Protein 5EPM (pdb70)

Sequence (938 aa):
VQLQQQPGAELLRPGASSVKLSSCKASGYTFTNFWMNWVKQRPGQGLELIGMIDPSDSETHYNQMFKDKATLTVDKSSSTAYMQLSSLTSEDSAVYYCARRDYYGILFDYWGQGTTVTVSSSAKTTPPSVYPLAPGSAAQTNSMVTLGCCLVKGYFPEPVTVTWNSGSLSSGVHTFPAVLQSDLYTLSSSSVTVPSSTWPSETVTCCNVAHPASSTKVDKKIVPRDVLMTTQTPLLSLPVVSLGDQASSISSCRSSQSIVHNNGNTYIEWYLQKPGQSSPKLLIYKVSNNRFSSGVPDRFSGSGSGTDFTLKISSRVEAEDLGVYYCFQGSHVPFTFGSSGTKLEIKRADAAPTVSSIFPPSSSEQLTSGGASVVCCFLNNFYPKKDINVKWKIDGSSERQNGVLNSWTDQDSKDSTYSMSSSTLTLTKDEYERHNSYTCCEATHKTSTSPIVKSSFNRNEDCLGMFKSCDPENDKCCKRLVCSRSHRWCKWKLDCLGMFKSCDPENDKCCKRLVCSRSHRWCKWKLVQLQQPGAELLRPGASSVVKLSCKASGYTFTNFWMNWVKQRPGQGLELLIGMIDPSDSETHYNQMFKDKATLTVDKSSSTAYMMQLSSSLTSEDSAVYYCARRDYYGILFDYWGQGTTVTVSSSAKTTTPPSVYPLAPGSAAQTNSMVTLGCCLVKGYFPEPVTVTWNSGSSLSSGVHTFPAVLQSDLYTLSSSSVTVPSSSTWPSETVTCCNVAHPASSTKVDKKIVPRDVLMTQTTPLSLPVVSLGDQASSISSCRSSQSIVHNNGNTYIEWYLQKPGQSSPKLLIYKVSNRRFSGVPDRFSGSGSGTDFTLKISSRVEAEDLGVYYCFQGSHVPFTFGSSGTKLEIKRADAAPTVSIFPPSSEQLTSGGASVVCCFLNNFYPKDINVKWKIDGSERQNGVLNSWTDQDSSKDSTYSMSSSTLTLTKDEYERHNSYTCCEATHKKTSSTSPIVKSSFNRNE

Structure (mmCIF, N/CA/C/O backbone):
data_5EPM
#
_entry.id   5EPM
#
_cell.length_a   97.322
_cell.length_b   98.438
_cell.length_c   107.350
_cell.angle_alpha   90.000
_cell.angle_beta   90.000
_cell.angle_gamma   90.000
#
_symmetry.space_group_name_H-M   'P 21 21 21'
#
loop_
_entity.id
_entity.type
_entity.pdbx_description
1 polymer 'Antibody Fab fragment heavy chain'
2 polymer 'Antibody Fab fragment light chain'
3 polymer Beta-theraphotoxin-Cm1a
4 water water
#
loop_
_atom_site.group_PDB
_atom_site.id
_atom_site.type_symbol
_atom_site.label_atom_id
_atom_site.label_alt_id
_atom_site.label_comp_id
_atom_site.label_asym_id
_atom_site.label_entity_id
_atom_site.label_seq_id
_atom_site.pdbx_PDB_ins_code
_atom_site.Cartn_x
_atom_site.Cartn_y
_atom_site.Cartn_z
_atom_site.occupancy
_atom_site.B_iso_or_equiv
_atom_site.auth_seq_id
_atom_site.auth_comp_id
_atom_site.auth_asym_id
_atom_site.auth_atom_id
_atom_site.pdbx_PDB_model_num
ATOM 9 N N . VAL A 1 2 ? -67.532 1.922 -10.657 1.00 16.00 2 VAL A N 1
ATOM 10 C CA . VAL A 1 2 ? -66.923 0.969 -11.621 1.00 14.95 2 VAL A CA 1
ATOM 11 C C . VAL A 1 2 ? -65.963 0.054 -10.874 1.00 15.13 2 VAL A C 1
ATOM 12 O O . VAL A 1 2 ? -65.054 0.527 -10.192 1.00 14.99 2 VAL A O 1
ATOM 16 N N . GLN A 1 3 ? -66.180 -1.256 -10.987 1.00 15.10 3 GLN A N 1
ATOM 17 C CA . GLN A 1 3 ? -65.312 -2.231 -10.332 1.00 15.70 3 GLN A CA 1
ATOM 18 C C . GLN A 1 3 ? -65.051 -3.391 -11.268 1.00 14.97 3 GLN A C 1
ATOM 19 O O . GLN A 1 3 ? -65.941 -3.815 -12.008 1.00 14.36 3 GLN A O 1
ATOM 25 N N . LEU A 1 4 ? -63.814 -3.868 -11.230 1.00 14.51 4 LEU A N 1
ATOM 26 C CA . LEU A 1 4 ? -63.401 -5.051 -11.961 1.00 14.57 4 LEU A CA 1
ATOM 27 C C . LEU A 1 4 ? -62.881 -6.024 -10.918 1.00 14.86 4 LEU A C 1
ATOM 28 O O . LEU A 1 4 ? -61.909 -5.718 -10.211 1.00 14.77 4 LEU A O 1
ATOM 33 N N A GLN A 1 5 ? -63.526 -7.183 -10.827 0.50 15.35 5 GLN A N 1
ATOM 34 N N B GLN A 1 5 ? -63.540 -7.177 -10.805 0.50 15.07 5 GLN A N 1
ATOM 35 C CA A GLN A 1 5 ? -63.187 -8.176 -9.822 0.50 15.99 5 GLN A CA 1
ATOM 36 C CA B GLN A 1 5 ? -63.215 -8.175 -9.786 0.50 15.53 5 GLN A CA 1
ATOM 37 C C A GLN A 1 5 ? -62.419 -9.346 -10.382 0.50 15.45 5 GLN A C 1
ATOM 38 C C B GLN A 1 5 ? -62.431 -9.345 -10.359 0.50 15.16 5 GLN A C 1
ATOM 39 O O A GLN A 1 5 ? -62.924 -10.085 -11.229 0.50 15.46 5 GLN A O 1
ATOM 40 O O B GLN A 1 5 ? -62.944 -10.084 -11.202 0.50 15.20 5 GLN A O 1
ATOM 51 N N . GLN A 1 6 ? -61.194 -9.503 -9.892 1.00 15.05 6 GLN A N 1
ATOM 52 C CA . GLN A 1 6 ? -60.336 -10.635 -10.258 1.00 14.77 6 GLN A CA 1
ATOM 53 C C . GLN A 1 6 ? -59.996 -11.440 -9.011 1.00 15.42 6 GLN A C 1
ATOM 54 O O . GLN A 1 6 ? -59.811 -10.849 -7.947 1.00 15.62 6 GLN A O 1
ATOM 60 N N . PRO A 1 7 ? -59.894 -12.786 -9.135 1.00 15.78 7 PRO A N 1
ATOM 61 C CA . PRO A 1 7 ? -59.415 -13.596 -8.009 1.00 16.55 7 PRO A CA 1
ATOM 62 C C . PRO A 1 7 ? -57.990 -13.192 -7.664 1.00 16.29 7 PRO A C 1
ATOM 63 O O . PRO A 1 7 ? -57.231 -12.804 -8.554 1.00 15.87 7 PRO A O 1
ATOM 67 N N . GLY A 1 8 ? -57.634 -13.257 -6.383 1.00 16.91 8 GLY A N 1
ATOM 68 C CA . GLY A 1 8 ? -56.296 -12.848 -5.975 1.00 17.18 8 GLY A CA 1
ATOM 69 C C . GLY A 1 8 ? -55.160 -13.704 -6.524 1.00 16.62 8 GLY A C 1
ATOM 70 O O . GLY A 1 8 ? -54.144 -13.180 -6.985 1.00 16.30 8 GLY A O 1
ATOM 71 N N . ALA A 1 9 ? -55.319 -15.022 -6.471 1.00 17.26 9 ALA A N 1
ATOM 72 C CA . ALA A 1 9 ? -54.214 -15.910 -6.794 1.00 17.53 9 ALA A CA 1
ATOM 73 C C . ALA A 1 9 ? -54.687 -17.274 -7.232 1.00 18.33 9 ALA A C 1
ATOM 74 O O . ALA A 1 9 ? -55.703 -17.776 -6.742 1.00 19.33 9 ALA A O 1
ATOM 76 N N . GLU A 1 10 ? -53.926 -17.884 -8.139 1.00 18.19 10 GLU A N 1
ATOM 77 C CA . GLU A 1 10 ? -54.184 -19.244 -8.560 1.00 18.78 10 GLU A CA 1
ATOM 78 C C . GLU A 1 10 ? -52.878 -19.992 -8.746 1.00 18.28 10 GLU A C 1
ATOM 79 O O . GLU A 1 10 ? -51.906 -19.457 -9.297 1.00 17.63 10 GLU A O 1
ATOM 85 N N . LEU A 1 11 ? -52.871 -21.225 -8.262 1.00 18.22 11 LEU A N 1
ATOM 86 C CA . LEU A 1 11 ? -51.769 -22.157 -8.447 1.00 18.07 11 LEU A CA 1
ATOM 87 C C . LEU A 1 11 ? -52.134 -23.186 -9.526 1.00 18.43 11 LEU A C 1
ATOM 88 O O . LEU A 1 11 ? -53.113 -23.915 -9.398 1.00 18.52 11 LEU A O 1
ATOM 93 N N . LEU A 1 12 ? -51.336 -23.234 -10.588 1.00 18.65 12 LEU A N 1
ATOM 94 C CA . LEU A 1 12 ? -51.543 -24.183 -11.684 1.00 19.34 12 LEU A CA 1
ATOM 95 C C . LEU A 1 12 ? -50.312 -25.046 -11.925 1.00 19.70 12 LEU A C 1
ATOM 96 O O . LEU A 1 12 ? -49.186 -24.634 -11.646 1.00 19.08 12 LEU A O 1
ATOM 101 N N . ARG A 1 13 ? -50.531 -26.248 -12.451 1.00 20.50 13 ARG A N 1
ATOM 102 C CA . ARG A 1 13 ? -49.439 -27.163 -12.751 1.00 21.62 13 ARG A CA 1
ATOM 103 C C . ARG A 1 13 ? -48.829 -26.861 -14.126 1.00 21.36 13 ARG A C 1
ATOM 104 O O . ARG A 1 13 ? -49.542 -26.415 -15.027 1.00 21.31 13 ARG A O 1
ATOM 112 N N . PRO A 1 14 ? -47.509 -27.094 -14.296 1.00 21.65 14 PRO A N 1
ATOM 113 C CA . PRO A 1 14 ? -46.923 -26.918 -15.630 1.00 21.63 14 PRO A CA 1
ATOM 114 C C . PRO A 1 14 ? -47.664 -27.766 -16.654 1.00 21.92 14 PRO A C 1
ATOM 115 O O . PRO A 1 14 ? -48.002 -28.915 -16.377 1.00 22.30 14 PRO A O 1
ATOM 119 N N . GLY A 1 15 ? -47.936 -27.183 -17.815 1.00 21.76 15 GLY A N 1
ATOM 120 C CA . GLY A 1 15 ? -48.637 -27.902 -18.862 1.00 22.35 15 GLY A CA 1
ATOM 121 C C . GLY A 1 15 ? -50.149 -27.756 -18.811 1.00 21.86 15 GLY A C 1
ATOM 122 O O . GLY A 1 15 ? -50.835 -28.119 -19.772 1.00 22.38 15 GLY A O 1
ATOM 123 N N . ALA A 1 16 ? -50.688 -27.242 -17.709 1.00 20.98 16 ALA A N 1
ATOM 124 C CA . ALA A 1 16 ? -52.134 -27.016 -17.639 1.00 20.69 16 ALA A CA 1
ATOM 125 C C . ALA A 1 16 ? -52.542 -25.740 -18.385 1.00 20.23 16 ALA A C 1
ATOM 126 O O . ALA A 1 16 ? -51.687 -25.002 -18.884 1.00 20.02 16 ALA A O 1
ATOM 128 N N A SER A 1 17 ? -53.845 -25.497 -18.485 0.50 20.00 17 SER A N 1
ATOM 129 N N B SER A 1 17 ? -53.849 -25.502 -18.467 0.50 20.12 17 SER A N 1
ATOM 130 C CA A SER A 1 17 ? -54.343 -24.227 -18.997 0.50 19.45 17 SER A CA 1
ATOM 131 C CA B SER A 1 17 ? -54.392 -24.258 -18.999 0.50 19.67 17 SER A CA 1
ATOM 132 C C A SER A 1 17 ? -55.094 -23.509 -17.888 0.50 18.87 17 SER A C 1
ATOM 133 C C B SER A 1 17 ? -55.068 -23.505 -17.865 0.50 18.98 17 SER A C 1
ATOM 134 O O A SER A 1 17 ? -55.488 -24.125 -16.900 0.50 18.99 17 SER A O 1
ATOM 135 O O B SER A 1 17 ? -55.394 -24.094 -16.838 0.50 19.05 17 SER A O 1
ATOM 140 N N . VAL A 1 18 ? -55.276 -22.206 -18.054 1.00 18.31 18 VAL A N 1
ATOM 141 C CA . VAL A 1 18 ? -56.044 -21.407 -17.097 1.00 17.98 18 VAL A CA 1
ATOM 142 C C . VAL A 1 18 ? -56.915 -20.405 -17.840 1.00 17.97 18 VAL A C 1
ATOM 143 O O . VAL A 1 18 ? -56.512 -19.856 -18.867 1.00 18.21 18 VAL A O 1
ATOM 147 N N . LYS A 1 19 ? -58.116 -20.185 -17.313 1.00 18.06 19 LYS A N 1
ATOM 148 C CA . LYS A 1 19 ? -59.025 -19.205 -17.858 1.00 17.33 19 LYS A CA 1
ATOM 149 C C . LYS A 1 19 ? -59.261 -18.168 -16.772 1.00 16.71 19 LYS A C 1
ATOM 150 O O . LYS A 1 19 ? -60.036 -18.404 -15.851 1.00 16.77 19 LYS A O 1
ATOM 156 N N . LEU A 1 20 ? -58.565 -17.040 -16.862 1.00 15.51 20 LEU A N 1
ATOM 157 C CA . LEU A 1 20 ? -58.687 -15.993 -15.837 1.00 15.44 20 LEU A CA 1
ATOM 158 C C . LEU A 1 20 ? -59.954 -15.171 -16.022 1.00 15.28 20 LEU A C 1
ATOM 159 O O . LEU A 1 20 ? -60.325 -14.870 -17.152 1.00 15.56 20 LEU A O 1
ATOM 164 N N . SER A 1 21 ? -60.604 -14.818 -14.908 1.00 15.24 21 SER A N 1
ATOM 165 C CA A SER A 1 21 ? -61.867 -14.083 -14.962 0.50 15.23 21 SER A CA 1
ATOM 166 C CA B SER A 1 21 ? -61.883 -14.110 -14.916 0.50 15.60 21 SER A CA 1
ATOM 167 C C . SER A 1 21 ? -61.737 -12.657 -14.454 1.00 15.05 21 SER A C 1
ATOM 168 O O . SER A 1 21 ? -60.969 -12.366 -13.527 1.00 14.70 21 SER A O 1
ATOM 173 N N . CYS A 1 22 ? -62.495 -11.765 -15.080 1.00 14.85 22 CYS A N 1
ATOM 174 C CA . CYS A 1 22 ? -62.554 -10.366 -14.669 1.00 15.26 22 CYS A CA 1
ATOM 175 C C . CYS A 1 22 ? -64.020 -9.954 -14.724 1.00 15.85 22 CYS A C 1
ATOM 176 O O . CYS A 1 22 ? -64.563 -9.705 -15.807 1.00 16.19 22 CYS A O 1
ATOM 179 N N . LYS A 1 23 ? -64.649 -9.889 -13.550 1.00 16.21 23 LYS A N 1
ATOM 180 C CA . LYS A 1 23 ? -66.076 -9.646 -13.436 1.00 16.90 23 LYS A CA 1
ATOM 181 C C . LYS A 1 23 ? -66.329 -8.155 -13.261 1.00 16.08 23 LYS A C 1
ATOM 182 O O . LYS A 1 23 ? -65.921 -7.565 -12.263 1.00 15.79 23 LYS A O 1
ATOM 188 N N . ALA A 1 24 ? -66.997 -7.573 -14.256 1.00 15.11 24 ALA A N 1
ATOM 189 C CA . ALA A 1 24 ? -67.284 -6.142 -14.273 1.00 14.76 24 ALA A CA 1
ATOM 190 C C . ALA A 1 24 ? -68.607 -5.810 -13.595 1.00 15.33 24 ALA A C 1
ATOM 191 O O . ALA A 1 24 ? -69.610 -6.535 -13.739 1.00 16.01 24 ALA A O 1
ATOM 193 N N . SER A 1 25 ? -68.621 -4.701 -12.855 1.00 14.90 25 SER A N 1
ATOM 194 C CA . SER A 1 25 ? -69.864 -4.193 -12.273 1.00 15.69 25 SER A CA 1
ATOM 195 C C . SER A 1 25 ? -69.874 -2.664 -12.256 1.00 15.26 25 SER A C 1
ATOM 196 O O . SER A 1 25 ? -68.814 -2.022 -12.329 1.00 14.56 25 SER A O 1
ATOM 199 N N . GLY A 1 26 ? -71.073 -2.099 -12.168 1.00 15.93 26 GLY A N 1
ATOM 200 C CA . GLY A 1 26 ? -71.243 -0.661 -11.977 1.00 15.92 26 GLY A CA 1
ATOM 201 C C . GLY A 1 26 ? -71.132 0.176 -13.227 1.00 15.40 26 GLY A C 1
ATOM 202 O O . GLY A 1 26 ? -70.979 1.397 -13.143 1.00 15.22 26 GLY A O 1
ATOM 203 N N . TYR A 1 27 ? -71.216 -0.468 -14.391 1.00 15.08 27 TYR A N 1
ATOM 204 C CA . TYR A 1 27 ? -71.219 0.247 -15.668 1.00 14.98 27 TYR A CA 1
ATOM 205 C C . TYR A 1 27 ? -71.779 -0.631 -16.779 1.00 15.48 27 TYR A C 1
ATOM 206 O O . TYR A 1 27 ? -71.981 -1.845 -16.589 1.00 16.27 27 TYR A O 1
ATOM 215 N N . THR A 1 28 ? -71.991 -0.024 -17.940 1.00 15.87 28 THR A N 1
ATOM 216 C CA . THR A 1 28 ? -72.520 -0.751 -19.089 1.00 16.54 28 THR A CA 1
ATOM 217 C C . THR A 1 28 ? -71.380 -1.504 -19.774 1.00 16.11 28 THR A C 1
ATOM 218 O O . THR A 1 28 ? -70.618 -0.934 -20.558 1.00 15.53 28 THR A O 1
ATOM 222 N N . PHE A 1 29 ? -71.290 -2.790 -19.439 1.00 16.51 29 PHE A N 1
ATOM 223 C CA . PHE A 1 29 ? -70.177 -3.668 -19.793 1.00 15.91 29 PHE A CA 1
ATOM 224 C C . PHE A 1 29 ? -69.815 -3.623 -21.274 1.00 15.98 29 PHE A C 1
ATOM 225 O O . PHE A 1 29 ? -68.631 -3.576 -21.634 1.00 15.70 29 PHE A O 1
ATOM 233 N N . THR A 1 30 ? -70.824 -3.621 -22.135 1.00 16.89 30 THR A N 1
ATOM 234 C CA . THR A 1 30 ? -70.574 -3.722 -23.573 1.00 17.65 30 THR A CA 1
ATOM 235 C C . THR A 1 30 ? -70.120 -2.413 -24.222 1.00 17.20 30 THR A C 1
ATOM 236 O O . THR A 1 30 ? -69.812 -2.384 -25.419 1.00 17.81 30 THR A O 1
ATOM 240 N N . ASN A 1 31 ? -70.058 -1.329 -23.448 1.00 16.48 31 ASN A N 1
ATOM 241 C CA . ASN A 1 31 ? -69.739 -0.026 -24.030 1.00 16.19 31 ASN A CA 1
ATOM 242 C C . ASN A 1 31 ? -68.308 0.490 -23.792 1.00 14.99 31 ASN A C 1
ATOM 243 O O . ASN A 1 31 ? -67.998 1.623 -24.170 1.00 14.49 31 ASN A O 1
ATOM 248 N N . PHE A 1 32 ? -67.461 -0.331 -23.160 1.00 13.87 32 PHE A N 1
ATOM 249 C CA . PHE A 1 32 ? -66.063 0.037 -22.867 1.00 13.12 32 PHE A CA 1
ATOM 250 C C . PHE A 1 32 ? -65.111 -1.100 -23.234 1.00 13.13 32 PHE A C 1
ATOM 251 O O . PHE A 1 32 ? -65.396 -2.261 -22.958 1.00 13.34 32 PHE A O 1
ATOM 259 N N . TRP A 1 33 ? -63.977 -0.761 -23.838 1.00 13.04 33 TRP A N 1
ATOM 260 C CA . TRP A 1 33 ? -62.924 -1.746 -24.120 1.00 13.50 33 TRP A CA 1
ATOM 261 C C . TRP A 1 33 ? -62.300 -2.324 -22.881 1.00 13.40 33 TRP A C 1
ATOM 262 O O . TRP A 1 33 ? -62.043 -1.594 -21.915 1.00 13.31 33 TRP A O 1
ATOM 273 N N . MET A 1 34 ? -62.068 -3.638 -22.900 1.00 13.78 34 MET A N 1
ATOM 274 C CA . MET A 1 34 ? -61.394 -4.367 -21.803 1.00 14.49 34 MET A CA 1
ATOM 275 C C . MET A 1 34 ? -60.002 -4.774 -22.260 1.00 14.06 34 MET A C 1
ATOM 276 O O . MET A 1 34 ? -59.812 -5.151 -23.415 1.00 14.18 34 MET A O 1
ATOM 281 N N . ASN A 1 35 ? -59.034 -4.675 -21.351 1.00 13.06 35 ASN A N 1
ATOM 282 C CA . ASN A 1 35 ? -57.624 -4.873 -21.663 1.00 13.02 35 ASN A CA 1
ATOM 283 C C . ASN A 1 35 ? -57.046 -5.815 -20.642 1.00 12.94 35 ASN A C 1
ATOM 284 O O . ASN A 1 35 ? -57.457 -5.792 -19.482 1.00 12.84 35 ASN A O 1
ATOM 289 N N . TRP A 1 36 ? -56.097 -6.636 -21.072 1.00 13.21 36 TRP A N 1
ATOM 290 C CA . TRP A 1 36 ? -55.364 -7.519 -20.167 1.00 13.17 36 TRP A CA 1
ATOM 291 C C . TRP A 1 36 ? -53.903 -7.222 -20.234 1.00 13.43 36 TRP A C 1
ATOM 292 O O . TRP A 1 36 ? -53.350 -7.023 -21.331 1.00 13.62 36 TRP A O 1
ATOM 303 N N . VAL A 1 37 ? -53.262 -7.185 -19.060 1.00 13.39 37 VAL A N 1
ATOM 304 C CA . VAL A 1 37 ? -51.865 -6.775 -18.912 1.00 14.11 37 VAL A CA 1
ATOM 305 C C . VAL A 1 37 ? -51.122 -7.823 -18.072 1.00 14.49 37 VAL A C 1
ATOM 306 O O . VAL A 1 37 ? -51.637 -8.268 -17.051 1.00 14.51 37 VAL A O 1
ATOM 310 N N . LYS A 1 38 ? -49.940 -8.226 -18.525 1.00 15.16 38 LYS A N 1
ATOM 311 C CA . LYS A 1 38 ? -49.093 -9.167 -17.784 1.00 15.72 38 LYS A CA 1
ATOM 312 C C . LYS A 1 38 ? -47.929 -8.448 -17.139 1.00 16.63 38 LYS A C 1
ATOM 313 O O . LYS A 1 38 ? -47.330 -7.527 -17.719 1.00 16.62 38 LYS A O 1
ATOM 319 N N . GLN A 1 39 ? -47.578 -8.878 -15.932 1.00 17.42 39 GLN A N 1
ATOM 320 C CA . GLN A 1 39 ? -46.404 -8.323 -15.293 1.00 18.87 39 GLN A CA 1
ATOM 321 C C . GLN A 1 39 ? -45.663 -9.385 -14.507 1.00 19.79 39 GLN A C 1
ATOM 322 O O . GLN A 1 39 ? -46.159 -9.880 -13.499 1.00 18.60 39 GLN A O 1
ATOM 328 N N . ARG A 1 40 ? -44.477 -9.729 -15.001 1.00 22.45 40 ARG A N 1
ATOM 329 C CA . ARG A 1 40 ? -43.567 -10.654 -14.325 1.00 25.16 40 ARG A CA 1
ATOM 330 C C . ARG A 1 40 ? -42.907 -9.940 -13.152 1.00 27.54 40 ARG A C 1
ATOM 331 O O . ARG A 1 40 ? -42.764 -8.716 -13.185 1.00 28.07 40 ARG A O 1
ATOM 339 N N . PRO A 1 41 ? -42.468 -10.703 -12.121 1.00 29.41 41 PRO A N 1
ATOM 340 C CA . PRO A 1 41 ? -41.805 -10.117 -10.952 1.00 31.03 41 PRO A CA 1
ATOM 341 C C . PRO A 1 41 ? -40.672 -9.172 -11.325 1.00 33.40 41 PRO A C 1
ATOM 342 O O . PRO A 1 41 ? -39.757 -9.548 -12.065 1.00 35.19 41 PRO A O 1
ATOM 346 N N . GLY A 1 42 ? -40.754 -7.940 -10.830 1.00 34.31 42 GLY A N 1
ATOM 347 C CA . GLY A 1 42 ? -39.711 -6.942 -11.043 1.00 35.06 42 GLY A CA 1
ATOM 348 C C . GLY A 1 42 ? -39.511 -6.510 -12.483 1.00 34.84 42 GLY A C 1
ATOM 349 O O . GLY A 1 42 ? -38.524 -5.854 -12.800 1.00 36.31 42 GLY A O 1
ATOM 350 N N . GLN A 1 43 ? -40.454 -6.873 -13.352 1.00 33.46 43 GLN A N 1
ATOM 351 C CA . GLN A 1 43 ? -40.399 -6.517 -14.769 1.00 32.15 43 GLN A CA 1
ATOM 352 C C . GLN A 1 43 ? -41.544 -5.569 -15.119 1.00 29.32 43 GLN A C 1
ATOM 353 O O . GLN A 1 43 ? -42.402 -5.265 -14.275 1.00 28.36 43 GLN A O 1
ATOM 359 N N . GLY A 1 44 ? -41.557 -5.119 -16.370 1.00 27.27 44 GLY A N 1
ATOM 360 C CA . GLY A 1 44 ? -42.547 -4.143 -16.823 1.00 24.96 44 GLY A CA 1
ATOM 361 C C . GLY A 1 44 ? -43.943 -4.670 -17.116 1.00 22.67 44 GLY A C 1
ATOM 362 O O . GLY A 1 44 ? -44.216 -5.876 -17.060 1.00 22.70 44 GLY A O 1
ATOM 363 N N . LEU A 1 45 ? -44.841 -3.745 -17.414 1.00 20.33 45 LEU A N 1
ATOM 364 C CA . LEU A 1 45 ? -46.182 -4.084 -17.855 1.00 18.38 45 LEU A CA 1
ATOM 365 C C . LEU A 1 45 ? -46.142 -4.451 -19.333 1.00 18.51 45 LEU A C 1
ATOM 366 O O . LEU A 1 45 ? -45.496 -3.770 -20.127 1.00 19.09 45 LEU A O 1
ATOM 371 N N . GLU A 1 46 ? -46.837 -5.530 -19.691 1.00 17.92 46 GLU A N 1
ATOM 372 C CA . GLU A 1 46 ? -46.941 -5.947 -21.092 1.00 18.50 46 GLU A CA 1
ATOM 373 C C . GLU A 1 46 ? -48.409 -6.085 -21.439 1.00 16.88 46 GLU A C 1
ATOM 374 O O . GLU A 1 46 ? -49.124 -6.887 -20.828 1.00 15.91 46 GLU A O 1
ATOM 380 N N . LEU A 1 47 ? -48.876 -5.308 -22.412 1.00 16.12 47 LEU A N 1
ATOM 381 C CA . LEU A 1 47 ? -50.250 -5.444 -22.838 1.00 15.71 47 LEU A CA 1
ATOM 382 C C . LEU A 1 47 ? -50.380 -6.770 -23.572 1.00 15.55 47 LEU A C 1
ATOM 383 O O . LEU A 1 47 ? -49.564 -7.086 -24.436 1.00 16.61 47 LEU A O 1
ATOM 388 N N . ILE A 1 48 ? -51.385 -7.550 -23.200 1.00 14.63 48 ILE A N 1
ATOM 389 C CA . ILE A 1 48 ? -51.623 -8.845 -23.853 1.00 14.70 48 ILE A CA 1
ATOM 390 C C . ILE A 1 48 ? -52.543 -8.649 -25.043 1.00 14.59 48 ILE A C 1
ATOM 391 O O . ILE A 1 48 ? -52.266 -9.120 -26.155 1.00 15.29 48 ILE A O 1
ATOM 396 N N . GLY A 1 49 ? -53.641 -7.953 -24.787 1.00 14.29 49 GLY A N 1
ATOM 397 C CA . GLY A 1 49 ? -54.632 -7.688 -25.813 1.00 14.61 49 GLY A CA 1
ATOM 398 C C . GLY A 1 49 ? -55.803 -6.911 -25.271 1.00 14.15 49 GLY A C 1
ATOM 399 O O . GLY A 1 49 ? -55.888 -6.628 -24.069 1.00 13.56 49 GLY A O 1
ATOM 400 N N . MET A 1 50 ? -56.706 -6.546 -26.163 1.00 14.35 50 MET A N 1
ATOM 401 C CA . MET A 1 50 ? -57.928 -5.898 -25.746 1.00 14.44 50 MET A CA 1
ATOM 402 C C . MET A 1 50 ? -59.106 -6.455 -26.505 1.00 14.68 50 MET A C 1
ATOM 403 O O . MET A 1 50 ? -58.953 -6.990 -27.600 1.00 15.47 50 MET A O 1
ATOM 408 N N . ILE A 1 51 ? -60.278 -6.303 -25.912 1.00 14.13 51 ILE A N 1
ATOM 409 C CA . ILE A 1 51 ? -61.501 -6.861 -26.498 1.00 14.58 51 ILE A CA 1
ATOM 410 C C . ILE A 1 51 ? -62.659 -5.893 -26.291 1.00 14.40 51 ILE A C 1
ATOM 411 O O . ILE A 1 51 ? -62.779 -5.261 -25.242 1.00 13.60 51 ILE A O 1
ATOM 416 N N . ASP A 1 52 ? -63.485 -5.749 -27.319 1.00 15.12 52 ASP A N 1
ATOM 417 C CA . ASP A 1 52 ? -64.679 -4.928 -27.217 1.00 15.50 52 ASP A CA 1
ATOM 418 C C . ASP A 1 52 ? -65.811 -5.889 -26.880 1.00 15.68 52 ASP A C 1
ATOM 419 O O . ASP A 1 52 ? -66.163 -6.722 -27.710 1.00 16.19 52 ASP A O 1
ATOM 424 N N . PRO A 1 53 ? -66.377 -5.799 -25.659 1.00 15.06 53 PRO A N 1
ATOM 425 C CA . PRO A 1 53 ? -67.354 -6.822 -25.287 1.00 16.07 53 PRO A CA 1
ATOM 426 C C . PRO A 1 53 ? -68.638 -6.813 -26.112 1.00 17.35 53 PRO A C 1
ATOM 427 O O . PRO A 1 53 ? -69.347 -7.817 -26.128 1.00 18.46 53 PRO A O 1
ATOM 431 N N . SER A 1 54 ? -68.936 -5.701 -26.789 1.00 18.00 54 SER A N 1
ATOM 432 C CA . SER A 1 54 ? -70.150 -5.626 -27.613 1.00 19.52 54 SER A CA 1
ATOM 433 C C . SER A 1 54 ? -70.163 -6.650 -28.753 1.00 20.75 54 SER A C 1
ATOM 434 O O . SER A 1 54 ? -71.196 -7.257 -29.026 1.00 21.95 54 SER A O 1
ATOM 437 N N . ASP A 1 55 ? -69.024 -6.833 -29.415 1.00 20.70 55 ASP A N 1
ATOM 438 C CA . ASP A 1 55 ? -68.957 -7.742 -30.565 1.00 22.05 55 ASP A CA 1
ATOM 439 C C . ASP A 1 55 ? -67.716 -8.632 -30.576 1.00 21.79 55 ASP A C 1
ATOM 440 O O . ASP A 1 55 ? -67.438 -9.319 -31.560 1.00 22.37 55 ASP A O 1
ATOM 445 N N . SER A 1 56 ? -66.971 -8.609 -29.476 1.00 20.40 56 SER A N 1
ATOM 446 C CA . SER A 1 56 ? -65.739 -9.391 -29.331 1.00 20.37 56 SER A CA 1
ATOM 447 C C . SER A 1 56 ? -64.659 -9.094 -30.378 1.00 20.48 56 SER A C 1
ATOM 448 O O . SER A 1 56 ? -63.834 -9.964 -30.663 1.00 20.75 56 SER A O 1
ATOM 451 N N . GLU A 1 57 ? -64.657 -7.876 -30.934 1.00 20.50 57 GLU A N 1
ATOM 452 C CA . GLU A 1 57 ? -63.505 -7.399 -31.723 1.00 20.71 57 GLU A CA 1
ATOM 453 C C . GLU A 1 57 ? -62.286 -7.510 -30.804 1.00 19.38 57 GLU A C 1
ATOM 454 O O . GLU A 1 57 ? -62.327 -7.026 -29.675 1.00 18.66 57 GLU A O 1
ATOM 460 N N . THR A 1 58 ? -61.228 -8.166 -31.272 1.00 19.47 58 THR A N 1
ATOM 461 C CA . THR A 1 58 ? -60.011 -8.334 -30.454 1.00 18.35 58 THR A CA 1
ATOM 462 C C . THR A 1 58 ? -58.769 -7.844 -31.159 1.00 18.33 58 THR A C 1
ATOM 463 O O . THR A 1 58 ? -58.657 -7.925 -32.389 1.00 18.88 58 THR A O 1
ATOM 467 N N . HIS A 1 59 ? -57.813 -7.373 -30.367 1.00 17.23 59 HIS A N 1
ATOM 468 C CA . HIS A 1 59 ? -56.490 -7.050 -30.876 1.00 17.68 59 HIS A CA 1
ATOM 469 C C . HIS A 1 59 ? -55.454 -7.549 -29.921 1.00 17.05 59 HIS A C 1
ATOM 470 O O . HIS A 1 59 ? -55.490 -7.200 -28.741 1.00 16.61 59 HIS A O 1
ATOM 477 N N . TYR A 1 60 ? -54.533 -8.367 -30.428 1.00 17.67 60 TYR A N 1
ATOM 478 C CA . TYR A 1 60 ? -53.489 -8.990 -29.592 1.00 17.35 60 TYR A CA 1
ATOM 479 C C . TYR A 1 60 ? -52.125 -8.340 -29.814 1.00 17.82 60 TYR A C 1
ATOM 480 O O . TYR A 1 60 ? -51.760 -7.994 -30.946 1.00 18.39 60 TYR A O 1
ATOM 489 N N . ASN A 1 61 ? -51.369 -8.172 -28.734 1.00 17.44 61 ASN A N 1
ATOM 490 C CA . ASN A 1 61 ? -49.968 -7.804 -28.864 1.00 18.90 61 ASN A CA 1
ATOM 491 C C . ASN A 1 61 ? -49.187 -8.994 -29.417 1.00 20.38 61 ASN A C 1
ATOM 492 O O . ASN A 1 61 ? -49.554 -10.146 -29.175 1.00 19.93 61 ASN A O 1
ATOM 497 N N . GLN A 1 62 ? -48.138 -8.718 -30.188 1.00 22.71 62 GLN A N 1
ATOM 498 C CA . GLN A 1 62 ? -47.488 -9.761 -30.978 1.00 25.63 62 GLN A CA 1
ATOM 499 C C . GLN A 1 62 ? -47.006 -10.951 -30.150 1.00 26.39 62 GLN A C 1
ATOM 500 O O . GLN A 1 62 ? -47.080 -12.088 -30.604 1.00 26.79 62 GLN A O 1
ATOM 506 N N . MET A 1 63 ? -46.528 -10.685 -28.937 1.00 27.02 63 MET A N 1
ATOM 507 C CA . MET A 1 63 ? -45.995 -11.739 -28.072 1.00 28.32 63 MET A CA 1
ATOM 508 C C . MET A 1 63 ? -47.064 -12.734 -27.640 1.00 27.15 63 MET A C 1
ATOM 509 O O . MET A 1 63 ? -46.748 -13.858 -27.248 1.00 27.43 63 MET A O 1
ATOM 514 N N . PHE A 1 64 ? -48.324 -12.316 -27.691 1.00 25.55 64 PHE A N 1
ATOM 515 C CA . PHE A 1 64 ? -49.409 -13.121 -27.145 1.00 25.41 64 PHE A CA 1
ATOM 516 C C . PHE A 1 64 ? -50.410 -13.647 -28.174 1.00 27.30 64 PHE A C 1
ATOM 517 O O . PHE A 1 64 ? -51.363 -14.333 -27.802 1.00 26.90 64 PHE A O 1
ATOM 525 N N . LYS A 1 65 ? -50.179 -13.340 -29.451 1.00 30.15 65 LYS A N 1
ATOM 526 C CA . LYS A 1 65 ? -51.116 -13.687 -30.532 1.00 33.25 65 LYS A CA 1
ATOM 527 C C . LYS A 1 65 ? -51.493 -15.164 -30.567 1.00 35.54 65 LYS A C 1
ATOM 528 O O . LYS A 1 65 ? -52.659 -15.506 -30.736 1.00 37.07 65 LYS A O 1
ATOM 534 N N . ASP A 1 66 ? -50.518 -16.041 -30.398 1.00 37.76 66 ASP A N 1
ATOM 535 C CA . ASP A 1 66 ? -50.832 -17.463 -30.396 1.00 40.29 66 ASP A CA 1
ATOM 536 C C . ASP A 1 66 ? -51.117 -18.014 -29.008 1.00 38.52 66 ASP A C 1
ATOM 537 O O . ASP A 1 66 ? -51.712 -19.086 -28.882 1.00 40.11 66 ASP A O 1
ATOM 542 N N . LYS A 1 67 ? -50.728 -17.264 -27.978 1.00 34.85 67 LYS A N 1
ATOM 543 C CA . LYS A 1 67 ? -50.711 -17.768 -26.608 1.00 31.84 67 LYS A CA 1
ATOM 544 C C . LYS A 1 67 ? -51.979 -17.461 -25.800 1.00 28.83 67 LYS A C 1
ATOM 545 O O . LYS A 1 67 ? -52.401 -18.265 -24.963 1.00 29.58 67 LYS A O 1
ATOM 551 N N . ALA A 1 68 ? -52.557 -16.287 -26.020 1.00 25.02 68 ALA A N 1
ATOM 552 C CA . ALA A 1 68 ? -53.696 -15.848 -25.226 1.00 21.83 68 ALA A CA 1
ATOM 553 C C . ALA A 1 68 ? -54.961 -15.835 -26.062 1.00 20.88 68 ALA A C 1
ATOM 554 O O . ALA A 1 68 ? -54.915 -15.590 -27.273 1.00 21.59 68 ALA A O 1
ATOM 556 N N . THR A 1 69 ? -56.092 -16.080 -25.408 1.00 19.23 69 THR A N 1
ATOM 557 C CA . THR A 1 69 ? -57.395 -15.981 -26.061 1.00 18.95 69 THR A CA 1
ATOM 558 C C . THR A 1 69 ? -58.354 -15.181 -25.194 1.00 17.46 69 THR A C 1
ATOM 559 O O . THR A 1 69 ? -58.615 -15.549 -24.055 1.00 16.91 69 THR A O 1
ATOM 563 N N . LEU A 1 70 ? -58.875 -14.092 -25.749 1.00 16.88 70 LEU A N 1
ATOM 564 C CA . LEU A 1 70 ? -59.788 -13.205 -25.007 1.00 16.22 70 LEU A CA 1
ATOM 565 C C . LEU A 1 70 ? -61.230 -13.477 -25.421 1.00 16.34 70 LEU A C 1
ATOM 566 O O . LEU A 1 70 ? -61.538 -13.586 -26.617 1.00 17.04 70 LEU A O 1
ATOM 571 N N . THR A 1 71 ? -62.105 -13.622 -24.431 1.00 15.88 71 THR A N 1
ATOM 572 C CA . THR A 1 71 ? -63.539 -13.785 -24.675 1.00 16.72 71 THR A CA 1
ATOM 573 C C . THR A 1 71 ? -64.320 -12.985 -23.638 1.00 16.31 71 THR A C 1
ATOM 574 O O . THR A 1 71 ? -63.745 -12.503 -22.666 1.00 15.71 71 THR A O 1
ATOM 578 N N . VAL A 1 72 ? -65.627 -12.843 -23.866 1.00 17.10 72 VAL A N 1
ATOM 579 C CA . VAL A 1 72 ? -66.524 -12.252 -22.874 1.00 17.31 72 VAL A CA 1
ATOM 580 C C . VAL A 1 72 ? -67.782 -13.095 -22.737 1.00 18.61 72 VAL A C 1
ATOM 581 O O . VAL A 1 72 ? -68.179 -13.796 -23.678 1.00 19.54 72 VAL A O 1
ATOM 585 N N . ASP A 1 73 ? -68.380 -13.049 -21.549 1.00 19.08 73 ASP A N 1
ATOM 586 C CA . ASP A 1 73 ? -69.711 -13.567 -21.328 1.00 20.91 73 ASP A CA 1
ATOM 587 C C . ASP A 1 73 ? -70.588 -12.370 -20.971 1.00 21.06 73 ASP A C 1
ATOM 588 O O . ASP A 1 73 ? -70.485 -11.831 -19.868 1.00 20.27 73 ASP A O 1
ATOM 593 N N . LYS A 1 74 ? -71.430 -11.944 -21.916 1.00 21.74 74 LYS A N 1
ATOM 594 C CA . LYS A 1 74 ? -72.325 -10.797 -21.692 1.00 22.17 74 LYS A CA 1
ATOM 595 C C . LYS A 1 74 ? -73.335 -11.026 -20.573 1.00 22.97 74 LYS A C 1
ATOM 596 O O . LYS A 1 74 ? -73.631 -10.102 -19.813 1.00 23.32 74 LYS A O 1
ATOM 602 N N . SER A 1 75 ? -73.859 -12.248 -20.477 1.00 23.64 75 SER A N 1
ATOM 603 C CA . SER A 1 75 ? -74.873 -12.585 -19.472 1.00 24.80 75 SER A CA 1
ATOM 604 C C . SER A 1 75 ? -74.388 -12.452 -18.018 1.00 23.82 75 SER A C 1
ATOM 605 O O . SER A 1 75 ? -75.206 -12.311 -17.102 1.00 25.15 75 SER A O 1
ATOM 608 N N . SER A 1 76 ? -73.077 -12.507 -17.811 1.00 21.90 76 SER A N 1
ATOM 609 C CA . SER A 1 76 ? -72.516 -12.349 -16.470 1.00 20.98 76 SER A CA 1
ATOM 610 C C . SER A 1 76 ? -71.598 -11.133 -16.376 1.00 19.38 76 SER A C 1
ATOM 611 O O . SER A 1 76 ? -70.958 -10.923 -15.352 1.00 18.80 76 SER A O 1
ATOM 614 N N . SER A 1 77 ? -71.502 -10.362 -17.456 1.00 18.54 77 SER A N 1
ATOM 615 C CA . SER A 1 77 ? -70.588 -9.215 -17.536 1.00 17.25 77 SER A CA 1
ATOM 616 C C . SER A 1 77 ? -69.158 -9.571 -17.131 1.00 16.15 77 SER A C 1
ATOM 617 O O . 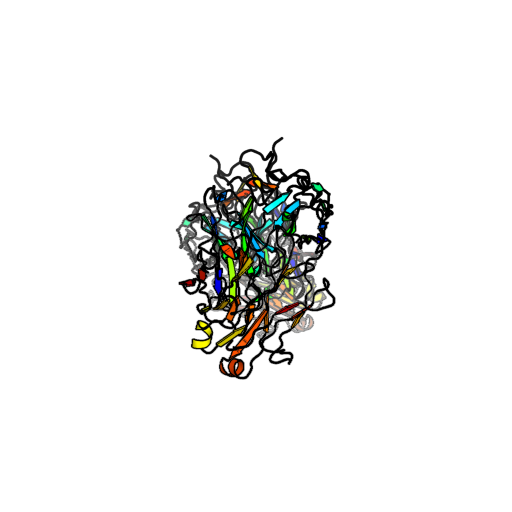SER A 1 77 ? -68.515 -8.848 -16.366 1.00 15.24 77 SER A O 1
ATOM 620 N N . THR A 1 78 ? -68.664 -10.694 -17.650 1.00 16.31 78 THR A N 1
ATOM 621 C CA . THR A 1 78 ? -67.348 -11.176 -17.293 1.00 15.77 78 THR A CA 1
ATOM 622 C C . THR A 1 78 ? -66.454 -11.263 -18.522 1.00 15.82 78 THR A C 1
ATOM 623 O O . THR A 1 78 ? -66.887 -11.728 -19.590 1.00 16.64 78 THR A O 1
ATOM 627 N N . ALA A 1 79 ? -65.218 -10.794 -18.360 1.00 15.01 79 ALA A N 1
ATOM 628 C CA . ALA A 1 79 ? -64.178 -10.934 -19.370 1.00 14.88 79 ALA A CA 1
ATOM 629 C C . ALA A 1 79 ? -63.235 -12.056 -18.965 1.00 15.15 79 ALA A C 1
ATOM 630 O O . ALA A 1 79 ? -62.910 -12.225 -17.777 1.00 14.84 79 ALA A O 1
ATOM 632 N N . TYR A 1 80 ? -62.794 -12.820 -19.957 1.00 15.58 80 TYR A N 1
ATOM 633 C CA . TYR A 1 80 ? -61.927 -13.960 -19.714 1.00 16.47 80 TYR A CA 1
ATOM 634 C C . TYR A 1 80 ? -60.655 -13.892 -20.538 1.00 16.69 80 TYR A C 1
ATOM 635 O O . TYR A 1 80 ? -60.630 -13.387 -21.666 1.00 16.43 80 TYR A O 1
ATOM 644 N N . MET A 1 81 ? -59.594 -14.430 -19.974 1.00 17.04 81 MET A N 1
ATOM 645 C CA . MET A 1 81 ? -58.362 -14.532 -20.703 1.00 18.21 81 MET A CA 1
ATOM 646 C C . MET A 1 81 ? -57.812 -15.924 -20.493 1.00 18.66 81 MET A C 1
ATOM 647 O O . MET A 1 81 ? -57.464 -16.283 -19.374 1.00 17.63 81 MET A O 1
ATOM 652 N N . GLN A 1 82 ? -57.736 -16.695 -21.573 1.00 19.39 82 GLN A N 1
ATOM 653 C CA . GLN A 1 82 ? -57.253 -18.071 -21.500 1.00 20.67 82 GLN A CA 1
ATOM 654 C C . GLN A 1 82 ? -55.801 -18.199 -21.946 1.00 20.72 82 GLN A C 1
ATOM 655 O O . GLN A 1 82 ? -55.416 -17.696 -23.008 1.00 20.40 82 GLN A O 1
ATOM 661 N N . LEU A 1 83 ? -55.004 -18.881 -21.126 1.00 21.39 83 LEU A N 1
ATOM 662 C CA . LEU A 1 83 ? -53.620 -19.217 -21.462 1.00 22.61 83 LEU A CA 1
ATOM 663 C C . LEU A 1 83 ? -53.473 -20.733 -21.458 1.00 23.21 83 LEU A C 1
ATOM 664 O O . LEU A 1 83 ? -54.067 -21.403 -20.624 1.00 22.68 83 LEU A O 1
ATOM 669 N N . SER A 1 84 ? -52.698 -21.290 -22.384 1.00 24.85 84 SER A N 1
ATOM 670 C CA . SER A 1 84 ? -52.533 -22.746 -22.422 1.00 25.82 84 SER A CA 1
ATOM 671 C C . SER A 1 84 ? -51.064 -23.157 -22.307 1.00 25.50 84 SER A C 1
ATOM 672 O O . SER A 1 84 ? -50.170 -22.305 -22.405 1.00 25.57 84 SER A O 1
ATOM 675 N N . SER A 1 85 ? -50.835 -24.451 -22.081 1.00 25.42 85 SER A N 1
ATOM 676 C CA . SER A 1 85 ? -49.487 -25.034 -21.988 1.00 25.51 85 SER A CA 1
ATOM 677 C C . SER A 1 85 ? -48.608 -24.212 -21.051 1.00 24.12 85 SER A C 1
ATOM 678 O O . SER A 1 85 ? -47.524 -23.770 -21.427 1.00 24.55 85 SER A O 1
ATOM 681 N N . LEU A 1 86 ? -49.089 -23.993 -19.830 1.00 22.40 86 LEU A N 1
ATOM 682 C CA . LEU A 1 86 ? -48.419 -23.073 -18.911 1.00 21.05 86 LEU A CA 1
ATOM 683 C C . LEU A 1 86 ? -47.012 -23.525 -18.522 1.00 21.46 86 LEU A C 1
ATOM 684 O O . LEU A 1 86 ? -46.762 -24.716 -18.304 1.00 21.48 86 LEU A O 1
ATOM 689 N N . THR A 1 87 ? -46.097 -22.564 -18.453 1.00 21.05 87 THR A N 1
ATOM 690 C CA . THR A 1 87 ? -44.736 -22.822 -17.968 1.00 22.14 87 THR A CA 1
ATOM 691 C C . THR A 1 87 ? -44.419 -21.798 -16.885 1.00 21.27 87 THR A C 1
ATOM 692 O O . THR A 1 87 ? -45.211 -20.894 -16.641 1.00 20.02 87 THR A O 1
ATOM 696 N N . SER A 1 88 ? -43.250 -21.920 -16.255 1.00 22.11 88 SER A N 1
ATOM 697 C CA . SER A 1 88 ? -42.859 -20.962 -15.222 1.00 22.12 88 SER A CA 1
ATOM 698 C C . SER A 1 88 ? -42.757 -19.530 -15.766 1.00 22.13 88 SER A C 1
ATOM 699 O O . SER A 1 88 ? -42.863 -18.570 -15.008 1.00 21.28 88 SER A O 1
ATOM 702 N N . GLU A 1 89 ? -42.554 -19.391 -17.077 1.00 23.24 89 GLU A N 1
ATOM 703 C CA . GLU A 1 89 ? -42.542 -18.063 -17.710 1.00 24.10 89 GLU A CA 1
ATOM 704 C C . GLU A 1 89 ? -43.904 -17.375 -17.657 1.00 22.24 89 GLU A C 1
ATOM 705 O O . GLU A 1 89 ? -44.008 -16.159 -17.837 1.00 21.82 89 GLU A O 1
ATOM 711 N N . ASP A 1 90 ? -44.947 -18.160 -17.406 1.00 20.88 90 ASP A N 1
ATOM 712 C CA . ASP A 1 90 ? -46.290 -17.622 -17.297 1.00 19.06 90 ASP A CA 1
ATOM 713 C C . ASP A 1 90 ? -46.646 -17.212 -15.873 1.00 17.74 90 ASP A C 1
ATOM 714 O O . ASP A 1 90 ? -47.690 -16.622 -15.669 1.00 16.93 90 ASP A O 1
ATOM 719 N N . SER A 1 91 ? -45.793 -17.524 -14.895 1.00 17.77 91 SER A N 1
ATOM 720 C CA . SER A 1 91 ? -46.015 -17.027 -13.542 1.00 17.23 91 SER A CA 1
ATOM 721 C C . SER A 1 91 ? -45.880 -15.506 -13.554 1.00 16.97 91 SER A C 1
ATOM 722 O O . SER A 1 91 ? -44.832 -14.973 -13.911 1.00 17.77 91 SER A O 1
ATOM 725 N N . ALA A 1 92 ? -46.950 -14.822 -13.174 1.00 15.84 92 ALA A N 1
ATOM 726 C CA . ALA A 1 92 ? -47.012 -13.359 -13.246 1.00 15.57 92 ALA A CA 1
ATOM 727 C C . ALA A 1 92 ? -48.288 -12.881 -12.600 1.00 15.01 92 ALA A C 1
ATOM 728 O O . ALA A 1 92 ? -49.165 -13.687 -12.275 1.00 14.88 92 ALA A O 1
ATOM 730 N N . VAL A 1 93 ? -48.402 -11.561 -12.445 1.00 14.86 93 VAL A N 1
ATOM 731 C CA . VAL A 1 93 ? -49.675 -10.926 -12.114 1.00 14.32 93 VAL A CA 1
ATOM 732 C C . VAL A 1 93 ? -50.367 -10.544 -13.418 1.00 13.94 93 VAL A C 1
ATOM 733 O O . VAL A 1 93 ? -49.740 -9.963 -14.307 1.00 14.41 93 VAL A O 1
ATOM 737 N N . TYR A 1 94 ? -51.647 -10.888 -13.539 1.00 13.28 94 TYR A N 1
ATOM 738 C CA . TYR A 1 94 ? -52.428 -10.551 -14.725 1.00 12.81 94 TYR A CA 1
ATOM 739 C C . TYR A 1 94 ? -53.541 -9.590 -14.349 1.00 12.63 94 TYR A C 1
ATOM 740 O O . TYR A 1 94 ? -54.393 -9.925 -13.523 1.00 13.03 94 TYR A O 1
ATOM 749 N N . TYR A 1 95 ? -53.507 -8.390 -14.927 1.00 12.51 95 TYR A N 1
ATOM 750 C CA . TYR A 1 95 ? -54.494 -7.351 -14.638 1.00 12.29 95 TYR A CA 1
ATOM 751 C C . TYR A 1 95 ? -55.501 -7.270 -15.753 1.00 12.06 95 TYR A C 1
ATOM 752 O O . TYR A 1 95 ? -55.144 -7.422 -16.923 1.00 11.88 95 TYR A O 1
ATOM 761 N N . CYS A 1 96 ? -56.752 -6.994 -15.399 1.00 12.22 96 CYS A N 1
ATOM 762 C CA . CYS A 1 96 ? -57.683 -6.461 -16.387 1.00 12.79 96 CYS A CA 1
ATOM 763 C C . CYS A 1 96 ? -57.867 -4.960 -16.140 1.00 12.64 96 CYS A C 1
ATOM 764 O O . CYS A 1 96 ? -57.723 -4.472 -15.004 1.00 13.12 96 CYS A O 1
ATOM 767 N N . ALA A 1 97 ? -58.118 -4.217 -17.215 1.00 12.11 97 ALA A N 1
ATOM 768 C CA . ALA A 1 97 ? -58.247 -2.751 -17.110 1.00 11.50 97 ALA A CA 1
ATOM 769 C C . ALA A 1 97 ? -59.277 -2.256 -18.087 1.00 11.17 97 ALA A C 1
ATOM 770 O O . ALA A 1 97 ? -59.334 -2.730 -19.226 1.00 11.18 97 ALA A O 1
ATOM 772 N N . ARG A 1 98 ? -60.072 -1.283 -17.656 1.00 10.73 98 ARG A N 1
ATOM 773 C CA . ARG A 1 98 ? -61.085 -0.688 -18.531 1.00 11.08 98 ARG A CA 1
ATOM 774 C C . ARG A 1 98 ? -60.534 0.555 -19.213 1.00 10.80 98 ARG A C 1
ATOM 775 O O . ARG A 1 98 ? -59.874 1.372 -18.582 1.00 11.32 98 ARG A O 1
ATOM 783 N N . ARG A 1 99 ? -60.801 0.684 -20.512 1.00 11.14 99 ARG A N 1
ATOM 784 C CA . ARG A 1 99 ? -60.547 1.929 -21.230 1.00 11.46 99 ARG A CA 1
ATOM 785 C C . ARG A 1 99 ? -61.732 2.835 -20.958 1.00 11.85 99 ARG A C 1
ATOM 786 O O . ARG A 1 99 ? -62.863 2.357 -20.876 1.00 12.11 99 ARG A O 1
ATOM 794 N N . ASP A 1 100 ? -61.484 4.133 -20.792 1.00 11.87 100 ASP A N 1
ATOM 795 C CA . ASP A 1 100 ? -62.581 5.097 -20.589 1.00 12.27 100 ASP A CA 1
ATOM 796 C C . ASP A 1 100 ? -63.487 5.162 -21.817 1.00 12.35 100 ASP A C 1
ATOM 797 O O . ASP A 1 100 ? -63.121 4.687 -22.896 1.00 12.18 100 ASP A O 1
ATOM 802 N N . TYR A 1 101 ? -64.640 5.818 -21.670 1.00 12.53 101 TYR A N 1
ATOM 803 C CA . TYR A 1 101 ? -65.645 5.841 -22.742 1.00 13.41 101 TYR A CA 1
ATOM 804 C C . TYR A 1 101 ? -65.127 6.363 -24.094 1.00 13.68 101 TYR A C 1
ATOM 805 O O . TYR A 1 101 ? -65.565 5.895 -25.156 1.00 13.67 101 TYR A O 1
ATOM 814 N N . TYR A 1 102 ? -64.190 7.307 -24.048 1.00 14.26 102 TYR A N 1
ATOM 815 C CA . TYR A 1 102 ? -63.694 7.964 -25.261 1.00 15.38 102 TYR A CA 1
ATOM 816 C C . TYR A 1 102 ? -62.415 7.342 -25.824 1.00 14.75 102 TYR A C 1
ATOM 817 O O . TYR A 1 102 ? -61.941 7.766 -26.878 1.00 15.25 102 TYR A O 1
ATOM 826 N N . GLY A 1 103 ? -61.877 6.336 -25.135 1.00 13.82 103 GLY A N 1
ATOM 827 C CA . GLY A 1 103 ? -60.690 5.620 -25.605 1.00 13.88 103 GLY A CA 1
ATOM 828 C C . GLY A 1 103 ? -59.374 6.366 -25.415 1.00 13.69 103 GLY A C 1
ATOM 829 O O . GLY A 1 103 ? -58.417 6.143 -26.149 1.00 14.52 103 GLY A O 1
ATOM 830 N N . ILE A 1 104 ? -59.314 7.236 -24.414 1.00 13.02 104 ILE A N 1
ATOM 831 C CA . ILE A 1 104 ? -58.140 8.103 -24.252 1.00 13.36 104 ILE A CA 1
ATOM 832 C C . ILE A 1 104 ? -57.276 7.771 -23.021 1.00 12.96 104 ILE A C 1
ATOM 833 O O . ILE A 1 104 ? -56.201 8.347 -22.843 1.00 13.73 104 ILE A O 1
ATOM 838 N N . LEU A 1 105 ? -57.752 6.853 -22.183 1.00 12.37 105 LEU A N 1
ATOM 839 C CA . LEU A 1 105 ? -57.031 6.465 -20.966 1.00 11.95 105 LEU A CA 1
ATOM 840 C C . LEU A 1 105 ? -57.613 5.196 -20.336 1.00 11.44 105 LEU A C 1
ATOM 841 O O . LEU A 1 105 ? -58.736 4.811 -20.648 1.00 11.17 105 LEU A O 1
ATOM 846 N N . PHE A 1 106 ? -56.844 4.538 -19.467 1.00 11.45 106 PHE A N 1
ATOM 847 C CA . PHE A 1 106 ? -57.385 3.433 -18.668 1.00 11.17 106 PHE A CA 1
ATOM 848 C C . PHE A 1 106 ? -57.875 4.061 -17.379 1.00 11.33 106 PHE A C 1
ATOM 849 O O . PHE A 1 106 ? -57.094 4.733 -16.684 1.00 12.21 106 PHE A O 1
ATOM 857 N N . ASP A 1 107 ? -59.149 3.864 -17.048 1.00 11.36 107 ASP A N 1
ATOM 858 C CA . ASP A 1 107 ? -59.704 4.526 -15.846 1.00 11.89 107 ASP A CA 1
ATOM 859 C C . ASP A 1 107 ? -59.887 3.656 -14.611 1.00 12.08 107 ASP A C 1
ATOM 860 O O . ASP A 1 107 ? -59.845 4.169 -13.479 1.00 12.80 107 ASP A O 1
ATOM 865 N N . TYR A 1 108 ? -60.073 2.348 -14.827 1.00 11.86 108 TYR A N 1
ATOM 866 C CA . TYR A 1 108 ? -60.303 1.405 -13.733 1.00 12.19 108 TYR A CA 1
ATOM 867 C C . TYR A 1 108 ? -59.560 0.086 -13.980 1.00 11.90 108 TYR A C 1
ATOM 868 O O . TYR A 1 108 ? -59.493 -0.385 -15.100 1.00 11.61 108 TYR A O 1
ATOM 877 N N . TRP A 1 109 ? -59.005 -0.478 -12.909 1.00 12.14 109 TRP A N 1
ATOM 878 C CA . TRP A 1 109 ? -58.211 -1.704 -12.974 1.00 11.98 109 TRP A CA 1
ATOM 879 C C . TRP A 1 109 ? -58.733 -2.737 -12.034 1.00 12.50 109 TRP A C 1
ATOM 880 O O . TRP A 1 109 ? -59.153 -2.414 -10.915 1.00 12.65 109 TRP A O 1
ATOM 891 N N . GLY A 1 110 ? -58.640 -4.005 -12.431 1.00 12.45 110 GLY A N 1
ATOM 892 C CA . GLY A 1 110 ? -58.753 -5.091 -11.473 1.00 13.09 110 GLY A CA 1
ATOM 893 C C . GLY A 1 110 ? -57.549 -5.115 -10.543 1.00 14.11 110 GLY A C 1
ATOM 894 O O . GLY A 1 110 ? -56.536 -4.449 -10.782 1.00 14.08 110 GLY A O 1
ATOM 895 N N . GLN A 1 111 ? -57.627 -5.898 -9.479 1.00 15.05 111 GLN A N 1
ATOM 896 C CA . GLN A 1 111 ? -56.516 -5.896 -8.556 1.00 16.65 111 GLN A CA 1
ATOM 897 C C . GLN A 1 111 ? -55.404 -6.873 -8.940 1.00 15.88 111 GLN A C 1
ATOM 898 O O . GLN A 1 111 ? -54.352 -6.920 -8.293 1.00 16.32 111 GLN A O 1
ATOM 904 N N . GLY A 1 112 ? -55.635 -7.623 -10.018 1.00 14.65 112 GLY A N 1
ATOM 905 C CA . GLY A 1 112 ? -54.641 -8.534 -10.568 1.00 14.24 112 GLY A CA 1
ATOM 906 C C . GLY A 1 112 ? -54.737 -9.926 -9.969 1.00 14.22 112 GLY A C 1
ATOM 907 O O . GLY A 1 112 ? -54.933 -10.078 -8.760 1.00 15.30 112 GLY A O 1
ATOM 908 N N . THR A 1 113 ? -54.604 -10.936 -10.820 1.00 13.48 113 THR A N 1
ATOM 909 C CA . THR A 1 113 ? -54.546 -12.323 -10.371 1.00 13.68 113 THR A CA 1
ATOM 910 C C . THR A 1 113 ? -53.107 -12.777 -10.480 1.00 13.61 113 THR A C 1
ATOM 911 O O . THR A 1 113 ? -52.540 -12.758 -11.566 1.00 13.45 113 THR A O 1
ATOM 915 N N . THR A 1 114 ? -52.523 -13.192 -9.360 1.00 14.26 114 THR A N 1
ATOM 916 C CA . THR A 1 114 ? -51.167 -13.720 -9.398 1.00 14.93 114 THR A CA 1
ATOM 917 C C . THR A 1 114 ? -51.240 -15.201 -9.714 1.00 15.14 114 THR A C 1
ATOM 918 O O . THR A 1 114 ? -51.809 -15.980 -8.936 1.00 15.64 114 THR A O 1
ATOM 922 N N . VAL A 1 115 ? -50.673 -15.584 -10.859 1.00 14.84 115 VAL A N 1
ATOM 923 C CA . VAL A 1 115 ? -50.630 -16.978 -11.273 1.00 14.91 115 VAL A CA 1
ATOM 924 C C . VAL A 1 115 ? -49.267 -1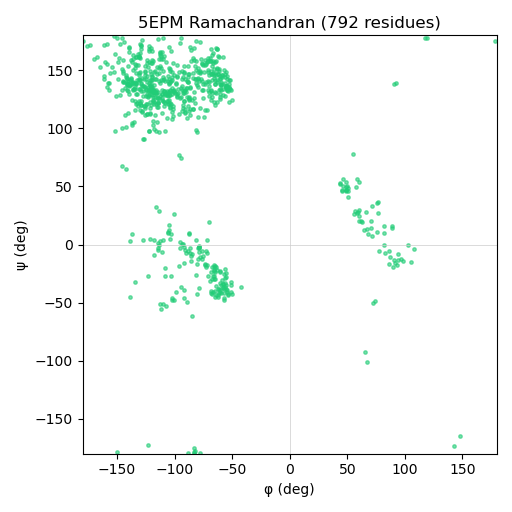7.540 -10.903 1.00 15.33 115 VAL A C 1
ATOM 925 O O . VAL A 1 115 ? -48.237 -16.925 -11.209 1.00 15.71 115 VAL A O 1
ATOM 929 N N . THR A 1 116 ? -49.262 -18.668 -10.190 1.00 15.33 116 THR A N 1
ATOM 930 C CA . THR A 1 116 ? -48.036 -19.415 -9.929 1.00 15.74 116 THR A CA 1
ATOM 931 C C . THR A 1 116 ? -48.104 -20.706 -10.715 1.00 15.91 116 THR A C 1
ATOM 932 O O . THR A 1 116 ? -49.060 -21.475 -10.558 1.00 15.77 116 THR A O 1
ATOM 936 N N . VAL A 1 117 ? -47.102 -20.942 -11.564 1.00 16.12 117 VAL A N 1
ATOM 937 C CA . VAL A 1 117 ? -47.007 -22.216 -12.288 1.00 16.70 117 VAL A CA 1
ATOM 938 C C . VAL A 1 117 ? -45.942 -23.075 -11.605 1.00 17.63 117 VAL A C 1
ATOM 939 O O . VAL A 1 117 ? -44.731 -22.785 -11.666 1.00 18.34 117 VAL A O 1
ATOM 943 N N . SER A 1 118 ? -46.391 -24.119 -10.917 1.00 17.99 118 SER A N 1
ATOM 944 C CA . SER A 1 118 ? -45.489 -24.927 -10.109 1.00 19.18 118 SER A CA 1
ATOM 945 C C . SER A 1 118 ? -46.065 -26.300 -9.813 1.00 19.77 118 SER A C 1
ATOM 946 O O . SER A 1 118 ? -47.273 -26.456 -9.716 1.00 19.52 118 SER A O 1
ATOM 949 N N A SER A 1 119 ? -45.189 -27.285 -9.656 0.50 20.91 119 SER A N 1
ATOM 950 N N B SER A 1 119 ? -45.183 -27.286 -9.658 0.50 20.86 119 SER A N 1
ATOM 951 C CA A SER A 1 119 ? -45.607 -28.624 -9.258 0.50 21.59 119 SER A CA 1
ATOM 952 C CA B SER A 1 119 ? -45.581 -28.637 -9.258 0.50 21.51 119 SER A CA 1
ATOM 953 C C A SER A 1 119 ? -45.685 -28.797 -7.737 0.50 22.00 119 SER A C 1
ATOM 954 C C B SER A 1 119 ? -45.531 -28.860 -7.741 0.50 21.99 119 SER A C 1
ATOM 955 O O A SER A 1 119 ? -46.229 -29.796 -7.258 0.50 22.27 119 SER A O 1
ATOM 956 O O B SER A 1 119 ? -45.819 -29.965 -7.269 0.50 22.37 119 SER A O 1
ATOM 961 N N . ALA A 1 120 ? -45.154 -27.823 -6.993 1.00 19.24 120 ALA A N 1
ATOM 962 C CA . ALA A 1 120 ? -45.058 -27.913 -5.515 1.00 18.80 120 ALA A CA 1
ATOM 963 C C . ALA A 1 120 ? -46.426 -28.029 -4.834 1.00 19.04 120 ALA A C 1
ATOM 964 O O . ALA A 1 120 ? -47.424 -27.534 -5.355 1.00 18.60 120 ALA A O 1
ATOM 966 N N . LYS A 1 121 ? -46.435 -28.663 -3.654 1.00 19.83 121 LYS A N 1
ATOM 967 C CA . LYS A 1 121 ? -47.656 -28.998 -2.916 1.00 20.71 121 LYS A CA 1
ATOM 968 C C . LYS A 1 121 ? -48.078 -27.864 -1.991 1.00 19.38 121 LYS A C 1
ATOM 969 O O . LYS A 1 121 ? -47.240 -27.238 -1.348 1.00 18.60 121 LYS A O 1
ATOM 975 N N . THR A 1 122 ? -49.379 -27.610 -1.915 1.00 19.24 122 THR A N 1
ATOM 976 C CA . THR A 1 122 ? -49.891 -26.621 -0.960 1.00 18.03 122 THR A CA 1
ATOM 977 C C . THR A 1 122 ? -49.625 -27.104 0.467 1.00 17.56 122 THR A C 1
ATOM 978 O O . THR A 1 122 ? -49.903 -28.268 0.803 1.00 18.59 122 THR A O 1
ATOM 982 N N . THR A 1 123 ? -49.071 -26.206 1.282 1.00 16.43 123 THR A N 1
ATOM 983 C CA . THR A 1 123 ? -48.622 -26.519 2.648 1.00 16.64 123 THR A CA 1
ATOM 984 C C . THR A 1 123 ? -48.963 -25.320 3.544 1.00 15.38 123 THR A C 1
ATOM 985 O O . THR A 1 123 ? -48.682 -24.183 3.169 1.00 14.60 123 THR A O 1
ATOM 989 N N . PRO A 1 124 ? -49.568 -25.564 4.732 1.00 15.54 124 PRO A N 1
ATOM 990 C CA . PRO A 1 124 ? -49.886 -24.454 5.634 1.00 14.99 124 PRO A CA 1
ATOM 991 C C . PRO A 1 124 ? -48.646 -23.890 6.324 1.00 14.35 124 PRO A C 1
ATOM 992 O O . PRO A 1 124 ? -47.631 -24.580 6.419 1.00 14.52 124 PRO A O 1
ATOM 996 N N . PRO A 1 125 ? -48.726 -22.636 6.808 1.00 13.92 125 PRO A N 1
ATOM 997 C CA . PRO A 1 125 ? -47.578 -22.079 7.507 1.00 13.49 125 PRO A CA 1
ATOM 998 C C . PRO A 1 125 ? -47.482 -22.500 8.965 1.00 13.88 125 PRO A C 1
ATOM 999 O O . PRO A 1 125 ? -48.493 -22.837 9.584 1.00 14.62 125 PRO A O 1
ATOM 1003 N N . SER A 1 126 ? -46.260 -22.509 9.494 1.00 13.73 126 SER A N 1
ATOM 1004 C CA . SER A 1 126 ? -46.045 -22.564 10.941 1.00 14.43 126 SER A CA 1
ATOM 1005 C C . SER A 1 126 ? -45.744 -21.130 11.356 1.00 13.55 126 SER A C 1
ATOM 1006 O O . SER A 1 126 ? -44.932 -20.460 10.718 1.00 13.72 126 SER A O 1
ATOM 1009 N N . VAL A 1 127 ? -46.399 -20.664 12.417 1.00 13.50 127 VAL A N 1
ATOM 1010 C CA . VAL A 1 127 ? -46.250 -19.272 12.835 1.00 12.63 127 VAL A CA 1
ATOM 1011 C C . VAL A 1 127 ? -45.568 -19.251 14.203 1.00 13.22 127 VAL A C 1
ATOM 1012 O O . VAL A 1 127 ? -46.057 -19.849 15.168 1.00 14.01 127 VAL A O 1
ATOM 1016 N N . TYR A 1 128 ? -44.437 -18.558 14.283 1.00 12.90 128 TYR A N 1
ATOM 1017 C CA . TYR A 1 128 ? -43.690 -18.487 15.540 1.00 13.83 128 TYR A CA 1
ATOM 1018 C C . TYR A 1 128 ? -43.585 -17.054 16.039 1.00 13.94 128 TYR A C 1
ATOM 1019 O O . TYR A 1 128 ? -43.080 -16.177 15.321 1.00 13.66 128 TYR A O 1
ATOM 1028 N N . PRO A 1 129 ? -44.046 -16.802 17.276 1.00 14.53 129 PRO A N 1
ATOM 1029 C CA . PRO A 1 129 ? -43.923 -15.466 17.858 1.00 14.68 129 PRO A CA 1
ATOM 1030 C C . PRO A 1 129 ? -42.467 -15.223 18.250 1.00 15.40 129 PRO A C 1
ATOM 1031 O O . PRO A 1 129 ? -41.802 -16.138 18.767 1.00 16.66 129 PRO A O 1
ATOM 1035 N N . LEU A 1 130 ? -41.962 -14.017 17.977 1.00 14.90 130 LEU A N 1
ATOM 1036 C CA . LEU A 1 130 ? -40.590 -13.656 18.335 1.00 15.63 130 LEU A CA 1
ATOM 1037 C C . LEU A 1 130 ? -40.571 -12.568 19.396 1.00 16.07 130 LEU A C 1
ATOM 1038 O O . LEU A 1 130 ? -40.706 -11.391 19.079 1.00 15.09 130 LEU A O 1
ATOM 1043 N N . ALA A 1 131 ? -40.419 -12.980 20.650 1.00 17.36 131 ALA A N 1
ATOM 1044 C CA . ALA A 1 131 ? -40.225 -12.029 21.745 1.00 18.42 131 ALA A CA 1
ATOM 1045 C C . ALA A 1 131 ? -38.739 -11.720 21.915 1.00 19.58 131 ALA A C 1
ATOM 1046 O O . ALA A 1 131 ? -37.894 -12.551 21.593 1.00 19.94 131 ALA A O 1
ATOM 1048 N N . PRO A 1 132 ? -38.410 -10.529 22.443 1.00 20.67 132 PRO A N 1
ATOM 1049 C CA . PRO A 1 132 ? -37.006 -10.137 22.597 1.00 22.60 132 PRO A CA 1
ATOM 1050 C C . PRO A 1 132 ? -36.245 -11.116 23.469 1.00 25.02 132 PRO A C 1
ATOM 1051 O O . PRO A 1 132 ? -36.803 -11.676 24.412 1.00 25.12 132 PRO A O 1
ATOM 1055 N N . GLY A 1 133 ? -34.972 -11.327 23.156 1.00 27.46 133 GLY A N 1
ATOM 1056 C CA . GLY A 1 133 ? -34.133 -12.151 23.997 1.00 30.96 133 GLY A CA 1
ATOM 1057 C C . GLY A 1 133 ? -34.084 -11.569 25.393 1.00 34.50 133 GLY A C 1
ATOM 1058 O O . GLY A 1 133 ? -34.116 -10.344 25.567 1.00 34.40 133 GLY A O 1
ATOM 1059 N N . SER A 1 134 ? -34.045 -12.448 26.390 1.00 37.96 134 SER A N 1
ATOM 1060 C CA . SER A 1 134 ? -33.868 -12.030 27.772 1.00 41.87 134 SER A CA 1
ATOM 1061 C C . SER A 1 134 ? -32.591 -11.184 27.857 1.00 44.26 134 SER A C 1
ATOM 1062 O O . SER A 1 134 ? -31.572 -11.531 27.253 1.00 46.17 134 SER A O 1
ATOM 1065 N N . ALA A 1 135 ? -32.665 -10.069 28.576 1.00 45.18 135 ALA A N 1
ATOM 1066 C CA . ALA A 1 135 ? -31.564 -9.097 28.647 1.00 47.12 135 ALA A CA 1
ATOM 1067 C C . ALA A 1 135 ? -31.169 -8.498 27.280 1.00 46.02 135 ALA A C 1
ATOM 1068 O O . ALA A 1 135 ? -30.006 -8.140 27.056 1.00 47.64 135 ALA A O 1
ATOM 1070 N N . ALA A 1 136 ? -32.140 -8.398 26.369 1.00 43.47 136 ALA A N 1
ATOM 1071 C CA . ALA A 1 136 ? -32.016 -7.508 25.211 1.00 41.89 136 ALA A CA 1
ATOM 1072 C C . ALA A 1 136 ? -31.978 -6.086 25.767 1.00 42.10 136 ALA A C 1
ATOM 1073 O O . ALA A 1 136 ? -32.595 -5.814 26.800 1.00 42.92 136 ALA A O 1
ATOM 1075 N N . GLN A 1 137 ? -31.252 -5.191 25.100 1.00 41.91 137 GLN A N 1
ATOM 1076 C CA . GLN A 1 137 ? -31.061 -3.822 25.600 1.00 42.63 137 GLN A CA 1
ATOM 1077 C C . GLN A 1 137 ? -32.376 -3.041 25.672 1.00 40.89 137 GLN A C 1
ATOM 1078 O O . GLN A 1 137 ? -33.133 -3.007 24.706 1.00 39.46 137 GLN A O 1
ATOM 1084 N N . THR A 1 138 ? -32.640 -2.420 26.822 1.00 41.75 138 THR A N 1
ATOM 1085 C CA . THR A 1 138 ? -33.847 -1.596 26.978 1.00 40.74 138 THR A CA 1
ATOM 1086 C C . THR A 1 138 ? -33.627 -0.198 26.405 1.00 39.90 138 THR A C 1
ATOM 1087 O O . THR A 1 138 ? -32.708 0.513 26.811 1.00 41.30 138 THR A O 1
ATOM 1091 N N . ASN A 1 139 ? -34.476 0.167 25.448 1.00 37.33 139 ASN A N 1
ATOM 1092 C CA . ASN A 1 139 ? -34.466 1.495 24.823 1.00 36.50 139 ASN A CA 1
ATOM 1093 C C . ASN A 1 139 ? -35.839 2.161 24.975 1.00 34.56 139 ASN A C 1
ATOM 1094 O O . ASN A 1 139 ? -36.710 1.629 25.661 1.00 33.50 139 ASN A O 1
ATOM 1099 N N . SER A 1 140 ? -36.047 3.309 24.340 1.00 33.71 140 SER A N 1
ATOM 1100 C CA . SER A 1 140 ? -37.386 3.899 24.326 1.00 32.91 140 SER A CA 1
ATOM 1101 C C . SER A 1 140 ? -38.375 3.023 23.541 1.00 30.31 140 SER A C 1
ATOM 1102 O O . SER A 1 140 ? -39.581 3.092 23.752 1.00 29.49 140 SER A O 1
ATOM 1105 N N . MET A 1 141 ? -37.849 2.196 22.644 1.00 28.75 141 MET A N 1
ATOM 1106 C CA . MET A 1 141 ? -38.680 1.350 21.796 1.00 26.40 141 MET A CA 1
ATOM 1107 C C . MET A 1 141 ? -38.286 -0.122 21.947 1.00 24.54 141 MET A C 1
ATOM 1108 O O . MET A 1 141 ? -37.178 -0.435 22.377 1.00 24.96 141 MET A O 1
ATOM 1113 N N . VAL A 1 142 ? -39.204 -1.015 21.595 1.00 22.18 142 VAL A N 1
ATOM 1114 C CA . VAL A 1 142 ? -38.927 -2.454 21.583 1.00 20.61 142 VAL A CA 1
ATOM 1115 C C . VAL A 1 142 ? -39.399 -3.027 20.250 1.00 18.89 142 VAL A C 1
ATOM 1116 O O . VAL A 1 142 ? -40.412 -2.601 19.711 1.00 18.22 142 VAL A O 1
ATOM 1120 N N . THR A 1 143 ? -38.647 -3.983 19.720 1.00 17.80 143 THR A N 1
ATOM 1121 C CA . THR A 1 143 ? -39.022 -4.643 18.483 1.00 16.67 143 THR A CA 1
ATOM 1122 C C . THR A 1 143 ? -39.456 -6.075 18.757 1.00 15.85 143 THR A C 1
ATOM 1123 O O . THR A 1 143 ? -38.787 -6.807 19.494 1.00 16.37 143 THR A O 1
ATOM 1127 N N . LEU A 1 144 ? -40.599 -6.437 18.181 1.00 14.85 144 LEU A N 1
ATOM 1128 C CA . LEU A 1 144 ? -41.159 -7.776 18.280 1.00 14.72 144 LEU A CA 1
ATOM 1129 C C . LEU A 1 144 ? -41.262 -8.340 16.873 1.00 13.97 144 LEU A C 1
ATOM 1130 O O . LEU A 1 144 ? -41.151 -7.602 15.902 1.00 13.71 144 LEU A O 1
ATOM 1135 N N . GLY A 1 145 ? -41.489 -9.641 16.757 1.00 13.96 145 GLY A N 1
ATOM 1136 C CA . GLY A 1 145 ? -41.524 -10.229 15.430 1.00 13.70 145 GLY A CA 1
ATOM 1137 C C . GLY A 1 145 ? -42.379 -11.458 15.316 1.00 13.54 145 GLY A C 1
ATOM 1138 O O . GLY A 1 145 ? -42.834 -12.015 16.309 1.00 13.20 145 GLY A O 1
ATOM 1139 N N A CYS A 1 146 ? -42.549 -11.883 14.072 0.50 13.10 146 CYS A N 1
ATOM 1140 N N B CYS A 1 146 ? -42.655 -11.869 14.082 0.50 13.33 146 CYS A N 1
ATOM 1141 C CA A CYS A 1 146 ? -43.358 -13.020 13.737 0.50 13.18 146 CYS A CA 1
ATOM 1142 C CA B CYS A 1 146 ? -43.370 -13.118 13.841 0.50 13.59 146 CYS A CA 1
ATOM 1143 C C A CYS A 1 146 ? -42.601 -13.712 12.619 0.50 12.78 146 CYS A C 1
ATOM 1144 C C B CYS A 1 146 ? -42.802 -13.766 12.597 0.50 13.01 146 CYS A C 1
ATOM 1145 O O A CYS A 1 146 ? -42.153 -13.051 11.671 0.50 12.31 146 CYS A O 1
ATOM 1146 O O B CYS A 1 146 ? -42.700 -13.133 11.545 0.50 12.65 146 CYS A O 1
ATOM 1151 N N . LEU A 1 147 ? -42.401 -15.022 12.757 1.00 13.04 147 LEU A N 1
ATOM 1152 C CA . LEU A 1 147 ? -41.745 -15.803 11.712 1.00 12.71 147 LEU A CA 1
ATOM 1153 C C . LEU A 1 147 ? -42.788 -16.746 11.133 1.00 12.74 147 LEU A C 1
ATOM 1154 O O . LEU A 1 147 ? -43.432 -17.496 11.864 1.00 12.46 147 LEU A O 1
ATOM 1159 N N . VAL A 1 148 ? -42.966 -16.684 9.812 1.00 12.10 148 VAL A N 1
ATOM 1160 C CA . VAL A 1 148 ? -43.982 -17.490 9.148 1.00 12.73 148 VAL A CA 1
ATOM 1161 C C . VAL A 1 148 ? -43.274 -18.436 8.195 1.00 13.10 148 VAL A C 1
ATOM 1162 O O . VAL A 1 148 ? -42.680 -18.014 7.198 1.00 13.85 148 VAL A O 1
ATOM 1166 N N . LYS A 1 149 ? -43.311 -19.719 8.505 1.00 13.48 149 LYS A N 1
ATOM 1167 C CA . LYS A 1 149 ? -42.378 -20.642 7.891 1.00 14.27 149 LYS A CA 1
ATOM 1168 C C . LYS A 1 149 ? -43.014 -21.853 7.227 1.00 14.16 149 LYS A C 1
ATOM 1169 O O . LYS A 1 149 ? -43.975 -22.417 7.733 1.00 14.02 149 LYS A O 1
ATOM 1175 N N . GLY A 1 150 ? -42.452 -22.267 6.087 1.00 14.23 150 GLY A N 1
ATOM 1176 C CA . GLY A 1 150 ? -42.783 -23.566 5.521 1.00 14.85 150 GLY A CA 1
ATOM 1177 C C . GLY A 1 150 ? -44.125 -23.673 4.829 1.00 14.14 150 GLY A C 1
ATOM 1178 O O . GLY A 1 150 ? -44.751 -24.729 4.863 1.00 15.07 150 GLY A O 1
ATOM 1179 N N . TYR A 1 151 ? -44.543 -22.606 4.163 1.00 13.36 151 TYR A N 1
ATOM 1180 C CA . TYR A 1 151 ? -45.827 -22.626 3.469 1.00 12.84 151 TYR A CA 1
ATOM 1181 C C . TYR A 1 151 ? -45.689 -22.587 1.942 1.00 12.69 151 TYR A C 1
ATOM 1182 O O . TYR A 1 151 ? -44.649 -22.195 1.409 1.00 12.81 151 TYR A O 1
ATOM 1191 N N . PHE A 1 152 ? -46.759 -22.973 1.254 1.00 12.17 152 PHE A N 1
ATOM 1192 C CA . PHE A 1 152 ? -46.824 -22.850 -0.213 1.00 12.30 152 PHE A CA 1
ATOM 1193 C C . PHE A 1 152 ? -48.288 -22.918 -0.621 1.00 12.62 152 PHE A C 1
ATOM 1194 O O . PHE A 1 152 ? -49.069 -23.591 0.047 1.00 12.96 152 PHE A O 1
ATOM 1202 N N . PRO A 1 153 ? -48.693 -22.172 -1.668 1.00 12.77 153 PRO A N 1
ATOM 1203 C CA . PRO A 1 153 ? -48.000 -21.120 -2.416 1.00 12.81 153 PRO A CA 1
ATOM 1204 C C . PRO A 1 153 ? -48.147 -19.788 -1.676 1.00 12.75 153 PRO A C 1
ATOM 1205 O O . PRO A 1 153 ? -48.709 -19.751 -0.579 1.00 12.13 153 PRO A O 1
ATOM 1209 N N . GLU A 1 154 ? -47.651 -18.718 -2.281 1.00 13.63 154 GLU A N 1
ATOM 1210 C CA . GLU A 1 154 ? -47.950 -17.351 -1.826 1.00 14.31 154 GLU A CA 1
ATOM 1211 C C . GLU A 1 154 ? -49.411 -17.059 -2.172 1.00 15.23 154 GLU A C 1
ATOM 1212 O O . GLU A 1 154 ? -49.963 -17.703 -3.069 1.00 16.68 154 GLU A O 1
ATOM 1218 N N . PRO A 1 155 ? -50.051 -16.095 -1.483 1.00 15.23 155 PRO A N 1
ATOM 1219 C CA . PRO A 1 155 ? -49.510 -15.240 -0.446 1.00 14.99 155 PRO A CA 1
ATOM 1220 C C . PRO A 1 155 ? -49.917 -15.646 0.964 1.00 14.81 155 PRO A C 1
ATOM 1221 O O . PRO A 1 155 ? -50.824 -16.449 1.150 1.00 14.01 155 PRO A O 1
ATOM 1225 N N . VAL A 1 156 ? -49.220 -15.069 1.935 1.00 15.54 156 VAL A N 1
ATOM 1226 C CA . VAL A 1 156 ? -49.737 -14.947 3.289 1.00 16.53 156 VAL A CA 1
ATOM 1227 C C . VAL A 1 156 ? -49.945 -13.461 3.524 1.00 17.73 156 VAL A C 1
ATOM 1228 O O . VAL A 1 156 ? -49.276 -12.620 2.910 1.00 20.17 156 VAL A O 1
ATOM 1232 N N . THR A 1 157 ? -50.892 -13.138 4.379 1.00 18.16 157 THR A N 1
ATOM 1233 C CA . THR A 1 157 ? -51.065 -11.765 4.808 1.00 19.10 157 THR A CA 1
ATOM 1234 C C . THR A 1 157 ? -50.709 -11.758 6.278 1.00 18.07 157 THR A C 1
ATOM 1235 O O . THR A 1 157 ? -51.025 -12.717 6.991 1.00 18.56 157 THR A O 1
ATOM 1239 N N . VAL A 1 158 ? -50.026 -10.712 6.725 1.00 16.57 158 VAL A N 1
ATOM 1240 C CA . VAL A 1 158 ? -49.692 -10.565 8.138 1.00 15.50 158 VAL A CA 1
ATOM 1241 C C . VAL A 1 158 ? -50.229 -9.217 8.582 1.00 15.44 158 VAL A C 1
ATOM 1242 O O . VAL A 1 158 ? -50.069 -8.217 7.874 1.00 15.70 158 VAL A O 1
ATOM 1246 N N . THR A 1 159 ? -50.907 -9.195 9.724 1.00 15.21 159 THR A N 1
ATOM 1247 C CA . THR A 1 159 ? -51.286 -7.936 10.358 1.00 15.46 159 THR A CA 1
ATOM 1248 C C . THR A 1 159 ? -50.869 -8.001 11.806 1.00 15.11 159 THR A C 1
ATOM 1249 O O . THR A 1 159 ? -50.577 -9.083 12.311 1.00 14.20 159 THR A O 1
ATOM 1253 N N . TRP A 1 160 ? -50.848 -6.844 12.464 1.00 15.29 160 TRP A N 1
ATOM 1254 C CA . TRP A 1 160 ? -50.589 -6.778 13.892 1.00 15.38 160 TRP A CA 1
ATOM 1255 C C . TRP A 1 160 ? -51.747 -6.130 14.587 1.00 16.60 160 TRP A C 1
ATOM 1256 O O . TRP A 1 160 ? -52.239 -5.088 14.149 1.00 17.11 160 TRP A O 1
ATOM 1267 N N . ASN A 1 161 ? -52.199 -6.747 15.679 1.00 17.02 161 ASN A N 1
ATOM 1268 C CA . ASN A 1 161 ? -53.389 -6.281 16.409 1.00 18.63 161 ASN A CA 1
ATOM 1269 C C . ASN A 1 161 ? -54.569 -6.022 15.471 1.00 19.86 161 ASN A C 1
ATOM 1270 O O . ASN A 1 161 ? -55.231 -4.975 15.544 1.00 20.78 161 ASN A O 1
ATOM 1275 N N . SER A 1 162 ? -54.797 -6.990 14.586 1.00 20.07 162 SER A N 1
ATOM 1276 C CA . SER A 1 162 ? -55.889 -6.974 13.611 1.00 21.70 162 SER A CA 1
ATOM 1277 C C . SER A 1 162 ? -55.896 -5.738 12.703 1.00 22.63 162 SER A C 1
ATOM 1278 O O . SER A 1 162 ? -56.949 -5.331 12.211 1.00 24.09 162 SER A O 1
ATOM 1281 N N . GLY A 1 163 ? -54.721 -5.141 12.497 1.00 21.81 163 GLY A N 1
ATOM 1282 C CA . GLY A 1 163 ? -54.588 -3.962 11.642 1.00 22.83 163 GLY A CA 1
ATOM 1283 C C . GLY A 1 163 ? -54.379 -2.667 12.392 1.00 23.94 163 GLY A C 1
ATOM 1284 O O . GLY A 1 163 ? -53.980 -1.663 11.801 1.00 25.04 163 GLY A O 1
ATOM 1285 N N . SER A 1 164 ? -54.640 -2.682 13.701 1.00 23.90 164 SER A N 1
ATOM 1286 C CA . SER A 1 164 ? -54.520 -1.485 14.525 1.00 25.17 164 SER A CA 1
ATOM 1287 C C . SER A 1 164 ? -53.091 -0.974 14.655 1.00 24.54 164 SER A C 1
ATOM 1288 O O . SER A 1 164 ? -52.885 0.226 14.836 1.00 25.34 164 SER A O 1
ATOM 1291 N N . LEU A 1 165 ? -52.121 -1.888 14.588 1.00 22.92 165 LEU A N 1
ATOM 1292 C CA . LEU A 1 165 ? -50.701 -1.528 14.536 1.00 23.25 165 LEU A CA 1
ATOM 1293 C C . LEU A 1 165 ? -50.202 -1.643 13.110 1.00 22.85 165 LEU A C 1
ATOM 1294 O O . LEU A 1 165 ? -50.096 -2.748 12.582 1.00 22.11 165 LEU A O 1
ATOM 1299 N N . SER A 1 166 ? -49.894 -0.516 12.478 1.00 24.23 166 SER A N 1
ATOM 1300 C CA . SER A 1 166 ? -49.417 -0.566 11.092 1.00 24.50 166 SER A CA 1
ATOM 1301 C C . SER A 1 166 ? -48.194 0.301 10.792 1.00 24.70 166 SER A C 1
ATOM 1302 O O . SER A 1 166 ? -47.378 -0.055 9.946 1.00 24.58 166 SER A O 1
ATOM 1305 N N . SER A 1 167 ? -48.056 1.430 11.476 1.00 25.89 167 SER A N 1
ATOM 1306 C CA . SER A 1 167 ? -46.984 2.372 11.129 1.00 26.27 167 SER A CA 1
ATOM 1307 C C . SER A 1 167 ? -45.560 1.877 11.451 1.00 25.13 167 SER A C 1
ATOM 1308 O O . SER A 1 167 ? -44.610 2.246 10.752 1.00 26.43 167 SER A O 1
ATOM 1311 N N . GLY A 1 168 ? -45.399 1.073 12.497 1.00 23.03 168 GLY A N 1
ATOM 1312 C CA . GLY A 1 168 ? -44.053 0.603 12.865 1.00 21.29 168 GLY A CA 1
ATOM 1313 C C . GLY A 1 168 ? -43.745 -0.816 12.404 1.00 19.09 168 GLY A C 1
ATOM 1314 O O . GLY A 1 168 ? -42.896 -1.499 12.994 1.00 18.23 168 GLY A O 1
ATOM 1315 N N . VAL A 1 169 ? -44.405 -1.243 11.330 1.00 17.79 169 VAL A N 1
ATOM 1316 C CA . VAL A 1 169 ? -44.334 -2.636 10.857 1.00 15.99 169 VAL A CA 1
ATOM 1317 C C . VAL A 1 169 ? -43.460 -2.763 9.605 1.00 16.01 169 VAL A C 1
ATOM 1318 O O . VAL A 1 169 ? -43.506 -1.895 8.731 1.00 16.82 169 VAL A O 1
ATOM 1322 N N . HIS A 1 170 ? -42.641 -3.818 9.551 1.00 15.07 170 HIS A N 1
ATOM 1323 C CA . HIS A 1 170 ? -41.961 -4.235 8.331 1.00 15.26 170 HIS A CA 1
ATOM 1324 C C . HIS A 1 170 ? -42.257 -5.676 8.069 1.00 14.44 170 HIS A C 1
ATOM 1325 O O . HIS A 1 170 ? -41.813 -6.551 8.818 1.00 14.39 170 HIS A O 1
ATOM 1332 N N . THR A 1 171 ? -43.024 -5.950 7.018 1.00 14.41 171 THR A N 1
ATOM 1333 C CA . THR A 1 171 ? -43.294 -7.326 6.639 1.00 13.74 171 THR A CA 1
ATOM 1334 C C . THR A 1 171 ? -42.466 -7.594 5.401 1.00 13.81 171 THR A C 1
ATOM 1335 O O . THR A 1 171 ? -42.569 -6.878 4.393 1.00 14.77 171 THR A O 1
ATOM 1339 N N . PHE A 1 172 ? -41.593 -8.583 5.511 1.00 12.77 172 PHE A N 1
ATOM 1340 C CA . PHE A 1 172 ? -40.560 -8.806 4.508 1.00 13.01 172 PHE A CA 1
ATOM 1341 C C . PHE A 1 172 ? -41.079 -9.707 3.391 1.00 12.72 172 PHE A C 1
ATOM 1342 O O . PHE A 1 172 ? -41.921 -10.576 3.647 1.00 12.31 172 PHE A O 1
ATOM 1350 N N . PRO A 1 173 ? -40.607 -9.491 2.150 1.00 13.39 173 PRO A N 1
ATOM 1351 C CA . PRO A 1 173 ? -41.044 -10.378 1.066 1.00 13.68 173 PRO A CA 1
ATOM 1352 C C . PRO A 1 173 ? -40.651 -11.809 1.358 1.00 13.40 173 PRO A C 1
ATOM 1353 O O . PRO A 1 173 ? -39.563 -12.057 1.898 1.00 13.74 173 PRO A O 1
ATOM 1357 N N . ALA A 1 174 ? -41.523 -12.740 0.981 1.00 13.03 174 ALA A N 1
ATOM 1358 C CA . ALA A 1 174 ? -41.257 -14.162 1.180 1.00 12.82 174 ALA A CA 1
ATOM 1359 C C . ALA A 1 174 ? -40.108 -14.637 0.299 1.00 13.60 174 ALA A C 1
ATOM 1360 O O . ALA A 1 174 ? -39.902 -14.120 -0.810 1.00 14.38 174 ALA A O 1
ATOM 1362 N N . VAL A 1 175 ? -39.343 -15.587 0.817 1.00 13.75 175 VAL A N 1
ATOM 1363 C CA . VAL A 1 175 ? -38.245 -16.209 0.067 1.00 14.70 175 VAL A CA 1
ATOM 1364 C C . VAL A 1 175 ? -38.518 -17.701 -0.074 1.00 14.65 175 VAL A C 1
ATOM 1365 O O . VAL A 1 175 ? -38.853 -18.370 0.911 1.00 13.84 175 VAL A O 1
ATOM 1369 N N . LEU A 1 176 ? -38.381 -18.213 -1.304 1.00 15.64 176 LEU A N 1
ATOM 1370 C CA . LEU A 1 176 ? -38.629 -19.622 -1.604 1.00 16.14 176 LEU A CA 1
ATOM 1371 C C . LEU A 1 176 ? -37.363 -20.461 -1.461 1.00 17.37 176 LEU A C 1
ATOM 1372 O O . LEU A 1 176 ? -36.296 -20.077 -1.957 1.00 18.25 176 LEU A O 1
ATOM 1377 N N . GLN A 1 177 ? -37.491 -21.599 -0.776 1.00 17.68 177 GLN A N 1
ATOM 1378 C CA . GLN A 1 177 ? -36.395 -22.552 -0.599 1.00 20.01 177 GLN A CA 1
ATOM 1379 C C . GLN A 1 177 ? -36.948 -23.967 -0.456 1.00 20.38 177 GLN A C 1
ATOM 1380 O O . GLN A 1 177 ? -37.825 -24.210 0.369 1.00 19.53 177 GLN A O 1
ATOM 1386 N N . SER A 1 178 ? -36.429 -24.894 -1.263 1.00 22.19 178 SER A N 1
ATOM 1387 C CA . SER A 1 178 ? -36.925 -26.291 -1.294 1.00 23.37 178 SER A CA 1
ATOM 1388 C C . SER A 1 178 ? -38.455 -26.327 -1.321 1.00 22.40 178 SER A C 1
ATOM 1389 O O . SER A 1 178 ? -39.093 -27.058 -0.541 1.00 22.41 178 SER A O 1
ATOM 1392 N N . ASP A 1 179 ? -39.013 -25.502 -2.206 1.00 21.69 179 ASP A N 1
ATOM 1393 C CA . ASP A 1 179 ? -40.458 -25.391 -2.469 1.00 21.38 179 ASP A CA 1
ATOM 1394 C C . ASP A 1 179 ? -41.337 -24.988 -1.287 1.00 19.38 179 ASP A C 1
ATOM 1395 O O . ASP A 1 179 ? -42.544 -25.255 -1.261 1.00 18.51 179 ASP A O 1
ATOM 1400 N N . LEU A 1 180 ? -40.720 -24.305 -0.327 1.00 17.43 180 LEU A N 1
ATOM 1401 C CA . LEU A 1 180 ? -41.463 -23.700 0.768 1.00 16.24 180 LEU A CA 1
ATOM 1402 C C . LEU A 1 180 ? -41.032 -22.257 0.953 1.00 15.28 180 LEU A C 1
ATOM 1403 O O . LEU A 1 180 ? -39.842 -21.926 0.831 1.00 15.41 180 LEU A O 1
ATOM 1408 N N . TYR A 1 181 ? -42.011 -21.415 1.254 1.00 14.38 181 TYR A N 1
ATOM 1409 C CA . TYR A 1 181 ? -41.763 -20.006 1.505 1.00 14.06 181 TYR A CA 1
ATOM 1410 C C . TYR A 1 181 ? -41.572 -19.742 2.987 1.00 13.69 181 TYR A C 1
ATOM 1411 O O . TYR A 1 181 ? -42.174 -20.404 3.836 1.00 13.78 181 TYR A O 1
ATOM 1420 N N . THR A 1 182 ? -40.755 -18.739 3.288 1.00 13.78 182 THR A N 1
ATOM 1421 C CA . THR A 1 182 ? -40.658 -18.220 4.642 1.00 13.87 182 THR A CA 1
ATOM 1422 C C . THR A 1 182 ? -40.633 -16.712 4.574 1.00 13.12 182 THR A C 1
ATOM 1423 O O . THR A 1 182 ? -39.997 -16.130 3.689 1.00 12.91 182 THR A O 1
ATOM 1427 N N . LEU A 1 183 ? -41.339 -16.091 5.509 1.00 12.41 183 LEU A N 1
ATOM 1428 C CA . LEU A 1 183 ? -41.230 -14.669 5.688 1.00 12.86 183 LEU A CA 1
ATOM 1429 C C . LEU A 1 183 ? -41.264 -14.331 7.162 1.00 12.58 183 LEU A C 1
ATOM 1430 O O . LEU A 1 183 ? -41.660 -15.159 7.995 1.00 11.81 183 LEU A O 1
ATOM 1435 N N A SER A 1 184 ? -40.870 -13.100 7.461 0.50 12.49 184 SER A N 1
ATOM 1436 N N B SER A 1 184 ? -40.805 -13.125 7.488 0.50 12.62 184 SER A N 1
ATOM 1437 C CA A SER A 1 184 ? -40.893 -12.593 8.814 0.50 12.19 184 SER A CA 1
ATOM 1438 C CA B SER A 1 184 ? -40.886 -12.611 8.851 0.50 12.34 184 SER A CA 1
ATOM 1439 C C A SER A 1 184 ? -41.542 -11.228 8.778 0.50 11.98 184 SER A C 1
ATOM 1440 C C B SER A 1 184 ? -41.472 -11.217 8.802 0.50 12.08 184 SER A C 1
ATOM 1441 O O A SER A 1 184 ? -41.629 -10.601 7.716 0.50 12.06 184 SER A O 1
ATOM 1442 O O B SER A 1 184 ? -41.446 -10.562 7.754 0.50 12.16 184 SER A O 1
ATOM 1447 N N . SER A 1 185 ? -41.998 -10.768 9.936 1.00 11.86 185 SER A N 1
ATOM 1448 C CA . SER A 1 185 ? -42.538 -9.422 10.072 1.00 11.65 185 SER A CA 1
ATOM 1449 C C . SER A 1 185 ? -42.054 -8.893 11.412 1.00 11.86 185 SER A C 1
ATOM 1450 O O . SER A 1 185 ? -42.071 -9.620 12.405 1.00 11.53 185 SER A O 1
ATOM 1453 N N . SER A 1 186 ? -41.599 -7.647 11.419 1.00 12.13 186 SER A N 1
ATOM 1454 C CA . SER A 1 186 ? -41.233 -6.973 12.657 1.00 12.71 186 SER A CA 1
ATOM 1455 C C . SER A 1 186 ? -42.216 -5.831 12.959 1.00 13.24 186 SER A C 1
ATOM 1456 O O . SER A 1 186 ? -42.797 -5.209 12.049 1.00 13.19 186 SER A O 1
ATOM 1459 N N . VAL A 1 187 ? -42.381 -5.537 14.245 1.00 13.49 187 VAL A N 1
ATOM 1460 C CA . VAL A 1 187 ? -43.176 -4.384 14.665 1.00 14.25 187 VAL A CA 1
ATOM 1461 C C . VAL A 1 187 ? -42.420 -3.734 15.817 1.00 15.22 187 VAL A C 1
ATOM 1462 O O . VAL A 1 187 ? -41.879 -4.433 16.678 1.00 14.78 187 VAL A O 1
ATOM 1466 N N . THR A 1 188 ? -42.360 -2.406 15.798 1.00 16.16 188 THR A N 1
ATOM 1467 C CA . THR A 1 188 ? -41.658 -1.660 16.828 1.00 17.56 188 THR A CA 1
ATOM 1468 C C . THR A 1 188 ? -42.643 -0.748 17.547 1.00 18.46 188 THR A C 1
ATOM 1469 O O . THR A 1 188 ? -43.323 0.057 16.911 1.00 18.99 188 THR A O 1
ATOM 1473 N N . VAL A 1 189 ? -42.713 -0.892 18.873 1.00 18.92 189 VAL A N 1
ATOM 1474 C CA . VAL A 1 189 ? -43.650 -0.131 19.711 1.00 20.00 189 VAL A CA 1
ATOM 1475 C C . VAL A 1 189 ? -42.888 0.481 20.886 1.00 21.60 189 VAL A C 1
ATOM 1476 O O . VAL A 1 189 ? -41.767 0.066 21.174 1.00 21.46 189 VAL A O 1
ATOM 1480 N N . PRO A 1 190 ? -43.473 1.493 21.548 1.00 23.37 190 PRO A N 1
ATOM 1481 C CA . PRO A 1 190 ? -42.823 2.026 22.741 1.00 25.07 190 PRO A CA 1
ATOM 1482 C C . PRO A 1 190 ? -42.667 0.955 23.823 1.00 25.44 190 PRO A C 1
ATOM 1483 O O . PRO A 1 190 ? -43.576 0.153 24.038 1.00 24.82 190 PRO A O 1
ATOM 1487 N N . SER A 1 191 ? -41.505 0.937 24.472 1.00 27.09 191 SER A N 1
ATOM 1488 C CA . SER A 1 191 ? -41.196 -0.029 25.531 1.00 28.05 191 SER A CA 1
ATOM 1489 C C . SER A 1 191 ? -42.170 0.049 26.700 1.00 29.44 191 SER A C 1
ATOM 1490 O O . SER A 1 191 ? -42.488 -0.968 27.311 1.00 29.19 191 SER A O 1
ATOM 1493 N N . SER A 1 192 ? -42.641 1.258 27.001 1.00 31.12 192 SER A N 1
ATOM 1494 C CA . SER A 1 192 ? -43.642 1.459 28.051 1.00 33.23 192 SER A CA 1
ATOM 1495 C C . SER A 1 192 ? -44.987 0.797 27.707 1.00 32.71 192 SER A C 1
ATOM 1496 O O . SER A 1 192 ? -45.761 0.470 28.600 1.00 35.22 192 SER A O 1
ATOM 1499 N N . THR A 1 193 ? -45.260 0.582 26.422 1.00 31.89 193 THR A N 1
ATOM 1500 C CA . THR A 1 193 ? -46.519 -0.061 26.011 1.00 30.91 193 THR A CA 1
ATOM 1501 C C . THR A 1 193 ? -46.476 -1.599 25.998 1.00 29.99 193 THR A C 1
ATOM 1502 O O . THR A 1 193 ? -47.505 -2.236 25.787 1.00 30.15 193 THR A O 1
ATOM 1506 N N . TRP A 1 194 ? -45.298 -2.193 26.199 1.00 29.06 194 TRP A N 1
ATOM 1507 C CA . TRP A 1 194 ? -45.152 -3.656 26.087 1.00 27.12 194 TRP A CA 1
ATOM 1508 C C . TRP A 1 194 ? -44.315 -4.232 27.212 1.00 27.97 194 TRP A C 1
ATOM 1509 O O . TRP A 1 194 ? -43.249 -3.696 27.528 1.00 29.25 194 TRP A O 1
ATOM 1520 N N . PRO A 1 195 ? -44.780 -5.329 27.850 1.00 27.71 195 PRO A N 1
ATOM 1521 C CA . PRO A 1 195 ? -45.951 -6.155 27.539 1.00 27.05 195 PRO A CA 1
ATOM 1522 C C . PRO A 1 195 ? -47.289 -5.714 28.144 1.00 28.22 195 PRO A C 1
ATOM 1523 O O . PRO A 1 195 ? -48.249 -6.466 28.055 1.00 28.19 195 PRO A O 1
ATOM 1527 N N . SER A 1 196 ? -47.367 -4.525 28.743 1.00 29.60 196 SER A N 1
ATOM 1528 C CA . SER A 1 196 ? -48.612 -4.083 29.397 1.00 31.36 196 SER A CA 1
ATOM 1529 C C . SER A 1 196 ? -49.812 -4.051 28.447 1.00 30.95 196 SER A C 1
ATOM 1530 O O . SER A 1 196 ? -50.935 -4.342 28.849 1.00 32.09 196 SER A O 1
ATOM 1533 N N . GLU A 1 197 ? -49.570 -3.660 27.201 1.00 29.68 197 GLU A N 1
ATOM 1534 C CA . GLU A 1 197 ? -50.587 -3.713 26.156 1.00 29.23 197 GLU A CA 1
ATOM 1535 C C . GLU A 1 197 ? -50.162 -4.835 25.220 1.00 26.88 197 GLU A C 1
ATOM 1536 O O . GLU A 1 197 ? -48.985 -4.913 24.845 1.00 25.99 197 GLU A O 1
ATOM 1542 N N . THR A 1 198 ? -51.104 -5.713 24.879 1.00 25.47 198 THR A N 1
ATOM 1543 C CA . THR A 1 198 ? -50.785 -6.919 24.121 1.00 23.76 198 THR A CA 1
ATOM 1544 C C . THR A 1 198 ? -50.509 -6.597 22.671 1.00 21.60 198 THR A C 1
ATOM 1545 O O . THR A 1 198 ? -51.089 -5.670 22.102 1.00 21.26 198 THR A O 1
ATOM 1549 N N . VAL A 1 199 ? -49.622 -7.394 22.089 1.00 19.44 199 VAL A N 1
ATOM 1550 C CA . VAL A 1 199 ? -49.319 -7.341 20.668 1.00 17.85 199 VAL A CA 1
ATOM 1551 C C . VAL A 1 199 ? -49.456 -8.752 20.109 1.00 17.18 199 VAL A C 1
ATOM 1552 O O . VAL A 1 199 ? -48.885 -9.709 20.646 1.00 17.07 199 VAL A O 1
ATOM 1556 N N . THR A 1 200 ? -50.237 -8.864 19.039 1.00 16.74 200 THR A N 1
ATOM 1557 C CA . THR A 1 200 ? -50.568 -10.153 18.440 1.00 16.49 200 THR A CA 1
ATOM 1558 C C . THR A 1 200 ? -50.308 -10.104 16.943 1.00 15.79 200 THR A C 1
ATOM 1559 O O . THR A 1 200 ? -50.746 -9.180 16.272 1.00 15.61 200 THR A O 1
ATOM 1563 N N A CYS A 1 201 ? -49.647 -11.142 16.440 0.50 15.21 201 CYS A N 1
ATOM 1564 N N B CYS A 1 201 ? -49.571 -11.068 16.402 0.50 15.36 201 CYS A N 1
ATOM 1565 C CA A CYS A 1 201 ? -49.420 -11.337 15.017 0.50 14.73 201 CYS A CA 1
ATOM 1566 C CA B CYS A 1 201 ? -49.536 -11.141 14.951 0.50 15.06 201 CYS A CA 1
ATOM 1567 C C A CYS A 1 201 ? -50.589 -12.140 14.414 0.50 14.66 201 CYS A C 1
ATOM 1568 C C B CYS A 1 201 ? -50.664 -12.024 14.472 0.50 14.88 201 CYS A C 1
ATOM 1569 O O A CYS A 1 201 ? -50.938 -13.188 14.955 0.50 14.81 201 CYS A O 1
ATOM 1570 O O B CYS A 1 201 ? -51.047 -12.994 15.129 0.50 15.03 201 CYS A O 1
ATOM 1575 N N . ASN A 1 202 ? -51.203 -11.643 13.325 1.00 14.54 202 ASN A N 1
ATOM 1576 C CA . ASN A 1 202 ? -52.325 -12.340 12.694 1.00 14.81 202 ASN A CA 1
ATOM 1577 C C . ASN A 1 202 ? -51.876 -12.743 11.314 1.00 14.14 202 ASN A C 1
ATOM 1578 O O . ASN A 1 202 ? -51.494 -11.890 10.527 1.00 14.17 202 ASN A O 1
ATOM 1583 N N . VAL A 1 203 ? -51.924 -14.038 11.029 1.00 13.60 203 VAL A N 1
ATOM 1584 C CA . VAL A 1 203 ? -51.402 -14.575 9.772 1.00 12.94 203 VAL A CA 1
ATOM 1585 C C . VAL A 1 203 ? -52.537 -15.298 9.067 1.00 13.20 203 VAL A C 1
ATOM 1586 O O . VAL A 1 203 ? -53.267 -16.074 9.691 1.00 13.50 203 VAL A O 1
ATOM 1590 N N . ALA A 1 204 ? -52.704 -15.027 7.775 1.00 13.09 204 ALA A N 1
ATOM 1591 C CA . ALA A 1 204 ? -53.709 -15.724 6.987 1.00 13.79 204 ALA A CA 1
ATOM 1592 C C . ALA A 1 204 ? -53.023 -16.330 5.777 1.00 13.36 204 ALA A C 1
ATOM 1593 O O . ALA A 1 204 ? -52.188 -15.680 5.145 1.00 13.03 204 ALA A O 1
ATOM 1595 N N . HIS A 1 205 ? -53.354 -17.585 5.487 1.00 13.06 205 HIS A N 1
ATOM 1596 C CA . HIS A 1 205 ? -52.844 -18.258 4.295 1.00 13.16 205 HIS A CA 1
ATOM 1597 C C . HIS A 1 205 ? -54.021 -18.824 3.543 1.00 14.28 205 HIS A C 1
ATOM 1598 O O . HIS A 1 205 ? -54.439 -19.964 3.787 1.00 14.49 205 HIS A O 1
ATOM 1605 N N . PRO A 1 206 ? -54.589 -18.031 2.610 1.00 15.48 206 PRO A N 1
ATOM 1606 C CA . PRO A 1 206 ? -55.838 -18.461 1.959 1.00 16.66 206 PRO A CA 1
ATOM 1607 C C . PRO A 1 206 ? -55.761 -19.824 1.235 1.00 16.72 206 PRO A C 1
ATOM 1608 O O . PRO A 1 206 ? -56.740 -20.574 1.230 1.00 17.81 206 PRO A O 1
ATOM 1612 N N . ALA A 1 207 ? -54.616 -20.153 0.647 1.00 16.04 207 ALA A N 1
ATOM 1613 C CA . ALA A 1 207 ? -54.519 -21.380 -0.156 1.00 16.40 207 ALA A CA 1
ATOM 1614 C C . ALA A 1 207 ? -54.708 -22.648 0.685 1.00 16.69 207 ALA A C 1
ATOM 1615 O O . ALA A 1 207 ? -55.204 -23.667 0.192 1.00 17.64 207 ALA A O 1
ATOM 1617 N N . SER A 1 208 ? -54.329 -22.577 1.959 1.00 15.94 208 SER A N 1
ATOM 1618 C CA . SER A 1 208 ? -54.565 -23.684 2.876 1.00 16.69 208 SER A CA 1
ATOM 1619 C C . SER A 1 208 ? -55.754 -23.418 3.820 1.00 17.79 208 SER A C 1
ATOM 1620 O O . SER A 1 208 ? -55.990 -24.184 4.756 1.00 18.45 208 SER A O 1
ATOM 1623 N N . SER A 1 209 ? -56.497 -22.341 3.567 1.00 18.48 209 SER A N 1
ATOM 1624 C CA . SER A 1 209 ? -57.664 -21.977 4.386 1.00 19.72 209 SER A CA 1
ATOM 1625 C C . SER A 1 209 ? -57.306 -21.961 5.885 1.00 19.29 209 SER A C 1
ATOM 1626 O O . SER A 1 209 ? -58.010 -22.541 6.738 1.00 20.42 209 SER A O 1
ATOM 1629 N N . THR A 1 210 ? -56.199 -21.279 6.176 1.00 17.76 210 THR A N 1
ATOM 1630 C CA . THR A 1 210 ? -55.626 -21.212 7.523 1.00 17.14 210 THR A CA 1
ATOM 1631 C C . THR A 1 210 ? -55.533 -19.769 8.009 1.00 16.68 210 THR A C 1
ATOM 1632 O O . THR A 1 210 ? -55.112 -18.881 7.265 1.00 16.00 210 THR A O 1
ATOM 1636 N N . LYS A 1 211 ? -55.941 -19.548 9.257 1.00 16.99 211 LYS A N 1
ATOM 1637 C CA . LYS A 1 211 ? -55.626 -18.315 9.987 1.00 16.78 211 LYS A CA 1
ATOM 1638 C C . LYS A 1 211 ? -55.049 -18.676 11.347 1.00 16.37 211 LYS A C 1
ATOM 1639 O O . LYS A 1 211 ? -55.538 -19.592 12.012 1.00 16.76 211 LYS A O 1
ATOM 1645 N N . VAL A 1 212 ? -54.009 -17.948 11.751 1.00 15.64 212 VAL A N 1
ATOM 1646 C CA . VAL A 1 212 ? -53.365 -18.162 13.044 1.00 15.70 212 VAL A CA 1
ATOM 1647 C C . VAL A 1 212 ? -53.130 -16.804 13.713 1.00 15.65 212 VAL A C 1
ATOM 1648 O O . VAL A 1 212 ? -52.657 -15.870 13.072 1.00 15.23 212 VAL A O 1
ATOM 1652 N N . ASP A 1 213 ? -53.460 -16.708 14.996 1.00 16.81 213 ASP A N 1
ATOM 1653 C CA . ASP A 1 213 ? -53.109 -15.532 15.786 1.00 17.32 213 ASP A CA 1
ATOM 1654 C C . ASP A 1 213 ? -52.159 -15.987 16.880 1.00 16.96 213 ASP A C 1
ATOM 1655 O O . ASP A 1 213 ? -52.422 -16.975 17.561 1.00 17.52 213 ASP A O 1
ATOM 1660 N N . LYS A 1 214 ? -51.066 -15.250 17.053 1.00 15.97 214 LYS A N 1
ATOM 1661 C CA . LYS A 1 214 ? -50.102 -15.552 18.094 1.00 16.35 214 LYS A CA 1
ATOM 1662 C C . LYS A 1 214 ? -49.822 -14.268 18.855 1.00 16.12 214 LYS A C 1
ATOM 1663 O O . LYS A 1 214 ? -49.312 -13.318 18.272 1.00 15.51 214 LYS A O 1
ATOM 1669 N N . LYS A 1 215 ? -50.176 -14.236 20.136 1.00 17.23 215 LYS A N 1
ATOM 1670 C CA . LYS A 1 215 ? -49.772 -13.114 20.997 1.00 17.47 215 LYS A CA 1
ATOM 1671 C C . LYS A 1 215 ? -48.269 -13.218 21.256 1.00 17.15 215 LYS A C 1
ATOM 1672 O O . LYS A 1 215 ? -47.750 -14.313 21.438 1.00 17.23 215 LYS A O 1
ATOM 1678 N N . ILE A 1 216 ? -47.563 -12.088 21.264 1.00 16.67 216 ILE A N 1
ATOM 1679 C CA . ILE A 1 216 ? -46.136 -12.128 21.572 1.00 16.73 216 ILE A CA 1
ATOM 1680 C C . ILE A 1 216 ? -46.029 -12.120 23.098 1.00 18.25 216 ILE A C 1
ATOM 1681 O O . ILE A 1 216 ? -46.457 -11.172 23.739 1.00 18.75 216 ILE A O 1
ATOM 1686 N N . VAL A 1 217 ? -45.491 -13.205 23.653 1.00 19.02 217 VAL A N 1
ATOM 1687 C CA . VAL A 1 217 ? -45.399 -13.434 25.100 1.00 21.56 217 VAL A CA 1
ATOM 1688 C C . VAL A 1 217 ? -43.935 -13.248 25.537 1.00 22.19 217 VAL A C 1
ATOM 1689 O O . VAL A 1 217 ? -43.042 -13.853 24.946 1.00 22.07 217 VAL A O 1
ATOM 1693 N N . PRO A 1 218 ? -43.675 -12.427 26.577 1.00 23.40 218 PRO A N 1
ATOM 1694 C CA . PRO A 1 218 ? -42.288 -12.282 27.026 1.00 24.42 218 PRO A CA 1
ATOM 1695 C C . PRO A 1 218 ? -41.630 -13.626 27.344 1.00 25.68 218 PRO A C 1
ATOM 1696 O O . PRO A 1 218 ? -42.306 -14.554 27.823 1.00 26.11 218 PRO A O 1
ATOM 1700 N N . ARG A 1 219 ? -40.332 -13.729 27.060 1.00 26.24 219 ARG A N 1
ATOM 1701 C CA . ARG A 1 219 ? -39.547 -14.899 27.438 1.00 28.08 219 ARG A CA 1
ATOM 1702 C C . ARG A 1 219 ? -39.273 -14.824 28.930 1.00 30.90 219 ARG A C 1
ATOM 1703 O O . ARG A 1 219 ? -39.473 -15.797 29.632 1.00 34.21 219 ARG A O 1
ATOM 1711 N N . ASP B 2 1 ? -45.191 -4.311 -33.738 1.00 23.33 1 ASP B N 1
ATOM 1712 C CA . ASP B 2 1 ? -45.880 -3.358 -32.824 1.00 21.49 1 ASP B CA 1
ATOM 1713 C C . ASP B 2 1 ? -44.947 -2.199 -32.496 1.00 20.86 1 ASP B C 1
ATOM 1714 O O . ASP B 2 1 ? -43.728 -2.304 -32.695 1.00 21.88 1 ASP B O 1
ATOM 1719 N N . VAL B 2 2 ? -45.515 -1.100 -32.001 1.00 19.09 2 VAL B N 1
ATOM 1720 C CA . VAL B 2 2 ? -44.727 0.086 -31.702 1.00 18.62 2 VAL B CA 1
ATOM 1721 C C . VAL B 2 2 ? -43.919 -0.107 -30.421 1.00 18.42 2 VAL B C 1
ATOM 1722 O O . VAL B 2 2 ? -44.473 -0.424 -29.372 1.00 17.99 2 VAL B O 1
ATOM 1726 N N . LEU B 2 3 ? -42.613 0.113 -30.509 1.00 18.86 3 LEU B N 1
ATOM 1727 C CA . LEU B 2 3 ? -41.746 -0.012 -29.348 1.00 18.83 3 LEU B CA 1
ATOM 1728 C C . LEU B 2 3 ? -41.703 1.285 -28.570 1.00 17.86 3 LEU B C 1
ATOM 1729 O O . LEU B 2 3 ? -41.559 2.357 -29.156 1.00 17.79 3 LEU B O 1
ATOM 1734 N N . MET B 2 4 ? -41.805 1.178 -27.247 1.00 16.77 4 MET B N 1
ATOM 1735 C CA . MET B 2 4 ? -41.713 2.339 -26.372 1.00 15.67 4 MET B CA 1
ATOM 1736 C C . MET B 2 4 ? -40.557 2.137 -25.402 1.00 15.82 4 MET B C 1
ATOM 1737 O O . MET B 2 4 ? -40.604 1.253 -24.531 1.00 16.01 4 MET B O 1
ATOM 1742 N N A THR B 2 5 ? -39.526 2.950 -25.566 0.50 15.80 5 THR B N 1
ATOM 1743 N N B THR B 2 5 ? -39.532 2.973 -25.535 0.50 16.14 5 THR B N 1
ATOM 1744 C CA A THR B 2 5 ? -38.323 2.845 -24.758 0.50 15.91 5 THR B CA 1
ATOM 1745 C CA B THR B 2 5 ? -38.283 2.825 -24.777 0.50 16.55 5 THR B CA 1
ATOM 1746 C C A THR B 2 5 ? -38.292 3.999 -23.767 0.50 15.13 5 THR B C 1
ATOM 1747 C C B THR B 2 5 ? -38.051 3.988 -23.813 0.50 15.62 5 THR B C 1
ATOM 1748 O O A THR B 2 5 ? -38.578 5.138 -24.124 0.50 15.07 5 THR B O 1
ATOM 1749 O O B THR B 2 5 ? -37.911 5.130 -24.245 0.50 15.67 5 THR B O 1
ATOM 1756 N N . GLN B 2 6 ? -37.976 3.695 -22.514 1.00 14.84 6 GLN B N 1
ATOM 1757 C CA . GLN B 2 6 ? -37.771 4.741 -21.506 1.00 14.38 6 GLN B CA 1
ATOM 1758 C C . GLN B 2 6 ? -36.317 4.875 -21.068 1.00 15.19 6 GLN B C 1
ATOM 1759 O O . GLN B 2 6 ? -35.587 3.881 -21.006 1.00 16.19 6 GLN B O 1
ATOM 1765 N N . THR B 2 7 ? -35.904 6.108 -20.766 1.00 14.95 7 THR B N 1
ATOM 1766 C CA . THR B 2 7 ? -34.548 6.405 -20.285 1.00 16.11 7 THR B CA 1
ATOM 1767 C C . THR B 2 7 ? -34.679 7.469 -19.188 1.00 15.39 7 THR B C 1
ATOM 1768 O O . THR B 2 7 ? -35.412 8.438 -19.381 1.00 15.76 7 THR B O 1
ATOM 1772 N N . PRO B 2 8 ? -34.022 7.285 -18.020 1.00 15.42 8 PRO B N 1
ATOM 1773 C CA . PRO B 2 8 ? -33.244 6.114 -17.605 1.00 15.73 8 PRO B CA 1
ATOM 1774 C C . PRO B 2 8 ? -34.178 4.979 -17.162 1.00 15.28 8 PRO B C 1
ATOM 1775 O O . PRO B 2 8 ? -35.388 5.151 -17.157 1.00 14.47 8 PRO B O 1
ATOM 1779 N N A LEU B 2 9 ? -33.603 3.829 -16.812 0.50 15.89 9 LEU B N 1
ATOM 1780 N N B LEU B 2 9 ? -33.597 3.836 -16.807 0.50 16.17 9 LEU B N 1
ATOM 1781 C CA A LEU B 2 9 ? -34.361 2.691 -16.299 0.50 15.76 9 LEU B CA 1
ATOM 1782 C CA B LEU B 2 9 ? -34.355 2.699 -16.310 0.50 16.25 9 LEU B CA 1
ATOM 1783 C C A LEU B 2 9 ? -34.628 2.864 -14.806 0.50 15.55 9 LEU B C 1
ATOM 1784 C C B LEU B 2 9 ? -34.650 2.905 -14.825 0.50 15.82 9 LEU B C 1
ATOM 1785 O O A LEU B 2 9 ? -35.613 2.344 -14.268 0.50 15.34 9 LEU B O 1
ATOM 1786 O O B LEU B 2 9 ? -35.683 2.457 -14.313 0.50 15.55 9 LEU B O 1
ATOM 1795 N N . SER B 2 10 ? -33.735 3.585 -14.137 1.00 15.82 10 SER B N 1
ATOM 1796 C CA . SER B 2 10 ? -33.946 3.971 -12.745 1.00 15.71 10 SER B CA 1
ATOM 1797 C C . SER B 2 10 ? -33.357 5.357 -12.498 1.00 15.77 10 SER B C 1
ATOM 1798 O O . SER B 2 10 ? -32.390 5.761 -13.149 1.00 15.83 10 SER B O 1
ATOM 1801 N N . LEU B 2 11 ? -33.955 6.060 -11.543 1.00 15.48 11 LEU B N 1
ATOM 1802 C CA . LEU B 2 11 ? -33.732 7.488 -11.368 1.00 16.11 11 LEU B CA 1
ATOM 1803 C C . LEU B 2 11 ? -33.714 7.814 -9.856 1.00 16.33 11 LEU B C 1
ATOM 1804 O O . LEU B 2 11 ? -34.774 7.915 -9.261 1.00 16.45 11 LEU B O 1
ATOM 1809 N N . PRO B 2 12 ? -32.523 7.983 -9.238 1.00 17.16 12 PRO B N 1
ATOM 1810 C CA . PRO B 2 12 ? -32.509 8.462 -7.843 1.00 17.18 12 PRO B CA 1
ATOM 1811 C C . PRO B 2 12 ? -32.637 9.997 -7.805 1.00 16.97 12 PRO B C 1
ATOM 1812 O O . PRO B 2 12 ? -31.944 10.693 -8.557 1.00 17.30 12 PRO B O 1
ATOM 1816 N N A VAL B 2 13 ? -33.509 10.508 -6.939 0.50 16.64 13 VAL B N 1
ATOM 1817 N N B VAL B 2 13 ? -33.517 10.510 -6.941 0.50 16.45 13 VAL B N 1
ATOM 1818 C CA A VAL B 2 13 ? -33.723 11.953 -6.835 0.50 16.75 13 VAL B CA 1
ATOM 1819 C CA B VAL B 2 13 ? -33.765 11.955 -6.834 0.50 16.40 13 VAL B CA 1
ATOM 1820 C C A VAL B 2 13 ? -33.905 12.384 -5.399 0.50 17.21 13 VAL B C 1
ATOM 1821 C C B VAL B 2 13 ? -33.866 12.361 -5.382 0.50 17.06 13 VAL B C 1
ATOM 1822 O O A VAL B 2 13 ? -34.574 11.702 -4.627 0.50 16.87 13 VAL B O 1
ATOM 1823 O O B VAL B 2 13 ? -34.461 11.645 -4.582 0.50 16.82 13 VAL B O 1
ATOM 1830 N N . SER B 2 14 ? -33.306 13.526 -5.062 1.00 17.81 14 SER B N 1
ATOM 1831 C CA . SER B 2 14 ? -33.433 14.116 -3.733 1.00 18.80 14 SER B CA 1
ATOM 1832 C C . SER B 2 14 ? -34.797 14.794 -3.625 1.00 18.57 14 SER B C 1
ATOM 1833 O O . SER B 2 14 ? -35.363 15.229 -4.630 1.00 17.72 14 SER B O 1
ATOM 1836 N N . LEU B 2 15 ? -35.311 14.897 -2.402 1.00 19.14 15 LEU B N 1
ATOM 1837 C CA . LEU B 2 15 ? -36.590 15.565 -2.166 1.00 19.38 15 LEU B CA 1
ATOM 1838 C C . LEU B 2 15 ? -36.520 17.034 -2.580 1.00 19.93 15 LEU B C 1
ATOM 1839 O O . LEU B 2 15 ? -35.565 17.741 -2.240 1.00 20.85 15 LEU B O 1
ATOM 1844 N N . GLY B 2 16 ? -37.529 17.484 -3.312 1.00 19.36 16 GLY B N 1
ATOM 1845 C CA . GLY B 2 16 ? -37.618 18.878 -3.741 1.00 20.38 16 GLY B CA 1
ATOM 1846 C C . GLY B 2 16 ? -37.008 19.103 -5.112 1.00 19.94 16 GLY B C 1
ATOM 1847 O O . GLY B 2 16 ? -37.285 20.124 -5.761 1.00 19.93 16 GLY B O 1
ATOM 1848 N N . ASP B 2 17 ? -36.186 18.152 -5.555 1.00 19.39 17 ASP B N 1
ATOM 1849 C CA . ASP B 2 17 ? -35.536 18.255 -6.864 1.00 19.85 17 ASP B CA 1
ATOM 1850 C C . ASP B 2 17 ? -36.511 17.802 -7.957 1.00 18.85 17 ASP B C 1
ATOM 1851 O O . ASP B 2 17 ? -37.630 17.368 -7.667 1.00 18.15 17 ASP B O 1
ATOM 1856 N N . GLN B 2 18 ? -36.088 17.943 -9.211 1.00 19.22 18 GLN B N 1
ATOM 1857 C CA . GLN B 2 18 ? -36.889 17.560 -10.354 1.00 19.03 18 GLN B CA 1
ATOM 1858 C C . GLN B 2 18 ? -36.401 16.246 -10.937 1.00 18.24 18 GLN B C 1
ATOM 1859 O O . GLN B 2 18 ? -35.199 16.006 -10.999 1.00 18.47 18 GLN B O 1
ATOM 1865 N N . ALA B 2 19 ? -37.347 15.406 -11.344 1.00 16.90 19 ALA B N 1
ATOM 1866 C CA . ALA B 2 19 ? -37.054 14.149 -12.020 1.00 16.37 19 ALA B CA 1
ATOM 1867 C C . ALA B 2 19 ? -37.570 14.300 -13.442 1.00 16.04 19 ALA B C 1
ATOM 1868 O O . ALA B 2 19 ? -38.674 14.808 -13.644 1.00 16.31 19 ALA B O 1
ATOM 1870 N N A SER B 2 20 ? -36.773 13.862 -14.415 0.50 16.21 20 SER B N 1
ATOM 1871 N N B SER B 2 20 ? -36.766 13.878 -14.419 0.50 16.25 20 SER B N 1
ATOM 1872 C CA A SER B 2 20 ? -37.168 13.902 -15.820 0.50 15.96 20 SER B CA 1
ATOM 1873 C CA B SER B 2 20 ? -37.165 13.903 -15.828 0.50 16.03 20 SER B CA 1
ATOM 1874 C C A SER B 2 20 ? -37.027 12.518 -16.451 0.50 15.55 20 SER B C 1
ATOM 1875 C C B SER B 2 20 ? -37.030 12.514 -16.444 0.50 15.57 20 SER B C 1
ATOM 1876 O O A SER B 2 20 ? -35.967 11.900 -16.376 0.50 15.97 20 SER B O 1
ATOM 1877 O O B SER B 2 20 ? -35.976 11.887 -16.353 0.50 15.99 20 SER B O 1
ATOM 1882 N N . ILE B 2 21 ? -38.100 12.042 -17.074 1.00 14.98 21 ILE B N 1
ATOM 1883 C CA . ILE B 2 21 ? -38.135 10.694 -17.643 1.00 14.73 21 ILE B CA 1
ATOM 1884 C C . ILE B 2 21 ? -38.456 10.816 -19.128 1.00 15.01 21 ILE B C 1
ATOM 1885 O O . ILE B 2 21 ? -39.419 11.480 -19.500 1.00 14.64 21 ILE B O 1
ATOM 1890 N N A SER B 2 22 ? -37.641 10.178 -19.967 0.50 15.38 22 SER B N 1
ATOM 1891 N N B SER B 2 22 ? -37.640 10.183 -19.967 0.50 15.48 22 SER B N 1
ATOM 1892 C CA A SER B 2 22 ? -37.801 10.244 -21.422 0.50 15.84 22 SER B CA 1
ATOM 1893 C CA B SER B 2 22 ? -37.839 10.242 -21.411 0.50 15.96 22 SER B CA 1
ATOM 1894 C C A SER B 2 22 ? -38.463 8.986 -21.961 0.50 15.71 22 SER B C 1
ATOM 1895 C C B SER B 2 22 ? -38.528 8.989 -21.909 0.50 15.73 22 SER B C 1
ATOM 1896 O O A SER B 2 22 ? -38.163 7.879 -21.506 0.50 14.93 22 SER B O 1
ATOM 1897 O O B SER B 2 22 ? -38.312 7.895 -21.382 0.50 14.88 22 SER B O 1
ATOM 1902 N N . CYS B 2 23 ? -39.361 9.171 -22.930 1.00 15.74 23 CYS B N 1
ATOM 1903 C CA . CYS B 2 23 ? -40.061 8.070 -23.582 1.00 16.67 23 CYS B CA 1
ATOM 1904 C C . CYS B 2 23 ? -39.914 8.256 -25.091 1.00 18.10 23 CYS B C 1
ATOM 1905 O O . CYS B 2 23 ? -40.315 9.292 -25.631 1.00 19.08 23 CYS B O 1
ATOM 1908 N N . ARG B 2 24 ? -39.299 7.283 -25.766 1.00 18.02 24 ARG B N 1
ATOM 1909 C CA . ARG B 2 24 ? -39.102 7.358 -27.226 1.00 19.36 24 ARG B CA 1
ATOM 1910 C C . ARG B 2 24 ? -39.834 6.220 -27.928 1.00 18.79 24 ARG B C 1
ATOM 1911 O O . ARG B 2 24 ? -39.701 5.054 -27.542 1.00 18.54 24 ARG B O 1
ATOM 1919 N N . SER B 2 25 ? -40.590 6.562 -28.970 1.00 17.96 25 SER B N 1
ATOM 1920 C CA . SER B 2 25 ? -41.312 5.551 -29.746 1.00 17.55 25 SER B CA 1
ATOM 1921 C C . SER B 2 25 ? -40.604 5.214 -31.045 1.00 18.93 25 SER B C 1
ATOM 1922 O O . SER B 2 25 ? -39.843 6.030 -31.581 1.00 19.01 25 SER B O 1
ATOM 1925 N N . SER B 2 26 ? -40.876 4.013 -31.556 1.00 19.39 26 SER B N 1
ATOM 1926 C CA . SER B 2 26 ? -40.254 3.539 -32.796 1.00 21.42 26 SER B CA 1
ATOM 1927 C C . SER B 2 26 ? -40.902 4.141 -34.050 1.00 22.50 26 SER B C 1
ATOM 1928 O O . SER B 2 26 ? -40.373 4.018 -35.154 1.00 24.26 26 SER B O 1
ATOM 1931 N N . GLN B 2 27 ? -42.035 4.808 -33.851 1.00 22.19 27 GLN B N 1
ATOM 1932 C CA . GLN B 2 27 ? -42.866 5.346 -34.920 1.00 23.15 27 GLN B CA 1
ATOM 1933 C C . GLN B 2 27 ? -43.591 6.542 -34.303 1.00 21.13 27 GLN B C 1
ATOM 1934 O O . GLN B 2 27 ? -43.875 6.527 -33.109 1.00 19.34 27 GLN B O 1
ATOM 1940 N N . SER B 2 28 ? -43.889 7.572 -35.093 1.00 21.26 28 SER B N 1
ATOM 1941 C CA . SER B 2 28 ? -44.653 8.712 -34.557 1.00 19.90 28 SER B CA 1
ATOM 1942 C C . SER B 2 28 ? -45.943 8.264 -33.879 1.00 18.27 28 SER B C 1
ATOM 1943 O O . SER B 2 28 ? -46.652 7.384 -34.385 1.00 18.16 28 SER B O 1
ATOM 1946 N N . ILE B 2 29 ? -46.247 8.881 -32.738 1.00 16.60 29 ILE B N 1
ATOM 1947 C CA . ILE B 2 29 ? -47.470 8.570 -32.002 1.00 15.43 29 ILE B CA 1
ATOM 1948 C C . ILE B 2 29 ? -48.628 9.493 -32.426 1.00 15.66 29 ILE B C 1
ATOM 1949 O O . ILE B 2 29 ? -49.755 9.350 -31.947 1.00 15.23 29 ILE B O 1
ATOM 1954 N N . VAL B 2 30 ? -48.357 10.428 -33.336 1.00 16.70 30 VAL B N 1
ATOM 1955 C CA . VAL B 2 30 ? -49.436 11.199 -33.966 1.00 17.30 30 VAL B CA 1
ATOM 1956 C C . VAL B 2 30 ? -50.363 10.238 -34.710 1.00 17.70 30 VAL B C 1
ATOM 1957 O O . VAL B 2 30 ? -49.914 9.455 -35.561 1.00 18.34 30 VAL B O 1
ATOM 1961 N N . HIS B 2 31 ? -51.650 10.309 -34.385 1.00 17.27 31 HIS B N 1
ATOM 1962 C CA . HIS B 2 31 ? -52.683 9.496 -35.038 1.00 18.19 31 HIS B CA 1
ATOM 1963 C C . HIS B 2 31 ? -53.118 10.157 -36.329 1.00 20.20 31 HIS B C 1
ATOM 1964 O O . HIS B 2 31 ? -52.916 11.361 -36.525 1.00 20.90 31 HIS B O 1
ATOM 1971 N N . ASN B 2 32 ? -53.696 9.366 -37.235 1.00 21.31 32 ASN B N 1
ATOM 1972 C CA . ASN B 2 32 ? -54.332 9.895 -38.449 1.00 23.35 32 ASN B CA 1
ATOM 1973 C C . ASN B 2 32 ? -55.341 11.023 -38.178 1.00 23.18 32 ASN B C 1
ATOM 1974 O O . ASN B 2 32 ? -55.495 11.926 -38.996 1.00 24.47 32 ASN B O 1
ATOM 1979 N N . ASN B 2 33 ? -56.014 10.972 -37.024 1.00 21.59 33 ASN B N 1
ATOM 1980 C CA . ASN B 2 33 ? -56.963 12.008 -36.627 1.00 21.35 33 ASN B CA 1
ATOM 1981 C C . ASN B 2 33 ? -56.318 13.272 -36.057 1.00 21.60 33 ASN B C 1
ATOM 1982 O O . ASN B 2 33 ? -57.009 14.240 -35.735 1.00 22.66 33 ASN B O 1
ATOM 1987 N N . GLY B 2 34 ? -54.990 13.258 -35.944 1.00 21.10 34 GLY B N 1
ATOM 1988 C CA . GLY B 2 34 ? -54.223 14.441 -35.576 1.00 21.11 34 GLY B CA 1
ATOM 1989 C C . GLY B 2 34 ? -53.876 14.546 -34.103 1.00 19.77 34 GLY B C 1
ATOM 1990 O O . GLY B 2 34 ? -53.058 15.379 -33.720 1.00 19.96 34 GLY B O 1
ATOM 1991 N N . ASN B 2 35 ? -54.508 13.709 -33.285 1.00 18.66 35 ASN B N 1
ATOM 1992 C CA . ASN B 2 35 ? -54.230 13.653 -31.849 1.00 17.70 35 ASN B CA 1
ATOM 1993 C C . ASN B 2 35 ? -53.055 12.734 -31.535 1.00 16.23 35 ASN B C 1
ATOM 1994 O O . ASN B 2 35 ? -52.718 11.863 -32.332 1.00 16.12 35 ASN B O 1
ATOM 1999 N N . THR B 2 36 ? -52.432 12.934 -30.374 1.00 15.04 36 THR B N 1
ATOM 2000 C CA . THR B 2 36 ? -51.323 12.087 -29.952 1.00 13.97 36 THR B CA 1
ATOM 2001 C C . THR B 2 36 ? -51.674 11.436 -28.628 1.00 13.05 36 THR B C 1
ATOM 2002 O O . THR B 2 36 ? -51.767 12.118 -27.607 1.00 12.62 36 THR B O 1
ATOM 2006 N N . TYR B 2 37 ? -51.859 10.120 -28.657 1.00 12.23 37 TYR B N 1
ATOM 2007 C CA . TYR B 2 37 ? -52.330 9.396 -27.487 1.00 11.83 37 TYR B CA 1
ATOM 2008 C C . TYR B 2 37 ? -51.181 8.819 -26.661 1.00 11.49 37 TYR B C 1
ATOM 2009 O O . TYR B 2 37 ? -50.942 7.609 -26.672 1.00 12.43 37 TYR B O 1
ATOM 2018 N N . ILE B 2 38 ? -50.493 9.694 -25.932 1.00 11.53 38 ILE B N 1
ATOM 2019 C CA . ILE B 2 38 ? -49.451 9.285 -24.970 1.00 10.64 38 ILE B CA 1
ATOM 2020 C C . ILE B 2 38 ? -50.006 9.399 -23.556 1.00 10.30 38 ILE B C 1
ATOM 2021 O O . ILE B 2 38 ? -50.550 10.441 -23.187 1.00 9.92 38 ILE B O 1
ATOM 2026 N N . GLU B 2 39 ? -49.813 8.353 -22.765 1.00 9.84 39 GLU B N 1
ATOM 2027 C CA . GLU B 2 39 ? -50.246 8.375 -21.360 1.00 9.63 39 GLU B CA 1
ATOM 2028 C C . GLU B 2 39 ? -49.077 8.035 -20.454 1.00 9.42 39 GLU B C 1
ATOM 2029 O O . GLU B 2 39 ? -48.136 7.358 -20.882 1.00 9.32 39 GLU B O 1
ATOM 2035 N N . TRP B 2 40 ? -49.137 8.516 -19.211 1.00 9.67 40 TRP B N 1
ATOM 2036 C CA . TRP B 2 40 ? -48.139 8.152 -18.197 1.00 9.88 40 TRP B CA 1
ATOM 2037 C C . TRP B 2 40 ? -48.862 7.562 -17.031 1.00 10.03 40 TRP B C 1
ATOM 2038 O O . TRP B 2 40 ? -49.855 8.149 -16.573 1.00 10.59 40 TRP B O 1
ATOM 2049 N N . TYR B 2 41 ? -48.380 6.409 -16.557 1.00 9.89 41 TYR B N 1
ATOM 2050 C CA . TYR B 2 41 ? -48.962 5.671 -15.421 1.00 10.49 41 TYR B CA 1
ATOM 2051 C C . TYR B 2 41 ? -47.904 5.524 -14.341 1.00 10.70 41 TYR B C 1
ATOM 2052 O O . TYR B 2 41 ? -46.699 5.457 -14.651 1.00 10.70 41 TYR B O 1
ATOM 2061 N N . LEU B 2 42 ? -48.348 5.488 -13.086 1.00 11.12 42 LEU B N 1
ATOM 2062 C CA . LEU B 2 42 ? -47.456 5.251 -11.951 1.00 11.69 42 LEU B CA 1
ATOM 2063 C C . LEU B 2 42 ? -47.927 3.991 -11.252 1.00 12.38 42 LEU B C 1
ATOM 2064 O O . LEU B 2 42 ? -49.101 3.867 -10.919 1.00 12.50 42 LEU B O 1
ATOM 2069 N N . GLN B 2 43 ? -47.003 3.067 -11.030 1.00 12.88 43 GLN B N 1
ATOM 2070 C CA . GLN B 2 43 ? -47.309 1.879 -10.255 1.00 14.11 43 GLN B CA 1
ATOM 2071 C C . GLN B 2 43 ? -46.470 1.746 -8.986 1.00 15.15 43 GLN B C 1
ATOM 2072 O O . GLN B 2 43 ? -45.241 1.807 -9.017 1.00 14.60 43 GLN B O 1
ATOM 2078 N N . LYS B 2 44 ? -47.154 1.562 -7.868 1.00 16.82 44 LYS B N 1
ATOM 2079 C CA . LYS B 2 44 ? -46.490 1.300 -6.589 1.00 19.34 44 LYS B CA 1
ATOM 2080 C C . LYS B 2 44 ? -46.499 -0.206 -6.318 1.00 20.47 44 LYS B C 1
ATOM 2081 O O . LYS B 2 44 ? -47.355 -0.918 -6.841 1.00 20.55 44 LYS B O 1
ATOM 2087 N N . PRO B 2 45 ? -45.538 -0.709 -5.518 1.00 21.73 45 PRO B N 1
ATOM 2088 C CA . PRO B 2 45 ? -45.456 -2.161 -5.295 1.00 23.14 45 PRO B CA 1
ATOM 2089 C C . PRO B 2 45 ? -46.747 -2.777 -4.770 1.00 24.57 45 PRO B C 1
ATOM 2090 O O . PRO B 2 45 ? -47.380 -2.230 -3.867 1.00 25.75 45 PRO B O 1
ATOM 2094 N N . GLY B 2 46 ? -47.140 -3.910 -5.346 1.00 25.09 46 GLY B N 1
ATOM 2095 C CA . GLY B 2 46 ? -48.351 -4.613 -4.931 1.00 26.50 46 GLY B CA 1
ATOM 2096 C C . GLY B 2 46 ? -49.674 -3.958 -5.306 1.00 26.07 46 GLY B C 1
ATOM 2097 O O . GLY B 2 46 ? -50.733 -4.423 -4.871 1.00 28.00 46 GLY B O 1
ATOM 2098 N N . GLN B 2 47 ? -49.619 -2.886 -6.098 1.00 23.98 47 GLN B N 1
ATOM 2099 C CA . GLN B 2 47 ? -50.822 -2.165 -6.533 1.00 23.41 47 GLN B CA 1
ATOM 2100 C C . GLN B 2 47 ? -50.940 -2.100 -8.048 1.00 20.92 47 GLN B C 1
ATOM 2101 O O . GLN B 2 47 ? -49.937 -2.192 -8.762 1.00 19.60 47 GLN B O 1
ATOM 2107 N N . SER B 2 48 ? -52.165 -1.906 -8.532 1.00 20.17 48 SER B N 1
ATOM 2108 C CA A SER B 2 48 ? -52.395 -1.684 -9.951 0.50 18.85 48 SER B CA 1
ATOM 2109 C CA B SER B 2 48 ? -52.398 -1.679 -9.954 0.50 18.88 48 SER B CA 1
ATOM 2110 C C . SER B 2 48 ? -51.889 -0.292 -10.339 1.00 17.33 48 SER B C 1
ATOM 2111 O O . SER B 2 48 ? -51.790 0.592 -9.479 1.00 17.62 48 SER B O 1
ATOM 2116 N N . PRO B 2 49 ? -51.539 -0.095 -11.624 1.00 16.17 49 PRO B N 1
ATOM 2117 C CA . PRO B 2 49 ? -51.101 1.235 -12.072 1.00 15.13 49 PRO B CA 1
ATOM 2118 C C . PRO B 2 49 ? -52.210 2.276 -11.938 1.00 15.33 49 PRO B C 1
ATOM 2119 O O . PRO B 2 49 ? -53.389 1.918 -11.953 1.00 15.97 49 PRO B O 1
ATOM 2123 N N . LYS B 2 50 ? -51.820 3.539 -11.754 1.00 14.92 50 LYS B N 1
ATOM 2124 C CA . LYS B 2 50 ? -52.762 4.669 -11.708 1.00 14.92 50 LYS B CA 1
ATOM 2125 C C . LYS B 2 50 ? -52.334 5.707 -12.737 1.00 13.37 50 LYS B C 1
ATOM 2126 O O . LYS B 2 50 ? -51.141 5.970 -12.911 1.00 12.64 50 LYS B O 1
ATOM 2132 N N . LEU B 2 51 ? -53.315 6.323 -13.382 1.00 12.67 51 LEU B N 1
ATOM 2133 C CA . LEU B 2 51 ? -53.066 7.293 -14.443 1.00 11.82 51 LEU B CA 1
ATOM 2134 C C . LEU B 2 51 ? -52.599 8.627 -13.879 1.00 11.95 51 LEU B C 1
ATOM 2135 O O . LEU B 2 51 ? -53.143 9.114 -12.882 1.00 12.63 51 LEU B O 1
ATOM 2140 N N . LEU B 2 52 ? -51.602 9.207 -14.538 1.00 11.70 52 LEU B N 1
ATOM 2141 C CA . LEU B 2 52 ? -51.126 10.558 -14.219 1.00 12.11 52 LEU B CA 1
ATOM 2142 C C . LEU B 2 52 ? -51.488 11.532 -15.336 1.00 11.95 52 LEU B C 1
ATOM 2143 O O . LEU B 2 52 ? -52.072 12.595 -15.087 1.00 12.38 52 LEU B O 1
ATOM 2148 N N . ILE B 2 53 ? -51.137 11.157 -16.561 1.00 11.19 53 ILE B N 1
ATOM 2149 C CA . ILE B 2 53 ? -51.194 12.076 -17.712 1.00 11.46 53 ILE B CA 1
ATOM 2150 C C . ILE B 2 53 ? -51.793 11.331 -18.907 1.00 10.77 53 ILE B C 1
ATOM 2151 O O . ILE B 2 53 ? -51.455 10.180 -19.136 1.00 10.36 53 ILE B O 1
ATOM 2156 N N . TYR B 2 54 ? -52.658 11.990 -19.672 1.00 11.04 54 TYR B N 1
ATOM 2157 C CA . TYR B 2 54 ? -53.141 11.409 -20.942 1.00 10.78 54 TYR B CA 1
ATOM 2158 C C . TYR B 2 54 ? -53.048 12.428 -22.091 1.00 11.22 54 TYR B C 1
ATOM 2159 O O . TYR B 2 54 ? -52.883 13.608 -21.852 1.00 11.51 54 TYR B O 1
ATOM 2168 N N . LYS B 2 55 ? -53.137 11.956 -23.334 1.00 11.02 55 LYS B N 1
ATOM 2169 C CA . LYS B 2 55 ? -52.968 12.832 -24.502 1.00 11.90 55 LYS B CA 1
ATOM 2170 C C . LYS B 2 55 ? -51.777 13.798 -24.330 1.00 11.96 55 LYS B C 1
ATOM 2171 O O . LYS B 2 55 ? -51.891 15.002 -24.526 1.00 13.37 55 LYS B O 1
ATOM 2177 N N . VAL B 2 56 ? -50.625 13.203 -24.004 1.00 11.31 56 VAL B N 1
ATOM 2178 C CA . VAL B 2 56 ? -49.314 13.867 -23.871 1.00 11.53 56 VAL B CA 1
ATOM 2179 C C . VAL B 2 56 ? -49.177 14.739 -22.636 1.00 11.77 56 VAL B C 1
ATOM 2180 O O . VAL B 2 56 ? -48.209 14.586 -21.891 1.00 11.78 56 VAL B O 1
ATOM 2184 N N . SER B 2 57 ? -50.140 15.628 -22.407 1.00 12.49 57 SER B N 1
ATOM 2185 C CA . SER B 2 57 ? -49.950 16.688 -21.418 1.00 13.31 57 SER B CA 1
ATOM 2186 C C . SER B 2 57 ? -51.152 16.977 -20.507 1.00 13.98 57 SER B C 1
ATOM 2187 O O . SER B 2 57 ? -51.086 17.878 -19.663 1.00 15.06 57 SER B O 1
ATOM 2190 N N A ASN B 2 58 ? -52.247 16.247 -20.703 0.50 13.88 58 ASN B N 1
ATOM 2191 N N B ASN B 2 58 ? -52.241 16.237 -20.674 0.50 13.76 58 ASN B N 1
ATOM 2192 C CA A ASN B 2 58 ? -53.443 16.431 -19.881 0.50 14.79 58 ASN B CA 1
ATOM 2193 C CA B ASN B 2 58 ? -53.428 16.488 -19.858 0.50 14.65 58 ASN B CA 1
ATOM 2194 C C A ASN B 2 58 ? -53.252 15.734 -18.542 0.50 14.39 58 ASN B C 1
ATOM 2195 C C B ASN B 2 58 ? -53.366 15.733 -18.546 0.50 14.35 58 ASN B C 1
ATOM 2196 O O A ASN B 2 58 ? -52.993 14.535 -18.508 0.50 13.35 58 ASN B O 1
ATOM 2197 O O B ASN B 2 58 ? -53.314 14.504 -18.533 0.50 13.40 58 ASN B O 1
ATOM 2206 N N . ARG B 2 59 ? -53.371 16.478 -17.442 1.00 15.30 59 ARG B N 1
ATOM 2207 C CA . ARG B 2 59 ? -53.303 15.866 -16.108 1.00 15.64 59 ARG B CA 1
ATOM 2208 C C . ARG B 2 59 ? -54.656 15.272 -15.735 1.00 15.91 59 ARG B C 1
ATOM 2209 O O . ARG B 2 59 ? -55.691 15.902 -15.938 1.00 16.70 59 ARG B O 1
ATOM 2217 N N . PHE B 2 60 ? -54.655 14.054 -15.204 1.00 15.46 60 PHE B N 1
ATOM 2218 C CA . PHE B 2 60 ? -55.891 13.450 -14.709 1.00 16.71 60 PHE B CA 1
ATOM 2219 C C . PHE B 2 60 ? -56.356 14.152 -13.428 1.00 18.45 60 PHE B C 1
ATOM 2220 O O . PHE B 2 60 ? -55.561 14.843 -12.780 1.00 18.28 60 PHE B O 1
ATOM 2228 N N . SER B 2 61 ? -57.639 13.994 -13.087 1.00 19.79 61 SER B N 1
ATOM 2229 C CA A SER B 2 61 ? -58.218 14.653 -11.918 0.50 21.90 61 SER B CA 1
ATOM 2230 C CA B SER B 2 61 ? -58.222 14.645 -11.914 0.50 21.87 61 SER B CA 1
ATOM 2231 C C . SER B 2 61 ? -57.333 14.483 -10.698 1.00 22.50 61 SER B C 1
ATOM 2232 O O . SER B 2 61 ? -56.965 13.368 -10.354 1.00 21.97 61 SER B O 1
ATOM 2237 N N . GLY B 2 62 ? -57.000 15.608 -10.079 1.00 24.11 62 GLY B N 1
ATOM 2238 C CA . GLY B 2 62 ? -56.273 15.653 -8.820 1.00 25.78 62 GLY B CA 1
ATOM 2239 C C . GLY B 2 62 ? -54.769 15.613 -8.957 1.00 24.78 62 GLY B C 1
ATOM 2240 O O . GLY B 2 62 ? -54.057 15.743 -7.959 1.00 25.98 62 GLY B O 1
ATOM 2241 N N . VAL B 2 63 ? -54.276 15.433 -10.177 1.00 23.90 63 VAL B N 1
ATOM 2242 C CA . VAL B 2 63 ? -52.823 15.331 -10.388 1.00 23.03 63 VAL B CA 1
ATOM 2243 C C . VAL B 2 63 ? -52.226 16.741 -10.499 1.00 23.68 63 VAL B C 1
ATOM 2244 O O . VAL B 2 63 ? -52.569 17.483 -11.435 1.00 24.67 63 VAL B O 1
ATOM 2248 N N . PRO B 2 64 ? -51.333 17.124 -9.554 1.00 24.74 64 PRO B N 1
ATOM 2249 C CA . PRO B 2 64 ? -50.913 18.536 -9.436 1.00 26.08 64 PRO B CA 1
ATOM 2250 C C . PRO B 2 64 ? -50.046 19.070 -10.584 1.00 25.78 64 PRO B C 1
ATOM 2251 O O . PRO B 2 64 ? -49.450 18.276 -11.332 1.00 25.44 64 PRO B O 1
ATOM 2255 N N . ASP B 2 65 ? -50.000 20.401 -10.711 1.00 27.65 65 ASP B N 1
ATOM 2256 C CA . ASP B 2 65 ? -49.186 21.091 -11.720 1.00 27.52 65 ASP B CA 1
ATOM 2257 C C . ASP B 2 65 ? -47.792 20.464 -11.847 1.00 25.55 65 ASP B C 1
ATOM 2258 O O . ASP B 2 65 ? -47.242 20.389 -12.947 1.00 25.01 65 ASP B O 1
ATOM 2263 N N . ARG B 2 66 ? -47.231 20.024 -10.722 1.00 25.17 66 ARG B N 1
ATOM 2264 C CA . ARG B 2 66 ? -45.831 19.528 -10.682 1.00 23.81 66 ARG B CA 1
ATOM 2265 C C . ARG B 2 66 ? -45.537 18.256 -11.487 1.00 22.29 66 ARG B C 1
ATOM 2266 O O . ARG B 2 66 ? -44.367 17.974 -11.777 1.00 20.93 66 ARG B O 1
ATOM 2274 N N . PHE B 2 67 ? -46.578 17.490 -11.839 1.00 21.17 67 PHE B N 1
ATOM 2275 C CA . PHE B 2 67 ? -46.432 16.422 -12.822 1.00 19.75 67 PHE B CA 1
ATOM 2276 C C . PHE B 2 67 ? -46.745 17.032 -14.184 1.00 19.58 67 PHE B C 1
ATOM 2277 O O . PHE B 2 67 ? -47.875 17.457 -14.426 1.00 20.32 67 PHE B O 1
ATOM 2285 N N . SER B 2 68 ? -45.743 17.113 -15.057 1.00 18.80 68 SER B N 1
ATOM 2286 C CA . SER B 2 68 ? -45.894 17.768 -16.364 1.00 18.73 68 SER B CA 1
ATOM 2287 C C . SER B 2 68 ? -45.497 16.813 -17.484 1.00 17.05 68 SER B C 1
ATOM 2288 O O . SER B 2 68 ? -44.394 16.248 -17.446 1.00 16.86 68 SER B O 1
ATOM 2291 N N . GLY B 2 69 ? -46.374 16.637 -18.473 1.00 15.54 69 GLY B N 1
ATOM 2292 C CA . GLY B 2 69 ? -46.042 15.793 -19.618 1.00 13.84 69 GLY B CA 1
ATOM 2293 C C . GLY B 2 69 ? -45.851 16.662 -20.838 1.00 14.15 69 GLY B C 1
ATOM 2294 O O . GLY B 2 69 ? -46.557 17.660 -21.023 1.00 14.28 69 GLY B O 1
ATOM 2295 N N . SER B 2 70 ? -44.886 16.311 -21.672 1.00 13.76 70 SER B N 1
ATOM 2296 C CA . SER B 2 70 ? -44.654 17.111 -22.872 1.00 14.90 70 SER B CA 1
ATOM 2297 C C . SER B 2 70 ? -44.119 16.243 -23.984 1.00 14.62 70 SER B C 1
ATOM 2298 O O . SER B 2 70 ? -43.917 15.051 -23.796 1.00 13.49 70 SER B O 1
ATOM 2301 N N . GLY B 2 71 ? -43.912 16.863 -25.146 1.00 15.75 71 GLY B N 1
ATOM 2302 C CA . GLY B 2 71 ? -43.263 16.187 -26.267 1.00 16.01 71 GLY B CA 1
ATOM 2303 C C . GLY B 2 71 ? -44.178 16.073 -27.468 1.00 16.20 71 GLY B C 1
ATOM 2304 O O . GLY B 2 71 ? -45.333 16.482 -27.426 1.00 15.88 71 GLY B O 1
ATOM 2305 N N . SER B 2 72 ? -43.646 15.512 -28.544 1.00 16.75 72 SER B N 1
ATOM 2306 C CA . SER B 2 72 ? -44.402 15.366 -29.776 1.00 17.26 72 SER B CA 1
ATOM 2307 C C . SER B 2 72 ? -43.746 14.309 -30.635 1.00 17.54 72 SER B C 1
ATOM 2308 O O . SER B 2 72 ? -42.544 14.045 -30.484 1.00 17.67 72 SER B O 1
ATOM 2311 N N . GLY B 2 73 ? -44.533 13.725 -31.541 1.00 17.21 73 GLY B N 1
ATOM 2312 C CA . GLY B 2 73 ? -44.011 12.790 -32.537 1.00 18.04 73 GLY B CA 1
ATOM 2313 C C . GLY B 2 73 ? -43.505 11.495 -31.932 1.00 17.07 73 GLY B C 1
ATOM 2314 O O . GLY B 2 73 ? -44.301 10.636 -31.588 1.00 16.08 73 GLY B O 1
ATOM 2315 N N . THR B 2 74 ? -42.185 11.379 -31.786 1.00 17.99 74 THR B N 1
ATOM 2316 C CA . THR B 2 74 ? -41.558 10.164 -31.254 1.00 17.76 74 THR B CA 1
ATOM 2317 C C . THR B 2 74 ? -40.888 10.367 -29.899 1.00 17.44 74 THR B C 1
ATOM 2318 O O . THR B 2 74 ? -40.321 9.425 -29.335 1.00 17.09 74 THR B O 1
ATOM 2322 N N . ASP B 2 75 ? -40.935 11.587 -29.372 1.00 17.54 75 ASP B N 1
ATOM 2323 C CA . ASP B 2 75 ? -40.179 11.872 -28.153 1.00 17.92 75 ASP B CA 1
ATOM 2324 C C . ASP B 2 75 ? -40.996 12.608 -27.126 1.00 16.57 75 ASP B C 1
ATOM 2325 O O . ASP B 2 75 ? -41.512 13.684 -27.397 1.00 16.62 75 ASP B O 1
ATOM 2330 N N . PHE B 2 76 ? -41.132 11.986 -25.958 1.00 15.25 76 PHE B N 1
ATOM 2331 C CA . PHE B 2 76 ? -42.000 12.500 -24.899 1.00 14.39 76 PHE B CA 1
ATOM 2332 C C . PHE B 2 76 ? -41.265 12.511 -23.570 1.00 14.18 76 PHE B C 1
ATOM 2333 O O . PHE B 2 76 ? -40.309 11.765 -23.382 1.00 14.78 76 PHE B O 1
ATOM 2341 N N . THR B 2 77 ? -41.692 13.388 -22.668 1.00 14.01 77 THR B N 1
ATOM 2342 C CA . THR B 2 77 ? -40.996 13.579 -21.396 1.00 14.07 77 THR B CA 1
ATOM 2343 C C . THR B 2 77 ? -42.034 13.754 -20.313 1.00 13.73 77 THR B C 1
ATOM 2344 O O . THR B 2 77 ? -43.040 14.430 -20.518 1.00 14.13 77 THR B O 1
ATOM 2348 N N . LEU B 2 78 ? -41.794 13.116 -19.172 1.00 13.38 78 LEU B N 1
ATOM 2349 C CA . LEU B 2 78 ? -42.545 13.401 -17.967 1.00 13.48 78 LEU B CA 1
ATOM 2350 C C . LEU B 2 78 ? -41.573 14.077 -17.015 1.00 14.47 78 LEU B C 1
ATOM 2351 O O . LEU B 2 78 ? -40.485 13.560 -16.748 1.00 14.05 78 LEU B O 1
ATOM 2356 N N . LYS B 2 79 ? -41.950 15.263 -16.554 1.00 15.54 79 LYS B N 1
ATOM 2357 C CA . LYS B 2 79 ? -41.169 15.950 -15.533 1.00 17.11 79 LYS B CA 1
ATOM 2358 C C . LYS B 2 79 ? -41.959 15.982 -14.241 1.00 17.30 79 LYS B C 1
ATOM 2359 O O . LYS B 2 79 ? -43.134 16.362 -14.227 1.00 17.67 79 LYS B O 1
ATOM 2365 N N . ILE B 2 80 ? -41.316 15.560 -13.159 1.00 16.53 80 ILE B N 1
ATOM 2366 C CA . ILE B 2 80 ? -41.904 15.650 -11.830 1.00 17.04 80 ILE B CA 1
ATOM 2367 C C . ILE B 2 80 ? -41.075 16.655 -11.049 1.00 17.72 80 ILE B C 1
ATOM 2368 O O . ILE B 2 80 ? -39.946 16.358 -10.649 1.00 17.99 80 ILE B O 1
ATOM 2373 N N A SER B 2 81 ? -41.621 17.850 -10.844 0.50 18.43 81 SER B N 1
ATOM 2374 N N B SER B 2 81 ? -41.636 17.838 -10.830 0.50 18.29 81 SER B N 1
ATOM 2375 C CA A SER B 2 81 ? -40.900 18.870 -10.095 0.50 19.45 81 SER B CA 1
ATOM 2376 C CA B SER B 2 81 ? -40.934 18.875 -10.090 0.50 19.24 81 SER B CA 1
ATOM 2377 C C A SER B 2 81 ? -41.201 18.703 -8.613 0.50 19.78 81 SER B C 1
ATOM 2378 C C B SER B 2 81 ? -41.218 18.716 -8.605 0.50 19.67 81 SER B C 1
ATOM 2379 O O A SER B 2 81 ? -42.183 18.055 -8.244 0.50 19.37 81 SER B O 1
ATOM 2380 O O B SER B 2 81 ? -42.205 18.083 -8.223 0.50 19.32 81 SER B O 1
ATOM 2385 N N . ARG B 2 82 ? -40.327 19.255 -7.780 1.00 20.60 82 ARG B N 1
ATOM 2386 C CA . ARG B 2 82 ? -40.482 19.238 -6.317 1.00 21.35 82 ARG B CA 1
ATOM 2387 C C . ARG B 2 82 ? -40.872 17.850 -5.785 1.00 19.99 82 ARG B C 1
ATOM 2388 O O . ARG B 2 82 ? -41.920 17.668 -5.158 1.00 20.09 82 ARG B O 1
ATOM 2396 N N . VAL B 2 83 ? -40.009 16.878 -6.059 1.00 18.36 83 VAL B N 1
ATOM 2397 C CA . VAL B 2 83 ? -40.260 15.481 -5.714 1.00 17.42 83 VAL B CA 1
ATOM 2398 C C . VAL B 2 83 ? -40.566 15.293 -4.228 1.00 18.46 83 VAL B C 1
ATOM 2399 O O . VAL B 2 83 ? -39.909 15.879 -3.370 1.00 19.41 83 VAL B O 1
ATOM 2403 N N . GLU B 2 84 ? -41.580 14.479 -3.946 1.00 18.54 84 GLU B N 1
ATOM 2404 C CA . GLU B 2 84 ? -41.949 14.154 -2.570 1.00 20.14 84 GLU B CA 1
ATOM 2405 C C . GLU B 2 84 ? -41.672 12.679 -2.308 1.00 19.27 84 GLU B C 1
ATOM 2406 O O . GLU B 2 84 ? -41.608 11.896 -3.245 1.00 18.01 84 GLU B O 1
ATOM 2412 N N . ALA B 2 85 ? -41.541 12.310 -1.034 1.00 20.52 85 ALA B N 1
ATOM 2413 C CA . ALA B 2 85 ? -41.182 10.938 -0.653 1.00 20.57 85 ALA B CA 1
ATOM 2414 C C . ALA B 2 85 ? -42.122 9.918 -1.263 1.00 20.19 85 ALA B C 1
ATOM 2415 O O . ALA B 2 85 ? -41.690 8.852 -1.710 1.00 19.90 85 ALA B O 1
ATOM 2417 N N . GLU B 2 86 ? -43.405 10.269 -1.302 1.00 20.73 86 GLU B N 1
ATOM 2418 C CA . GLU B 2 86 ? -44.457 9.390 -1.792 1.00 20.92 86 GLU B CA 1
ATOM 2419 C C . GLU B 2 86 ? -44.472 9.191 -3.316 1.00 19.07 86 GLU B C 1
ATOM 2420 O O . GLU B 2 86 ? -45.249 8.375 -3.812 1.00 18.75 86 GLU B O 1
ATOM 2426 N N . ASP B 2 87 ? -43.613 9.912 -4.052 1.00 18.08 87 ASP B N 1
ATOM 2427 C CA . ASP B 2 87 ? -43.552 9.811 -5.523 1.00 16.83 87 ASP B CA 1
ATOM 2428 C C . ASP B 2 87 ? -42.797 8.573 -6.020 1.00 15.75 87 ASP B C 1
ATOM 2429 O O . ASP B 2 87 ? -42.745 8.324 -7.220 1.00 14.86 87 ASP B O 1
ATOM 2434 N N . LEU B 2 88 ? -42.191 7.822 -5.106 1.00 15.97 88 LEU B N 1
ATOM 2435 C CA . LEU B 2 88 ? -41.435 6.634 -5.510 1.00 15.50 88 LEU B CA 1
ATOM 2436 C C . LEU B 2 88 ? -42.346 5.590 -6.161 1.00 14.84 88 LEU B C 1
ATOM 2437 O O . LEU B 2 88 ? -43.548 5.512 -5.864 1.00 14.92 88 LEU B O 1
ATOM 2442 N N . GLY B 2 89 ? -41.770 4.805 -7.063 1.00 14.22 89 GLY B N 1
ATOM 2443 C CA . GLY B 2 89 ? -42.542 3.811 -7.809 1.00 13.93 89 GLY B CA 1
ATOM 2444 C C . GLY B 2 89 ? -42.036 3.740 -9.233 1.00 13.37 89 GLY B C 1
ATOM 2445 O O . GLY B 2 89 ? -41.017 4.360 -9.581 1.00 13.48 89 GLY B O 1
ATOM 2446 N N . VAL B 2 90 ? -42.736 2.975 -10.057 1.00 12.89 90 VAL B N 1
ATOM 2447 C CA . VAL B 2 90 ? -42.330 2.795 -11.437 1.00 12.37 90 VAL B CA 1
ATOM 2448 C C . VAL B 2 90 ? -43.267 3.570 -12.353 1.00 11.51 90 VAL B C 1
ATOM 2449 O O . VAL B 2 90 ? -44.484 3.367 -12.328 1.00 11.46 90 VAL B O 1
ATOM 2453 N N . TYR B 2 91 ? -42.684 4.465 -13.153 1.00 11.19 91 TYR B N 1
ATOM 2454 C CA . TYR B 2 91 ? -43.438 5.286 -14.097 1.00 11.02 91 TYR B CA 1
ATOM 2455 C C . TYR B 2 91 ? -43.373 4.669 -15.487 1.00 10.91 91 TYR B C 1
ATOM 2456 O O . TYR B 2 91 ? -42.284 4.347 -15.963 1.00 11.21 91 TYR B O 1
ATOM 2465 N N . TYR B 2 92 ? -44.536 4.507 -16.123 1.00 10.86 92 TYR B N 1
ATOM 2466 C CA . TYR B 2 92 ? -44.637 3.909 -17.448 1.00 11.27 92 TYR B CA 1
ATOM 2467 C C . TYR B 2 92 ? -45.259 4.880 -18.418 1.00 11.27 92 TYR B C 1
ATOM 2468 O O . TYR B 2 92 ? -46.327 5.437 -18.148 1.00 11.74 92 TYR B O 1
ATOM 2477 N N . CYS B 2 93 ? -44.620 5.069 -19.561 1.00 12.01 93 CYS B N 1
ATOM 2478 C CA . CYS B 2 93 ? -45.333 5.704 -20.666 1.00 12.23 93 CYS B CA 1
ATOM 2479 C C . CYS B 2 93 ? -46.103 4.649 -21.431 1.00 11.56 93 CYS B C 1
ATOM 2480 O O . CYS B 2 93 ? -45.894 3.445 -21.228 1.00 11.69 93 CYS B O 1
ATOM 2483 N N . PHE B 2 94 ? -46.999 5.099 -22.302 1.00 10.71 94 PHE B N 1
ATOM 2484 C CA . PHE B 2 94 ? -47.923 4.202 -22.995 1.00 10.81 94 PHE B CA 1
ATOM 2485 C C . PHE B 2 94 ? -48.390 4.908 -24.252 1.00 10.55 94 PHE B C 1
ATOM 2486 O O . PHE B 2 94 ? -48.685 6.105 -24.224 1.00 11.10 94 PHE B O 1
ATOM 2494 N N . GLN B 2 95 ? -48.483 4.178 -25.360 1.00 10.67 95 GLN B N 1
ATOM 2495 C CA . GLN B 2 95 ? -49.075 4.775 -26.565 1.00 10.68 95 GLN B CA 1
ATOM 2496 C C . GLN B 2 95 ? -50.365 4.053 -26.884 1.00 10.83 95 GLN B C 1
ATOM 2497 O O . GLN B 2 95 ? -50.388 2.814 -26.959 1.00 10.96 95 GLN B O 1
ATOM 2503 N N . GLY B 2 96 ? -51.432 4.845 -27.012 1.00 10.71 96 GLY B N 1
ATOM 2504 C CA . GLY B 2 96 ? -52.750 4.366 -27.377 1.00 11.36 96 GLY B CA 1
ATOM 2505 C C . GLY B 2 96 ? -53.200 4.873 -28.737 1.00 12.13 96 GLY B C 1
ATOM 2506 O O . GLY B 2 96 ? -54.401 5.014 -28.987 1.00 12.64 96 GLY B O 1
ATOM 2507 N N . SER B 2 97 ? -52.243 5.137 -29.622 1.00 12.41 97 SER B N 1
ATOM 2508 C CA . SER B 2 97 ? -52.558 5.577 -30.989 1.00 13.28 97 SER B CA 1
ATOM 2509 C C . SER B 2 97 ? -52.673 4.423 -31.981 1.00 14.42 97 SER B C 1
ATOM 2510 O O . SER B 2 97 ? -53.598 4.387 -32.816 1.00 14.80 97 SER B O 1
ATOM 2513 N N . HIS B 2 98 ? -51.706 3.510 -31.921 1.00 14.76 98 HIS B N 1
ATOM 2514 C CA . HIS B 2 98 ? -51.575 2.470 -32.932 1.00 15.81 98 HIS B CA 1
ATOM 2515 C C . HIS B 2 98 ? -51.813 1.109 -32.354 1.00 15.40 98 HIS B C 1
ATOM 2516 O O . HIS B 2 98 ? -51.100 0.667 -31.461 1.00 14.97 98 HIS B O 1
ATOM 2523 N N . VAL B 2 99 ? -52.837 0.438 -32.866 1.00 15.87 99 VAL B N 1
ATOM 2524 C CA . VAL B 2 99 ? -53.166 -0.921 -32.452 1.00 16.13 99 VAL B CA 1
ATOM 2525 C C . VAL B 2 99 ? -52.072 -1.880 -32.941 1.00 16.86 99 VAL B C 1
ATOM 2526 O O . VAL B 2 99 ? -51.656 -1.800 -34.108 1.00 17.59 99 VAL B O 1
ATOM 2530 N N . PRO B 2 100 ? -51.581 -2.767 -32.055 1.00 16.70 100 PRO B N 1
ATOM 2531 C CA . PRO B 2 100 ? -51.943 -2.893 -30.631 1.00 15.82 100 PRO B CA 1
ATOM 2532 C C . PRO B 2 100 ? -51.207 -1.896 -29.732 1.00 14.85 100 PRO B C 1
ATOM 2533 O O . PRO B 2 100 ? -50.015 -1.643 -29.921 1.00 15.00 100 PRO B O 1
ATOM 2537 N N . PHE B 2 101 ? -51.927 -1.334 -28.764 1.00 13.83 101 PHE B N 1
ATOM 2538 C CA . PHE B 2 101 ? -51.355 -0.336 -27.849 1.00 13.06 101 PHE B CA 1
ATOM 2539 C C . PHE B 2 101 ? -50.221 -0.948 -27.055 1.00 13.06 101 PHE B C 1
ATOM 2540 O O . PHE B 2 101 ? -50.230 -2.144 -26.798 1.00 13.48 101 PHE B O 1
ATOM 2548 N N . THR B 2 102 ? -49.248 -0.133 -26.651 1.00 12.74 102 THR B N 1
ATOM 2549 C CA . THR B 2 102 ? -48.055 -0.671 -25.982 1.00 12.98 102 THR B CA 1
ATOM 2550 C C . THR B 2 102 ? -47.555 0.204 -24.837 1.00 12.39 102 THR B C 1
ATOM 2551 O O . THR B 2 102 ? -47.619 1.440 -24.903 1.00 12.04 102 THR B O 1
ATOM 2555 N N . PHE B 2 103 ? -47.070 -0.458 -23.784 1.00 12.92 103 PHE B N 1
ATOM 2556 C CA . PHE B 2 103 ? -46.419 0.219 -22.665 1.00 13.13 103 PHE B CA 1
ATOM 2557 C C . PHE B 2 103 ? -44.933 0.383 -22.899 1.00 13.60 103 PHE B C 1
ATOM 2558 O O . PHE B 2 103 ? -44.287 -0.490 -23.487 1.00 15.08 103 PHE B O 1
ATOM 2566 N N . GLY B 2 104 ? -44.404 1.487 -22.373 1.00 13.53 104 GLY B N 1
ATOM 2567 C CA . GLY B 2 104 ? -42.973 1.703 -22.201 1.00 14.39 104 GLY B CA 1
ATOM 2568 C C . GLY B 2 104 ? -42.363 0.729 -21.212 1.00 15.50 104 GLY B C 1
ATOM 2569 O O . GLY B 2 104 ? -43.079 0.004 -20.519 1.00 15.46 104 GLY B O 1
ATOM 2570 N N A SER B 2 105 ? -41.036 0.687 -21.145 0.50 16.15 105 SER B N 1
ATOM 2571 N N B SER B 2 105 ? -41.036 0.772 -21.125 0.50 16.17 105 SER B N 1
ATOM 2572 C CA A SER B 2 105 ? -40.367 -0.336 -20.346 0.50 16.81 105 SER B CA 1
ATOM 2573 C CA B SER B 2 105 ? -40.251 -0.217 -20.405 0.50 16.98 105 SER B CA 1
ATOM 2574 C C A SER B 2 105 ? -40.444 -0.058 -18.835 0.50 16.26 105 SER B C 1
ATOM 2575 C C B SER B 2 105 ? -40.175 0.050 -18.903 0.50 16.44 105 SER B C 1
ATOM 2576 O O A SER B 2 105 ? -40.307 -0.967 -18.017 0.50 16.84 105 SER B O 1
ATOM 2577 O O B SER B 2 105 ? -39.630 -0.763 -18.161 0.50 17.22 105 SER B O 1
ATOM 2582 N N . GLY B 2 106 ? -40.716 1.194 -18.475 1.00 15.18 106 GLY B N 1
ATOM 2583 C CA . GLY B 2 106 ? -40.762 1.597 -17.062 1.00 14.49 106 GLY B CA 1
ATOM 2584 C C . GLY B 2 106 ? -39.495 2.263 -16.565 1.00 14.20 106 GLY B C 1
ATOM 2585 O O . GLY B 2 106 ? -38.383 1.895 -16.969 1.00 15.35 106 GLY B O 1
ATOM 2586 N N . THR B 2 107 ? -39.669 3.244 -15.681 1.00 13.23 107 THR B N 1
ATOM 2587 C CA . THR B 2 107 ? -38.566 3.918 -15.004 1.00 13.53 107 THR B CA 1
ATOM 2588 C C . THR B 2 107 ? -38.862 3.937 -13.514 1.00 13.51 107 THR B C 1
ATOM 2589 O O . THR B 2 107 ? -39.890 4.466 -13.101 1.00 13.31 107 THR B O 1
ATOM 2593 N N . LYS B 2 108 ? -37.961 3.360 -12.723 1.00 14.25 108 LYS B N 1
ATOM 2594 C CA . LYS B 2 108 ? -38.132 3.298 -11.274 1.00 14.65 108 LYS B CA 1
ATOM 2595 C C . LYS B 2 108 ? -37.560 4.552 -10.641 1.00 14.38 108 LYS B C 1
ATOM 2596 O O . LYS B 2 108 ? -36.346 4.790 -10.701 1.00 14.67 108 LYS B O 1
ATOM 2602 N N . LEU B 2 109 ? -38.428 5.360 -10.039 1.00 13.64 109 LEU B N 1
ATOM 2603 C CA . LEU B 2 109 ? -37.973 6.553 -9.327 1.00 14.05 109 LEU B CA 1
ATOM 2604 C C . LEU B 2 109 ? -37.644 6.129 -7.895 1.00 14.72 109 LEU B C 1
ATOM 2605 O O . LEU B 2 109 ? -38.493 5.530 -7.212 1.00 14.59 109 LEU B O 1
ATOM 2610 N N . GLU B 2 110 ? -36.418 6.422 -7.466 1.00 15.26 110 GLU B N 1
ATOM 2611 C CA . GLU B 2 110 ? -35.961 6.103 -6.116 1.00 16.70 110 GLU B CA 1
ATOM 2612 C C . GLU B 2 110 ? -35.624 7.402 -5.395 1.00 16.60 110 GLU B C 1
ATOM 2613 O O . GLU B 2 110 ? -35.202 8.365 -6.027 1.00 15.73 110 GLU B O 1
ATOM 2619 N N . ILE B 2 111 ? -35.811 7.431 -4.077 1.00 16.85 111 ILE B N 1
ATOM 2620 C CA . ILE B 2 111 ? -35.564 8.651 -3.321 1.00 17.63 111 ILE B CA 1
ATOM 2621 C C . ILE B 2 111 ? -34.175 8.637 -2.687 1.00 18.71 111 ILE B C 1
ATOM 2622 O O . ILE B 2 111 ? -33.770 7.661 -2.047 1.00 19.04 111 ILE B O 1
ATOM 2627 N N . LYS B 2 112 ? -33.440 9.730 -2.885 1.00 19.35 112 LYS B N 1
ATOM 2628 C CA . LYS B 2 112 ? -32.190 9.943 -2.171 1.00 21.10 112 LYS B CA 1
ATOM 2629 C C . LYS B 2 112 ? -32.482 10.659 -0.857 1.00 22.12 112 LYS B C 1
ATOM 2630 O O . LYS B 2 112 ? -33.339 11.527 -0.800 1.00 22.01 112 LYS B O 1
ATOM 2636 N N . ARG B 2 113 ? -31.794 10.264 0.206 1.00 16.57 113 ARG B N 1
ATOM 2637 C CA . ARG B 2 113 ? -31.971 10.895 1.518 1.00 16.86 113 ARG B CA 1
ATOM 2638 C C . ARG B 2 113 ? -30.686 10.764 2.314 1.00 17.27 113 ARG B C 1
ATOM 2639 O O . ARG B 2 113 ? -29.717 10.173 1.836 1.00 17.72 113 ARG B O 1
ATOM 2647 N N . ALA B 2 114 ? -30.702 11.313 3.528 1.00 17.91 114 ALA B N 1
ATOM 2648 C CA . ALA B 2 114 ? -29.539 11.312 4.426 1.00 18.35 114 ALA B CA 1
ATOM 2649 C C . ALA B 2 114 ? -29.210 9.873 4.846 1.00 17.50 114 ALA B C 1
ATOM 2650 O O . ALA B 2 114 ? -30.111 9.063 5.046 1.00 17.05 114 ALA B O 1
ATOM 2652 N N . ASP B 2 115 ? -27.925 9.548 4.981 1.00 17.65 115 ASP B N 1
ATOM 2653 C CA . ASP B 2 115 ? -27.565 8.202 5.444 1.00 17.17 115 ASP B CA 1
ATOM 2654 C C . ASP B 2 115 ? -28.140 7.945 6.844 1.00 16.41 115 ASP B C 1
ATOM 2655 O O . ASP B 2 115 ? -28.241 8.865 7.657 1.00 16.77 115 ASP B O 1
ATOM 2660 N N . ALA B 2 116 ? -28.539 6.698 7.100 1.00 15.10 116 ALA B N 1
ATOM 2661 C CA . ALA B 2 116 ? -29.065 6.276 8.405 1.00 14.65 116 ALA B CA 1
ATOM 2662 C C . ALA B 2 116 ? -28.548 4.881 8.718 1.00 14.27 116 ALA B C 1
ATOM 2663 O O . ALA B 2 116 ? -28.509 4.021 7.837 1.00 13.62 116 ALA B O 1
ATOM 2665 N N . ALA B 2 117 ? -28.152 4.658 9.971 1.00 14.52 117 ALA B N 1
ATOM 2666 C CA . ALA B 2 117 ? -27.660 3.349 10.394 1.00 14.66 117 ALA B CA 1
ATOM 2667 C C . ALA B 2 117 ? -28.835 2.417 10.705 1.00 14.15 117 ALA B C 1
ATOM 2668 O O . ALA B 2 117 ? -29.882 2.875 11.132 1.00 14.35 117 ALA B O 1
ATOM 2670 N N . PRO B 2 118 ? -28.654 1.098 10.511 1.00 14.06 118 PRO B N 1
ATOM 2671 C CA . PRO B 2 118 ? -29.747 0.177 10.831 1.00 13.64 118 PRO B CA 1
ATOM 2672 C C . PRO B 2 118 ? -29.996 0.065 12.335 1.00 14.19 118 PRO B C 1
ATOM 2673 O O . PRO B 2 118 ? -29.054 0.177 13.129 1.00 15.15 118 PRO B O 1
ATOM 2677 N N . THR B 2 119 ? -31.262 -0.113 12.699 1.00 13.89 119 THR B N 1
ATOM 2678 C CA . THR B 2 119 ? -31.656 -0.525 14.047 1.00 14.76 119 THR B CA 1
ATOM 2679 C C . THR B 2 119 ? -31.702 -2.056 14.004 1.00 14.04 119 THR B C 1
ATOM 2680 O O . THR B 2 119 ? -32.482 -2.633 13.258 1.00 13.80 119 THR B O 1
ATOM 2684 N N . VAL B 2 120 ? -30.844 -2.699 14.790 1.00 14.14 120 VAL B N 1
ATOM 2685 C CA . VAL B 2 120 ? -30.627 -4.134 14.673 1.00 13.65 120 VAL B CA 1
ATOM 2686 C C . VAL B 2 120 ? -31.196 -4.840 15.897 1.00 13.99 120 VAL B C 1
ATOM 2687 O O . VAL B 2 120 ? -30.927 -4.435 17.018 1.00 14.79 120 VAL B O 1
ATOM 2691 N N A SER B 2 121 ? -31.973 -5.904 15.662 0.50 13.39 121 SER B N 1
ATOM 2692 N N B SER B 2 121 ? -31.993 -5.878 15.666 0.50 13.61 121 SER B N 1
ATOM 2693 C CA A SER B 2 121 ? -32.589 -6.705 16.732 0.50 13.57 121 SER B CA 1
ATOM 2694 C CA B SER B 2 121 ? -32.488 -6.707 16.755 0.50 13.95 121 SER B CA 1
ATOM 2695 C C A SER B 2 121 ? -32.451 -8.199 16.445 0.50 13.33 121 SER B C 1
ATOM 2696 C C B SER B 2 121 ? -32.266 -8.166 16.409 0.50 13.52 121 SER B C 1
ATOM 2697 O O A SER B 2 121 ? -32.809 -8.654 15.357 0.50 12.85 121 SER B O 1
ATOM 2698 O O B SER B 2 121 ? -32.335 -8.555 15.245 0.50 13.03 121 SER B O 1
ATOM 2703 N N . ILE B 2 122 ? -31.969 -8.958 17.432 1.00 13.77 122 ILE B N 1
ATOM 2704 C CA . ILE B 2 122 ? -31.768 -10.396 17.276 1.00 13.47 122 ILE B CA 1
ATOM 2705 C C . ILE B 2 122 ? -32.755 -11.168 18.152 1.00 13.63 122 ILE B C 1
ATOM 2706 O O . ILE B 2 122 ? -33.050 -10.753 19.287 1.00 14.24 122 ILE B O 1
ATOM 2711 N N . PHE B 2 123 ? -33.260 -12.271 17.606 1.00 13.10 123 PHE B N 1
ATOM 2712 C CA . PHE B 2 123 ? -34.259 -13.100 18.270 1.00 13.54 123 PHE B CA 1
ATOM 2713 C C . PHE B 2 123 ? -33.842 -14.555 18.275 1.00 13.87 123 PHE B C 1
ATOM 2714 O O . PHE B 2 123 ? -33.672 -15.150 17.214 1.00 13.41 123 PHE B O 1
ATOM 2722 N N . PRO B 2 124 ? -33.692 -15.139 19.471 1.00 14.75 124 PRO B N 1
ATOM 2723 C CA . PRO B 2 124 ? -33.486 -16.578 19.588 1.00 15.22 124 PRO B CA 1
ATOM 2724 C C . PRO B 2 124 ? -34.694 -17.357 19.054 1.00 15.34 124 PRO B C 1
ATOM 2725 O O . PRO B 2 124 ? -35.792 -16.789 18.937 1.00 15.22 124 PRO B O 1
ATOM 2729 N N . PRO B 2 125 ? -34.511 -18.659 18.756 1.00 15.91 125 PRO B N 1
ATOM 2730 C CA . PRO B 2 125 ? -35.645 -19.452 18.301 1.00 16.28 125 PRO B CA 1
ATOM 2731 C C . PRO B 2 125 ? -36.780 -19.407 19.304 1.00 17.18 125 PRO B C 1
ATOM 2732 O O . PRO B 2 125 ? -36.542 -19.389 20.521 1.00 17.85 125 PRO B O 1
ATOM 2736 N N A SER B 2 126 ? -38.011 -19.386 18.807 0.50 17.35 126 SER B N 1
ATOM 2737 N N B SER B 2 126 ? -38.006 -19.400 18.787 0.50 17.46 126 SER B N 1
ATOM 2738 C CA A SER B 2 126 ? -39.175 -19.522 19.673 0.50 18.34 126 SER B CA 1
ATOM 2739 C CA B SER B 2 126 ? -39.212 -19.585 19.590 0.50 18.53 126 SER B CA 1
ATOM 2740 C C A SER B 2 126 ? -39.207 -20.920 20.286 0.50 19.32 126 SER B C 1
ATOM 2741 C C B SER B 2 126 ? -39.214 -20.953 20.276 0.50 19.42 126 SER B C 1
ATOM 2742 O O A SER B 2 126 ? -38.806 -21.902 19.652 0.50 19.17 126 SER B O 1
ATOM 2743 O O B SER B 2 126 ? -38.793 -21.952 19.683 0.50 19.26 126 SER B O 1
ATOM 2748 N N . SER B 2 127 ? -39.693 -21.005 21.521 1.00 20.51 127 SER B N 1
ATOM 2749 C CA . SER B 2 127 ? -39.821 -22.280 22.224 1.00 21.42 127 SER B CA 1
ATOM 2750 C C . SER B 2 127 ? -40.718 -23.212 21.415 1.00 21.62 127 SER B C 1
ATOM 2751 O O . SER B 2 127 ? -40.493 -24.412 21.357 1.00 21.94 127 SER B O 1
ATOM 2754 N N . GLU B 2 128 ? -41.703 -22.624 20.745 1.00 21.56 128 GLU B N 1
ATOM 2755 C CA . GLU B 2 128 ? -42.608 -23.380 19.894 1.00 22.25 128 GLU B CA 1
ATOM 2756 C C . GLU B 2 128 ? -41.917 -24.007 18.688 1.00 21.10 128 GLU B C 1
ATOM 2757 O O . GLU B 2 128 ? -42.202 -25.140 18.339 1.00 21.99 128 GLU B O 1
ATOM 2763 N N . GLN B 2 129 ? -40.989 -23.286 18.072 1.00 19.84 129 GLN B N 1
ATOM 2764 C CA . GLN B 2 129 ? -40.246 -23.882 16.965 1.00 19.37 129 GLN B CA 1
ATOM 2765 C C . GLN B 2 129 ? -39.334 -25.025 17.442 1.00 20.10 129 GLN B C 1
ATOM 2766 O O . GLN B 2 129 ? -39.249 -26.069 16.798 1.00 20.34 129 GLN B O 1
ATOM 2772 N N . LEU B 2 130 ? -38.660 -24.811 18.567 1.00 20.57 130 LEU B N 1
ATOM 2773 C CA . LEU B 2 130 ? -37.759 -25.808 19.142 1.00 21.89 130 LEU B CA 1
ATOM 2774 C C . LEU B 2 130 ? -38.494 -27.104 19.497 1.00 23.57 130 LEU B C 1
ATOM 2775 O O . LEU B 2 130 ? -37.970 -28.196 19.290 1.00 23.91 130 LEU B O 1
ATOM 2780 N N . THR B 2 131 ? -39.710 -26.977 20.019 1.00 24.92 131 THR B N 1
ATOM 2781 C CA . THR B 2 131 ? -40.543 -28.146 20.275 1.00 27.36 131 THR B CA 1
ATOM 2782 C C . THR B 2 131 ? -40.711 -28.987 19.007 1.00 28.16 131 THR B C 1
ATOM 2783 O O . THR B 2 131 ? -40.651 -30.212 19.062 1.00 29.73 131 THR B O 1
ATOM 2787 N N . SER B 2 132 ? -40.899 -28.330 17.864 1.00 28.68 132 SER B N 1
ATOM 2788 C CA . SER B 2 132 ? -41.061 -29.055 16.603 1.00 29.58 132 SER B CA 1
ATOM 2789 C C . SER B 2 132 ? -39.741 -29.537 15.970 1.00 29.41 132 SER B C 1
ATOM 2790 O O . SER B 2 132 ? -39.758 -30.205 14.935 1.00 30.67 132 SER B O 1
ATOM 2793 N N . GLY B 2 133 ? -38.606 -29.196 16.582 1.00 28.20 133 GLY B N 1
ATOM 2794 C CA . GLY B 2 133 ? -37.309 -29.719 16.143 1.00 27.57 133 GLY B CA 1
ATOM 2795 C C . GLY B 2 133 ? -36.444 -28.772 15.326 1.00 26.28 133 GLY B C 1
ATOM 2796 O O . GLY B 2 133 ? -35.323 -29.125 14.930 1.00 26.57 133 GLY B O 1
ATOM 2797 N N . GLY B 2 134 ? -36.958 -27.571 15.082 1.00 24.43 134 GLY B N 1
ATOM 2798 C CA . GLY B 2 134 ? -36.251 -26.581 14.266 1.00 22.69 134 GLY B CA 1
ATOM 2799 C C . GLY B 2 134 ? -35.760 -25.422 15.097 1.00 21.02 134 GLY B C 1
ATOM 2800 O O . GLY B 2 134 ? -36.267 -25.175 16.197 1.00 21.28 134 GLY B O 1
ATOM 2801 N N . ALA B 2 135 ? -34.773 -24.694 14.575 1.00 19.50 135 ALA B N 1
ATOM 2802 C CA . ALA B 2 135 ? -34.223 -23.552 15.292 1.00 18.12 135 ALA B CA 1
ATOM 2803 C C . ALA B 2 135 ? -33.802 -22.440 14.338 1.00 17.09 135 ALA B C 1
ATOM 2804 O O . ALA B 2 135 ? -32.739 -22.504 13.716 1.00 17.02 135 ALA B O 1
ATOM 2806 N N . SER B 2 136 ? -34.649 -21.424 14.211 1.00 16.11 136 SER B N 1
ATOM 2807 C CA . SER B 2 136 ? -34.317 -20.259 13.403 1.00 15.32 136 SER B CA 1
ATOM 2808 C C . SER B 2 136 ? -33.968 -19.098 14.303 1.00 15.04 136 SER B C 1
ATOM 2809 O O . SER B 2 136 ? -34.705 -18.798 15.255 1.00 15.49 136 SER B O 1
ATOM 2812 N N . VAL B 2 137 ? -32.841 -18.460 14.005 1.00 14.49 137 VAL B N 1
ATOM 2813 C CA . VAL B 2 137 ? -32.430 -17.236 14.665 1.00 14.16 137 VAL B CA 1
ATOM 2814 C C . VAL B 2 137 ? -32.683 -16.096 13.671 1.00 13.63 137 VAL B C 1
ATOM 2815 O O . VAL B 2 137 ? -32.283 -16.182 12.505 1.00 13.70 137 VAL B O 1
ATOM 2819 N N . VAL B 2 138 ? -33.383 -15.065 14.128 1.00 13.00 138 VAL B N 1
ATOM 2820 C CA . VAL B 2 138 ? -33.829 -13.981 13.257 1.00 12.93 138 VAL B CA 1
ATOM 2821 C C . VAL B 2 138 ? -33.165 -12.679 13.641 1.00 13.24 138 VAL B C 1
ATOM 2822 O O . VAL B 2 138 ? -33.108 -12.320 14.817 1.00 13.26 138 VAL B O 1
ATOM 2826 N N A CYS B 2 139 ? -32.671 -11.977 12.628 0.50 13.05 139 CYS B N 1
ATOM 2827 N N B CYS B 2 139 ? -32.654 -11.956 12.646 0.50 13.27 139 CYS B N 1
ATOM 2828 C CA A CYS B 2 139 ? -32.091 -10.674 12.807 0.50 13.39 139 CYS B CA 1
ATOM 2829 C CA B CYS B 2 139 ? -32.041 -10.656 12.878 0.50 13.76 139 CYS B CA 1
ATOM 2830 C C A CYS B 2 139 ? -32.843 -9.702 11.917 0.50 12.83 139 CYS B C 1
ATOM 2831 C C B CYS B 2 139 ? -32.680 -9.635 11.934 0.50 13.08 139 CYS B C 1
ATOM 2832 O O A CYS B 2 139 ? -33.010 -9.958 10.721 0.50 12.45 139 CYS B O 1
ATOM 2833 O O B CYS B 2 139 ? -32.628 -9.807 10.714 0.50 12.70 139 CYS B O 1
ATOM 2838 N N . PHE B 2 140 ? -33.310 -8.606 12.501 1.00 12.69 140 PHE B N 1
ATOM 2839 C CA . PHE B 2 140 ? -33.915 -7.519 11.718 1.00 12.65 140 PHE B CA 1
ATOM 2840 C C . PHE B 2 140 ? -32.938 -6.358 11.673 1.00 12.94 140 PHE B C 1
ATOM 2841 O O . PHE B 2 140 ? -32.356 -6.004 12.687 1.00 12.85 140 PHE B O 1
ATOM 2849 N N . LEU B 2 141 ? -32.749 -5.792 10.483 1.00 13.00 141 LEU B N 1
ATOM 2850 C CA . LEU B 2 141 ? -31.870 -4.634 10.302 1.00 13.72 141 LEU B CA 1
ATOM 2851 C C . LEU B 2 141 ? -32.770 -3.563 9.700 1.00 13.62 141 LEU B C 1
ATOM 2852 O O . LEU B 2 141 ? -33.027 -3.571 8.501 1.00 13.96 141 LEU B O 1
ATOM 2857 N N . ASN B 2 142 ? -33.277 -2.667 10.537 1.00 13.91 142 ASN B N 1
ATOM 2858 C CA . ASN B 2 142 ? -34.387 -1.811 10.107 1.00 13.73 142 ASN B CA 1
ATOM 2859 C C . ASN B 2 142 ? -34.036 -0.344 9.911 1.00 13.81 142 ASN B C 1
ATOM 2860 O O . ASN B 2 142 ? -33.199 0.221 10.630 1.00 13.89 142 ASN B O 1
ATOM 2865 N N . ASN B 2 143 ? -34.676 0.234 8.898 1.00 13.71 143 ASN B N 1
ATOM 2866 C CA . ASN B 2 143 ? -34.695 1.677 8.616 1.00 14.23 143 ASN B CA 1
ATOM 2867 C C . ASN B 2 143 ? -33.335 2.302 8.399 1.00 13.68 143 ASN B C 1
ATOM 2868 O O . ASN B 2 143 ? -32.966 3.271 9.089 1.00 14.10 143 ASN B O 1
ATOM 2873 N N . PHE B 2 144 ? -32.604 1.741 7.436 1.00 12.90 144 PHE B N 1
ATOM 2874 C CA . PHE B 2 144 ? -31.279 2.248 7.080 1.00 13.18 144 PHE B CA 1
ATOM 2875 C C . PHE B 2 144 ? -31.237 2.856 5.680 1.00 13.14 144 PHE B C 1
ATOM 2876 O O . PHE B 2 144 ? -32.158 2.673 4.882 1.00 12.96 144 PHE B O 1
ATOM 2884 N N . TYR B 2 145 ? -30.172 3.598 5.406 1.00 13.29 145 TYR B N 1
ATOM 2885 C CA . TYR B 2 145 ? -29.929 4.196 4.092 1.00 13.94 145 TYR B CA 1
ATOM 2886 C C . TYR B 2 145 ? -28.421 4.474 3.960 1.00 14.79 145 TYR B C 1
ATOM 2887 O O . TYR B 2 145 ? -27.819 5.043 4.887 1.00 15.00 145 TYR B O 1
ATOM 2896 N N . PRO B 2 146 ? -27.800 4.102 2.814 1.00 15.41 146 PRO B N 1
ATOM 2897 C CA . PRO B 2 146 ? -28.363 3.525 1.581 1.00 15.81 146 PRO B CA 1
ATOM 2898 C C . PRO B 2 146 ? -28.683 2.032 1.679 1.00 16.18 146 PRO B C 1
ATOM 2899 O O . PRO B 2 146 ? -28.463 1.407 2.723 1.00 15.35 146 PRO B O 1
ATOM 2903 N N A LYS B 2 147 ? -29.194 1.477 0.582 0.50 16.86 147 LYS B N 1
ATOM 2904 N N B LYS B 2 147 ? -29.195 1.470 0.587 0.50 16.69 147 LYS B N 1
ATOM 2905 C CA A LYS B 2 147 ? -29.701 0.105 0.548 0.50 17.38 147 LYS B CA 1
ATOM 2906 C CA B LYS B 2 147 ? -29.704 0.100 0.585 0.50 17.09 147 LYS B CA 1
ATOM 2907 C C A LYS B 2 147 ? -28.634 -0.975 0.752 0.50 17.94 147 LYS B C 1
ATOM 2908 C C B LYS B 2 147 ? -28.627 -0.973 0.781 0.50 17.75 147 LYS B C 1
ATOM 2909 O O A LYS B 2 147 ? -28.943 -2.056 1.256 0.50 17.63 147 LYS B O 1
ATOM 2910 O O B LYS B 2 147 ? -28.921 -2.047 1.306 0.50 17.41 147 LYS B O 1
ATOM 2921 N N . ASP B 2 148 ? -27.395 -0.678 0.361 1.00 18.72 148 ASP B N 1
ATOM 2922 C CA . ASP B 2 148 ? -26.279 -1.632 0.418 1.00 20.22 148 ASP B CA 1
ATOM 2923 C C . ASP B 2 148 ? -25.869 -1.953 1.840 1.00 19.36 148 ASP B C 1
ATOM 2924 O O . ASP B 2 148 ? -25.667 -1.051 2.642 1.00 18.78 148 ASP B O 1
ATOM 2929 N N . ILE B 2 149 ? -25.742 -3.239 2.148 1.00 18.89 149 ILE B N 1
ATOM 2930 C CA . ILE B 2 149 ? -25.414 -3.654 3.512 1.00 18.58 149 ILE B CA 1
ATOM 2931 C C . ILE B 2 149 ? -24.830 -5.064 3.471 1.00 19.41 149 ILE B C 1
ATOM 2932 O O . ILE B 2 149 ? -25.075 -5.815 2.520 1.00 19.69 149 ILE B O 1
ATOM 2937 N N . ASN B 2 150 ? -24.033 -5.392 4.484 1.00 19.52 150 ASN B N 1
ATOM 2938 C CA . ASN B 2 150 ? -23.504 -6.740 4.684 1.00 20.36 150 ASN B CA 1
ATOM 2939 C C . ASN B 2 150 ? -24.022 -7.254 6.033 1.00 19.84 150 ASN B C 1
ATOM 2940 O O . ASN B 2 150 ? -23.980 -6.538 7.033 1.00 19.31 150 ASN B O 1
ATOM 2945 N N . VAL B 2 151 ? -24.540 -8.478 6.049 1.00 19.02 151 VAL B N 1
ATOM 2946 C CA . VAL B 2 151 ? -24.907 -9.142 7.301 1.00 18.53 151 VAL B CA 1
ATOM 2947 C C . VAL B 2 151 ? -24.053 -10.393 7.419 1.00 18.76 151 VAL B C 1
ATOM 2948 O O . VAL B 2 151 ? -23.844 -11.086 6.432 1.00 18.75 151 VAL B O 1
ATOM 2952 N N . LYS B 2 152 ? -23.544 -10.650 8.618 1.00 18.54 152 LYS B N 1
ATOM 2953 C CA . LYS B 2 152 ? -22.702 -11.807 8.879 1.00 19.41 152 LYS B CA 1
ATOM 2954 C C . LYS B 2 152 ? -23.165 -12.457 10.173 1.00 18.51 152 LYS B C 1
ATOM 2955 O O . LYS B 2 152 ? -23.419 -11.766 11.163 1.00 17.75 152 LYS B O 1
ATOM 2961 N N . TRP B 2 153 ? -23.290 -13.785 10.142 1.00 17.98 153 TRP B N 1
ATOM 2962 C CA . TRP B 2 153 ? -23.592 -14.568 11.327 1.00 17.77 153 TRP B CA 1
ATOM 2963 C C . TRP B 2 153 ? -22.363 -15.177 11.908 1.00 18.63 153 TRP B C 1
ATOM 2964 O O . TRP B 2 153 ? -21.491 -15.664 11.185 1.00 19.55 153 TRP B O 1
ATOM 2975 N N . LYS B 2 154 ? -22.285 -15.154 13.233 1.00 18.91 154 LYS B N 1
ATOM 2976 C CA . LYS B 2 154 ? -21.204 -15.814 13.955 1.00 20.57 154 LYS B CA 1
ATOM 2977 C C . LYS B 2 154 ? -21.775 -16.708 15.045 1.00 20.50 154 LYS B C 1
ATOM 2978 O O . LYS B 2 154 ? -22.750 -16.356 15.713 1.00 19.55 154 LYS B O 1
ATOM 2984 N N . ILE B 2 155 ? -21.179 -17.883 15.184 1.00 21.50 155 ILE B N 1
ATOM 2985 C CA . ILE B 2 155 ? -21.582 -18.844 16.207 1.00 21.99 155 ILE B CA 1
ATOM 2986 C C . ILE B 2 155 ? -20.348 -19.199 17.012 1.00 23.80 155 ILE B C 1
ATOM 2987 O O . ILE B 2 155 ? -19.388 -19.747 16.473 1.00 24.37 155 ILE B O 1
ATOM 2992 N N . ASP B 2 156 ? -20.379 -18.875 18.302 1.00 24.73 156 ASP B N 1
ATOM 2993 C CA . ASP B 2 156 ? -19.207 -19.006 19.163 1.00 27.17 156 ASP B CA 1
ATOM 2994 C C . ASP B 2 156 ? -17.955 -18.448 18.487 1.00 28.40 156 ASP B C 1
ATOM 2995 O O . ASP B 2 156 ? -16.909 -19.095 18.466 1.00 30.27 156 ASP B O 1
ATOM 3000 N N . GLY B 2 157 ? -18.094 -17.257 17.905 1.00 28.44 157 GLY B N 1
ATOM 3001 C CA . GLY B 2 157 ? -16.973 -16.535 17.306 1.00 30.14 157 GLY B CA 1
ATOM 3002 C C . GLY B 2 157 ? -16.592 -16.935 15.890 1.00 30.62 157 GLY B C 1
ATOM 3003 O O . GLY B 2 157 ? -15.752 -16.278 15.274 1.00 32.40 157 GLY B O 1
ATOM 3004 N N . SER B 2 158 ? -17.202 -18.004 15.377 1.00 29.53 158 SER B N 1
ATOM 3005 C CA A SER B 2 158 ? -16.905 -18.502 14.036 0.50 29.61 158 SER B CA 1
ATOM 3006 C CA B SER B 2 158 ? -16.901 -18.497 14.036 0.50 29.52 158 SER B CA 1
ATOM 3007 C C . SER B 2 158 ? -17.978 -18.093 13.030 1.00 27.89 158 SER B C 1
ATOM 3008 O O . SER B 2 158 ? -19.173 -18.261 13.281 1.00 26.00 158 SER B O 1
ATOM 3013 N N . GLU B 2 159 ? -17.545 -17.566 11.886 1.00 28.20 159 GLU B N 1
ATOM 3014 C CA . GLU B 2 159 ? -18.476 -17.163 10.830 1.00 27.18 159 GLU B CA 1
ATOM 3015 C C . GLU B 2 159 ? -19.300 -18.356 10.341 1.00 26.48 159 GLU B C 1
ATOM 3016 O O . GLU B 2 159 ? -18.758 -19.439 10.090 1.00 26.96 159 GLU B O 1
ATOM 3022 N N . ARG B 2 160 ? -20.605 -18.144 10.215 1.00 24.84 160 ARG B N 1
ATOM 3023 C CA . ARG B 2 160 ? -21.529 -19.172 9.754 1.00 25.48 160 ARG B CA 1
ATOM 3024 C C . ARG B 2 160 ? -22.061 -18.794 8.377 1.00 25.66 160 ARG B C 1
ATOM 3025 O O . ARG B 2 160 ? -22.799 -17.820 8.230 1.00 24.70 160 ARG B O 1
ATOM 3033 N N . GLN B 2 161 ? -21.692 -19.583 7.377 1.00 28.30 161 GLN B N 1
ATOM 3034 C CA . GLN B 2 161 ? -22.031 -19.265 5.996 1.00 29.27 161 GLN B CA 1
ATOM 3035 C C . GLN B 2 161 ? -23.351 -19.908 5.549 1.00 28.28 161 GLN B C 1
ATOM 3036 O O . GLN B 2 161 ? -24.144 -19.276 4.853 1.00 28.97 161 GLN B O 1
ATOM 3042 N N . ASN B 2 162 ? -23.597 -21.142 5.982 1.00 26.80 162 ASN B N 1
ATOM 3043 C CA . ASN B 2 162 ? -24.730 -21.926 5.481 1.00 25.54 162 ASN B CA 1
ATOM 3044 C C . ASN B 2 162 ? -26.016 -21.783 6.289 1.00 23.09 162 ASN B C 1
ATOM 3045 O O . ASN B 2 162 ? -25.973 -21.605 7.510 1.00 22.54 162 ASN B O 1
ATOM 3050 N N . GLY B 2 163 ? -27.153 -21.886 5.603 1.00 21.68 163 GLY B N 1
ATOM 3051 C CA . GLY B 2 163 ? -28.466 -21.916 6.274 1.00 19.96 163 GLY B CA 1
ATOM 3052 C C . GLY B 2 163 ? -29.091 -20.552 6.495 1.00 18.06 163 GLY B C 1
ATOM 3053 O O . GLY B 2 163 ? -30.040 -20.409 7.279 1.00 16.69 163 GLY B O 1
ATOM 3054 N N . VAL B 2 164 ? -28.567 -19.545 5.794 1.00 17.80 164 VAL B N 1
ATOM 3055 C CA . VAL B 2 164 ? -29.038 -18.170 5.944 1.00 17.18 164 VAL B CA 1
ATOM 3056 C C . VAL B 2 164 ? -29.953 -17.789 4.780 1.00 17.40 164 VAL B C 1
ATOM 3057 O O . VAL B 2 164 ? -29.650 -18.104 3.625 1.00 18.17 164 VAL B O 1
ATOM 3061 N N . LEU B 2 165 ? -31.084 -17.158 5.103 1.00 16.99 165 LEU B N 1
ATOM 3062 C CA . LEU B 2 165 ? -31.963 -16.556 4.097 1.00 17.35 165 LEU B CA 1
ATOM 3063 C C . LEU B 2 165 ? -32.187 -15.081 4.392 1.00 16.13 165 LEU B C 1
ATOM 3064 O O . LEU B 2 165 ? -32.528 -14.682 5.525 1.00 15.73 165 LEU B O 1
ATOM 3069 N N . ASN B 2 166 ? -31.980 -14.257 3.368 1.00 15.51 166 ASN B N 1
ATOM 3070 C CA . ASN B 2 166 ? -32.130 -12.819 3.528 1.00 14.79 166 ASN B CA 1
ATOM 3071 C C . ASN B 2 166 ? -33.270 -12.274 2.693 1.00 14.48 166 ASN B C 1
ATOM 3072 O O . ASN B 2 166 ? -33.541 -12.775 1.585 1.00 15.33 166 ASN B O 1
ATOM 3077 N N . SER B 2 167 ? -33.932 -11.246 3.215 1.00 13.63 167 SER B N 1
ATOM 3078 C CA . SER B 2 167 ? -34.996 -10.584 2.473 1.00 13.49 167 SER B CA 1
ATOM 3079 C C . SER B 2 167 ? -34.960 -9.085 2.682 1.00 13.10 167 SER B C 1
ATOM 3080 O O . SER B 2 167 ? -34.697 -8.619 3.792 1.00 12.53 167 SER B O 1
ATOM 3083 N N . TRP B 2 168 ? -35.261 -8.342 1.613 1.00 13.74 168 TRP B N 1
ATOM 3084 C CA . TRP B 2 168 ? -35.191 -6.876 1.616 1.00 13.82 168 TRP B CA 1
ATOM 3085 C C . TRP B 2 168 ? -36.523 -6.248 1.310 1.00 13.69 168 TRP B C 1
ATOM 3086 O O . TRP B 2 168 ? -37.182 -6.642 0.360 1.00 13.94 168 TRP B O 1
ATOM 3097 N N . THR B 2 169 ? -36.918 -5.243 2.083 1.00 13.29 169 THR B N 1
ATOM 3098 C CA . THR B 2 169 ? -38.132 -4.482 1.782 1.00 13.79 169 THR B CA 1
ATOM 3099 C C . THR B 2 169 ? -37.894 -3.505 0.639 1.00 14.37 169 THR B C 1
ATOM 3100 O O . THR B 2 169 ? -36.760 -3.093 0.387 1.00 14.68 169 THR B O 1
ATOM 3104 N N . ASP B 2 170 ? -38.974 -3.130 -0.040 1.00 15.16 170 ASP B N 1
ATOM 3105 C CA . ASP B 2 170 ? -38.956 -1.973 -0.951 1.00 16.22 170 ASP B CA 1
ATOM 3106 C C . ASP B 2 170 ? -38.704 -0.707 -0.152 1.00 15.52 170 ASP B C 1
ATOM 3107 O O . ASP B 2 170 ? -38.988 -0.663 1.045 1.00 15.37 170 ASP B O 1
ATOM 3112 N N . GLN B 2 171 ? -38.189 0.332 -0.810 1.00 14.84 171 GLN B N 1
ATOM 3113 C CA . GLN B 2 171 ? -37.955 1.613 -0.121 1.00 14.63 171 GLN B CA 1
ATOM 3114 C C . GLN B 2 171 ? -39.235 2.141 0.540 1.00 14.89 171 GLN B C 1
ATOM 3115 O O . GLN B 2 171 ? -40.310 2.085 -0.052 1.00 15.28 171 GLN B O 1
ATOM 3121 N N . ASP B 2 172 ? -39.119 2.635 1.771 1.00 14.85 172 ASP B N 1
ATOM 3122 C CA . ASP B 2 172 ? -40.276 3.141 2.517 1.00 15.92 172 ASP B CA 1
ATOM 3123 C C . ASP B 2 172 ? -40.851 4.420 1.909 1.00 16.69 172 ASP B C 1
ATOM 3124 O O . ASP B 2 172 ? -40.114 5.348 1.591 1.00 15.94 172 ASP B O 1
ATOM 3129 N N . SER B 2 173 ? -42.175 4.462 1.747 1.00 17.69 173 SER B N 1
ATOM 3130 C CA . SER B 2 173 ? -42.809 5.588 1.065 1.00 19.08 173 SER B CA 1
ATOM 3131 C C . SER B 2 173 ? -42.831 6.857 1.913 1.00 19.65 173 SER B C 1
ATOM 3132 O O . SER B 2 173 ? -43.038 7.945 1.386 1.00 20.07 173 SER B O 1
ATOM 3135 N N . LYS B 2 174 ? -42.611 6.711 3.219 1.00 19.87 174 LYS B N 1
ATOM 3136 C CA . LYS B 2 174 ? -42.671 7.855 4.135 1.00 21.12 174 LYS B CA 1
ATOM 3137 C C . LYS B 2 174 ? -41.296 8.373 4.546 1.00 19.86 174 LYS B C 1
ATOM 3138 O O . LYS B 2 174 ? -41.052 9.580 4.491 1.00 20.79 174 LYS B O 1
ATOM 3144 N N . ASP B 2 175 ? -40.399 7.473 4.953 1.00 18.37 175 ASP B N 1
ATOM 3145 C CA . ASP B 2 175 ? -39.072 7.910 5.402 1.00 17.12 175 ASP B CA 1
ATOM 3146 C C . ASP B 2 175 ? -37.922 7.523 4.448 1.00 15.78 175 ASP B C 1
ATOM 3147 O O . ASP B 2 175 ? -36.758 7.779 4.740 1.00 14.84 175 ASP B O 1
ATOM 3152 N N . SER B 2 176 ? -38.270 6.914 3.312 1.00 14.82 176 SER B N 1
ATOM 3153 C CA . SER B 2 176 ? -37.313 6.624 2.235 1.00 14.09 176 SER B CA 1
ATOM 3154 C C . SER B 2 176 ? -36.146 5.702 2.653 1.00 13.44 176 SER B C 1
ATOM 3155 O O . SER B 2 176 ? -35.104 5.668 1.978 1.00 12.90 176 SER B O 1
ATOM 3158 N N . THR B 2 177 ? -36.337 4.950 3.744 1.00 13.20 177 THR B N 1
ATOM 3159 C CA . THR B 2 177 ? -35.313 4.000 4.202 1.00 12.89 177 THR B CA 1
ATOM 3160 C C . THR B 2 177 ? -35.572 2.588 3.681 1.00 12.64 177 THR B C 1
ATOM 3161 O O . THR B 2 177 ? -36.627 2.296 3.098 1.00 12.50 177 THR B O 1
ATOM 3165 N N . TYR B 2 178 ? -34.608 1.713 3.955 1.00 12.14 178 TYR B N 1
ATOM 3166 C CA . TYR B 2 178 ? -34.677 0.300 3.598 1.00 12.44 178 TYR B CA 1
ATOM 3167 C C . TYR B 2 178 ? -34.583 -0.531 4.863 1.00 12.11 178 TYR B C 1
ATOM 3168 O O . TYR B 2 178 ? -34.043 -0.065 5.876 1.00 12.31 178 TYR B O 1
ATOM 3177 N N . SER B 2 179 ? -35.111 -1.752 4.805 1.00 12.53 179 SER B N 1
ATOM 3178 C CA . SER B 2 179 ? -34.956 -2.725 5.890 1.00 12.51 179 SER B CA 1
ATOM 3179 C C . SER B 2 179 ? -34.613 -4.103 5.331 1.00 12.76 179 SER B C 1
ATOM 3180 O O . SER B 2 179 ? -34.852 -4.403 4.155 1.00 12.78 179 SER B O 1
ATOM 3183 N N . MET B 2 180 ? -34.041 -4.940 6.184 1.00 13.03 180 MET B N 1
ATOM 3184 C CA . MET B 2 180 ? -33.615 -6.264 5.775 1.00 13.58 180 MET B CA 1
ATOM 3185 C C . MET B 2 180 ? -33.823 -7.227 6.922 1.00 12.91 180 MET B C 1
ATOM 3186 O O . MET B 2 180 ? -33.642 -6.856 8.097 1.00 12.78 180 MET B O 1
ATOM 3191 N N A SER B 2 181 ? -34.199 -8.462 6.598 0.50 12.68 181 SER B N 1
ATOM 3192 N N B SER B 2 181 ? -34.224 -8.449 6.587 0.50 12.68 181 SER B N 1
ATOM 3193 C CA A SER B 2 181 ? -34.337 -9.519 7.601 0.50 12.57 181 SER B CA 1
ATOM 3194 C CA B SER B 2 181 ? -34.295 -9.523 7.562 0.50 12.59 181 SER B CA 1
ATOM 3195 C C A SER B 2 181 ? -33.429 -10.686 7.234 0.50 12.76 181 SER B C 1
ATOM 3196 C C B SER B 2 181 ? -33.244 -10.552 7.191 0.50 12.71 181 SER B C 1
ATOM 3197 O O A SER B 2 181 ? -33.424 -11.131 6.086 0.50 12.97 181 SER B O 1
ATOM 3198 O O B SER B 2 181 ? -32.962 -10.773 6.014 0.50 12.72 181 SER B O 1
ATOM 3203 N N . SER B 2 182 ? -32.646 -11.164 8.203 1.00 12.68 182 SER B N 1
ATOM 3204 C CA . SER B 2 182 ? -31.738 -12.276 7.970 1.00 12.88 182 SER B CA 1
ATOM 3205 C C . SER B 2 182 ? -32.115 -13.401 8.917 1.00 12.92 182 SER B C 1
ATOM 3206 O O . SER B 2 182 ? -32.205 -13.179 10.112 1.00 12.71 182 SER B O 1
ATOM 3209 N N . THR B 2 183 ? -32.320 -14.600 8.377 1.00 13.09 183 THR B N 1
ATOM 3210 C CA . THR B 2 183 ? -32.784 -15.745 9.179 1.00 13.44 183 THR B CA 1
ATOM 3211 C C . THR B 2 183 ? -31.819 -16.917 9.026 1.00 13.87 183 THR B C 1
ATOM 3212 O O . THR B 2 183 ? -31.586 -17.394 7.924 1.00 14.19 183 THR B O 1
ATOM 3216 N N . LEU B 2 184 ? -31.249 -17.359 10.143 1.00 13.97 184 LEU B N 1
ATOM 3217 C CA . LEU B 2 184 ? -30.332 -18.494 10.128 1.00 14.77 184 LEU B CA 1
ATOM 3218 C C . LEU B 2 184 ? -31.093 -19.674 10.675 1.00 15.31 184 LEU B C 1
ATOM 3219 O O . LEU B 2 184 ? -31.529 -19.632 11.820 1.00 15.16 184 LEU B O 1
ATOM 3224 N N . THR B 2 185 ? -31.260 -20.720 9.872 1.00 15.76 185 THR B N 1
ATOM 3225 C CA . THR B 2 185 ? -32.009 -21.893 10.328 1.00 16.69 185 THR B CA 1
ATOM 3226 C C . THR B 2 185 ? -31.077 -23.078 10.516 1.00 17.45 185 THR B C 1
ATOM 3227 O O . THR B 2 185 ? -30.331 -23.459 9.602 1.00 18.35 185 THR B O 1
ATOM 3231 N N . LEU B 2 186 ? -31.134 -23.640 11.719 1.00 17.80 186 LEU B N 1
ATOM 3232 C CA . LEU B 2 186 ? -30.399 -24.844 12.101 1.00 18.80 186 LEU B CA 1
ATOM 3233 C C . LEU B 2 186 ? -31.388 -25.903 12.574 1.00 19.06 186 LEU B C 1
ATOM 3234 O O . LEU B 2 186 ? -32.556 -25.596 12.828 1.00 18.67 186 LEU B O 1
ATOM 3239 N N . THR B 2 187 ? -30.918 -27.143 12.701 1.00 19.97 187 THR B N 1
ATOM 3240 C CA . THR B 2 187 ? -31.660 -28.171 13.428 1.00 20.52 187 THR B CA 1
ATOM 3241 C C . THR B 2 187 ? -31.550 -27.824 14.909 1.00 20.19 187 THR B C 1
ATOM 3242 O O . THR B 2 187 ? -30.610 -27.141 15.319 1.00 19.73 187 THR B O 1
ATOM 3246 N N . LYS B 2 188 ? -32.506 -28.273 15.714 1.00 20.58 188 LYS B N 1
ATOM 3247 C CA . LYS B 2 188 ? -32.385 -28.067 17.153 1.00 20.96 188 LYS B CA 1
ATOM 3248 C C . LYS B 2 188 ? -31.082 -28.687 17.671 1.00 21.58 188 LYS B C 1
ATOM 3249 O O . LYS B 2 188 ? -30.405 -28.073 18.489 1.00 21.67 188 LYS B O 1
ATOM 3255 N N . ASP B 2 189 ? -30.731 -29.883 17.186 1.00 22.67 189 ASP B N 1
ATOM 3256 C CA . ASP B 2 189 ? -29.501 -30.568 17.626 1.00 23.91 189 ASP B CA 1
ATOM 3257 C C . ASP B 2 189 ? -28.258 -29.707 17.397 1.00 23.55 189 ASP B C 1
ATOM 3258 O O . ASP B 2 189 ? -27.424 -29.571 18.291 1.00 24.00 189 ASP B O 1
ATOM 3263 N N . GLU B 2 190 ? -28.148 -29.114 16.209 1.00 23.00 190 GLU B N 1
ATOM 3264 C CA . GLU B 2 190 ? -27.021 -28.234 15.892 1.00 23.00 190 GLU B CA 1
ATOM 3265 C C . GLU B 2 190 ? -27.058 -26.973 16.745 1.00 21.79 190 GLU B C 1
ATOM 3266 O O . GLU B 2 190 ? -26.022 -26.530 17.243 1.00 21.84 190 GLU B O 1
ATOM 3272 N N . TYR B 2 191 ? -28.251 -26.413 16.932 1.00 20.61 191 TYR B N 1
ATOM 3273 C CA . TYR B 2 191 ? -28.412 -25.219 17.764 1.00 20.09 191 TYR B CA 1
ATOM 3274 C C . TYR B 2 191 ? -27.888 -25.454 19.187 1.00 20.91 191 TYR B C 1
ATOM 3275 O O . TYR B 2 191 ? -27.273 -24.570 19.792 1.00 20.73 191 TYR B O 1
ATOM 3284 N N . GLU B 2 192 ? -28.127 -26.651 19.709 1.00 21.81 192 GLU B N 1
ATOM 3285 C CA . GLU B 2 192 ? -27.724 -26.982 21.079 1.00 23.34 192 GLU B CA 1
ATOM 3286 C C . GLU B 2 192 ? -26.234 -27.312 21.242 1.00 24.25 192 GLU B C 1
ATOM 3287 O O . GLU B 2 192 ? -25.777 -27.559 22.365 1.00 25.46 192 GLU B O 1
ATOM 3293 N N . ARG B 2 193 ? -25.477 -27.305 20.146 1.00 24.13 193 ARG B N 1
ATOM 3294 C CA . ARG B 2 193 ? -24.032 -27.591 20.202 1.00 25.59 193 ARG B CA 1
ATOM 3295 C C . ARG B 2 193 ? -23.202 -26.332 20.449 1.00 26.08 193 ARG B C 1
ATOM 3296 O O . ARG B 2 193 ? -21.986 -26.406 20.632 1.00 27.03 193 ARG B O 1
ATOM 3304 N N . HIS B 2 194 ? -23.867 -25.179 20.455 1.00 25.19 194 HIS B N 1
ATOM 3305 C CA . HIS B 2 194 ? -23.185 -23.900 20.563 1.00 26.02 194 HIS B CA 1
ATOM 3306 C C . HIS B 2 194 ? -23.874 -22.978 21.520 1.00 25.68 194 HIS B C 1
ATOM 3307 O O . HIS B 2 194 ? -25.036 -23.174 21.856 1.00 25.12 194 HIS B O 1
ATOM 3314 N N . ASN B 2 195 ? -23.163 -21.944 21.950 1.00 26.34 195 ASN B N 1
ATOM 3315 C CA . ASN B 2 195 ? -23.683 -21.049 22.965 1.00 26.47 195 ASN B CA 1
ATOM 3316 C C . ASN B 2 195 ? -23.987 -19.643 22.458 1.00 25.01 195 ASN B C 1
ATOM 3317 O O . ASN B 2 195 ? -25.115 -19.158 22.591 1.00 23.87 195 ASN B O 1
ATOM 3322 N N . SER B 2 196 ? -22.986 -19.004 21.866 1.00 24.47 196 SER B N 1
ATOM 3323 C CA . SER B 2 196 ? -23.100 -17.615 21.458 1.00 23.58 196 SER B CA 1
ATOM 3324 C C . SER B 2 196 ? -23.528 -17.479 20.003 1.00 21.78 196 SER B C 1
ATOM 3325 O O . SER B 2 196 ? -22.904 -18.069 19.119 1.00 21.59 196 SER B O 1
ATOM 3328 N N . TYR B 2 197 ? -24.589 -16.697 19.779 1.00 19.99 197 TYR B N 1
ATOM 3329 C CA . TYR B 2 197 ? -25.120 -16.396 18.443 1.00 18.67 197 TYR B CA 1
ATOM 3330 C C . TYR B 2 197 ? -25.117 -14.898 18.209 1.00 18.50 197 TYR B C 1
ATOM 3331 O O . TYR B 2 197 ? -25.639 -14.146 19.027 1.00 18.43 197 TYR B O 1
ATOM 3340 N N . THR B 2 198 ? -24.543 -14.484 17.079 1.00 18.57 198 THR B N 1
ATOM 3341 C CA . THR B 2 198 ? -24.308 -13.074 16.769 1.00 18.70 198 THR B CA 1
ATOM 3342 C C . THR B 2 198 ? -24.692 -12.737 15.339 1.00 18.08 198 THR B C 1
ATOM 3343 O O . THR B 2 198 ? -24.351 -13.473 14.412 1.00 18.06 198 THR B O 1
ATOM 3347 N N A CYS B 2 199 ? -25.386 -11.608 15.206 0.50 17.50 199 CYS B N 1
ATOM 3348 N N B CYS B 2 199 ? -25.437 -11.652 15.142 0.50 17.80 199 CYS B N 1
ATOM 3349 C CA A CYS B 2 199 ? -25.698 -10.972 13.939 0.50 17.09 199 CYS B CA 1
ATOM 3350 C CA B CYS B 2 199 ? -25.570 -11.097 13.795 0.50 17.65 199 CYS B CA 1
ATOM 3351 C C A CYS B 2 199 ? -24.812 -9.712 13.845 0.50 17.56 199 CYS B C 1
ATOM 3352 C C B CYS B 2 199 ? -24.890 -9.735 13.766 0.50 17.85 199 CYS B C 1
ATOM 3353 O O A CYS B 2 199 ? -24.790 -8.914 14.781 0.50 17.72 199 CYS B O 1
ATOM 3354 O O B CYS B 2 199 ? -25.095 -8.899 14.645 0.50 17.86 199 CYS B O 1
ATOM 3359 N N . GLU B 2 200 ? -24.059 -9.548 12.752 1.00 17.94 200 GLU B N 1
ATOM 3360 C CA . GLU B 2 200 ? -23.204 -8.366 12.605 1.00 18.85 200 GLU B CA 1
ATOM 3361 C C . GLU B 2 200 ? -23.591 -7.625 11.354 1.00 17.98 200 GLU B C 1
ATOM 3362 O O . GLU B 2 200 ? -23.609 -8.212 10.277 1.00 17.76 200 GLU B O 1
ATOM 3368 N N . ALA B 2 201 ? -23.895 -6.338 11.495 1.00 17.28 201 ALA B N 1
ATOM 3369 C CA . ALA B 2 201 ? -24.320 -5.527 10.352 1.00 16.85 201 ALA B CA 1
ATOM 3370 C C . ALA B 2 201 ? -23.224 -4.531 9.997 1.00 17.71 201 ALA B C 1
ATOM 3371 O O . ALA B 2 201 ? -22.813 -3.738 10.837 1.00 18.03 201 ALA B O 1
ATOM 3373 N N . THR B 2 202 ? -22.750 -4.584 8.756 1.00 17.62 202 THR B N 1
ATOM 3374 C CA . THR B 2 202 ? -21.701 -3.677 8.309 1.00 18.88 202 THR B CA 1
ATOM 3375 C C . THR B 2 202 ? -22.292 -2.779 7.236 1.00 18.13 202 THR B C 1
ATOM 3376 O O . THR B 2 202 ? -22.800 -3.259 6.222 1.00 18.08 202 THR B O 1
ATOM 3380 N N . HIS B 2 203 ? -22.232 -1.471 7.478 1.00 17.97 203 HIS B N 1
ATOM 3381 C CA . HIS B 2 203 ? -22.950 -0.480 6.667 1.00 17.19 203 HIS B CA 1
ATOM 3382 C C . HIS B 2 203 ? -22.102 0.759 6.580 1.00 18.53 203 HIS B C 1
ATOM 3383 O O . HIS B 2 203 ? -21.356 1.053 7.520 1.00 19.37 203 HIS B O 1
ATOM 3390 N N . LYS B 2 204 ? -22.177 1.489 5.464 1.00 18.80 204 LYS B N 1
ATOM 3391 C CA . LYS B 2 204 ? -21.265 2.630 5.251 1.00 20.33 204 LYS B CA 1
ATOM 3392 C C . LYS B 2 204 ? -21.305 3.690 6.358 1.00 20.23 204 LYS B C 1
ATOM 3393 O O . LYS B 2 204 ? -20.347 4.460 6.525 1.00 21.50 204 LYS B O 1
ATOM 3399 N N . THR B 2 205 ? -22.396 3.723 7.114 1.00 18.75 205 THR B N 1
ATOM 3400 C CA . THR B 2 205 ? -22.576 4.719 8.188 1.00 18.96 205 THR B CA 1
ATOM 3401 C C . THR B 2 205 ? -21.537 4.670 9.304 1.00 20.35 205 THR B C 1
ATOM 3402 O O . THR B 2 205 ? -21.318 5.664 9.999 1.00 20.98 205 THR B O 1
ATOM 3406 N N . SER B 2 206 ? -20.904 3.513 9.478 1.00 20.74 206 SER B N 1
ATOM 3407 C CA . SER B 2 206 ? -19.850 3.383 10.471 1.00 22.98 206 SER B CA 1
ATOM 3408 C C . SER B 2 206 ? -18.812 2.365 10.034 1.00 23.85 206 SER B C 1
ATOM 3409 O O . SER B 2 206 ? -19.147 1.336 9.451 1.00 23.16 206 SER B O 1
ATOM 3412 N N . THR B 2 207 ? -17.553 2.651 10.338 1.00 26.04 207 THR B N 1
ATOM 3413 C CA . THR B 2 207 ? -16.474 1.713 10.048 1.00 27.83 207 THR B CA 1
ATOM 3414 C C . THR B 2 207 ? -16.572 0.460 10.928 1.00 28.04 207 THR B C 1
ATOM 3415 O O . THR B 2 207 ? -16.049 -0.593 10.569 1.00 29.70 207 THR B O 1
ATOM 3419 N N . SER B 2 208 ? -17.227 0.572 12.077 1.00 27.49 208 SER B N 1
ATOM 3420 C CA . SER B 2 208 ? -17.393 -0.584 12.959 1.00 27.79 208 SER B CA 1
ATOM 3421 C C . SER B 2 208 ? -18.761 -1.205 12.755 1.00 25.28 208 SER B C 1
ATOM 3422 O O . SER B 2 208 ? -19.758 -0.484 12.621 1.00 24.05 208 SER B O 1
ATOM 3425 N N . PRO B 2 209 ? -18.829 -2.547 12.729 1.00 24.40 209 PRO B N 1
ATOM 3426 C CA . PRO B 2 209 ? -20.153 -3.136 12.563 1.00 22.44 209 PRO B CA 1
ATOM 3427 C C . PRO B 2 209 ? -21.026 -2.996 13.812 1.00 21.65 209 PRO B C 1
ATOM 3428 O O . PRO B 2 209 ? -20.507 -2.820 14.918 1.00 22.35 209 PRO B O 1
ATOM 3432 N N . ILE B 2 210 ? -22.338 -3.055 13.611 1.00 19.92 210 ILE B N 1
ATOM 3433 C CA . ILE B 2 210 ? -23.307 -3.118 14.694 1.00 19.57 210 ILE B CA 1
ATOM 3434 C C . ILE B 2 210 ? -23.478 -4.600 15.019 1.00 19.43 210 ILE B C 1
ATOM 3435 O O . ILE B 2 210 ? -23.766 -5.401 14.130 1.00 18.68 210 ILE B O 1
ATOM 3440 N N . VAL B 2 211 ? -23.260 -4.950 16.287 1.00 19.94 211 VAL B N 1
ATOM 3441 C CA . VAL B 2 211 ? -23.192 -6.338 16.712 1.00 20.36 211 VAL B CA 1
ATOM 3442 C C . VAL B 2 211 ? -24.259 -6.616 17.769 1.00 20.46 211 VAL B C 1
ATOM 3443 O O . VAL B 2 211 ? -24.260 -5.994 18.835 1.00 21.41 211 VAL B O 1
ATOM 3447 N N . LYS B 2 212 ? -25.160 -7.551 17.469 1.00 19.69 212 LYS B N 1
ATOM 3448 C CA . LYS B 2 212 ? -26.174 -8.007 18.426 1.00 19.89 212 LYS B CA 1
ATOM 3449 C C . LYS B 2 212 ? -25.988 -9.495 18.662 1.00 20.09 212 LYS B C 1
ATOM 3450 O O . LYS B 2 212 ? -25.840 -10.266 17.709 1.00 19.67 212 LYS B O 1
ATOM 3456 N N A SER B 2 213 ? -26.011 -9.899 19.929 0.50 20.85 213 SER B N 1
ATOM 3457 N N B SER B 2 213 ? -25.994 -9.883 19.933 0.50 20.89 213 SER B N 1
ATOM 3458 C CA A SER B 2 213 ? -25.657 -11.268 20.300 0.50 21.27 213 SER B CA 1
ATOM 3459 C CA B SER B 2 213 ? -25.700 -11.253 20.322 0.50 21.31 213 SER B CA 1
ATOM 3460 C C A SER B 2 213 ? -26.402 -11.750 21.537 0.50 21.87 213 SER B C 1
ATOM 3461 C C B SER B 2 213 ? -26.644 -11.736 21.412 0.50 21.67 213 SER B C 1
ATOM 3462 O O A SER B 2 213 ? -26.708 -10.956 22.432 0.50 22.48 213 SER B O 1
ATOM 3463 O O B SER B 2 213 ? -27.323 -10.941 22.066 0.50 21.88 213 SER B O 1
ATOM 3468 N N . PHE B 2 214 ? -26.686 -13.053 21.581 1.00 21.89 214 PHE B N 1
ATOM 3469 C CA . PHE B 2 214 ? -27.241 -13.677 22.775 1.00 22.84 214 PHE B CA 1
ATOM 3470 C C . PHE B 2 214 ? -26.522 -14.992 23.031 1.00 24.26 214 PHE B C 1
ATOM 3471 O O . PHE B 2 214 ? -25.901 -15.564 22.128 1.00 23.37 214 PHE B O 1
ATOM 3479 N N . ASN B 2 215 ? -26.614 -15.458 24.271 1.00 26.55 215 ASN B N 1
ATOM 3480 C CA . ASN B 2 215 ? -26.120 -16.776 24.640 1.00 28.90 215 ASN B CA 1
ATOM 3481 C C . ASN B 2 215 ? -27.304 -17.688 24.899 1.00 29.87 215 ASN B C 1
ATOM 3482 O O . ASN B 2 215 ? -28.223 -17.328 25.641 1.00 30.42 215 ASN B O 1
ATOM 3487 N N . ARG B 2 216 ? -27.286 -18.852 24.256 1.00 30.55 216 ARG B N 1
ATOM 3488 C CA . ARG B 2 216 ? -28.330 -19.857 24.405 1.00 32.81 216 ARG B CA 1
ATOM 3489 C C . ARG B 2 216 ? -28.389 -20.253 25.875 1.00 36.14 216 ARG B C 1
ATOM 3490 O O . ARG B 2 216 ? -27.347 -20.415 26.523 1.00 37.88 216 ARG B O 1
ATOM 3498 N N . ASN B 2 217 ? -29.608 -20.381 26.395 1.00 39.46 217 ASN B N 1
ATOM 3499 C CA . ASN B 2 217 ? -29.848 -20.609 27.827 1.00 44.83 217 ASN B CA 1
ATOM 3500 C C . ASN B 2 217 ? -29.192 -19.541 28.717 1.00 47.63 217 ASN B C 1
ATOM 3501 O O . ASN B 2 217 ? -28.128 -19.765 29.317 1.00 49.87 217 ASN B O 1
ATOM 3506 N N . GLU B 2 218 ? -29.843 -18.380 28.782 1.00 49.14 218 GLU B N 1
ATOM 3507 C CA . GLU B 2 218 ? -29.376 -17.247 29.575 1.00 51.09 218 GLU B CA 1
ATOM 3508 C C . GLU B 2 218 ? -30.182 -17.110 30.862 1.00 52.74 218 GLU B C 1
ATOM 3509 O O . GLU B 2 218 ? -29.656 -17.303 31.959 1.00 56.09 218 GLU B O 1
ATOM 3515 N N . ASP C 3 1 ? -69.644 19.319 -42.971 1.00 44.76 1 ASP C N 1
ATOM 3516 C CA . ASP C 3 1 ? -70.246 18.065 -43.500 1.00 42.97 1 ASP C CA 1
ATOM 3517 C C . ASP C 3 1 ? -69.838 16.872 -42.634 1.00 38.93 1 ASP C C 1
ATOM 3518 O O . ASP C 3 1 ? -68.658 16.719 -42.310 1.00 37.26 1 ASP C O 1
ATOM 3523 N N . CYS C 3 2 ? -70.808 16.027 -42.273 1.00 37.10 2 CYS C N 1
ATOM 3524 C CA . CYS C 3 2 ? -70.545 14.870 -41.401 1.00 33.84 2 CYS C CA 1
ATOM 3525 C C . CYS C 3 2 ? -69.602 13.856 -42.057 1.00 32.43 2 CYS C C 1
ATOM 3526 O O . CYS C 3 2 ? -69.476 13.809 -43.282 1.00 33.51 2 CYS C O 1
ATOM 3529 N N . LEU C 3 3 ? -68.953 13.040 -41.228 1.00 29.58 3 LEU C N 1
ATOM 3530 C CA . LEU C 3 3 ? -67.938 12.104 -41.704 1.00 28.61 3 LEU C CA 1
ATOM 3531 C C . LEU C 3 3 ? -68.513 10.728 -42.032 1.00 28.09 3 LEU C C 1
ATOM 3532 O O . LEU C 3 3 ? -69.240 10.140 -41.230 1.00 26.96 3 LEU C O 1
ATOM 3537 N N . GLY C 3 4 ? -68.185 10.228 -43.221 1.00 28.70 4 GLY C N 1
ATOM 3538 C CA . GLY C 3 4 ? -68.659 8.920 -43.670 1.00 29.16 4 GLY C CA 1
ATOM 3539 C C . GLY C 3 4 ? -67.837 7.745 -43.159 1.00 27.47 4 GLY C C 1
ATOM 3540 O O . GLY C 3 4 ? -66.871 7.927 -42.410 1.00 25.57 4 GLY C O 1
ATOM 3541 N N . MET C 3 5 ? -68.219 6.538 -43.580 1.00 28.46 5 MET C N 1
ATOM 3542 C CA . MET C 3 5 ? -67.572 5.299 -43.140 1.00 27.92 5 MET C CA 1
ATOM 3543 C C . MET C 3 5 ? -66.061 5.300 -43.368 1.00 27.17 5 MET C C 1
ATOM 3544 O O . MET C 3 5 ? -65.582 5.674 -44.442 1.00 28.04 5 MET C O 1
ATOM 3549 N N . PHE C 3 6 ? -65.328 4.893 -42.334 1.00 25.28 6 PHE C N 1
ATOM 3550 C CA . PHE C 3 6 ? -63.867 4.723 -42.379 1.00 24.96 6 PHE C CA 1
ATOM 3551 C C . PHE C 3 6 ? -63.068 6.022 -42.549 1.00 24.80 6 PHE C C 1
ATOM 3552 O O . PHE C 3 6 ? -61.871 5.979 -42.816 1.00 25.15 6 PHE C O 1
ATOM 3560 N N . LYS C 3 7 ? -63.718 7.173 -42.368 1.00 24.45 7 LYS C N 1
ATOM 3561 C CA . LYS C 3 7 ? -62.996 8.443 -42.315 1.00 24.46 7 LYS C CA 1
ATOM 3562 C C . LYS C 3 7 ? -62.472 8.661 -40.893 1.00 22.73 7 LYS C C 1
ATOM 3563 O O . LYS C 3 7 ? -63.137 8.282 -39.926 1.00 21.01 7 LYS C O 1
ATOM 3569 N N . SER C 3 8 ? -61.280 9.248 -40.766 1.00 23.20 8 SER C N 1
ATOM 3570 C CA . SER C 3 8 ? -60.704 9.530 -39.441 1.00 22.23 8 SER C CA 1
ATOM 3571 C C . SER C 3 8 ? -61.617 10.439 -38.644 1.00 21.76 8 SER C C 1
ATOM 3572 O O . SER C 3 8 ? -62.209 11.358 -39.192 1.00 22.75 8 SER C O 1
ATOM 3575 N N . CYS C 3 9 ? -61.739 10.160 -37.347 1.00 20.23 9 CYS C N 1
ATOM 3576 C CA . CYS C 3 9 ? -62.650 10.900 -36.485 1.00 20.05 9 CYS C CA 1
ATOM 3577 C C . CYS C 3 9 ? -62.055 10.974 -35.094 1.00 18.80 9 CYS C C 1
ATOM 3578 O O . CYS C 3 9 ? -61.039 10.331 -34.807 1.00 18.12 9 CYS C O 1
ATOM 3581 N N . ASP C 3 10 ? -62.708 11.754 -34.241 1.00 18.46 10 ASP C N 1
ATOM 3582 C CA . ASP C 3 10 ? -62.298 11.924 -32.859 1.00 17.90 10 ASP C CA 1
ATOM 3583 C C . ASP C 3 10 ? -63.461 11.491 -31.959 1.00 17.32 10 ASP C C 1
ATOM 3584 O O . ASP C 3 10 ? -64.512 12.127 -31.974 1.00 17.87 10 ASP C O 1
ATOM 3589 N N . PRO C 3 11 ? -63.292 10.390 -31.195 1.00 16.73 11 PRO C N 1
ATOM 3590 C CA . PRO C 3 11 ? -64.382 9.938 -30.330 1.00 16.78 11 PRO C CA 1
ATOM 3591 C C . PRO C 3 11 ? -64.878 10.990 -29.322 1.00 17.73 11 PRO C C 1
ATOM 3592 O O . PRO C 3 11 ? -66.040 10.920 -28.884 1.00 18.16 11 PRO C O 1
ATOM 3596 N N . GLU C 3 12 ? -64.019 11.943 -28.950 1.00 17.81 12 GLU C N 1
ATOM 3597 C CA . GLU C 3 12 ? -64.395 12.965 -27.958 1.00 19.13 12 GLU C CA 1
ATOM 3598 C C . GLU C 3 12 ? -65.218 14.090 -28.567 1.00 20.72 12 GLU C C 1
ATOM 3599 O O . GLU C 3 12 ? -65.839 14.870 -27.840 1.00 21.91 12 GLU C O 1
ATOM 3605 N N . ASN C 3 13 ? -65.175 14.186 -29.897 1.00 20.97 13 ASN C N 1
ATOM 3606 C CA . ASN C 3 13 ? -65.866 15.227 -30.663 1.00 23.29 13 ASN C CA 1
ATOM 3607 C C . ASN C 3 13 ? -66.306 14.607 -31.978 1.00 22.75 13 ASN C C 1
ATOM 3608 O O . ASN C 3 13 ? -65.802 14.941 -33.044 1.00 23.08 13 ASN C O 1
ATOM 3613 N N . ASP C 3 14 ? -67.245 13.676 -31.856 1.00 21.96 14 ASP C N 1
ATOM 3614 C CA . ASP C 3 14 ? -67.562 12.697 -32.883 1.00 21.23 14 ASP C CA 1
ATOM 3615 C C . ASP C 3 14 ? -68.453 13.305 -33.962 1.00 22.55 14 ASP C C 1
ATOM 3616 O O . ASP C 3 14 ? -69.632 13.605 -33.727 1.00 23.11 14 ASP C O 1
ATOM 3621 N N . LYS C 3 15 ? -67.875 13.495 -35.142 1.00 22.66 15 LYS C N 1
ATOM 3622 C CA . LYS C 3 15 ? -68.601 14.114 -36.256 1.00 24.81 15 LYS C CA 1
ATOM 3623 C C . LYS C 3 15 ? -69.031 13.102 -37.323 1.00 24.49 15 LYS C C 1
ATOM 3624 O O . LYS C 3 15 ? -69.381 13.486 -38.445 1.00 25.84 15 LYS C O 1
ATOM 3630 N N . CYS C 3 16 ? -69.020 11.816 -36.970 1.00 23.05 16 CYS C N 1
ATOM 3631 C CA . CYS C 3 16 ? -69.488 10.768 -37.889 1.00 23.30 16 CYS C CA 1
ATOM 3632 C C . CYS C 3 16 ? -70.956 10.974 -38.198 1.00 24.94 16 CYS C C 1
ATOM 3633 O O . CYS C 3 16 ? -71.717 11.436 -37.350 1.00 24.96 16 CYS C O 1
ATOM 3636 N N . CYS C 3 17 ? -71.349 10.616 -39.415 1.00 26.30 17 CYS C N 1
ATOM 3637 C CA . CYS C 3 17 ? -72.723 10.807 -39.859 1.00 28.65 17 CYS C CA 1
ATOM 3638 C C . CYS C 3 17 ? -73.691 9.981 -39.026 1.00 28.44 17 CYS C C 1
ATOM 3639 O O . CYS C 3 17 ? -73.280 9.110 -38.265 1.00 26.67 17 CYS C O 1
ATOM 3642 N N . LYS C 3 18 ? -74.980 10.269 -39.186 1.00 30.23 18 LYS C N 1
ATOM 3643 C CA . LYS C 3 18 ? -76.035 9.543 -38.486 1.00 31.04 18 LYS C CA 1
ATOM 3644 C C . LYS C 3 18 ? -75.864 8.040 -38.717 1.00 29.94 18 LYS C C 1
ATOM 3645 O O . LYS C 3 18 ? -75.495 7.620 -39.817 1.00 30.37 18 LYS C O 1
ATOM 3651 N N . ARG C 3 19 ? -76.122 7.253 -37.671 1.00 29.05 19 ARG C N 1
ATOM 3652 C CA . ARG C 3 19 ? -76.018 5.781 -37.699 1.00 28.72 19 ARG C CA 1
ATOM 3653 C C . ARG C 3 19 ? -74.575 5.270 -37.610 1.00 26.15 19 ARG C C 1
ATOM 3654 O O . ARG C 3 19 ? -74.348 4.062 -37.526 1.00 26.14 19 ARG C O 1
ATOM 3662 N N . LEU C 3 20 ? -73.607 6.185 -37.630 1.00 24.22 20 LEU C N 1
ATOM 3663 C CA . LEU C 3 20 ? -72.202 5.815 -37.471 1.00 22.15 20 LEU C CA 1
ATOM 3664 C C . LEU C 3 20 ? -71.672 6.287 -36.120 1.00 20.94 20 LEU C C 1
ATOM 3665 O O . LEU C 3 20 ? -72.272 7.151 -35.464 1.00 20.90 20 LEU C O 1
ATOM 3670 N N . VAL C 3 21 ? -70.549 5.712 -35.711 1.00 19.96 21 VAL C N 1
ATOM 3671 C CA . VAL C 3 21 ? -69.909 6.095 -34.451 1.00 19.07 21 VAL C CA 1
ATOM 3672 C C . VAL C 3 21 ? -68.392 6.016 -34.604 1.00 18.14 21 VAL C C 1
ATOM 3673 O O . VAL C 3 21 ? -67.880 5.217 -35.388 1.00 18.11 21 VAL C O 1
ATOM 3677 N N . CYS C 3 22 ? -67.670 6.866 -33.884 1.00 17.85 22 CYS C N 1
ATOM 3678 C CA . CYS C 3 22 ? -66.223 6.861 -34.005 1.00 17.82 22 CYS C CA 1
ATOM 3679 C C . CYS C 3 22 ? -65.641 5.687 -33.215 1.00 17.25 22 CYS C C 1
ATOM 3680 O O . CYS C 3 22 ? -65.801 5.618 -31.989 1.00 17.54 22 CYS C O 1
ATOM 3683 N N . SER C 3 23 ? -64.973 4.769 -33.915 1.00 17.28 23 SER C N 1
ATOM 3684 C CA . SER C 3 23 ? -64.318 3.617 -33.271 1.00 16.85 23 SER C CA 1
ATOM 3685 C C . SER C 3 23 ? -63.275 4.076 -32.263 1.00 15.90 23 SER C C 1
ATOM 3686 O O . SER C 3 23 ? -62.511 4.998 -32.533 1.00 15.20 23 SER C O 1
ATOM 3689 N N . ARG C 3 24 ? -63.245 3.433 -31.102 1.00 15.79 24 ARG C N 1
ATOM 3690 C CA . ARG C 3 24 ? -62.243 3.767 -30.084 1.00 15.72 24 ARG C CA 1
ATOM 3691 C C . ARG C 3 24 ? -60.901 3.106 -30.361 1.00 16.23 24 ARG C C 1
ATOM 3692 O O . ARG C 3 24 ? -59.847 3.621 -29.962 1.00 16.85 24 ARG C O 1
ATOM 3700 N N . SER C 3 25 ? -60.928 1.981 -31.065 1.00 16.64 25 SER C N 1
ATOM 3701 C CA . SER C 3 25 ? -59.700 1.261 -31.373 1.00 17.24 25 SER C CA 1
ATOM 3702 C C . SER C 3 25 ? -58.988 1.900 -32.561 1.00 17.36 25 SER C C 1
ATOM 3703 O O . SER C 3 25 ? -57.783 2.069 -32.537 1.00 17.94 25 SER C O 1
ATOM 3706 N N . HIS C 3 26 ? -59.750 2.269 -33.590 1.00 17.27 26 HIS C N 1
ATOM 3707 C CA . HIS C 3 26 ? -59.176 2.731 -34.859 1.00 17.65 26 HIS C CA 1
ATOM 3708 C C . HIS C 3 26 ? -59.335 4.204 -35.092 1.00 16.72 26 HIS C C 1
ATOM 3709 O O . HIS C 3 26 ? -58.627 4.794 -35.921 1.00 16.98 26 HIS C O 1
ATOM 3716 N N . ARG C 3 27 ? -60.287 4.799 -34.382 1.00 15.86 27 ARG C N 1
ATOM 3717 C CA . ARG C 3 27 ? -60.704 6.192 -34.580 1.00 15.98 27 ARG C CA 1
ATOM 3718 C C . ARG C 3 27 ? -60.982 6.513 -36.043 1.00 16.77 27 ARG C C 1
ATOM 3719 O O . ARG C 3 27 ? -60.469 7.479 -36.621 1.00 17.39 27 ARG C O 1
ATOM 3727 N N . TRP C 3 28 ? -61.797 5.646 -36.630 1.00 17.24 28 TRP C N 1
ATOM 3728 C CA . TRP C 3 28 ? -62.490 5.968 -37.878 1.00 18.27 28 TRP C CA 1
ATOM 3729 C C . TRP C 3 28 ? -63.950 5.653 -37.700 1.00 18.32 28 TRP C C 1
ATOM 3730 O O . TRP C 3 28 ? -64.313 4.895 -36.797 1.00 17.60 28 TRP C O 1
ATOM 3741 N N . CYS C 3 29 ? -64.805 6.237 -38.540 1.00 19.22 29 CYS C N 1
ATOM 3742 C CA . CYS C 3 29 ? -66.249 6.046 -38.409 1.00 20.04 29 CYS C CA 1
ATOM 3743 C C . CYS C 3 29 ? -66.645 4.622 -38.794 1.00 20.76 29 CYS C C 1
ATOM 3744 O O . CYS C 3 29 ? -66.270 4.127 -39.860 1.00 21.39 29 CYS C O 1
ATOM 3747 N N . LYS C 3 30 ? -67.381 3.966 -37.905 1.00 20.88 30 LYS C N 1
ATOM 3748 C CA . LYS C 3 30 ? -67.891 2.624 -38.165 1.00 22.68 30 LYS C CA 1
ATOM 3749 C C . LYS C 3 30 ? -69.391 2.592 -37.888 1.00 23.26 30 LYS C C 1
ATOM 3750 O O . LYS C 3 30 ? -69.956 3.559 -37.365 1.00 22.37 30 LYS C O 1
ATOM 3756 N N . TRP C 3 31 ? -70.036 1.490 -38.253 1.00 24.84 31 TRP C N 1
ATOM 3757 C CA . TRP C 3 31 ? -71.460 1.333 -38.001 1.00 26.57 31 TRP C CA 1
ATOM 3758 C C . TRP C 3 31 ? -71.738 1.218 -36.529 1.00 26.83 31 TRP C C 1
ATOM 3759 O O . TRP C 3 31 ? -71.088 0.442 -35.827 1.00 26.08 31 TRP C O 1
ATOM 3770 N N . LYS C 3 32 ? -72.692 2.018 -36.051 1.00 28.27 32 LYS C N 1
ATOM 3771 C CA . LYS C 3 32 ? -73.126 1.974 -34.654 1.00 30.40 32 LYS C CA 1
ATOM 3772 C C . LYS C 3 32 ? -73.968 0.718 -34.398 1.00 33.11 32 LYS C C 1
ATOM 3773 O O . LYS C 3 32 ? -75.047 0.548 -34.972 1.00 34.65 32 LYS C O 1
ATOM 3779 N N . LEU C 3 33 ? -73.438 -0.160 -33.547 1.00 34.60 33 LEU C N 1
ATOM 3780 C CA . LEU C 3 33 ? -74.113 -1.393 -33.137 1.00 38.54 33 LEU C CA 1
ATOM 3781 C C . LEU C 3 33 ? -75.315 -1.071 -32.248 1.00 40.79 33 LEU C C 1
ATOM 3782 O O . LEU C 3 33 ? -75.364 -0.024 -31.596 1.00 40.72 33 LEU C O 1
ATOM 3788 N N . ASP D 3 1 ? -87.654 0.751 -39.948 1.00 49.02 1 ASP D N 1
ATOM 3789 C CA . ASP D 3 1 ? -86.223 1.154 -39.852 1.00 46.45 1 ASP D CA 1
ATOM 3790 C C . ASP D 3 1 ? -85.345 0.254 -40.716 1.00 42.22 1 ASP D C 1
ATOM 3791 O O . ASP D 3 1 ? -85.466 -0.978 -40.665 1.00 40.97 1 ASP D O 1
ATOM 3796 N N . CYS D 3 2 ? -84.457 0.870 -41.497 1.00 39.94 2 CYS D N 1
ATOM 3797 C CA . CYS D 3 2 ? -83.558 0.127 -42.389 1.00 36.16 2 CYS D CA 1
ATOM 3798 C C . CYS D 3 2 ? -82.639 -0.807 -41.602 1.00 34.15 2 CYS D C 1
ATOM 3799 O O . CYS D 3 2 ? -82.460 -0.640 -40.389 1.00 35.00 2 CYS D O 1
ATOM 3802 N N . LEU D 3 3 ? -82.067 -1.791 -42.294 1.00 30.97 3 LEU D N 1
ATOM 3803 C CA . LEU D 3 3 ? -81.234 -2.807 -41.650 1.00 29.59 3 LEU D CA 1
ATOM 3804 C C . LEU D 3 3 ? -79.774 -2.389 -41.521 1.00 28.84 3 LEU D C 1
ATOM 3805 O O . LEU D 3 3 ? -79.173 -1.875 -42.467 1.00 27.84 3 LEU D O 1
ATOM 3810 N N . GLY D 3 4 ? -79.212 -2.623 -40.338 1.00 29.33 4 GLY D N 1
ATOM 3811 C CA . GLY D 3 4 ? -77.838 -2.243 -40.051 1.00 29.34 4 GLY D CA 1
ATOM 3812 C C . GLY D 3 4 ? -76.816 -3.304 -40.409 1.00 27.79 4 GLY D C 1
ATOM 3813 O O . GLY D 3 4 ? -77.159 -4.387 -40.888 1.00 26.70 4 GLY D O 1
ATOM 3814 N N . MET D 3 5 ? -75.552 -2.990 -40.140 1.00 28.51 5 MET D N 1
ATOM 3815 C CA . MET D 3 5 ? -74.434 -3.860 -40.476 1.00 28.10 5 MET D CA 1
ATOM 3816 C C . MET D 3 5 ? -74.647 -5.276 -39.943 1.00 27.86 5 MET D C 1
ATOM 3817 O O . MET D 3 5 ? -75.041 -5.457 -38.796 1.00 28.86 5 MET D O 1
ATOM 3822 N N . PHE D 3 6 ? -74.390 -6.263 -40.802 1.00 26.45 6 PHE D N 1
ATOM 3823 C CA . PHE D 3 6 ? -74.474 -7.699 -40.473 1.00 26.89 6 PHE D CA 1
ATOM 3824 C C . PHE D 3 6 ? -75.875 -8.266 -40.181 1.00 27.11 6 PHE D C 1
ATOM 3825 O O . PHE D 3 6 ? -76.009 -9.417 -39.753 1.00 27.91 6 PHE D O 1
ATOM 3833 N N . LYS D 3 7 ? -76.915 -7.475 -40.429 1.00 26.93 7 LYS D N 1
ATOM 3834 C CA . LYS D 3 7 ? -78.285 -7.962 -40.297 1.00 27.70 7 LYS D CA 1
ATOM 3835 C C . LYS D 3 7 ? -78.687 -8.763 -41.536 1.00 26.11 7 LYS D C 1
ATOM 3836 O O . LYS D 3 7 ? -78.391 -8.362 -42.660 1.00 24.55 7 LYS D O 1
ATOM 3842 N N . SER D 3 8 ? -79.353 -9.892 -41.310 1.00 26.72 8 SER D N 1
ATOM 3843 C CA . SER D 3 8 ? -79.815 -10.767 -42.383 1.00 25.69 8 SER D CA 1
ATOM 3844 C C . SER D 3 8 ? -80.735 -10.003 -43.331 1.00 24.51 8 SER D C 1
ATOM 3845 O O . SER D 3 8 ? -81.624 -9.282 -42.885 1.00 25.65 8 SER D O 1
ATOM 3848 N N . CYS D 3 9 ? -80.513 -10.154 -44.637 1.00 22.73 9 CYS D N 1
ATOM 3849 C CA . CYS D 3 9 ? -81.248 -9.367 -45.628 1.00 22.23 9 CYS D CA 1
ATOM 3850 C C . CYS D 3 9 ? -81.550 -10.180 -46.887 1.00 21.03 9 CYS D C 1
ATOM 3851 O O . CYS D 3 9 ? -81.097 -11.314 -47.032 1.00 20.30 9 CYS D O 1
ATOM 3854 N N . ASP D 3 10 ? -82.323 -9.591 -47.794 1.00 20.81 10 ASP D N 1
ATOM 3855 C CA . ASP D 3 10 ? -82.635 -10.238 -49.062 1.00 20.26 10 ASP D CA 1
ATOM 3856 C C . ASP D 3 10 ? -82.201 -9.293 -50.181 1.00 19.46 10 ASP D C 1
ATOM 3857 O O . ASP D 3 10 ? -82.785 -8.231 -50.347 1.00 19.92 10 ASP D O 1
ATOM 3862 N N . PRO D 3 11 ? -81.163 -9.670 -50.949 1.00 18.36 11 PRO D N 1
ATOM 3863 C CA . PRO D 3 11 ? -80.702 -8.763 -52.007 1.00 18.57 11 PRO D CA 1
ATOM 3864 C C . PRO D 3 11 ? -81.799 -8.342 -53.006 1.00 19.51 11 PRO D C 1
ATOM 3865 O O . PRO D 3 11 ? -81.736 -7.243 -53.577 1.00 20.46 11 PRO D O 1
ATOM 3869 N N . GLU D 3 12 ? -82.800 -9.197 -53.200 1.00 19.84 12 GLU D N 1
ATOM 3870 C CA . GLU D 3 12 ? -83.885 -8.907 -54.150 1.00 21.36 12 GLU D CA 1
ATOM 3871 C C . GLU D 3 12 ? -84.847 -7.846 -53.635 1.00 23.43 12 GLU D C 1
ATOM 3872 O O . GLU D 3 12 ? -85.610 -7.249 -54.405 1.00 25.01 12 GLU D O 1
ATOM 3878 N N . ASN D 3 13 ? -84.801 -7.621 -52.324 1.00 23.41 13 ASN D N 1
ATOM 3879 C CA . ASN D 3 13 ? -85.651 -6.649 -51.656 1.00 25.72 13 ASN D CA 1
ATOM 3880 C C . ASN D 3 13 ? -84.786 -6.010 -50.573 1.00 24.92 13 ASN D C 1
ATOM 3881 O O . ASN D 3 13 ? -85.037 -6.182 -49.388 1.00 25.17 13 ASN D O 1
ATOM 3886 N N . ASP D 3 14 ? -83.748 -5.304 -51.018 1.00 24.51 14 ASP D N 1
ATOM 3887 C CA . ASP D 3 14 ? -82.630 -4.873 -50.163 1.00 23.97 14 ASP D CA 1
ATOM 3888 C C . ASP D 3 14 ? -83.045 -3.718 -49.252 1.00 25.50 14 ASP D C 1
ATOM 3889 O O . ASP D 3 14 ? -83.284 -2.593 -49.717 1.00 26.97 14 ASP D O 1
ATOM 3894 N N . LYS D 3 15 ? -83.139 -4.020 -47.957 1.00 25.23 15 LYS D N 1
ATOM 3895 C CA . LYS D 3 15 ? -83.591 -3.058 -46.950 1.00 27.17 15 LYS D CA 1
ATOM 3896 C C . LYS D 3 15 ? -82.439 -2.529 -46.095 1.00 26.73 15 LYS D C 1
ATOM 3897 O O . LYS D 3 15 ? -82.666 -1.850 -45.093 1.00 28.28 15 LYS D O 1
ATOM 3903 N N . CYS D 3 16 ? -81.209 -2.844 -46.495 1.00 25.00 16 CYS D N 1
ATOM 3904 C CA . CYS D 3 16 ? -80.026 -2.315 -45.805 1.00 25.26 16 CYS D CA 1
ATOM 3905 C C . CYS D 3 16 ? -80.010 -0.793 -45.884 1.00 27.07 16 CYS D C 1
ATOM 3906 O O . CYS D 3 16 ? -80.384 -0.208 -46.905 1.00 27.58 16 CYS D O 1
ATOM 3909 N N . CYS D 3 17 ? -79.578 -0.156 -44.800 1.00 28.22 17 CYS D N 1
ATOM 3910 C CA . CYS D 3 17 ? -79.500 1.303 -44.732 1.00 30.69 17 CYS D CA 1
ATOM 3911 C C . CYS D 3 17 ? -78.605 1.870 -45.823 1.00 30.69 17 CYS D C 1
ATOM 3912 O O . CYS D 3 17 ? -77.785 1.149 -46.397 1.00 29.17 17 CYS D O 1
ATOM 3915 N N . LYS D 3 18 ? -78.763 3.165 -46.097 1.00 33.13 18 LYS D N 1
ATOM 3916 C CA . LYS D 3 18 ? -77.834 3.895 -46.958 1.00 33.97 18 LYS D CA 1
ATOM 3917 C C . LYS D 3 18 ? -76.410 3.729 -46.435 1.00 32.99 18 LYS D C 1
ATOM 3918 O O . LYS D 3 18 ? -76.195 3.700 -45.221 1.00 33.36 18 LYS D O 1
ATOM 3924 N N . ARG D 3 19 ? -75.456 3.604 -47.361 1.00 32.27 19 ARG D N 1
ATOM 3925 C CA . ARG D 3 19 ? -74.038 3.293 -47.070 1.00 31.56 19 ARG D CA 1
ATOM 3926 C C . ARG D 3 19 ? -73.756 1.789 -47.057 1.00 28.91 19 ARG D C 1
ATOM 3927 O O . ARG D 3 19 ? -72.595 1.369 -47.158 1.00 28.80 19 ARG D O 1
ATOM 3935 N N . LEU D 3 20 ? -74.813 0.992 -46.909 1.00 26.99 20 LEU D N 1
ATOM 3936 C CA . LEU D 3 20 ? -74.696 -0.458 -46.816 1.00 25.00 20 LEU D CA 1
ATOM 3937 C C . LEU D 3 20 ? -75.315 -1.111 -48.039 1.00 23.89 20 LEU D C 1
ATOM 3938 O O . LEU D 3 20 ? -76.047 -0.470 -48.790 1.00 24.66 20 LEU D O 1
ATOM 3943 N N . VAL D 3 21 ? -74.999 -2.385 -48.238 1.00 22.68 21 VAL D N 1
ATOM 3944 C CA . VAL D 3 21 ? -75.584 -3.176 -49.324 1.00 21.84 21 VAL D CA 1
ATOM 3945 C C . VAL D 3 21 ? -75.806 -4.586 -48.785 1.00 20.70 21 VAL D C 1
ATOM 3946 O O . VAL D 3 21 ? -75.036 -5.053 -47.946 1.00 20.12 21 VAL D O 1
ATOM 3950 N N . CYS D 3 22 ? -76.863 -5.261 -49.235 1.00 20.10 22 CYS D N 1
ATOM 3951 C CA . CYS D 3 22 ? -77.055 -6.651 -48.854 1.00 19.62 22 CYS D CA 1
ATOM 3952 C C . CYS D 3 22 ? -76.022 -7.512 -49.573 1.00 19.01 22 CYS D C 1
ATOM 3953 O O . CYS D 3 22 ? -76.020 -7.588 -50.805 1.00 19.13 22 CYS D O 1
ATOM 3956 N N . SER D 3 23 ? -75.139 -8.144 -48.805 1.00 18.48 23 SER D N 1
ATOM 3957 C CA . SER D 3 23 ? -74.052 -8.920 -49.383 1.00 18.70 23 SER D CA 1
ATOM 3958 C C . SER D 3 23 ? -74.605 -10.053 -50.247 1.00 17.72 23 SER D C 1
ATOM 3959 O O . SER D 3 23 ? -75.413 -10.831 -49.785 1.00 17.50 23 SER D O 1
ATOM 3962 N N . ARG D 3 24 ? -74.155 -10.151 -51.490 1.00 17.51 24 ARG D N 1
ATOM 3963 C CA . ARG D 3 24 ? -74.571 -11.271 -52.339 1.00 17.42 24 ARG D CA 1
ATOM 3964 C C . ARG D 3 24 ? -73.871 -12.598 -51.975 1.00 18.23 24 ARG D C 1
ATOM 3965 O O . ARG D 3 24 ? -74.255 -13.674 -52.459 1.00 19.11 24 ARG D O 1
ATOM 3973 N N . SER D 3 25 ? -72.856 -12.535 -51.116 1.00 18.64 25 SER D N 1
ATOM 3974 C CA . SER D 3 25 ? -72.243 -13.749 -50.603 1.00 19.64 25 SER D CA 1
ATOM 3975 C C . SER D 3 25 ? -73.000 -14.290 -49.395 1.00 19.57 25 SER D C 1
ATOM 3976 O O . SER D 3 25 ? -73.527 -15.403 -49.447 1.00 20.30 25 SER D O 1
ATOM 3979 N N . HIS D 3 26 ? -73.057 -13.503 -48.323 1.00 19.28 26 HIS D N 1
ATOM 3980 C CA . HIS D 3 26 ? -73.602 -13.970 -47.047 1.00 19.82 26 HIS D CA 1
ATOM 3981 C C . HIS D 3 26 ? -75.038 -13.604 -46.827 1.00 19.14 26 HIS D C 1
ATOM 3982 O O . HIS D 3 26 ? -75.710 -14.192 -45.958 1.00 20.11 26 HIS D O 1
ATOM 3989 N N . ARG D 3 27 ? -75.500 -12.616 -47.583 1.00 18.19 27 ARG D N 1
ATOM 3990 C CA . ARG D 3 27 ? -76.834 -12.024 -47.444 1.00 17.95 27 ARG D CA 1
ATOM 3991 C C . ARG D 3 27 ? -77.073 -11.479 -46.039 1.00 18.95 27 ARG D C 1
ATOM 3992 O O . ARG D 3 27 ? -78.067 -11.772 -45.378 1.00 19.85 27 ARG D O 1
ATOM 4000 N N . TRP D 3 28 ? -76.098 -10.701 -45.595 1.00 19.12 28 TRP D N 1
ATOM 4001 C CA . TRP D 3 28 ? -76.292 -9.770 -44.495 1.00 19.86 28 TRP D CA 1
ATOM 4002 C C . TRP D 3 28 ? -75.744 -8.448 -44.960 1.00 19.69 28 TRP D C 1
ATOM 4003 O O . TRP D 3 28 ? -74.991 -8.407 -45.942 1.00 19.20 28 TRP D O 1
ATOM 4014 N N . CYS D 3 29 ? -76.126 -7.350 -44.313 1.00 20.43 29 CYS D N 1
ATOM 4015 C CA . CYS D 3 29 ? -75.696 -6.030 -44.780 1.00 21.04 29 CYS D CA 1
ATOM 4016 C C . CYS D 3 29 ? -74.207 -5.817 -44.531 1.00 21.67 29 CYS D C 1
ATOM 4017 O O . CYS D 3 29 ? -73.712 -6.086 -43.437 1.00 22.47 29 CYS D O 1
ATOM 4020 N N . LYS D 3 30 ? -73.507 -5.330 -45.553 1.00 21.75 30 LYS D N 1
ATOM 4021 C CA . LYS D 3 30 ? -72.103 -4.935 -45.419 1.00 23.00 30 LYS D CA 1
ATOM 4022 C C . LYS D 3 30 ? -71.881 -3.532 -45.993 1.00 24.05 30 LYS D C 1
ATOM 4023 O O . LYS D 3 30 ? -72.791 -2.953 -46.583 1.00 23.62 30 LYS D O 1
ATOM 4029 N N . TRP D 3 31 ? -70.684 -2.975 -45.808 1.00 25.79 31 TRP D N 1
ATOM 4030 C CA . TRP D 3 31 ? -70.382 -1.650 -46.351 1.00 27.89 31 TRP D CA 1
ATOM 4031 C C . TRP D 3 31 ? -70.272 -1.709 -47.850 1.00 28.55 31 TRP D C 1
ATOM 4032 O O . TRP D 3 31 ? -69.736 -2.673 -48.401 1.00 28.10 31 TRP D O 1
ATOM 4043 N N . LYS D 3 32 ? -70.808 -0.698 -48.527 1.00 29.99 32 LYS D N 1
ATOM 4044 C CA . LYS D 3 32 ? -70.654 -0.609 -49.975 1.00 31.78 32 LYS D CA 1
ATOM 4045 C C . LYS D 3 32 ? -69.588 0.425 -50.289 1.00 35.15 32 LYS D C 1
ATOM 4046 O O . LYS D 3 32 ? -69.774 1.613 -50.022 1.00 36.57 32 LYS D O 1
ATOM 4052 N N . LEU D 3 33 ? -68.469 -0.039 -50.846 1.00 37.45 33 LEU D N 1
ATOM 4053 C CA . LEU D 3 33 ? -67.352 0.841 -51.197 1.00 41.24 33 LEU D CA 1
ATOM 4054 C C . LEU D 3 33 ? -67.756 1.876 -52.240 1.00 43.76 33 LEU D C 1
ATOM 4055 O O . LEU D 3 33 ? -68.535 1.585 -53.152 1.00 43.26 33 LEU D O 1
ATOM 4069 N N . VAL E 1 2 ? -73.653 -7.333 -71.965 1.00 17.34 2 VAL E N 1
ATOM 4070 C CA . VAL E 1 2 ? -72.639 -7.851 -71.000 1.00 16.69 2 VAL E CA 1
ATOM 4071 C C . VAL E 1 2 ? -71.734 -8.858 -71.703 1.00 17.21 2 VAL E C 1
ATOM 4072 O O . VAL E 1 2 ? -72.205 -9.800 -72.344 1.00 17.76 2 VAL E O 1
ATOM 4076 N N . GLN E 1 3 ? -70.429 -8.626 -71.619 1.00 17.53 3 GLN E N 1
ATOM 4077 C CA . GLN E 1 3 ? -69.460 -9.540 -72.202 1.00 17.84 3 GLN E CA 1
ATOM 4078 C C . GLN E 1 3 ? -68.293 -9.790 -71.263 1.00 17.05 3 GLN E C 1
ATOM 4079 O O . GLN E 1 3 ? -67.815 -8.875 -70.582 1.00 16.64 3 GLN E O 1
ATOM 4085 N N . LEU E 1 4 ? -67.855 -11.044 -71.232 1.00 16.18 4 LEU E N 1
ATOM 4086 C CA . LEU E 1 4 ? -66.670 -11.439 -70.490 1.00 16.22 4 LEU E CA 1
ATOM 4087 C C . LEU E 1 4 ? -65.683 -12.053 -71.472 1.00 16.67 4 LEU E C 1
ATOM 4088 O O . LEU E 1 4 ? -65.974 -13.076 -72.093 1.00 16.34 4 LEU E O 1
ATOM 4093 N N . GLN E 1 5 ? -64.523 -11.420 -71.615 1.00 17.19 5 GLN E N 1
ATOM 4094 C CA . GLN E 1 5 ? -63.546 -11.834 -72.611 1.00 18.25 5 GLN E CA 1
ATOM 4095 C C . GLN E 1 5 ? -62.368 -12.589 -72.006 1.00 17.52 5 GLN E C 1
ATOM 4096 O O . GLN E 1 5 ? -61.615 -12.037 -71.195 1.00 18.12 5 GLN E O 1
ATOM 4102 N N . GLN E 1 6 ? -62.222 -13.853 -72.402 1.00 16.66 6 GLN E N 1
ATOM 4103 C CA . GLN E 1 6 ? -61.089 -14.698 -71.967 1.00 16.09 6 GLN E CA 1
ATOM 4104 C C . GLN E 1 6 ? -60.281 -15.158 -73.173 1.00 16.59 6 GLN E C 1
ATOM 4105 O O . GLN E 1 6 ? -60.849 -15.426 -74.241 1.00 16.56 6 GLN E O 1
ATOM 4111 N N . PRO E 1 7 ? -58.949 -15.273 -73.014 1.00 17.04 7 PRO E N 1
ATOM 4112 C CA . PRO E 1 7 ? -58.134 -15.839 -74.093 1.00 17.72 7 PRO E CA 1
ATOM 4113 C C . PRO E 1 7 ? -58.538 -17.280 -74.408 1.00 17.48 7 PRO E C 1
ATOM 4114 O O . PRO E 1 7 ? -58.983 -18.015 -73.516 1.00 16.52 7 PRO E O 1
ATOM 4118 N N . GLY E 1 8 ? -58.376 -17.679 -75.666 1.00 17.99 8 GLY E N 1
ATOM 4119 C CA . GLY E 1 8 ? -58.745 -19.040 -76.088 1.00 18.81 8 GLY E CA 1
ATOM 4120 C C . GLY E 1 8 ? -57.924 -20.141 -75.436 1.00 18.48 8 GLY E C 1
ATOM 4121 O O . GLY E 1 8 ? -58.466 -21.152 -74.993 1.00 19.26 8 GLY E O 1
ATOM 4122 N N . ALA E 1 9 ? -56.617 -19.945 -75.351 1.00 18.52 9 ALA E N 1
ATOM 4123 C CA . ALA E 1 9 ? -55.732 -21.011 -74.898 1.00 18.64 9 ALA E CA 1
ATOM 4124 C C . ALA E 1 9 ? -54.451 -20.479 -74.288 1.00 19.00 9 ALA E C 1
ATOM 4125 O O . ALA E 1 9 ? -53.981 -19.398 -74.642 1.00 19.66 9 ALA E O 1
ATOM 4127 N N . GLU E 1 10 ? -53.877 -21.257 -73.379 1.00 18.98 10 GLU E N 1
ATOM 4128 C CA . GLU E 1 10 ? -52.517 -21.009 -72.949 1.00 19.40 10 GLU E CA 1
ATOM 4129 C C . GLU E 1 10 ? -51.798 -22.317 -72.698 1.00 18.89 10 GLU E C 1
ATOM 4130 O O . GLU E 1 10 ? -52.347 -23.233 -72.085 1.00 17.92 10 GLU E O 1
ATOM 4136 N N . LEU E 1 11 ? -50.570 -22.392 -73.199 1.00 19.03 11 LEU E N 1
ATOM 4137 C CA . LEU E 1 11 ? -49.711 -23.528 -72.946 1.00 18.88 11 LEU E CA 1
ATOM 4138 C C . LEU E 1 11 ? -48.633 -23.152 -71.957 1.00 19.46 11 LEU E C 1
ATOM 4139 O O . LEU E 1 11 ? -47.903 -22.173 -72.160 1.00 19.35 11 LEU E O 1
ATOM 4144 N N . LEU E 1 12 ? -48.509 -23.959 -70.906 1.00 19.70 12 LEU E N 1
ATOM 4145 C CA . LEU E 1 12 ? -47.550 -23.702 -69.837 1.00 20.92 12 LEU E CA 1
ATOM 4146 C C . LEU E 1 12 ? -46.779 -24.969 -69.495 1.00 21.69 12 LEU E C 1
ATOM 4147 O O . LEU E 1 12 ? -47.311 -26.073 -69.588 1.00 20.80 12 LEU E O 1
ATOM 4152 N N . ARG E 1 13 ? -45.520 -24.798 -69.102 1.00 23.42 13 ARG E N 1
ATOM 4153 C CA . ARG E 1 13 ? -44.677 -25.909 -68.677 1.00 24.85 13 ARG E CA 1
ATOM 4154 C C . ARG E 1 13 ? -45.009 -26.343 -67.248 1.00 24.61 13 ARG E C 1
ATOM 4155 O O . ARG E 1 13 ? -45.393 -25.505 -66.423 1.00 23.70 13 ARG E O 1
ATOM 4163 N N . PRO E 1 14 ? -44.835 -27.646 -66.942 1.00 24.94 14 PRO E N 1
ATOM 4164 C CA . PRO E 1 14 ? -45.024 -28.107 -65.561 1.00 25.17 14 PRO E CA 1
ATOM 4165 C C . PRO E 1 14 ? -44.156 -27.285 -64.611 1.00 25.65 14 PRO E C 1
ATOM 4166 O O . PRO E 1 14 ? -42.989 -27.031 -64.911 1.00 26.51 14 PRO E O 1
ATOM 4170 N N . GLY E 1 15 ? -44.725 -26.862 -63.488 1.00 25.32 15 GLY E N 1
ATOM 4171 C CA . GLY E 1 15 ? -43.965 -26.117 -62.488 1.00 26.08 15 GLY E CA 1
ATOM 4172 C C . GLY E 1 15 ? -44.086 -24.613 -62.641 1.00 25.56 15 GLY E C 1
ATOM 4173 O O . GLY E 1 15 ? -43.715 -23.874 -61.738 1.00 26.08 15 GLY E O 1
ATOM 4174 N N . ALA E 1 16 ? -44.613 -24.158 -63.781 1.00 24.55 16 ALA E N 1
ATOM 4175 C CA . ALA E 1 16 ? -44.797 -22.728 -64.032 1.00 24.07 16 ALA E CA 1
ATOM 4176 C C . ALA E 1 16 ? -46.064 -22.238 -63.333 1.00 23.37 16 ALA E C 1
ATOM 4177 O O . ALA E 1 16 ? -46.783 -23.037 -62.730 1.00 22.72 16 ALA E O 1
ATOM 4179 N N A SER E 1 17 ? -46.355 -20.943 -63.445 0.50 23.23 17 SER E N 1
ATOM 4180 N N B SER E 1 17 ? -46.291 -20.925 -63.372 0.50 22.99 17 SER E N 1
ATOM 4181 C CA A SER E 1 17 ? -47.609 -20.380 -62.936 0.50 22.68 17 SER E CA 1
ATOM 4182 C CA B SER E 1 17 ? -47.521 -20.324 -62.857 0.50 22.25 17 SER E CA 1
ATOM 4183 C C A SER E 1 17 ? -48.362 -19.656 -64.042 0.50 22.00 17 SER E C 1
ATOM 4184 C C B SER E 1 17 ? -48.256 -19.660 -64.003 0.50 21.59 17 SER E C 1
ATOM 4185 O O A SER E 1 17 ? -47.746 -19.163 -64.985 0.50 22.00 17 SER E O 1
ATOM 4186 O O B SER E 1 17 ? -47.715 -19.537 -65.100 0.50 21.50 17 SER E O 1
ATOM 4191 N N A VAL E 1 18 ? -49.688 -19.593 -63.929 0.50 21.25 18 VAL E N 1
ATOM 4192 N N B VAL E 1 18 ? -49.481 -19.218 -63.738 0.50 20.96 18 VAL E N 1
ATOM 4193 C CA A VAL E 1 18 ? -50.484 -18.767 -64.842 0.50 20.70 18 VAL E CA 1
ATOM 4194 C CA B VAL E 1 18 ? -50.337 -18.690 -64.792 0.50 20.50 18 VAL E CA 1
ATOM 4195 C C A VAL E 1 18 ? -51.241 -17.701 -64.074 0.50 20.46 18 VAL E C 1
ATOM 4196 C C B VAL E 1 18 ? -51.404 -17.801 -64.195 0.50 20.09 18 VAL E C 1
ATOM 4197 O O A VAL E 1 18 ? -51.542 -17.868 -62.891 0.50 20.34 18 VAL E O 1
ATOM 4198 O O B VAL E 1 18 ? -52.070 -18.187 -63.234 0.50 19.70 18 VAL E O 1
ATOM 4205 N N . LYS E 1 19 ? -51.553 -16.611 -64.765 1.00 20.25 19 LYS E N 1
ATOM 4206 C CA . LYS E 1 19 ? -52.513 -15.641 -64.271 1.00 19.74 19 LYS E CA 1
ATOM 4207 C C . LYS E 1 19 ? -53.516 -15.484 -65.390 1.00 18.60 19 LYS E C 1
ATOM 4208 O O . LYS E 1 19 ? -53.241 -14.829 -66.388 1.00 18.43 19 LYS E O 1
ATOM 4214 N N . LEU E 1 20 ? -54.654 -16.151 -65.247 1.00 17.42 20 LEU E N 1
ATOM 4215 C CA . LEU E 1 20 ? -55.695 -16.103 -66.261 1.00 16.94 20 LEU E CA 1
ATOM 4216 C C . LEU E 1 20 ? -56.496 -14.816 -66.129 1.00 16.81 20 LEU E C 1
ATOM 4217 O O . LEU E 1 20 ? -56.753 -14.362 -65.013 1.00 16.74 20 LEU E O 1
ATOM 4222 N N . SER E 1 21 ? -56.882 -14.239 -67.265 1.00 16.86 21 SER E N 1
ATOM 4223 C CA . SER E 1 21 ? -57.639 -12.979 -67.283 1.00 16.86 21 SER E CA 1
ATOM 4224 C C . SER E 1 21 ? -59.055 -13.131 -67.815 1.00 16.35 21 SER E C 1
ATOM 4225 O O . SER E 1 21 ? -59.335 -13.941 -68.710 1.00 15.93 21 SER E O 1
ATOM 4228 N N . CYS E 1 22 ? -59.934 -12.306 -67.265 1.00 16.16 22 CYS E N 1
ATOM 4229 C CA . CYS E 1 22 ? -61.314 -12.242 -67.685 1.00 16.37 22 CYS E CA 1
ATOM 4230 C C . CYS E 1 22 ? -61.657 -10.760 -67.738 1.00 16.60 22 CYS E C 1
ATOM 4231 O O . CYS E 1 22 ? -61.833 -10.111 -66.704 1.00 16.06 22 CYS E O 1
ATOM 4234 N N . LYS E 1 23 ? -61.717 -10.241 -68.959 1.00 17.01 23 LYS E N 1
ATOM 4235 C CA . LYS E 1 23 ? -61.942 -8.828 -69.215 1.00 18.25 23 LYS E CA 1
ATOM 4236 C C . LYS E 1 23 ? -63.432 -8.515 -69.360 1.00 17.41 23 LYS E C 1
ATOM 4237 O O . LYS E 1 23 ? -64.061 -8.974 -70.319 1.00 17.72 23 LYS E O 1
ATOM 4243 N N . ALA E 1 24 ? -63.984 -7.736 -68.427 1.00 16.63 24 ALA E N 1
ATOM 4244 C CA . ALA E 1 24 ? -65.433 -7.416 -68.416 1.00 15.98 24 ALA E CA 1
ATOM 4245 C C . ALA E 1 24 ? -65.756 -6.145 -69.201 1.00 16.61 24 ALA E C 1
ATOM 4246 O O . ALA E 1 24 ? -64.991 -5.183 -69.178 1.00 17.56 24 ALA E O 1
ATOM 4248 N N . SER E 1 25 ? -66.892 -6.140 -69.906 1.00 16.09 25 SER E N 1
ATOM 4249 C CA . SER E 1 25 ? -67.377 -4.927 -70.556 1.00 16.60 25 SER E CA 1
ATOM 4250 C C . SER E 1 25 ? -68.898 -4.925 -70.593 1.00 16.18 25 SER E C 1
ATOM 4251 O O . SER E 1 25 ? -69.529 -5.984 -70.446 1.00 15.39 25 SER E O 1
ATOM 4254 N N . GLY E 1 26 ? -69.465 -3.733 -70.787 1.00 16.82 26 GLY E N 1
ATOM 4255 C CA . GLY E 1 26 ? -70.919 -3.554 -70.921 1.00 16.79 26 GLY E CA 1
ATOM 4256 C C . GLY E 1 26 ? -71.693 -3.489 -69.619 1.00 16.39 26 GLY E C 1
ATOM 4257 O O . GLY E 1 26 ? -72.926 -3.519 -69.636 1.00 16.61 26 GLY E O 1
ATOM 4258 N N . TYR E 1 27 ? -70.993 -3.395 -68.489 1.00 15.82 27 TYR E N 1
ATOM 4259 C CA . TYR E 1 27 ? -71.668 -3.262 -67.191 1.00 15.46 27 TYR E CA 1
ATOM 4260 C C . TYR E 1 27 ? -70.756 -2.660 -66.143 1.00 15.82 27 TYR E C 1
ATOM 4261 O O . TYR E 1 27 ? -69.567 -2.470 -66.400 1.00 16.26 27 TYR E O 1
ATOM 4270 N N . THR E 1 28 ? -71.330 -2.367 -64.975 1.00 15.81 28 THR E N 1
ATOM 4271 C CA . THR E 1 28 ? -70.589 -1.801 -63.849 1.00 16.33 28 THR E CA 1
ATOM 4272 C C . THR E 1 28 ? -69.849 -2.926 -63.140 1.00 15.77 28 THR E C 1
ATOM 4273 O O . THR E 1 28 ? -70.414 -3.648 -62.315 1.00 14.87 28 THR E O 1
ATOM 4277 N N . PHE E 1 29 ? -68.576 -3.072 -63.502 1.00 16.12 29 PHE E N 1
ATOM 4278 C CA . PHE E 1 29 ? -67.727 -4.179 -63.049 1.00 15.98 29 PHE E CA 1
ATOM 4279 C C . PHE E 1 29 ? -67.724 -4.397 -61.526 1.00 16.00 29 PHE E C 1
ATOM 4280 O O . PHE E 1 29 ? -67.776 -5.533 -61.059 1.00 15.40 29 PHE E O 1
ATOM 4288 N N . THR E 1 30 ? -67.688 -3.316 -60.757 1.00 17.10 30 THR E N 1
ATOM 4289 C CA . THR E 1 30 ? -67.576 -3.451 -59.304 1.00 17.52 30 THR E CA 1
ATOM 4290 C C . THR E 1 30 ? -68.863 -3.867 -58.609 1.00 17.38 30 THR E C 1
ATOM 4291 O O . THR E 1 30 ? -68.859 -4.100 -57.404 1.00 18.08 30 THR E O 1
ATOM 4295 N N . ASN E 1 31 ? -69.967 -3.956 -59.348 1.00 16.92 31 ASN E N 1
ATOM 4296 C CA . ASN E 1 31 ? -71.243 -4.259 -58.701 1.00 16.91 31 ASN E CA 1
ATOM 4297 C C . ASN E 1 31 ? -71.796 -5.678 -58.881 1.00 15.83 31 ASN E C 1
ATOM 4298 O O . ASN E 1 31 ? -72.962 -5.944 -58.537 1.00 15.68 31 ASN E O 1
ATOM 4303 N N . PHE E 1 32 ? -70.956 -6.588 -59.388 1.00 14.69 32 PHE E N 1
ATOM 4304 C CA . PHE E 1 32 ? -71.351 -7.975 -59.624 1.00 14.13 32 PHE E CA 1
ATOM 4305 C C . PHE E 1 32 ? -70.234 -8.912 -59.227 1.00 13.94 32 PHE E C 1
ATOM 4306 O O . PHE E 1 32 ? -69.077 -8.652 -59.553 1.00 14.21 32 PHE E O 1
ATOM 4314 N N . TRP E 1 33 ? -70.578 -10.005 -58.541 1.00 13.88 33 TRP E N 1
ATOM 4315 C CA . TRP E 1 33 ? -69.578 -11.016 -58.192 1.00 14.14 33 TRP E CA 1
ATOM 4316 C C . TRP E 1 33 ? -69.054 -11.738 -59.396 1.00 14.14 33 TRP E C 1
ATOM 4317 O O . TRP E 1 33 ? -69.811 -12.009 -60.339 1.00 14.11 33 TRP E O 1
ATOM 4328 N N . MET E 1 34 ? -67.750 -12.025 -59.392 1.00 14.74 34 MET E N 1
ATOM 4329 C CA . MET E 1 34 ? -67.106 -12.806 -60.454 1.00 15.11 34 MET E CA 1
ATOM 4330 C C . MET E 1 34 ? -66.707 -14.179 -59.908 1.00 14.81 34 MET E C 1
ATOM 4331 O O . MET E 1 34 ? -66.267 -14.305 -58.765 1.00 15.02 34 MET E O 1
ATOM 4336 N N . ASN E 1 35 ? -66.873 -15.198 -60.743 1.00 14.11 35 ASN E N 1
ATOM 4337 C CA . ASN E 1 35 ? -66.699 -16.580 -60.336 1.00 13.76 35 ASN E CA 1
ATOM 4338 C C . ASN E 1 35 ? -65.805 -17.270 -61.331 1.00 13.52 35 ASN E C 1
ATOM 4339 O O . ASN E 1 35 ? -65.828 -16.943 -62.520 1.00 13.41 35 ASN E O 1
ATOM 4344 N N . TRP E 1 36 ? -65.024 -18.228 -60.843 1.00 13.18 36 TRP E N 1
ATOM 4345 C CA . TRP E 1 36 ? -64.159 -19.031 -61.706 1.00 13.29 36 TRP E CA 1
ATOM 4346 C C . TRP E 1 36 ? -64.459 -20.482 -61.553 1.00 13.30 36 TRP E C 1
ATOM 4347 O O . TRP E 1 36 ? -64.623 -20.964 -60.437 1.00 13.10 36 TRP E O 1
ATOM 4358 N N . VAL E 1 37 ? -64.535 -21.187 -62.686 1.00 13.25 37 VAL E N 1
ATOM 4359 C CA . VAL E 1 37 ? -64.973 -22.579 -62.730 1.00 13.75 37 VAL E CA 1
ATOM 4360 C C . VAL E 1 37 ? -63.962 -23.389 -63.533 1.00 14.22 37 VAL E C 1
ATOM 4361 O O . VAL E 1 37 ? -63.542 -22.953 -64.609 1.00 14.75 37 VAL E O 1
ATOM 4365 N N . LYS E 1 38 ? -63.562 -24.549 -63.011 1.00 14.82 38 LYS E N 1
ATOM 4366 C CA . LYS E 1 38 ? -62.628 -25.434 -63.702 1.00 15.18 38 LYS E CA 1
ATOM 4367 C C . LYS E 1 38 ? -63.398 -26.612 -64.284 1.00 16.12 38 LYS E C 1
ATOM 4368 O O . LYS E 1 38 ? -64.306 -27.155 -63.652 1.00 16.69 38 LYS E O 1
ATOM 4374 N N . GLN E 1 39 ? -63.040 -27.023 -65.489 1.00 16.79 39 GLN E N 1
ATOM 4375 C CA . GLN E 1 39 ? -63.588 -28.262 -66.012 1.00 18.46 39 GLN E CA 1
ATOM 4376 C C . GLN E 1 39 ? -62.554 -29.070 -66.774 1.00 19.57 39 GLN E C 1
ATOM 4377 O O . GLN E 1 39 ? -62.096 -28.648 -67.826 1.00 18.63 39 GLN E O 1
ATOM 4383 N N . ARG E 1 40 ? -62.205 -30.232 -66.226 1.00 22.27 40 ARG E N 1
ATOM 4384 C CA . ARG E 1 40 ? -61.298 -31.163 -66.891 1.00 24.65 40 ARG E CA 1
ATOM 4385 C C . ARG E 1 40 ? -62.072 -31.940 -67.953 1.00 26.10 40 ARG E C 1
ATOM 4386 O O . ARG E 1 40 ? -63.274 -32.157 -67.798 1.00 26.64 40 ARG E O 1
ATOM 4394 N N . PRO E 1 41 ? -61.395 -32.333 -69.056 1.00 28.07 41 PRO E N 1
ATOM 4395 C CA . PRO E 1 41 ? -62.077 -33.022 -70.158 1.00 29.41 41 PRO E CA 1
ATOM 4396 C C . PRO E 1 41 ? -62.879 -34.233 -69.694 1.00 30.91 41 PRO E C 1
ATOM 4397 O O . PRO E 1 41 ? -62.331 -35.136 -69.057 1.00 32.50 41 PRO E O 1
ATOM 4401 N N . GLY E 1 42 ? -64.178 -34.223 -69.988 1.00 30.61 42 GLY E N 1
ATOM 4402 C CA . GLY E 1 42 ? -65.069 -35.325 -69.645 1.00 31.30 42 GLY E CA 1
ATOM 4403 C C . GLY E 1 42 ? -65.572 -35.314 -68.214 1.00 30.76 42 GLY E C 1
ATOM 4404 O O . GLY E 1 42 ? -66.351 -36.183 -67.820 1.00 32.05 42 GLY E O 1
ATOM 4405 N N . GLN E 1 43 ? -65.136 -34.322 -67.440 1.00 29.29 43 GLN E N 1
ATOM 4406 C CA . GLN E 1 43 ? -65.494 -34.227 -66.028 1.00 28.15 43 GLN E CA 1
ATOM 4407 C C . GLN E 1 43 ? -66.439 -33.056 -65.762 1.00 25.95 43 GLN E C 1
ATOM 4408 O O . GLN E 1 43 ? -66.786 -32.286 -66.671 1.00 24.82 43 GLN E O 1
ATOM 4414 N N . GLY E 1 44 ? -66.855 -32.935 -64.508 1.00 24.60 44 GLY E N 1
ATOM 4415 C CA . GLY E 1 44 ? -67.876 -31.965 -64.131 1.00 22.91 44 GLY E CA 1
ATOM 4416 C C . GLY E 1 44 ? -67.331 -30.573 -63.895 1.00 20.79 44 GLY E C 1
ATOM 4417 O O . GLY E 1 44 ? -66.135 -30.315 -64.030 1.00 21.31 44 GLY E O 1
ATOM 4418 N N . LEU E 1 45 ? -68.228 -29.664 -63.545 1.00 19.33 45 LEU E N 1
ATOM 4419 C CA . LEU E 1 45 ? -67.865 -28.302 -63.240 1.00 17.86 45 LEU E CA 1
ATOM 4420 C C . LEU E 1 45 ? -67.391 -28.220 -61.800 1.00 18.38 45 LEU E C 1
ATOM 4421 O O . LEU E 1 45 ? -68.065 -28.710 -60.893 1.00 18.91 45 LEU E O 1
ATOM 4426 N N . GLU E 1 46 ? -66.245 -27.584 -61.593 1.00 18.05 46 GLU E N 1
ATOM 4427 C CA . GLU E 1 46 ? -65.764 -27.335 -60.235 1.00 18.37 46 GLU E CA 1
ATOM 4428 C C . GLU E 1 46 ? -65.589 -25.849 -59.996 1.00 17.11 46 GLU E C 1
ATOM 4429 O O . GLU E 1 46 ? -64.763 -25.196 -60.637 1.00 16.71 46 GLU E O 1
ATOM 4435 N N A LEU E 1 47 ? -66.375 -25.303 -59.076 0.50 16.49 47 LEU E N 1
ATOM 4436 N N B LEU E 1 47 ? -66.370 -25.299 -59.071 0.50 16.75 47 LEU E N 1
ATOM 4437 C CA A LEU E 1 47 ? -66.175 -23.929 -58.670 0.50 15.68 47 LEU E CA 1
ATOM 4438 C CA B LEU E 1 47 ? -66.207 -23.905 -58.690 0.50 16.06 47 LEU E CA 1
ATOM 4439 C C A LEU E 1 47 ? -64.822 -23.803 -57.981 0.50 15.89 47 LEU E C 1
ATOM 4440 C C B LEU E 1 47 ? -64.872 -23.753 -57.951 0.50 16.12 47 LEU E C 1
ATOM 4441 O O A LEU E 1 47 ? -64.466 -24.636 -57.148 0.50 16.66 47 LEU E O 1
ATOM 4442 O O B LEU E 1 47 ? -64.577 -24.526 -57.046 0.50 16.90 47 LEU E O 1
ATOM 4451 N N . ILE E 1 48 ? -64.052 -22.799 -58.388 1.00 15.23 48 ILE E N 1
ATOM 4452 C CA . ILE E 1 48 ? -62.757 -22.530 -57.768 1.00 15.39 48 ILE E CA 1
ATOM 4453 C C . ILE E 1 48 ? -62.934 -21.511 -56.651 1.00 15.49 48 ILE E C 1
ATOM 4454 O O . ILE E 1 48 ? -62.457 -21.698 -55.529 1.00 16.19 48 ILE E O 1
ATOM 4459 N N . GLY E 1 49 ? -63.625 -20.426 -56.967 1.00 14.96 49 GLY E N 1
ATOM 4460 C CA . GLY E 1 49 ? -63.813 -19.358 -56.007 1.00 15.38 49 GLY E CA 1
ATOM 4461 C C . GLY E 1 49 ? -64.635 -18.239 -56.599 1.00 14.94 49 GLY E C 1
ATOM 4462 O O . GLY E 1 49 ? -64.983 -18.262 -57.782 1.00 14.31 49 GLY E O 1
ATOM 4463 N N . MET E 1 50 ? -64.945 -17.256 -55.769 1.00 15.10 50 MET E N 1
ATOM 4464 C CA . MET E 1 50 ? -65.624 -16.057 -56.238 1.00 15.31 50 MET E CA 1
ATOM 4465 C C . MET E 1 50 ? -65.060 -14.833 -55.547 1.00 15.31 50 MET E C 1
ATOM 4466 O O . MET E 1 50 ? -64.536 -14.920 -54.432 1.00 15.66 50 MET E O 1
ATOM 4471 N N . ILE E 1 51 ? -65.173 -13.697 -56.221 1.00 14.77 51 ILE E N 1
ATOM 4472 C CA . ILE E 1 51 ? -64.644 -12.437 -55.703 1.00 15.07 51 ILE E CA 1
ATOM 4473 C C . ILE E 1 51 ? -65.641 -11.294 -55.917 1.00 14.85 51 ILE E C 1
ATOM 4474 O O . ILE E 1 51 ? -66.298 -11.209 -56.963 1.00 13.92 51 ILE E O 1
ATOM 4479 N N . ASP E 1 52 ? -65.778 -10.443 -54.903 1.00 15.36 52 ASP E N 1
ATOM 4480 C CA . ASP E 1 52 ? -66.520 -9.193 -55.043 1.00 15.72 52 ASP E CA 1
ATOM 4481 C C . ASP E 1 52 ? -65.528 -8.122 -55.513 1.00 15.95 52 ASP E C 1
ATOM 4482 O O . ASP E 1 52 ? -64.663 -7.718 -54.748 1.00 16.63 52 ASP E O 1
ATOM 4487 N N . PRO E 1 53 ? -65.626 -7.675 -56.783 1.00 15.57 53 PRO E N 1
ATOM 4488 C CA . PRO E 1 53 ? -64.609 -6.737 -57.263 1.00 16.24 53 PRO E CA 1
ATOM 4489 C C . PRO E 1 53 ? -64.594 -5.392 -56.537 1.00 17.59 53 PRO E C 1
ATOM 4490 O O . PRO E 1 53 ? -63.591 -4.689 -56.576 1.00 18.73 53 PRO E O 1
ATOM 4494 N N . SER E 1 54 ? -65.684 -5.041 -55.866 1.00 18.07 54 SER E N 1
ATOM 4495 C CA . SER E 1 54 ? -65.734 -3.738 -55.177 1.00 19.45 54 SER E CA 1
ATOM 4496 C C . SER E 1 54 ? -64.785 -3.664 -53.982 1.00 20.27 54 SER E C 1
ATOM 4497 O O . SER E 1 54 ? -64.128 -2.640 -53.777 1.00 21.10 54 SER E O 1
ATOM 4500 N N . ASP E 1 55 ? -64.727 -4.741 -53.193 1.00 20.08 55 ASP E N 1
ATOM 4501 C CA . ASP E 1 55 ? -63.881 -4.760 -51.987 1.00 20.88 55 ASP E CA 1
ATOM 4502 C C . ASP E 1 55 ? -62.926 -5.947 -51.885 1.00 20.69 55 ASP E C 1
ATOM 4503 O O . ASP E 1 55 ? -62.231 -6.102 -50.869 1.00 21.10 55 ASP E O 1
ATOM 4508 N N . SER E 1 56 ? -62.910 -6.773 -52.935 1.00 19.56 56 SER E N 1
ATOM 4509 C CA . SER E 1 56 ? -62.103 -7.997 -53.016 1.00 19.33 56 SER E CA 1
ATOM 4510 C C . SER E 1 56 ? -62.399 -9.029 -51.926 1.00 19.32 56 SER E C 1
ATOM 4511 O O . SER E 1 56 ? -61.526 -9.829 -51.563 1.00 19.81 56 SER E O 1
ATOM 4514 N N . GLU E 1 57 ? -63.628 -9.027 -51.416 1.00 18.63 57 GLU E N 1
ATOM 4515 C CA . GLU E 1 57 ? -64.064 -10.138 -50.581 1.00 18.78 57 GLU E CA 1
ATOM 4516 C C . GLU E 1 57 ? -63.925 -11.398 -51.433 1.00 17.86 57 GLU E C 1
ATOM 4517 O O . GLU E 1 57 ? -64.387 -11.416 -52.568 1.00 17.07 57 GLU E O 1
ATOM 4523 N N . THR E 1 58 ? -63.258 -12.425 -50.908 1.00 18.12 58 THR E N 1
ATOM 4524 C CA . THR E 1 58 ? -63.029 -13.646 -51.686 1.00 17.79 58 THR E CA 1
ATOM 4525 C C . THR E 1 58 ? -63.420 -14.897 -50.929 1.00 17.82 58 THR E C 1
ATOM 4526 O O . THR E 1 58 ? -63.297 -14.965 -49.699 1.00 18.94 58 THR E O 1
ATOM 4530 N N . HIS E 1 59 ? -63.864 -15.896 -51.681 1.00 16.89 59 HIS E N 1
ATOM 4531 C CA . HIS E 1 59 ? -64.213 -17.189 -51.114 1.00 17.32 59 HIS E CA 1
ATOM 4532 C C . HIS E 1 59 ? -63.744 -18.278 -52.021 1.00 16.98 59 HIS E C 1
ATOM 4533 O O . HIS E 1 59 ? -64.012 -18.239 -53.219 1.00 16.24 59 HIS E O 1
ATOM 4540 N N . TYR E 1 60 ? -63.032 -19.250 -51.451 1.00 17.51 60 TYR E N 1
ATOM 4541 C CA . TYR E 1 60 ? -62.481 -20.363 -52.231 1.00 17.36 60 TYR E CA 1
ATOM 4542 C C . TYR E 1 60 ? -63.125 -21.693 -51.894 1.00 17.58 60 TYR E C 1
ATOM 4543 O O . TYR E 1 60 ? -63.381 -22.000 -50.724 1.00 18.35 60 TYR E O 1
ATOM 4552 N N . ASN E 1 61 ? -63.384 -22.494 -52.921 1.00 17.07 61 ASN E N 1
ATOM 4553 C CA . ASN E 1 61 ? -63.793 -23.864 -52.691 1.00 17.97 61 ASN E CA 1
ATOM 4554 C C . ASN E 1 61 ? -62.627 -24.641 -52.108 1.00 19.05 61 ASN E C 1
ATOM 4555 O O . ASN E 1 61 ? -61.472 -24.311 -52.373 1.00 18.71 61 ASN E O 1
ATOM 4560 N N . GLN E 1 62 ? -62.943 -25.637 -51.292 1.00 20.19 62 GLN E N 1
ATOM 4561 C CA . GLN E 1 62 ? -61.938 -26.304 -50.446 1.00 21.95 62 GLN E CA 1
ATOM 4562 C C . GLN E 1 62 ? -60.775 -26.908 -51.242 1.00 22.87 62 GLN E C 1
ATOM 4563 O O . GLN E 1 62 ? -59.638 -26.936 -50.767 1.00 23.60 62 GLN E O 1
ATOM 4569 N N . MET E 1 63 ? -61.061 -27.397 -52.443 1.00 23.21 63 MET E N 1
ATOM 4570 C CA . MET E 1 63 ? -60.027 -28.043 -53.240 1.00 25.32 63 MET E CA 1
ATOM 4571 C C . MET E 1 63 ? -59.020 -27.034 -53.790 1.00 24.45 63 MET E C 1
ATOM 4572 O O . MET E 1 63 ? -57.912 -27.413 -54.178 1.00 25.47 63 MET E O 1
ATOM 4577 N N . PHE E 1 64 ? -59.399 -25.755 -53.797 1.00 23.63 64 PHE E N 1
ATOM 4578 C CA . PHE E 1 64 ? -58.567 -24.701 -54.390 1.00 23.56 64 PHE E CA 1
ATOM 4579 C C . PHE E 1 64 ? -58.019 -23.679 -53.394 1.00 25.77 64 PHE E C 1
ATOM 4580 O O . PHE E 1 64 ? -57.255 -22.788 -53.779 1.00 25.48 64 PHE E O 1
ATOM 4588 N N . LYS E 1 65 ? -58.406 -23.819 -52.123 1.00 28.49 65 LYS E N 1
ATOM 4589 C CA . LYS E 1 65 ? -57.881 -22.982 -51.044 1.00 31.65 65 LYS E CA 1
ATOM 4590 C C . LYS E 1 65 ? -56.382 -23.159 -50.949 1.00 33.77 65 LYS E C 1
ATOM 4591 O O . LYS E 1 65 ? -55.897 -24.291 -50.894 1.00 35.27 65 LYS E O 1
ATOM 4597 N N . ASP E 1 66 ? -55.656 -22.041 -50.928 1.00 35.40 66 ASP E N 1
ATOM 4598 C CA . ASP E 1 66 ? -54.184 -22.045 -50.853 1.00 37.20 66 ASP E CA 1
ATOM 4599 C C . ASP E 1 66 ? -53.562 -22.647 -52.123 1.00 36.45 66 ASP E C 1
ATOM 4600 O O . ASP E 1 66 ? -52.461 -23.192 -52.095 1.00 37.85 66 ASP E O 1
ATOM 4605 N N . LYS E 1 67 ? -54.279 -22.523 -53.236 1.00 34.45 67 LYS E N 1
ATOM 4606 C CA . LYS E 1 67 ? -53.848 -23.055 -54.531 1.00 32.43 67 LYS E CA 1
ATOM 4607 C C . LYS E 1 67 ? -54.160 -22.065 -55.670 1.00 30.32 67 LYS E C 1
ATOM 4608 O O . LYS E 1 67 ? -53.342 -21.829 -56.566 1.00 30.68 67 LYS E O 1
ATOM 4614 N N . ALA E 1 68 ? -55.366 -21.512 -55.642 1.00 26.82 68 ALA E N 1
ATOM 4615 C CA . ALA E 1 68 ? -55.753 -20.450 -56.559 1.00 23.60 68 ALA E CA 1
ATOM 4616 C C . ALA E 1 68 ? -55.767 -19.121 -55.806 1.00 22.60 68 ALA E C 1
ATOM 4617 O O . ALA E 1 68 ? -55.976 -19.091 -54.593 1.00 22.81 68 ALA E O 1
ATOM 4619 N N . THR E 1 69 ? -55.531 -18.032 -56.526 1.00 20.73 69 THR E N 1
ATOM 4620 C CA . THR E 1 69 ? -55.628 -16.688 -55.952 1.00 20.61 69 THR E CA 1
ATOM 4621 C C . THR E 1 69 ? -56.458 -15.817 -56.888 1.00 19.21 69 THR E C 1
ATOM 4622 O O . THR E 1 69 ? -56.076 -15.620 -58.046 1.00 19.13 69 THR E O 1
ATOM 4626 N N . LEU E 1 70 ? -57.586 -15.301 -56.395 1.00 18.42 70 LEU E N 1
ATOM 4627 C CA . LEU E 1 70 ? -58.409 -14.389 -57.187 1.00 17.70 70 LEU E CA 1
ATOM 4628 C C . LEU E 1 70 ? -58.118 -12.926 -56.857 1.00 17.83 70 LEU E C 1
ATOM 4629 O O . LEU E 1 70 ? -58.021 -12.545 -55.688 1.00 18.36 70 LEU E O 1
ATOM 4634 N N . THR E 1 71 ? -57.968 -12.118 -57.902 1.00 17.33 71 THR E N 1
ATOM 4635 C CA . THR E 1 71 ? -57.810 -10.673 -57.758 1.00 18.01 71 THR E CA 1
ATOM 4636 C C . THR E 1 71 ? -58.602 -9.980 -58.854 1.00 17.65 71 THR E C 1
ATOM 4637 O O . THR E 1 71 ? -59.092 -10.640 -59.770 1.00 17.10 71 THR E O 1
ATOM 4641 N N . VAL E 1 72 ? -58.735 -8.658 -58.733 1.00 18.55 72 VAL E N 1
ATOM 4642 C CA . VAL E 1 72 ? -59.318 -7.817 -59.779 1.00 18.93 72 VAL E CA 1
ATOM 4643 C C . VAL E 1 72 ? -58.460 -6.566 -59.985 1.00 20.09 72 VAL E C 1
ATOM 4644 O O . VAL E 1 72 ? -57.731 -6.140 -59.082 1.00 20.80 72 VAL E O 1
ATOM 4648 N N . ASP E 1 73 ? -58.553 -5.988 -61.175 1.00 20.50 73 ASP E N 1
ATOM 4649 C CA . ASP E 1 73 ? -58.015 -4.654 -61.448 1.00 22.75 73 ASP E CA 1
ATOM 4650 C C . ASP E 1 73 ? -59.201 -3.784 -61.862 1.00 22.91 73 ASP E C 1
ATOM 4651 O O . ASP E 1 73 ? -59.739 -3.948 -62.963 1.00 22.41 73 ASP E O 1
ATOM 4656 N N . LYS E 1 74 ? -59.621 -2.888 -60.964 1.00 23.42 74 LYS E N 1
ATOM 4657 C CA . LYS E 1 74 ? -60.812 -2.057 -61.180 1.00 23.72 74 LYS E CA 1
ATOM 4658 C C . LYS E 1 74 ? -60.623 -1.125 -62.363 1.00 24.47 74 LYS E C 1
ATOM 4659 O O . LYS E 1 74 ? -61.568 -0.857 -63.104 1.00 24.42 74 LYS E O 1
ATOM 4665 N N . SER E 1 75 ? -59.393 -0.648 -62.532 1.00 25.22 75 SER E N 1
ATOM 4666 C CA . SER E 1 75 ? -59.056 0.322 -63.569 1.00 26.45 75 SER E CA 1
ATOM 4667 C C . SER E 1 75 ? -59.209 -0.244 -64.979 1.00 25.75 75 SER E C 1
ATOM 4668 O O . SER E 1 75 ? -59.472 0.509 -65.918 1.00 27.17 75 SER E O 1
ATOM 4671 N N . SER E 1 76 ? -59.058 -1.560 -65.118 1.00 23.97 76 SER E N 1
ATOM 4672 C CA . SER E 1 76 ? -59.182 -2.223 -66.420 1.00 22.96 76 SER E CA 1
ATOM 4673 C C . SER E 1 76 ? -60.405 -3.128 -66.502 1.00 21.16 76 SER E C 1
ATOM 4674 O O . SER E 1 76 ? -60.595 -3.804 -67.509 1.00 20.83 76 SER E O 1
ATOM 4677 N N . SER E 1 77 ? -61.218 -3.147 -65.447 1.00 20.10 77 SER E N 1
ATOM 4678 C CA . SER E 1 77 ? -62.375 -4.049 -65.350 1.00 18.83 77 SER E CA 1
ATOM 4679 C C . SER E 1 77 ? -62.008 -5.499 -65.682 1.00 18.04 77 SER E C 1
ATOM 4680 O O . SER E 1 77 ? -62.711 -6.175 -66.445 1.00 17.32 77 SER E O 1
ATOM 4683 N N . THR E 1 78 ? -60.905 -5.968 -65.106 1.00 18.18 78 THR E N 1
ATOM 4684 C CA . THR E 1 78 ? -60.425 -7.323 -65.357 1.00 17.83 78 THR E CA 1
ATOM 4685 C C . THR E 1 78 ? -60.371 -8.135 -64.075 1.00 17.26 78 THR E C 1
ATOM 4686 O O . THR E 1 78 ? -59.893 -7.652 -63.043 1.00 17.55 78 THR E O 1
ATOM 4690 N N . ALA E 1 79 ? -60.879 -9.363 -64.150 1.00 16.36 79 ALA E N 1
ATOM 4691 C CA . ALA E 1 79 ? -60.721 -10.343 -63.089 1.00 16.30 79 ALA E CA 1
ATOM 4692 C C . ALA E 1 79 ? -59.572 -11.294 -63.424 1.00 16.57 79 ALA E C 1
ATOM 4693 O O . ALA E 1 79 ? -59.360 -11.633 -64.595 1.00 16.22 79 ALA E O 1
ATOM 4695 N N . TYR E 1 80 ? -58.833 -11.719 -62.397 1.00 16.90 80 TYR E N 1
ATOM 4696 C CA . TYR E 1 80 ? -57.695 -12.622 -62.595 1.00 17.41 80 TYR E CA 1
ATOM 4697 C C . TYR E 1 80 ? -57.743 -13.822 -61.677 1.00 17.36 80 TYR E C 1
ATOM 4698 O O . TYR E 1 80 ? -58.194 -13.724 -60.528 1.00 17.21 80 TYR E O 1
ATOM 4707 N N A MET E 1 81 ? -57.237 -14.953 -62.170 0.50 17.13 81 MET E N 1
ATOM 4708 N N B MET E 1 81 ? -57.281 -14.952 -62.185 0.50 17.33 81 MET E N 1
ATOM 4709 C CA A MET E 1 81 ? -57.150 -16.200 -61.401 0.50 17.24 81 MET E CA 1
ATOM 4710 C CA B MET E 1 81 ? -57.083 -16.097 -61.336 0.50 17.64 81 MET E CA 1
ATOM 4711 C C A MET E 1 81 ? -55.742 -16.759 -61.564 0.50 18.20 81 MET E C 1
ATOM 4712 C C B MET E 1 81 ? -55.704 -16.651 -61.573 0.50 18.46 81 MET E C 1
ATOM 4713 O O A MET E 1 81 ? -55.373 -17.174 -62.665 0.50 17.91 81 MET E O 1
ATOM 4714 O O B MET E 1 81 ? -55.330 -16.967 -62.705 0.50 18.13 81 MET E O 1
ATOM 4723 N N . GLN E 1 82 ? -54.955 -16.748 -60.486 1.00 19.38 82 GLN E N 1
ATOM 4724 C CA . GLN E 1 82 ? -53.573 -17.232 -60.538 1.00 21.31 82 GLN E CA 1
ATOM 4725 C C . GLN E 1 82 ? -53.484 -18.629 -59.960 1.00 21.76 82 GLN E C 1
ATOM 4726 O O . GLN E 1 82 ? -54.014 -18.895 -58.879 1.00 21.39 82 GLN E O 1
ATOM 4732 N N . LEU E 1 83 ? -52.817 -19.516 -60.701 1.00 22.47 83 LEU E N 1
ATOM 4733 C CA . LEU E 1 83 ? -52.462 -20.849 -60.225 1.00 23.62 83 LEU E CA 1
ATOM 4734 C C . LEU E 1 83 ? -50.950 -20.991 -60.291 1.00 24.60 83 LEU E C 1
ATOM 4735 O O . LEU E 1 83 ? -50.326 -20.505 -61.231 1.00 23.93 83 LEU E O 1
ATOM 4740 N N . SER E 1 84 ? -50.369 -21.647 -59.293 1.00 25.57 84 SER E N 1
ATOM 4741 C CA A SER E 1 84 ? -48.924 -21.845 -59.273 0.50 26.59 84 SER E CA 1
ATOM 4742 C CA B SER E 1 84 ? -48.925 -21.841 -59.206 0.50 26.62 84 SER E CA 1
ATOM 4743 C C . SER E 1 84 ? -48.569 -23.329 -59.253 1.00 26.80 84 SER E C 1
ATOM 4744 O O . SER E 1 84 ? -49.447 -24.178 -59.084 1.00 26.75 84 SER E O 1
ATOM 4749 N N . SER E 1 85 ? -47.287 -23.628 -59.477 1.00 27.41 85 SER E N 1
ATOM 4750 C CA . SER E 1 85 ? -46.758 -24.996 -59.483 1.00 27.81 85 SER E CA 1
ATOM 4751 C C . SER E 1 85 ? -47.630 -25.945 -60.292 1.00 26.42 85 SER E C 1
ATOM 4752 O O . SER E 1 85 ? -48.106 -26.961 -59.789 1.00 26.64 85 SER E O 1
ATOM 4755 N N . LEU E 1 86 ? -47.841 -25.592 -61.556 1.00 24.88 86 LEU E N 1
ATOM 4756 C CA . LEU E 1 86 ? -48.729 -26.348 -62.434 1.00 23.68 86 LEU E CA 1
ATOM 4757 C C . LEU E 1 86 ? -48.287 -27.784 -62.719 1.00 24.19 86 LEU E C 1
ATOM 4758 O O . LEU E 1 86 ? -47.101 -28.062 -62.882 1.00 25.19 86 LEU E O 1
ATOM 4763 N N . THR E 1 87 ? -49.268 -28.683 -62.771 1.00 23.94 87 THR E N 1
ATOM 4764 C CA . THR E 1 87 ? -49.071 -30.070 -63.189 1.00 24.55 87 THR E CA 1
ATOM 4765 C C . THR E 1 87 ? -50.115 -30.384 -64.254 1.00 23.78 87 THR E C 1
ATOM 4766 O O . THR E 1 87 ? -51.035 -29.592 -64.480 1.00 22.07 87 THR E O 1
ATOM 4770 N N . SER E 1 88 ? -49.991 -31.547 -64.892 1.00 24.42 88 SER E N 1
ATOM 4771 C CA . SER E 1 88 ? -50.992 -31.994 -65.869 1.00 24.22 88 SER E CA 1
ATOM 4772 C C . SER E 1 88 ? -52.423 -32.028 -65.306 1.00 23.85 88 SER E C 1
ATOM 4773 O O . SER E 1 88 ? -53.389 -31.949 -66.061 1.00 22.90 88 SER E O 1
ATOM 4776 N N . GLU E 1 89 ? -52.556 -32.156 -63.987 1.00 24.41 89 GLU E N 1
ATOM 4777 C CA . GLU E 1 89 ? -53.875 -32.159 -63.353 1.00 24.71 89 GLU E CA 1
ATOM 4778 C C . GLU E 1 89 ? -54.564 -30.799 -63.465 1.00 22.74 89 GLU E C 1
ATOM 4779 O O . GLU E 1 89 ? -55.783 -30.693 -63.348 1.00 22.33 89 GLU E O 1
ATOM 4785 N N . ASP E 1 90 ? -53.774 -29.765 -63.729 1.00 21.30 90 ASP E N 1
ATOM 4786 C CA . ASP E 1 90 ? -54.306 -28.422 -63.908 1.00 19.77 90 ASP E CA 1
ATOM 4787 C C . ASP E 1 90 ? -54.760 -28.135 -65.343 1.00 18.38 90 ASP E C 1
ATOM 4788 O O . ASP E 1 90 ? -55.382 -27.102 -65.585 1.00 17.57 90 ASP E O 1
ATOM 4793 N N . SER E 1 91 ? -54.451 -29.032 -66.283 1.00 18.14 91 SER E N 1
ATOM 4794 C CA . SER E 1 91 ? -54.935 -28.883 -67.661 1.00 17.49 91 SER E CA 1
ATOM 4795 C C . SER E 1 91 ? -56.440 -29.019 -67.658 1.00 17.10 91 SER E C 1
ATOM 4796 O O . SER E 1 91 ? -56.969 -30.049 -67.244 1.00 17.62 91 SER E O 1
ATOM 4799 N N . ALA E 1 92 ? -57.123 -27.996 -68.163 1.00 16.04 92 ALA E N 1
ATOM 4800 C CA . ALA E 1 92 ? -58.578 -27.918 -68.086 1.00 15.66 92 ALA E CA 1
ATOM 4801 C C . ALA E 1 92 ? -59.070 -26.695 -68.825 1.00 14.93 92 ALA E C 1
ATOM 4802 O O . ALA E 1 92 ? -58.283 -25.840 -69.216 1.00 14.77 92 ALA E O 1
ATOM 4804 N N . VAL E 1 93 ? -60.387 -26.602 -69.001 1.00 14.96 93 VAL E N 1
ATOM 4805 C CA . VAL E 1 93 ? -60.989 -25.338 -69.424 1.00 14.36 93 VAL E CA 1
ATOM 4806 C C . VAL E 1 93 ? -61.375 -24.556 -68.167 1.00 14.15 93 VAL E C 1
ATOM 4807 O O . VAL E 1 93 ? -61.974 -25.107 -67.238 1.00 14.40 93 VAL E O 1
ATOM 4811 N N . TYR E 1 94 ? -61.004 -23.283 -68.135 1.00 13.60 94 TYR E N 1
ATOM 4812 C CA . TYR E 1 94 ? -61.328 -22.410 -67.007 1.00 13.63 94 TYR E CA 1
ATOM 4813 C C . TYR E 1 94 ? -62.246 -21.303 -67.471 1.00 13.37 94 TYR E C 1
ATOM 4814 O O . TYR E 1 94 ? -61.896 -20.548 -68.370 1.00 13.57 94 TYR E O 1
ATOM 4823 N N . TYR E 1 95 ? -63.421 -21.226 -66.861 1.00 13.56 95 TYR E N 1
ATOM 4824 C CA . TYR E 1 95 ? -64.413 -20.200 -67.191 1.00 13.45 95 TYR E CA 1
ATOM 4825 C C . TYR E 1 95 ? -64.473 -19.146 -66.118 1.00 13.29 95 TYR E C 1
ATOM 4826 O O . TYR E 1 95 ? -64.347 -19.459 -64.927 1.00 13.36 95 TYR E O 1
ATOM 4835 N N . CYS E 1 96 ? -64.712 -17.901 -66.530 1.00 13.25 96 CYS E N 1
ATOM 4836 C CA . CYS E 1 96 ? -65.206 -16.907 -65.581 1.00 13.74 96 CYS E CA 1
ATOM 4837 C C . CYS E 1 96 ? -66.705 -16.732 -65.823 1.00 13.35 96 CYS E C 1
ATOM 4838 O O . CYS E 1 96 ? -67.199 -16.902 -66.945 1.00 13.32 96 CYS E O 1
ATOM 4841 N N . ALA E 1 97 ? -67.435 -16.423 -64.760 1.00 12.97 97 ALA E N 1
ATOM 4842 C CA . ALA E 1 97 ? -68.873 -16.257 -64.882 1.00 12.50 97 ALA E CA 1
ATOM 4843 C C . ALA E 1 97 ? -69.314 -15.155 -63.949 1.00 12.52 97 ALA E C 1
ATOM 4844 O O . ALA E 1 97 ? -68.833 -15.051 -62.802 1.00 12.56 97 ALA E O 1
ATOM 4846 N N . ARG E 1 98 ? -70.236 -14.336 -64.435 1.00 12.34 98 ARG E N 1
ATOM 4847 C CA . ARG E 1 98 ? -70.817 -13.262 -63.626 1.00 12.53 98 ARG E CA 1
ATOM 4848 C C . ARG E 1 98 ? -72.061 -13.727 -62.875 1.00 12.79 98 ARG E C 1
ATOM 4849 O O . ARG E 1 98 ? -72.924 -14.392 -63.439 1.00 13.34 98 ARG E O 1
ATOM 4857 N N . ARG E 1 99 ? -72.141 -13.372 -61.597 1.00 13.15 99 ARG E N 1
ATOM 4858 C CA . ARG E 1 99 ? -73.366 -13.555 -60.830 1.00 13.31 99 ARG E CA 1
ATOM 4859 C C . ARG E 1 99 ? -74.285 -12.384 -61.161 1.00 13.43 99 ARG E C 1
ATOM 4860 O O . ARG E 1 99 ? -73.818 -11.257 -61.315 1.00 14.06 99 ARG E O 1
ATOM 4868 N N . ASP E 1 100 ? -75.587 -12.622 -61.269 1.00 13.45 100 ASP E N 1
ATOM 4869 C CA . ASP E 1 100 ? -76.504 -11.514 -61.545 1.00 13.31 100 ASP E CA 1
ATOM 4870 C C . ASP E 1 100 ? -76.499 -10.488 -60.390 1.00 13.47 100 ASP E C 1
ATOM 4871 O O . ASP E 1 100 ? -75.976 -10.736 -59.297 1.00 13.21 100 ASP E O 1
ATOM 4876 N N . TYR E 1 101 ? -77.098 -9.335 -60.634 1.00 13.43 101 TYR E N 1
ATOM 4877 C CA . TYR E 1 101 ? -77.105 -8.271 -59.633 1.00 13.90 101 TYR E CA 1
ATOM 4878 C C . TYR E 1 101 ? -77.665 -8.656 -58.261 1.00 14.13 101 TYR E C 1
ATOM 4879 O O . TYR E 1 101 ? -77.200 -8.154 -57.228 1.00 14.09 101 TYR E O 1
ATOM 4888 N N . TYR E 1 102 ? -78.671 -9.528 -58.246 1.00 14.36 102 TYR E N 1
ATOM 4889 C CA . TYR E 1 102 ? -79.315 -9.931 -56.987 1.00 15.36 102 TYR E CA 1
ATOM 4890 C C . TYR E 1 102 ? -78.735 -11.204 -56.366 1.00 15.27 102 TYR E C 1
ATOM 4891 O O . TYR E 1 102 ? -79.180 -11.627 -55.299 1.00 15.67 102 TYR E O 1
ATOM 4900 N N . GLY E 1 103 ? -77.728 -11.795 -57.013 1.00 14.63 103 GLY E N 1
ATOM 4901 C CA . GLY E 1 103 ? -77.040 -12.963 -56.443 1.00 14.91 103 GLY E CA 1
ATOM 4902 C C . GLY E 1 103 ? -77.865 -14.238 -56.457 1.00 15.06 103 GLY E C 1
ATOM 4903 O O . GLY E 1 103 ? -77.726 -15.085 -55.562 1.00 16.50 103 GLY E O 1
ATOM 4904 N N . ILE E 1 104 ? -78.711 -14.397 -57.468 1.00 14.61 104 ILE E N 1
ATOM 4905 C CA . ILE E 1 104 ? -79.630 -15.546 -57.527 1.00 14.60 104 ILE E CA 1
ATOM 4906 C C . ILE E 1 104 ? -79.352 -16.519 -58.687 1.00 14.27 104 ILE E C 1
ATOM 4907 O O . ILE E 1 104 ? -80.005 -17.557 -58.803 1.00 14.18 104 ILE E O 1
ATOM 4912 N N . LEU E 1 105 ? -78.398 -16.163 -59.541 1.00 13.62 105 LEU E N 1
ATOM 4913 C CA . LEU E 1 105 ? -78.074 -16.971 -60.723 1.00 13.65 105 LEU E CA 1
ATOM 4914 C C . LEU E 1 105 ? -76.788 -16.475 -61.378 1.00 13.31 105 LEU E C 1
ATOM 4915 O O . LEU E 1 105 ? -76.370 -15.332 -61.152 1.00 13.12 105 LEU E O 1
ATOM 4920 N N . PHE E 1 106 ? -76.154 -17.326 -62.184 1.00 13.54 106 PHE E N 1
ATOM 4921 C CA . PHE E 1 106 ? -75.094 -16.859 -63.093 1.00 13.37 106 PHE E CA 1
ATOM 4922 C C . PHE E 1 106 ? -75.745 -16.454 -64.396 1.00 13.59 106 PHE E C 1
ATOM 4923 O O . PHE E 1 106 ? -76.504 -17.247 -64.976 1.00 14.31 106 PHE E O 1
ATOM 4931 N N . ASP E 1 107 ? -75.474 -15.229 -64.864 1.00 13.49 107 ASP E N 1
ATOM 4932 C CA . ASP E 1 107 ? -76.152 -14.758 -66.087 1.00 13.76 107 ASP E CA 1
ATOM 4933 C C . ASP E 1 107 ? -75.287 -14.653 -67.338 1.00 14.18 107 ASP E C 1
ATOM 4934 O O . ASP E 1 107 ? -75.817 -14.731 -68.457 1.00 15.16 107 ASP E O 1
ATOM 4939 N N . TYR E 1 108 ? -73.982 -14.448 -67.160 1.00 13.62 108 TYR E N 1
ATOM 4940 C CA . TYR E 1 108 ? -73.066 -14.329 -68.299 1.00 13.71 108 TYR E CA 1
ATOM 4941 C C . TYR E 1 108 ? -71.773 -15.084 -68.039 1.00 13.35 108 TYR E C 1
ATOM 4942 O O . TYR E 1 108 ? -71.268 -15.081 -66.919 1.00 13.49 108 TYR E O 1
ATOM 4951 N N . TRP E 1 109 ? -71.239 -15.704 -69.093 1.00 13.51 109 TRP E N 1
ATOM 4952 C CA . TRP E 1 109 ? -70.045 -16.544 -69.004 1.00 13.23 109 TRP E CA 1
ATOM 4953 C C . TRP E 1 109 ? -69.016 -16.140 -70.005 1.00 13.50 109 TRP E C 1
ATOM 4954 O O . TRP E 1 109 ? -69.354 -15.804 -71.149 1.00 13.60 109 TRP E O 1
ATOM 4965 N N . GLY E 1 110 ? -67.747 -16.226 -69.613 1.00 13.46 110 GLY E N 1
ATOM 4966 C CA . GLY E 1 110 ? -66.653 -16.189 -70.581 1.00 14.23 110 GLY E CA 1
ATOM 4967 C C . GLY E 1 110 ? -66.687 -17.444 -71.459 1.00 15.49 110 GLY E C 1
ATOM 4968 O O . GLY E 1 110 ? -67.362 -18.425 -71.133 1.00 15.19 110 GLY E O 1
ATOM 4969 N N . GLN E 1 111 ? -65.964 -17.420 -72.571 1.00 16.62 111 GLN E N 1
ATOM 4970 C CA . GLN E 1 111 ? -65.907 -18.576 -73.466 1.00 17.98 111 GLN E CA 1
ATOM 4971 C C . GLN E 1 111 ? -65.012 -19.691 -72.939 1.00 17.14 111 GLN E C 1
ATOM 4972 O O . GLN E 1 111 ? -65.024 -20.797 -73.473 1.00 17.29 111 GLN E O 1
ATOM 4978 N N . GLY E 1 112 ? -64.217 -19.386 -71.918 1.00 16.08 112 GLY E N 1
ATOM 4979 C CA . GLY E 1 112 ? -63.312 -20.366 -71.339 1.00 15.74 112 GLY E CA 1
ATOM 4980 C C . GLY E 1 112 ? -61.930 -20.343 -71.955 1.00 16.00 112 GLY E C 1
ATOM 4981 O O . GLY E 1 112 ? -61.770 -20.192 -73.181 1.00 16.67 112 GLY E O 1
ATOM 4982 N N . THR E 1 113 ? -60.921 -20.476 -71.102 1.00 15.40 113 THR E N 1
ATOM 4983 C CA . THR E 1 113 ? -59.539 -20.615 -71.568 1.00 15.65 113 THR E CA 1
ATOM 4984 C C . THR E 1 113 ? -59.107 -22.060 -71.428 1.00 15.66 113 THR E C 1
ATOM 4985 O O . THR E 1 113 ? -59.146 -22.613 -70.329 1.00 15.47 113 THR E O 1
ATOM 4989 N N . THR E 1 114 ? -58.704 -22.690 -72.530 1.00 15.75 114 THR E N 1
ATOM 4990 C CA . THR E 1 114 ? -58.170 -24.035 -72.383 1.00 16.04 114 THR E CA 1
ATOM 4991 C C . THR E 1 114 ? -56.687 -23.969 -72.073 1.00 15.66 114 THR E C 1
ATOM 4992 O O . THR E 1 114 ? -55.871 -23.488 -72.865 1.00 15.54 114 THR E O 1
ATOM 4996 N N . VAL E 1 115 ? -56.388 -24.368 -70.841 1.00 15.18 115 VAL E N 1
ATOM 4997 C CA . VAL E 1 115 ? -55.035 -24.385 -70.318 1.00 15.12 115 VAL E CA 1
ATOM 4998 C C . VAL E 1 115 ? -54.459 -25.783 -70.506 1.00 15.52 115 VAL E C 1
ATOM 4999 O O . VAL E 1 115 ? -55.067 -26.786 -70.100 1.00 15.58 115 VAL E O 1
ATOM 5003 N N . THR E 1 116 ? -53.299 -25.848 -71.152 1.00 15.55 116 THR E N 1
ATOM 5004 C CA . THR E 1 116 ? -52.568 -27.097 -71.296 1.00 16.17 116 THR E CA 1
ATOM 5005 C C . THR E 1 116 ? -51.238 -26.986 -70.556 1.00 16.70 116 THR E C 1
ATOM 5006 O O . THR E 1 116 ? -50.481 -26.043 -70.776 1.00 16.80 116 THR E O 1
ATOM 5010 N N . VAL E 1 117 ? -50.979 -27.941 -69.655 1.00 17.04 117 VAL E N 1
ATOM 5011 C CA . VAL E 1 117 ? -49.723 -27.991 -68.917 1.00 17.90 117 VAL E CA 1
ATOM 5012 C C . VAL E 1 117 ? -48.929 -29.149 -69.507 1.00 18.78 117 VAL E C 1
ATOM 5013 O O . VAL E 1 117 ? -49.278 -30.322 -69.320 1.00 19.19 117 VAL E O 1
ATOM 5017 N N . SER E 1 118 ? -47.865 -28.812 -70.229 1.00 19.24 118 SER E N 1
ATOM 5018 C CA . SER E 1 118 ? -47.104 -29.794 -70.992 1.00 20.38 118 SER E CA 1
ATOM 5019 C C . SER E 1 118 ? -45.758 -29.226 -71.380 1.00 21.09 118 SER E C 1
ATOM 5020 O O . SER E 1 118 ? -45.602 -28.006 -71.477 1.00 20.81 118 SER E O 1
ATOM 5023 N N A SER E 1 119 ? -44.796 -30.118 -71.601 0.50 22.08 119 SER E N 1
ATOM 5024 N N B SER E 1 119 ? -44.794 -30.115 -71.610 0.50 22.14 119 SER E N 1
ATOM 5025 C CA A SER E 1 119 ? -43.473 -29.751 -72.094 0.50 23.01 119 SER E CA 1
ATOM 5026 C CA B SER E 1 119 ? -43.472 -29.734 -72.103 0.50 23.11 119 SER E CA 1
ATOM 5027 C C A SER E 1 119 ? -43.424 -29.718 -73.624 0.50 23.34 119 SER E C 1
ATOM 5028 C C B SER E 1 119 ? -43.356 -29.882 -73.623 0.50 23.50 119 SER E C 1
ATOM 5029 O O A SER E 1 119 ? -42.465 -29.199 -74.205 0.50 23.81 119 SER E O 1
ATOM 5030 O O B SER E 1 119 ? -42.286 -29.655 -74.198 0.50 24.05 119 SER E O 1
ATOM 5035 N N . ALA E 1 120 ? -44.455 -30.270 -74.264 1.00 20.06 120 ALA E N 1
ATOM 5036 C CA . ALA E 1 120 ? -44.511 -30.367 -75.727 1.00 20.12 120 ALA E CA 1
ATOM 5037 C C . ALA E 1 120 ? -44.620 -28.966 -76.339 1.00 19.97 120 ALA E C 1
ATOM 5038 O O . ALA E 1 120 ? -45.098 -28.024 -75.674 1.00 19.83 120 ALA E O 1
ATOM 5040 N N . LYS E 1 121 ? -44.170 -28.838 -77.587 1.00 20.14 121 LYS E N 1
ATOM 5041 C CA . LYS E 1 121 ? -44.041 -27.538 -78.255 1.00 20.02 121 LYS E CA 1
ATOM 5042 C C . LYS E 1 121 ? -45.266 -27.152 -79.082 1.00 18.45 121 LYS E C 1
ATOM 5043 O O . LYS E 1 121 ? -45.871 -27.989 -79.752 1.00 18.28 121 LYS E O 1
ATOM 5049 N N . THR E 1 122 ? -45.589 -25.862 -79.060 1.00 17.53 122 THR E N 1
ATOM 5050 C CA . THR E 1 122 ? -46.612 -25.305 -79.939 1.00 16.45 122 THR E CA 1
ATOM 5051 C C . THR E 1 122 ? -46.274 -25.612 -81.401 1.00 16.37 122 THR E C 1
ATOM 5052 O O . THR E 1 122 ? -45.145 -25.389 -81.850 1.00 16.93 122 THR E O 1
ATOM 5056 N N A THR E 1 123 ? -47.273 -26.122 -82.121 0.50 15.56 123 THR E N 1
ATOM 5057 N N B THR E 1 123 ? -47.245 -26.175 -82.117 0.50 15.83 123 THR E N 1
ATOM 5058 C CA A THR E 1 123 ? -47.146 -26.481 -83.535 0.50 15.58 123 THR E CA 1
ATOM 5059 C CA B THR E 1 123 ? -47.114 -26.421 -83.555 0.50 16.02 123 THR E CA 1
ATOM 5060 C C A THR E 1 123 ? -48.437 -26.117 -84.276 0.50 14.86 123 THR E C 1
ATOM 5061 C C B THR E 1 123 ? -48.419 -26.087 -84.265 0.50 15.09 123 THR E C 1
ATOM 5062 O O A THR E 1 123 ? -49.527 -26.456 -83.810 0.50 14.26 123 THR E O 1
ATOM 5063 O O B THR E 1 123 ? -49.499 -26.429 -83.774 0.50 14.47 123 THR E O 1
ATOM 5070 N N . PRO E 1 124 ? -48.327 -25.411 -85.422 1.00 15.22 124 PRO E N 1
ATOM 5071 C CA . PRO E 1 124 ? -49.526 -25.015 -86.142 1.00 14.67 124 PRO E CA 1
ATOM 5072 C C . PRO E 1 124 ? -50.117 -26.188 -86.911 1.00 14.50 124 PRO E C 1
ATOM 5073 O O . PRO E 1 124 ? -49.403 -27.139 -87.199 1.00 14.98 124 PRO E O 1
ATOM 5077 N N . PRO E 1 125 ? -51.412 -26.111 -87.258 1.00 14.06 125 PRO E N 1
ATOM 5078 C CA . PRO E 1 125 ? -52.032 -27.185 -88.023 1.00 13.92 125 PRO E CA 1
ATOM 5079 C C . PRO E 1 125 ? -51.685 -27.129 -89.509 1.00 14.29 125 PRO E C 1
ATOM 5080 O O . PRO E 1 125 ? -51.459 -26.048 -90.061 1.00 14.66 125 PRO E O 1
ATOM 5084 N N . SER E 1 126 ? -51.623 -28.296 -90.128 1.00 14.78 126 SER E N 1
ATOM 5085 C CA . SER E 1 126 ? -51.697 -28.407 -91.578 1.00 15.74 126 SER E CA 1
ATOM 5086 C C . SER E 1 126 ? -53.169 -28.666 -91.896 1.00 15.21 126 SER E C 1
ATOM 5087 O O . SER E 1 126 ? -53.805 -29.454 -91.216 1.00 16.06 126 SER E O 1
ATOM 5090 N N . VAL E 1 127 ? -53.722 -27.978 -92.893 1.00 15.00 127 VAL E N 1
ATOM 5091 C CA . VAL E 1 127 ? -55.157 -28.107 -93.211 1.00 14.12 127 VAL E CA 1
ATOM 5092 C C . VAL E 1 127 ? -55.305 -28.666 -94.621 1.00 14.69 127 VAL E C 1
ATOM 5093 O O . VAL E 1 127 ? -54.832 -28.049 -95.573 1.00 15.76 127 VAL E O 1
ATOM 5097 N N . TYR E 1 128 ? -55.963 -29.818 -94.750 1.00 14.35 128 TYR E N 1
ATOM 5098 C CA . TYR E 1 128 ? -56.085 -30.492 -96.042 1.00 15.37 128 TYR E CA 1
ATOM 5099 C C . TYR E 1 128 ? -57.544 -30.604 -96.476 1.00 15.36 128 TYR E C 1
ATOM 5100 O O . TYR E 1 128 ? -58.403 -31.031 -95.697 1.00 14.74 128 TYR E O 1
ATOM 5109 N N . PRO E 1 129 ? -57.833 -30.227 -97.728 1.00 16.27 129 PRO E N 1
ATOM 5110 C CA . PRO E 1 129 ? -59.204 -30.357 -98.201 1.00 16.62 129 PRO E CA 1
ATOM 5111 C C . PRO E 1 129 ? -59.521 -31.814 -98.555 1.00 17.54 129 PRO E C 1
ATOM 5112 O O . PRO E 1 129 ? -58.666 -32.536 -99.087 1.00 18.96 129 PRO E O 1
ATOM 5116 N N . LEU E 1 130 ? -60.744 -32.238 -98.251 1.00 16.80 130 LEU E N 1
ATOM 5117 C CA . LEU E 1 130 ? -61.195 -33.592 -98.528 1.00 17.64 130 LEU E CA 1
ATOM 5118 C C . LEU E 1 130 ? -62.337 -33.500 -99.532 1.00 17.33 130 LEU E C 1
ATOM 5119 O O . LEU E 1 130 ? -63.475 -33.199 -99.173 1.00 16.44 130 LEU E O 1
ATOM 5124 N N . ALA E 1 131 ? -62.000 -33.707 -100.799 1.00 18.68 131 ALA E N 1
ATOM 5125 C CA . ALA E 1 131 ? -62.992 -33.815 -101.863 1.00 19.40 131 ALA E CA 1
ATOM 5126 C C . ALA E 1 131 ? -63.137 -35.286 -102.253 1.00 20.07 131 ALA E C 1
ATOM 5127 O O . ALA E 1 131 ? -62.195 -36.063 -102.113 1.00 20.38 131 ALA E O 1
ATOM 5129 N N . PRO E 1 132 ? -64.327 -35.693 -102.729 1.00 20.69 132 PRO E N 1
ATOM 5130 C CA . PRO E 1 132 ? -64.498 -37.109 -103.076 1.00 22.07 132 PRO E CA 1
ATOM 5131 C C . PRO E 1 132 ? -63.630 -37.506 -104.257 1.00 23.67 132 PRO E C 1
ATOM 5132 O O . PRO E 1 132 ? -63.262 -36.655 -105.069 1.00 23.39 132 PRO E O 1
ATOM 5136 N N . GLY E 1 133 ? -63.312 -38.794 -104.360 1.00 25.24 133 GLY E N 1
ATOM 5137 C CA . GLY E 1 133 ? -62.561 -39.282 -105.504 1.00 27.86 133 GLY E CA 1
ATOM 5138 C C . GLY E 1 133 ? -63.346 -38.974 -106.759 1.00 28.86 133 GLY E C 1
ATOM 5139 O O . GLY E 1 133 ? -64.581 -38.975 -106.740 1.00 27.83 133 GLY E O 1
ATOM 5140 N N . SER E 1 134 ? -62.642 -38.678 -107.846 1.00 31.17 134 SER E N 1
ATOM 5141 C CA . SER E 1 134 ? -63.296 -38.536 -109.128 1.00 33.13 134 SER E CA 1
ATOM 5142 C C . SER E 1 134 ? -63.833 -39.935 -109.436 1.00 34.76 134 SER E C 1
ATOM 5143 O O . SER E 1 134 ? -63.190 -40.934 -109.109 1.00 37.17 134 SER E O 1
ATOM 5146 N N . ALA E 1 135 ? -65.021 -40.019 -110.011 1.00 35.56 135 ALA E N 1
ATOM 5147 C CA . ALA E 1 135 ? -65.644 -41.331 -110.254 1.00 36.14 135 ALA E CA 1
ATOM 5148 C C . ALA E 1 135 ? -66.239 -42.004 -108.995 1.00 34.90 135 ALA E C 1
ATOM 5149 O O . ALA E 1 135 ? -66.613 -43.183 -109.039 1.00 35.95 135 ALA E O 1
ATOM 5151 N N . ALA E 1 136 ? -66.336 -41.261 -107.891 1.00 32.20 136 ALA E N 1
ATOM 5152 C CA . ALA E 1 136 ? -67.277 -41.608 -106.820 1.00 31.07 136 ALA E CA 1
ATOM 5153 C C . ALA E 1 136 ? -68.677 -41.672 -107.442 1.00 31.00 136 ALA E C 1
ATOM 5154 O O . ALA E 1 136 ? -68.951 -40.967 -108.424 1.00 30.56 136 ALA E O 1
ATOM 5156 N N . GLN E 1 137 ? -69.554 -42.510 -106.890 1.00 30.87 137 GLN E N 1
ATOM 5157 C CA . GLN E 1 137 ? -70.904 -42.690 -107.451 1.00 31.40 137 GLN E CA 1
ATOM 5158 C C . GLN E 1 137 ? -71.743 -41.417 -107.284 1.00 29.06 137 GLN E C 1
ATOM 5159 O O . GLN E 1 137 ? -71.495 -40.620 -106.388 1.00 27.84 137 GLN E O 1
ATOM 5165 N N . THR E 1 138 ? -72.718 -41.231 -108.164 1.00 28.27 138 THR E N 1
ATOM 5166 C CA . THR E 1 138 ? -73.623 -40.081 -108.114 1.00 27.06 138 THR E CA 1
ATOM 5167 C C . THR E 1 138 ? -74.665 -40.269 -106.998 1.00 26.50 138 THR E C 1
ATOM 5168 O O . THR E 1 138 ? -75.252 -41.342 -106.876 1.00 26.94 138 THR E O 1
ATOM 5172 N N . ASN E 1 139 ? -74.880 -39.234 -106.187 1.00 25.59 139 ASN E N 1
ATOM 5173 C CA . ASN E 1 139 ? -75.863 -39.279 -105.089 1.00 25.73 139 ASN E CA 1
ATOM 5174 C C . ASN E 1 139 ? -76.609 -37.942 -105.002 1.00 24.72 139 ASN E C 1
ATOM 5175 O O . ASN E 1 139 ? -76.168 -36.956 -105.592 1.00 23.77 139 ASN E O 1
ATOM 5180 N N . SER E 1 140 ? -77.729 -37.894 -104.278 1.00 24.69 140 SER E N 1
ATOM 5181 C CA . SER E 1 140 ? -78.452 -36.619 -104.116 1.00 24.13 140 SER E CA 1
ATOM 5182 C C . SER E 1 140 ? -77.709 -35.629 -103.219 1.00 22.98 140 SER E C 1
ATOM 5183 O O . SER E 1 140 ? -77.896 -34.419 -103.337 1.00 22.51 140 SER E O 1
ATOM 5186 N N . MET E 1 141 ? -76.891 -36.160 -102.309 1.00 21.67 141 MET E N 1
ATOM 5187 C CA . MET E 1 141 ? -76.108 -35.341 -101.382 1.00 20.47 141 MET E CA 1
ATOM 5188 C C . MET E 1 141 ? -74.641 -35.629 -101.603 1.00 19.00 141 MET E C 1
ATOM 5189 O O . MET E 1 141 ? -74.285 -36.716 -102.058 1.00 19.17 141 MET E O 1
ATOM 5194 N N . VAL E 1 142 ? -73.795 -34.671 -101.239 1.00 17.22 142 VAL E N 1
ATOM 5195 C CA . VAL E 1 142 ? -72.352 -34.857 -101.313 1.00 16.49 142 VAL E CA 1
ATOM 5196 C C . VAL E 1 142 ? -71.771 -34.497 -99.946 1.00 15.53 142 VAL E C 1
ATOM 5197 O O . VAL E 1 142 ? -72.198 -33.518 -99.321 1.00 15.10 142 VAL E O 1
ATOM 5201 N N . THR E 1 143 ? -70.834 -35.313 -99.465 1.00 15.04 143 THR E N 1
ATOM 5202 C CA . THR E 1 143 ? -70.101 -35.001 -98.232 1.00 14.48 143 THR E CA 1
ATOM 5203 C C . THR E 1 143 ? -68.680 -34.575 -98.563 1.00 14.03 143 THR E C 1
ATOM 5204 O O . THR E 1 143 ? -68.017 -35.210 -99.371 1.00 14.50 143 THR E O 1
ATOM 5208 N N . LEU E 1 144 ? -68.254 -33.466 -97.958 1.00 13.61 144 LEU E N 1
ATOM 5209 C CA . LEU E 1 144 ? -66.916 -32.908 -98.131 1.00 13.66 144 LEU E CA 1
ATOM 5210 C C . LEU E 1 144 ? -66.261 -32.865 -96.764 1.00 13.43 144 LEU E C 1
ATOM 5211 O O . LEU E 1 144 ? -66.923 -33.046 -95.736 1.00 13.05 144 LEU E O 1
ATOM 5216 N N . GLY E 1 145 ? -64.965 -32.599 -96.733 1.00 13.71 145 GLY E N 1
ATOM 5217 C CA . GLY E 1 145 ? -64.346 -32.498 -95.425 1.00 14.39 145 GLY E CA 1
ATOM 5218 C C . GLY E 1 145 ? -63.080 -31.699 -95.375 1.00 14.37 145 GLY E C 1
ATOM 5219 O O . GLY E 1 145 ? -62.601 -31.198 -96.391 1.00 14.23 145 GLY E O 1
ATOM 5220 N N A CYS E 1 146 ? -62.519 -31.684 -94.171 0.50 14.43 146 CYS E N 1
ATOM 5221 N N B CYS E 1 146 ? -62.568 -31.496 -94.162 0.50 14.41 146 CYS E N 1
ATOM 5222 C CA A CYS E 1 146 ? -61.350 -30.922 -93.844 0.50 14.44 146 CYS E CA 1
ATOM 5223 C CA B CYS E 1 146 ? -61.253 -30.889 -93.970 0.50 14.56 146 CYS E CA 1
ATOM 5224 C C A CYS E 1 146 ? -60.547 -31.773 -92.883 0.50 14.30 146 CYS E C 1
ATOM 5225 C C B CYS E 1 146 ? -60.517 -31.637 -92.882 0.50 14.35 146 CYS E C 1
ATOM 5226 O O A CYS E 1 146 ? -61.096 -32.278 -91.902 0.50 13.97 146 CYS E O 1
ATOM 5227 O O B CYS E 1 146 ? -61.083 -31.935 -91.829 0.50 14.04 146 CYS E O 1
ATOM 5232 N N . LEU E 1 147 ? -59.260 -31.958 -93.169 1.00 14.15 147 LEU E N 1
ATOM 5233 C CA . LEU E 1 147 ? -58.403 -32.717 -92.261 1.00 14.06 147 LEU E CA 1
ATOM 5234 C C . LEU E 1 147 ? -57.430 -31.725 -91.660 1.00 13.60 147 LEU E C 1
ATOM 5235 O O . LEU E 1 147 ? -56.774 -30.999 -92.386 1.00 13.79 147 LEU E O 1
ATOM 5240 N N . VAL E 1 148 ? -57.385 -31.672 -90.332 1.00 13.78 148 VAL E N 1
ATOM 5241 C CA . VAL E 1 148 ? -56.589 -30.684 -89.612 1.00 13.92 148 VAL E CA 1
ATOM 5242 C C . VAL E 1 148 ? -55.569 -31.456 -88.799 1.00 14.67 148 VAL E C 1
ATOM 5243 O O . VAL E 1 148 ? -55.893 -32.040 -87.766 1.00 15.16 148 VAL E O 1
ATOM 5247 N N . LYS E 1 149 ? -54.333 -31.473 -89.277 1.00 15.68 149 LYS E N 1
ATOM 5248 C CA . LYS E 1 149 ? -53.352 -32.411 -88.774 1.00 17.29 149 LYS E CA 1
ATOM 5249 C C . LYS E 1 149 ? -52.131 -31.726 -88.161 1.00 17.02 149 LYS E C 1
ATOM 5250 O O . LYS E 1 149 ? -51.680 -30.670 -88.633 1.00 16.86 149 LYS E O 1
ATOM 5256 N N . GLY E 1 150 ? -51.606 -32.341 -87.109 1.00 17.19 150 GLY E N 1
ATOM 5257 C CA . GLY E 1 150 ? -50.287 -32.029 -86.595 1.00 17.69 150 GLY E CA 1
ATOM 5258 C C . GLY E 1 150 ? -50.152 -30.763 -85.777 1.00 16.69 150 GLY E C 1
ATOM 5259 O O . GLY E 1 150 ? -49.121 -30.096 -85.839 1.00 17.52 150 GLY E O 1
ATOM 5260 N N . TYR E 1 151 ? -51.163 -30.445 -84.981 1.00 15.42 151 TYR E N 1
ATOM 5261 C CA . TYR E 1 151 ? -51.117 -29.215 -84.188 1.00 14.55 151 TYR E CA 1
ATOM 5262 C C . TYR E 1 151 ? -51.014 -29.485 -82.692 1.00 14.43 151 TYR E C 1
ATOM 5263 O O . TYR E 1 151 ? -51.336 -30.576 -82.222 1.00 14.56 151 TYR E O 1
ATOM 5272 N N . PHE E 1 152 ? -50.550 -28.476 -81.966 1.00 13.87 152 PHE E N 1
ATOM 5273 C CA . PHE E 1 152 ? -50.464 -28.533 -80.499 1.00 13.97 152 PHE E CA 1
ATOM 5274 C C . PHE E 1 152 ? -50.343 -27.102 -79.977 1.00 13.63 152 PHE E C 1
ATOM 5275 O O . PHE E 1 152 ? -49.719 -26.270 -80.620 1.00 13.30 152 PHE E O 1
ATOM 5283 N N . PRO E 1 153 ? -50.987 -26.784 -78.834 1.00 13.75 153 PRO E N 1
ATOM 5284 C CA . PRO E 1 153 ? -51.943 -27.554 -78.055 1.00 13.97 153 PRO E CA 1
ATOM 5285 C C . PRO E 1 153 ? -53.359 -27.430 -78.630 1.00 13.85 153 PRO E C 1
ATOM 5286 O O . PRO E 1 153 ? -53.567 -26.769 -79.673 1.00 13.33 153 PRO E O 1
ATOM 5290 N N . GLU E 1 154 ? -54.329 -28.053 -77.960 1.00 14.66 154 GLU E N 1
ATOM 5291 C CA . GLU E 1 154 ? -55.752 -27.764 -78.219 1.00 15.26 154 GLU E CA 1
ATOM 5292 C C . GLU E 1 154 ? -56.040 -26.322 -77.786 1.00 15.29 154 GLU E C 1
ATOM 5293 O O . GLU E 1 154 ? -55.300 -25.781 -76.970 1.00 15.50 154 GLU E O 1
ATOM 5299 N N . PRO E 1 155 ? -57.103 -25.692 -78.324 1.00 14.91 155 PRO E N 1
ATOM 5300 C CA . PRO E 1 155 ? -58.037 -26.232 -79.307 1.00 14.69 155 PRO E CA 1
ATOM 5301 C C . PRO E 1 155 ? -57.821 -25.667 -80.715 1.00 14.58 155 PRO E C 1
ATOM 5302 O O . PRO E 1 155 ? -57.047 -24.716 -80.899 1.00 13.86 155 PRO E O 1
ATOM 5306 N N . VAL E 1 156 ? -58.495 -26.265 -81.697 1.00 14.70 156 VAL E N 1
ATOM 5307 C CA . VAL E 1 156 ? -58.762 -25.567 -82.959 1.00 15.24 156 VAL E CA 1
ATOM 5308 C C . VAL E 1 156 ? -60.269 -25.315 -83.053 1.00 15.92 156 VAL E C 1
ATOM 5309 O O . VAL E 1 156 ? -61.080 -26.034 -82.432 1.00 16.66 156 VAL E O 1
ATOM 5313 N N . THR E 1 157 ? -60.643 -24.277 -83.793 1.00 16.00 157 THR E N 1
ATOM 5314 C CA . THR E 1 157 ? -62.041 -24.042 -84.106 1.00 17.01 157 THR E CA 1
ATOM 5315 C C . THR E 1 157 ? -62.203 -24.145 -85.608 1.00 16.23 157 THR E C 1
ATOM 5316 O O . THR E 1 157 ? -61.491 -23.473 -86.363 1.00 16.70 157 THR E O 1
ATOM 5320 N N . VAL E 1 158 ? -63.145 -24.976 -86.029 1.00 15.57 158 VAL E N 1
ATOM 5321 C CA . VAL E 1 158 ? -63.416 -25.180 -87.452 1.00 15.12 158 VAL E CA 1
ATOM 5322 C C . VAL E 1 158 ? -64.814 -24.667 -87.751 1.00 15.45 158 VAL E C 1
ATOM 5323 O O . VAL E 1 158 ? -65.776 -24.996 -87.040 1.00 15.90 158 VAL E O 1
ATOM 5327 N N . THR E 1 159 ? -64.933 -23.855 -88.798 1.00 15.17 159 THR E N 1
ATOM 5328 C CA . THR E 1 159 ? -66.245 -23.483 -89.314 1.00 15.26 159 THR E CA 1
ATOM 5329 C C . THR E 1 159 ? -66.274 -23.734 -90.812 1.00 14.74 159 THR E C 1
ATOM 5330 O O . THR E 1 159 ? -65.235 -23.988 -91.427 1.00 13.68 159 THR E O 1
ATOM 5334 N N . TRP E 1 160 ? -67.476 -23.669 -91.382 1.00 14.87 160 TRP E N 1
ATOM 5335 C CA . TRP E 1 160 ? -67.671 -23.796 -92.827 1.00 15.11 160 TRP E CA 1
ATOM 5336 C C . TRP E 1 160 ? -68.336 -22.563 -93.363 1.00 15.94 160 TRP E C 1
ATOM 5337 O O . TRP E 1 160 ? -69.323 -22.079 -92.794 1.00 16.70 160 TRP E O 1
ATOM 5348 N N . ASN E 1 161 ? -67.803 -22.013 -94.455 1.00 16.37 161 ASN E N 1
ATOM 5349 C CA . ASN E 1 161 ? -68.327 -20.760 -95.019 1.00 17.81 161 ASN E CA 1
ATOM 5350 C C . ASN E 1 161 ? -68.492 -19.674 -93.939 1.00 19.08 161 ASN E C 1
ATOM 5351 O O . ASN E 1 161 ? -69.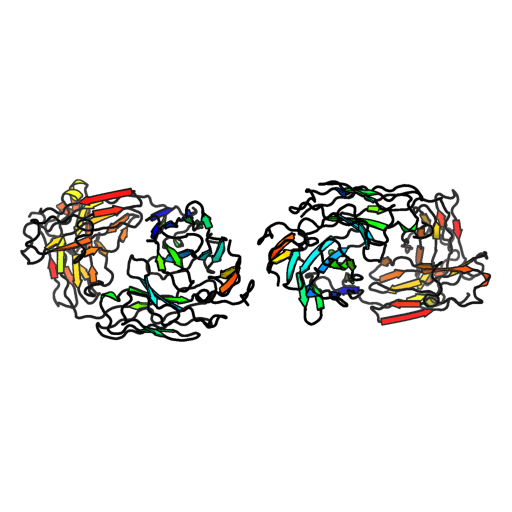538 -19.029 -93.843 1.00 19.97 161 ASN E O 1
ATOM 5356 N N . SER E 1 162 ? -67.450 -19.513 -93.127 1.00 19.62 162 SER E N 1
ATOM 5357 C CA . SER E 1 162 ? -67.395 -18.520 -92.037 1.00 21.88 162 SER E CA 1
ATOM 5358 C C . SER E 1 162 ? -68.534 -18.644 -91.019 1.00 23.01 162 SER E C 1
ATOM 5359 O O . SER E 1 162 ? -68.936 -17.649 -90.404 1.00 25.36 162 SER E O 1
ATOM 5362 N N . GLY E 1 163 ? -69.039 -19.862 -90.848 1.00 22.24 163 GLY E N 1
ATOM 5363 C CA . GLY E 1 163 ? -70.168 -20.123 -89.952 1.00 23.59 163 GLY E CA 1
ATOM 5364 C C . GLY E 1 163 ? -71.554 -20.133 -90.573 1.00 24.39 163 GLY E C 1
ATOM 5365 O O . GLY E 1 163 ? -72.530 -20.494 -89.899 1.00 25.75 163 GLY E O 1
ATOM 5366 N N . SER E 1 164 ? -71.662 -19.738 -91.843 1.00 24.21 164 SER E N 1
ATOM 5367 C CA A SER E 1 164 ? -72.964 -19.683 -92.507 0.50 25.14 164 SER E CA 1
ATOM 5368 C CA B SER E 1 164 ? -72.950 -19.687 -92.540 0.50 25.18 164 SER E CA 1
ATOM 5369 C C . SER E 1 164 ? -73.454 -21.072 -92.913 1.00 24.42 164 SER E C 1
ATOM 5370 O O . SER E 1 164 ? -74.644 -21.272 -93.150 1.00 26.02 164 SER E O 1
ATOM 5375 N N . LEU E 1 165 ? -72.533 -22.024 -92.983 1.00 22.91 165 LEU E N 1
ATOM 5376 C CA . LEU E 1 165 ? -72.871 -23.398 -93.276 1.00 22.65 165 LEU E CA 1
ATOM 5377 C C . LEU E 1 165 ? -72.677 -24.144 -91.971 1.00 22.33 165 LEU E C 1
ATOM 5378 O O . LEU E 1 165 ? -71.559 -24.486 -91.607 1.00 21.03 165 LEU E O 1
ATOM 5383 N N . SER E 1 166 ? -73.764 -24.355 -91.242 1.00 23.73 166 SER E N 1
ATOM 5384 C CA . SER E 1 166 ? -73.644 -24.965 -89.918 1.00 24.57 166 SER E CA 1
ATOM 5385 C C . SER E 1 166 ? -74.470 -26.235 -89.755 1.00 25.01 166 SER E C 1
ATOM 5386 O O . SER E 1 166 ? -74.123 -27.089 -88.945 1.00 25.78 166 SER E O 1
ATOM 5389 N N . SER E 1 167 ? -75.561 -26.371 -90.496 1.00 25.69 167 SER E N 1
ATOM 5390 C CA . SER E 1 167 ? -76.296 -27.628 -90.443 1.00 26.04 167 SER E CA 1
ATOM 5391 C C . SER E 1 167 ? -75.575 -28.657 -91.326 1.00 24.14 167 SER E C 1
ATOM 5392 O O . SER E 1 167 ? -74.866 -28.290 -92.268 1.00 24.30 167 SER E O 1
ATOM 5395 N N . GLY E 1 168 ? -75.719 -29.934 -90.990 1.00 23.12 168 GLY E N 1
ATOM 5396 C CA . GLY E 1 168 ? -75.031 -31.001 -91.730 1.00 20.67 168 GLY E CA 1
ATOM 5397 C C . GLY E 1 168 ? -73.529 -31.054 -91.524 1.00 19.09 168 GLY E C 1
ATOM 5398 O O . GLY E 1 168 ? -72.810 -31.630 -92.355 1.00 17.63 168 GLY E O 1
ATOM 5399 N N . VAL E 1 169 ? -73.063 -30.449 -90.429 1.00 17.86 169 VAL E N 1
ATOM 5400 C CA . VAL E 1 169 ? -71.645 -30.454 -90.063 1.00 17.04 169 VAL E CA 1
ATOM 5401 C C . VAL E 1 169 ? -71.385 -31.423 -88.905 1.00 17.21 169 VAL E C 1
ATOM 5402 O O . VAL E 1 169 ? -72.175 -31.511 -87.965 1.00 17.85 169 VAL E O 1
ATOM 5406 N N . HIS E 1 170 ? -70.288 -32.164 -89.018 1.00 16.81 170 HIS E N 1
ATOM 5407 C CA . HIS E 1 170 ? -69.751 -32.977 -87.936 1.00 17.37 170 HIS E CA 1
ATOM 5408 C C . HIS E 1 170 ? -68.304 -32.640 -87.763 1.00 16.66 170 HIS E C 1
ATOM 5409 O O . HIS E 1 170 ? -67.490 -32.912 -88.647 1.00 16.29 170 HIS E O 1
ATOM 5416 N N . THR E 1 171 ? -67.948 -32.053 -86.624 1.00 16.97 171 THR E N 1
ATOM 5417 C CA . THR E 1 171 ? -66.540 -31.829 -86.332 1.00 16.16 171 THR E CA 1
ATOM 5418 C C . THR E 1 171 ? -66.130 -32.791 -85.220 1.00 16.04 171 THR E C 1
ATOM 5419 O O . THR E 1 171 ? -66.727 -32.818 -84.141 1.00 16.35 171 THR E O 1
ATOM 5423 N N . PHE E 1 172 ? -65.135 -33.614 -85.519 1.00 15.31 172 PHE E N 1
ATOM 5424 C CA . PHE E 1 172 ? -64.807 -34.744 -84.663 1.00 15.96 172 PHE E CA 1
ATOM 5425 C C . PHE E 1 172 ? -63.827 -34.343 -83.578 1.00 15.89 172 PHE E C 1
ATOM 5426 O O . PHE E 1 172 ? -62.963 -33.506 -83.818 1.00 15.32 172 PHE E O 1
ATOM 5434 N N . PRO E 1 173 ? -63.973 -34.921 -82.370 1.00 16.42 173 PRO E N 1
ATOM 5435 C CA . PRO E 1 173 ? -63.001 -34.630 -81.318 1.00 16.70 173 PRO E CA 1
ATOM 5436 C C . PRO E 1 173 ? -61.573 -34.946 -81.752 1.00 16.68 173 PRO E C 1
ATOM 5437 O O . PRO E 1 173 ? -61.329 -35.949 -82.423 1.00 17.13 173 PRO E O 1
ATOM 5441 N N . ALA E 1 174 ? -60.641 -34.072 -81.389 1.00 16.73 174 ALA E N 1
ATOM 5442 C CA . ALA E 1 174 ? -59.250 -34.264 -81.731 1.00 16.84 174 ALA E CA 1
ATOM 5443 C C . ALA E 1 174 ? -58.669 -35.474 -81.008 1.00 17.96 174 ALA E C 1
ATOM 5444 O O . ALA E 1 174 ? -59.077 -35.824 -79.886 1.00 18.82 174 ALA E O 1
ATOM 5446 N N . VAL E 1 175 ? -57.732 -36.127 -81.674 1.00 18.30 175 VAL E N 1
ATOM 5447 C CA . VAL E 1 175 ? -57.010 -37.246 -81.083 1.00 19.67 175 VAL E CA 1
ATOM 5448 C C . VAL E 1 175 ? -55.525 -36.911 -81.008 1.00 19.74 175 VAL E C 1
ATOM 5449 O O . VAL E 1 175 ? -54.939 -36.411 -81.974 1.00 18.46 175 VAL E O 1
ATOM 5453 N N . LEU E 1 176 ? -54.938 -37.175 -79.843 1.00 20.86 176 LEU E N 1
ATOM 5454 C CA . LEU E 1 176 ? -53.518 -36.930 -79.586 1.00 21.93 176 LEU E CA 1
ATOM 5455 C C . LEU E 1 176 ? -52.661 -38.141 -79.941 1.00 23.77 176 LEU E C 1
ATOM 5456 O O . LEU E 1 176 ? -52.965 -39.258 -79.533 1.00 25.17 176 LEU E O 1
ATOM 5461 N N . GLN E 1 177 ? -51.589 -37.908 -80.694 1.00 24.53 177 GLN E N 1
ATOM 5462 C CA . GLN E 1 177 ? -50.589 -38.936 -80.969 1.00 27.35 177 GLN E CA 1
ATOM 5463 C C . GLN E 1 177 ? -49.218 -38.288 -81.111 1.00 27.62 177 GLN E C 1
ATOM 5464 O O . GLN E 1 177 ? -49.054 -37.331 -81.872 1.00 26.12 177 GLN E O 1
ATOM 5470 N N . SER E 1 178 ? -48.242 -38.810 -80.371 1.00 29.17 178 SER E N 1
ATOM 5471 C CA . SER E 1 178 ? -46.869 -38.288 -80.397 1.00 30.08 178 SER E CA 1
ATOM 5472 C C . SER E 1 178 ? -46.834 -36.767 -80.244 1.00 28.20 178 SER E C 1
ATOM 5473 O O . SER E 1 178 ? -46.189 -36.076 -81.036 1.00 28.44 178 SER E O 1
ATOM 5476 N N . ASP E 1 179 ? -47.548 -36.261 -79.238 1.00 26.86 179 ASP E N 1
ATOM 5477 C CA . ASP E 1 179 ? -47.615 -34.823 -78.933 1.00 25.25 179 ASP E CA 1
ATOM 5478 C C . ASP E 1 179 ? -48.214 -33.941 -80.037 1.00 22.57 179 ASP E C 1
ATOM 5479 O O . ASP E 1 179 ? -48.004 -32.733 -80.049 1.00 21.66 179 ASP E O 1
ATOM 5484 N N . LEU E 1 180 ? -48.975 -34.540 -80.948 1.00 21.12 180 LEU E N 1
ATOM 5485 C CA . LEU E 1 180 ? -49.644 -33.779 -82.001 1.00 19.17 180 LEU E CA 1
ATOM 5486 C C . LEU E 1 180 ? -51.090 -34.222 -82.133 1.00 18.11 180 LEU E C 1
ATOM 5487 O O . LEU E 1 180 ? -51.396 -35.418 -82.053 1.00 18.54 180 LEU E O 1
ATOM 5492 N N . TYR E 1 181 ? -51.970 -33.244 -82.327 1.00 16.44 181 TYR E N 1
ATOM 5493 C CA . TYR E 1 181 ? -53.396 -33.506 -82.457 1.00 15.99 181 TYR E CA 1
ATOM 5494 C C . TYR E 1 181 ? -53.796 -33.582 -83.909 1.00 15.70 181 TYR E C 1
ATOM 5495 O O . TYR E 1 181 ? -53.227 -32.899 -84.754 1.00 14.79 181 TYR E O 1
ATOM 5504 N N . THR E 1 182 ? -54.799 -34.407 -84.185 1.00 15.80 182 THR E N 1
ATOM 5505 C CA . THR E 1 182 ? -55.432 -34.426 -85.494 1.00 16.35 182 THR E CA 1
ATOM 5506 C C . THR E 1 182 ? -56.936 -34.435 -85.300 1.00 15.62 182 THR E C 1
ATOM 5507 O O . THR E 1 182 ? -57.462 -35.111 -84.407 1.00 16.37 182 THR E O 1
ATOM 5511 N N . LEU E 1 183 ? -57.623 -33.663 -86.124 1.00 15.01 183 LEU E N 1
ATOM 5512 C CA . LEU E 1 183 ? -59.074 -33.781 -86.189 1.00 15.16 183 LEU E CA 1
ATOM 5513 C C . LEU E 1 183 ? -59.545 -33.602 -87.607 1.00 14.68 183 LEU E C 1
ATOM 5514 O O . LEU E 1 183 ? -58.798 -33.137 -88.455 1.00 14.09 183 LEU E O 1
ATOM 5519 N N A SER E 1 184 ? -60.799 -33.972 -87.844 0.50 14.63 184 SER E N 1
ATOM 5520 N N B SER E 1 184 ? -60.771 -34.043 -87.888 0.50 14.70 184 SER E N 1
ATOM 5521 C CA A SER E 1 184 ? -61.425 -33.791 -89.136 0.50 14.11 184 SER E CA 1
ATOM 5522 C CA B SER E 1 184 ? -61.399 -33.789 -89.181 0.50 14.17 184 SER E CA 1
ATOM 5523 C C A SER E 1 184 ? -62.791 -33.172 -88.920 0.50 13.72 184 SER E C 1
ATOM 5524 C C B SER E 1 184 ? -62.794 -33.228 -88.952 0.50 13.76 184 SER E C 1
ATOM 5525 O O A SER E 1 184 ? -63.344 -33.231 -87.817 0.50 14.01 184 SER E O 1
ATOM 5526 O O B SER E 1 184 ? -63.363 -33.379 -87.867 0.50 14.08 184 SER E O 1
ATOM 5531 N N . SER E 1 185 ? -63.327 -32.571 -89.976 1.00 13.37 185 SER E N 1
ATOM 5532 C CA . SER E 1 185 ? -64.694 -32.063 -89.961 1.00 13.22 185 SER E CA 1
ATOM 5533 C C . SER E 1 185 ? -65.319 -32.449 -91.289 1.00 13.29 185 SER E C 1
ATOM 5534 O O . SER E 1 185 ? -64.654 -32.370 -92.332 1.00 13.14 185 SER E O 1
ATOM 5537 N N . SER E 1 186 ? -66.576 -32.880 -91.250 1.00 13.72 186 SER E N 1
ATOM 5538 C CA . SER E 1 186 ? -67.315 -33.157 -92.481 1.00 13.96 186 SER E CA 1
ATOM 5539 C C . SER E 1 186 ? -68.505 -32.208 -92.633 1.00 13.98 186 SER E C 1
ATOM 5540 O O . SER E 1 186 ? -69.041 -31.691 -91.649 1.00 13.71 186 SER E O 1
ATOM 5543 N N . VAL E 1 187 ? -68.902 -31.963 -93.878 1.00 13.82 187 VAL E N 1
ATOM 5544 C CA . VAL E 1 187 ? -70.096 -31.191 -94.139 1.00 14.16 187 VAL E CA 1
ATOM 5545 C C . VAL E 1 187 ? -70.819 -31.849 -95.301 1.00 14.51 187 VAL E C 1
ATOM 5546 O O . VAL E 1 187 ? -70.195 -32.267 -96.267 1.00 14.19 187 VAL E O 1
ATOM 5550 N N . THR E 1 188 ? -72.134 -31.964 -95.184 1.00 15.00 188 THR E N 1
ATOM 5551 C CA . THR E 1 188 ? -72.924 -32.563 -96.250 1.00 15.83 188 THR E CA 1
ATOM 5552 C C . THR E 1 188 ? -73.871 -31.525 -96.832 1.00 16.36 188 THR E C 1
ATOM 5553 O O . THR E 1 188 ? -74.589 -30.843 -96.086 1.00 16.76 188 THR E O 1
ATOM 5557 N N . VAL E 1 189 ? -73.859 -31.408 -98.162 1.00 16.25 189 VAL E N 1
ATOM 5558 C CA . VAL E 1 189 ? -74.670 -30.420 -98.882 1.00 17.11 189 VAL E CA 1
ATOM 5559 C C . VAL E 1 189 ? -75.361 -31.110 -100.076 1.00 17.93 189 VAL E C 1
ATOM 5560 O O . VAL E 1 189 ? -74.953 -32.208 -100.474 1.00 17.41 189 VAL E O 1
ATOM 5564 N N . PRO E 1 190 ? -76.426 -30.497 -100.632 1.00 19.18 190 PRO E N 1
ATOM 5565 C CA . PRO E 1 190 ? -77.016 -31.127 -101.819 1.00 20.17 190 PRO E CA 1
ATOM 5566 C C . PRO E 1 190 ? -76.006 -31.165 -102.960 1.00 20.26 190 PRO E C 1
ATOM 5567 O O . PRO E 1 190 ? -75.270 -30.201 -103.165 1.00 19.95 190 PRO E O 1
ATOM 5571 N N A SER E 1 191 ? -75.975 -32.285 -103.678 0.50 20.83 191 SER E N 1
ATOM 5572 N N B SER E 1 191 ? -75.976 -32.278 -103.689 0.50 20.91 191 SER E N 1
ATOM 5573 C CA A SER E 1 191 ? -75.047 -32.489 -104.791 0.50 21.10 191 SER E CA 1
ATOM 5574 C CA B SER E 1 191 ? -75.012 -32.473 -104.774 0.50 21.19 191 SER E CA 1
ATOM 5575 C C A SER E 1 191 ? -75.152 -31.400 -105.846 0.50 21.89 191 SER E C 1
ATOM 5576 C C B SER E 1 191 ? -75.159 -31.446 -105.894 0.50 21.97 191 SER E C 1
ATOM 5577 O O A SER E 1 191 ? -74.148 -30.991 -106.427 0.50 21.78 191 SER E O 1
ATOM 5578 O O B SER E 1 191 ? -74.182 -31.125 -106.571 0.50 21.91 191 SER E O 1
ATOM 5583 N N . SER E 1 192 ? -76.374 -30.933 -106.082 1.00 22.73 192 SER E N 1
ATOM 5584 C CA . SER E 1 192 ? -76.632 -29.919 -107.110 1.00 24.25 192 SER E CA 1
ATOM 5585 C C . SER E 1 192 ? -75.959 -28.578 -106.789 1.00 24.07 192 SER E C 1
ATOM 5586 O O . SER E 1 192 ? -75.690 -27.794 -107.704 1.00 25.34 192 SER E O 1
ATOM 5589 N N . THR E 1 193 ? -75.662 -28.349 -105.508 1.00 23.06 193 THR E N 1
ATOM 5590 C CA . THR E 1 193 ? -75.078 -27.086 -105.036 1.00 22.61 193 THR E CA 1
ATOM 5591 C C . THR E 1 193 ? -73.544 -27.059 -105.003 1.00 21.72 193 THR E C 1
ATOM 5592 O O . THR E 1 193 ? -72.964 -26.031 -104.664 1.00 21.46 193 THR E O 1
ATOM 5596 N N . TRP E 1 194 ? -72.891 -28.184 -105.300 1.00 21.06 194 TRP E N 1
ATOM 5597 C CA . TRP E 1 194 ? -71.428 -28.230 -105.287 1.00 20.42 194 TRP E CA 1
ATOM 5598 C C . TRP E 1 194 ? -70.897 -28.896 -106.539 1.00 21.29 194 TRP E C 1
ATOM 5599 O O . TRP E 1 194 ? -71.330 -29.993 -106.891 1.00 22.39 194 TRP E O 1
ATOM 5610 N N . PRO E 1 195 ? -69.942 -28.253 -107.242 1.00 21.84 195 PRO E N 1
ATOM 5611 C CA . PRO E 1 195 ? -69.184 -27.062 -106.877 1.00 21.59 195 PRO E CA 1
ATOM 5612 C C . PRO E 1 195 ? -69.823 -25.714 -107.238 1.00 22.53 195 PRO E C 1
ATOM 5613 O O . PRO E 1 195 ? -69.147 -24.696 -107.103 1.00 22.88 195 PRO E O 1
ATOM 5617 N N . SER E 1 196 ? -71.084 -25.689 -107.681 1.00 23.25 196 SER E N 1
ATOM 5618 C CA . SER E 1 196 ? -71.706 -24.424 -108.134 1.00 24.77 196 SER E CA 1
ATOM 5619 C C . SER E 1 196 ? -71.650 -23.329 -107.070 1.00 25.01 196 SER E C 1
ATOM 5620 O O . SER E 1 196 ? -71.418 -22.155 -107.385 1.00 25.94 196 SER E O 1
ATOM 5623 N N . GLU E 1 197 ? -71.843 -23.733 -105.816 1.00 23.62 197 GLU E N 1
ATOM 5624 C CA . GLU E 1 197 ? -71.738 -22.839 -104.662 1.00 23.77 197 GLU E CA 1
ATOM 5625 C C . GLU E 1 197 ? -70.536 -23.284 -103.842 1.00 21.97 197 GLU E C 1
ATOM 5626 O O . GLU E 1 197 ? -70.422 -24.460 -103.472 1.00 20.96 197 GLU E O 1
ATOM 5632 N N . THR E 1 198 ? -69.638 -22.345 -103.571 1.00 21.54 198 THR E N 1
ATOM 5633 C CA . THR E 1 198 ? -68.385 -22.668 -102.888 1.00 20.26 198 THR E CA 1
ATOM 5634 C C . THR E 1 198 ? -68.594 -23.136 -101.444 1.00 18.54 198 THR E C 1
ATOM 5635 O O . THR E 1 198 ? -69.509 -22.681 -100.749 1.00 19.00 198 THR E O 1
ATOM 5639 N N . VAL E 1 199 ? -67.731 -24.049 -101.020 1.00 17.17 199 VAL E N 1
ATOM 5640 C CA . VAL E 1 199 ? -67.693 -24.593 -99.652 1.00 15.95 199 VAL E CA 1
ATOM 5641 C C . VAL E 1 199 ? -66.237 -24.461 -99.179 1.00 15.40 199 VAL E C 1
ATOM 5642 O O . VAL E 1 199 ? -65.323 -25.003 -99.807 1.00 15.60 199 VAL E O 1
ATOM 5646 N N . THR E 1 200 ? -66.028 -23.721 -98.098 1.00 15.06 200 THR E N 1
ATOM 5647 C CA . THR E 1 200 ? -64.681 -23.430 -97.592 1.00 14.95 200 THR E CA 1
ATOM 5648 C C . THR E 1 200 ? -64.625 -23.782 -96.123 1.00 14.59 200 THR E C 1
ATOM 5649 O O . THR E 1 200 ? -65.517 -23.419 -95.369 1.00 14.59 200 THR E O 1
ATOM 5653 N N A CYS E 1 201 ? -63.559 -24.482 -95.747 0.50 14.24 201 CYS E N 1
ATOM 5654 N N B CYS E 1 201 ? -63.596 -24.505 -95.701 0.50 14.38 201 CYS E N 1
ATOM 5655 C CA A CYS E 1 201 ? -63.237 -24.826 -94.368 0.50 14.17 201 CYS E CA 1
ATOM 5656 C CA B CYS E 1 201 ? -63.440 -24.736 -94.273 0.50 14.45 201 CYS E CA 1
ATOM 5657 C C A CYS E 1 201 ? -62.469 -23.636 -93.760 0.50 14.31 201 CYS E C 1
ATOM 5658 C C B CYS E 1 201 ? -62.460 -23.741 -93.698 0.50 14.41 201 CYS E C 1
ATOM 5659 O O A CYS E 1 201 ? -61.568 -23.098 -94.405 0.50 14.50 201 CYS E O 1
ATOM 5660 O O B CYS E 1 201 ? -61.403 -23.470 -94.274 0.50 14.57 201 CYS E O 1
ATOM 5665 N N . ASN E 1 202 ? -62.841 -23.196 -92.554 1.00 14.35 202 ASN E N 1
ATOM 5666 C CA . ASN E 1 202 ? -62.073 -22.166 -91.865 1.00 14.77 202 ASN E CA 1
ATOM 5667 C C . ASN E 1 202 ? -61.537 -22.782 -90.590 1.00 14.55 202 ASN E C 1
ATOM 5668 O O . ASN E 1 202 ? -62.315 -23.311 -89.800 1.00 15.00 202 ASN E O 1
ATOM 5673 N N . VAL E 1 203 ? -60.222 -22.699 -90.381 1.00 14.28 203 VAL E N 1
ATOM 5674 C CA . VAL E 1 203 ? -59.585 -23.298 -89.210 1.00 13.88 203 VAL E CA 1
ATOM 5675 C C . VAL E 1 203 ? -58.825 -22.196 -88.461 1.00 14.18 203 VAL E C 1
ATOM 5676 O O . VAL E 1 203 ? -58.055 -21.459 -89.073 1.00 14.73 203 VAL E O 1
ATOM 5680 N N . ALA E 1 204 ? -59.093 -22.064 -87.159 1.00 13.78 204 ALA E N 1
ATOM 5681 C CA . ALA E 1 204 ? -58.364 -21.138 -86.304 1.00 14.26 204 ALA E CA 1
ATOM 5682 C C . ALA E 1 204 ? -57.656 -21.935 -85.225 1.00 14.05 204 ALA E C 1
ATOM 5683 O O . ALA E 1 204 ? -58.255 -22.812 -84.597 1.00 13.78 204 ALA E O 1
ATOM 5685 N N . HIS E 1 205 ? -56.380 -21.624 -85.017 1.00 14.42 205 HIS E N 1
ATOM 5686 C CA . HIS E 1 205 ? -55.587 -22.255 -83.963 1.00 14.75 205 HIS E CA 1
ATOM 5687 C C . HIS E 1 205 ? -54.974 -21.160 -83.133 1.00 16.01 205 HIS E C 1
ATOM 5688 O O . HIS E 1 205 ? -53.868 -20.684 -83.434 1.00 15.99 205 HIS E O 1
ATOM 5695 N N . PRO E 1 206 ? -55.691 -20.739 -82.072 1.00 17.04 206 PRO E N 1
ATOM 5696 C CA . PRO E 1 206 ? -55.292 -19.559 -81.300 1.00 18.33 206 PRO E CA 1
ATOM 5697 C C . PRO E 1 206 ? -53.886 -19.661 -80.716 1.00 18.02 206 PRO E C 1
ATOM 5698 O O . PRO E 1 206 ? -53.165 -18.665 -80.652 1.00 19.13 206 PRO E O 1
ATOM 5702 N N . ALA E 1 207 ? -53.502 -20.859 -80.300 1.00 17.76 207 ALA E N 1
ATOM 5703 C CA . ALA E 1 207 ? -52.227 -21.030 -79.615 1.00 17.35 207 ALA E CA 1
ATOM 5704 C C . ALA E 1 207 ? -51.018 -20.765 -80.505 1.00 17.15 207 A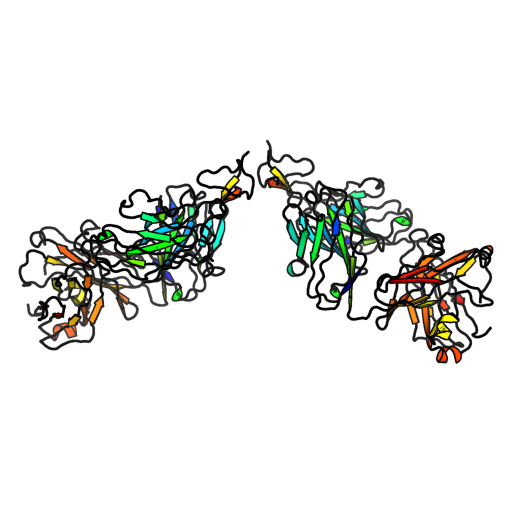LA E C 1
ATOM 5705 O O . ALA E 1 207 ? -49.971 -20.386 -79.994 1.00 17.62 207 ALA E O 1
ATOM 5707 N N . SER E 1 208 ? -51.156 -20.964 -81.820 1.00 16.44 208 SER E N 1
ATOM 5708 C CA . SER E 1 208 ? -50.088 -20.628 -82.765 1.00 16.85 208 SER E CA 1
ATOM 5709 C C . SER E 1 208 ? -50.411 -19.362 -83.560 1.00 17.15 208 SER E C 1
ATOM 5710 O O . SER E 1 208 ? -49.685 -19.010 -84.503 1.00 17.89 208 SER E O 1
ATOM 5713 N N . SER E 1 209 ? -51.466 -18.669 -83.128 1.00 17.00 209 SER E N 1
ATOM 5714 C CA . SER E 1 209 ? -52.000 -17.465 -83.794 1.00 17.68 209 SER E CA 1
ATOM 5715 C C . SER E 1 209 ? -52.067 -17.660 -85.307 1.00 17.29 209 SER E C 1
ATOM 5716 O O . SER E 1 209 ? -51.533 -16.863 -86.092 1.00 17.77 209 SER E O 1
ATOM 5719 N N . THR E 1 210 ? -52.713 -18.756 -85.695 1.00 16.26 210 THR E N 1
ATOM 5720 C CA . THR E 1 210 ? -52.822 -19.168 -87.090 1.00 16.31 210 THR E CA 1
ATOM 5721 C C . THR E 1 210 ? -54.282 -19.256 -87.500 1.00 16.00 210 THR E C 1
ATOM 5722 O O . THR E 1 210 ? -55.116 -19.739 -86.737 1.00 14.88 210 THR E O 1
ATOM 5726 N N . LYS E 1 211 ? -54.592 -18.773 -88.704 1.00 16.19 211 LYS E N 1
ATOM 5727 C CA . LYS E 1 211 ? -55.887 -19.074 -89.332 1.00 16.31 211 LYS E CA 1
ATOM 5728 C C . LYS E 1 211 ? -55.647 -19.558 -90.750 1.00 15.93 211 LYS E C 1
ATOM 5729 O O . LYS E 1 211 ? -54.770 -19.047 -91.423 1.00 16.69 211 LYS E O 1
ATOM 5735 N N . VAL E 1 212 ? -56.426 -20.541 -91.192 1.00 14.97 212 VAL E N 1
ATOM 5736 C CA . VAL E 1 212 ? -56.310 -21.087 -92.550 1.00 15.29 212 VAL E CA 1
ATOM 5737 C C . VAL E 1 212 ? -57.710 -21.254 -93.121 1.00 15.45 212 VAL E C 1
ATOM 5738 O O . VAL E 1 212 ? -58.610 -21.745 -92.426 1.00 14.90 212 VAL E O 1
ATOM 5742 N N . ASP E 1 213 ? -57.895 -20.814 -94.365 1.00 16.34 213 ASP E N 1
ATOM 5743 C CA . ASP E 1 213 ? -59.118 -21.110 -95.106 1.00 16.96 213 ASP E CA 1
ATOM 5744 C C . ASP E 1 213 ? -58.750 -21.972 -96.308 1.00 16.80 213 ASP E C 1
ATOM 5745 O O . ASP E 1 213 ? -57.811 -21.657 -97.042 1.00 16.75 213 ASP E O 1
ATOM 5750 N N . LYS E 1 214 ? -59.480 -23.069 -96.484 1.00 16.00 214 LYS E N 1
ATOM 5751 C CA . LYS E 1 214 ? -59.273 -23.950 -97.626 1.00 16.46 214 LYS E CA 1
ATOM 5752 C C . LYS E 1 214 ? -60.604 -24.185 -98.318 1.00 16.00 214 LYS E C 1
ATOM 5753 O O . LYS E 1 214 ? -61.499 -24.789 -97.738 1.00 14.84 214 LYS E O 1
ATOM 5759 N N . LYS E 1 215 ? -60.730 -23.712 -99.554 1.00 16.73 215 LYS E N 1
ATOM 5760 C CA . LYS E 1 215 ? -61.902 -24.019 -100.359 1.00 16.93 215 LYS E CA 1
ATOM 5761 C C . LYS E 1 215 ? -61.799 -25.472 -100.794 1.00 16.71 215 LYS E C 1
ATOM 5762 O O . LYS E 1 215 ? -60.707 -25.946 -101.117 1.00 16.35 215 LYS E O 1
ATOM 5768 N N . ILE E 1 216 ? -62.923 -26.173 -100.768 1.00 16.42 216 ILE E N 1
ATOM 5769 C CA . ILE E 1 216 ? -62.980 -27.517 -101.289 1.00 17.01 216 ILE E CA 1
ATOM 5770 C C . ILE E 1 216 ? -63.308 -27.475 -102.793 1.00 18.53 216 ILE E C 1
ATOM 5771 O O . ILE E 1 216 ? -64.309 -27.039 -103.180 1.00 18.79 216 ILE E O 1
ATOM 5776 N N . VAL E 1 217 ? -62.525 -27.942 -103.626 1.00 20.10 217 VAL E N 1
ATOM 5777 C CA . VAL E 1 217 ? -62.546 -27.976 -105.080 1.00 22.36 217 VAL E CA 1
ATOM 5778 C C . VAL E 1 217 ? -62.472 -29.414 -105.606 1.00 21.74 217 VAL E C 1
ATOM 5779 O O . VAL E 1 217 ? -61.796 -30.180 -105.056 1.00 20.79 217 VAL E O 1
ATOM 5783 N N . PRO E 1 218 ? -63.290 -29.635 -106.640 1.00 21.88 218 PRO E N 1
ATOM 5784 C CA . PRO E 1 218 ? -63.313 -30.990 -107.202 1.00 22.77 218 PRO E CA 1
ATOM 5785 C C . PRO E 1 218 ? -61.921 -31.447 -107.632 1.00 23.60 218 PRO E C 1
ATOM 5786 O O . PRO E 1 218 ? -61.109 -30.627 -108.058 1.00 23.92 218 PRO E O 1
ATOM 5790 N N . ARG E 1 219 ? -61.651 -32.742 -107.511 1.00 24.94 219 ARG E N 1
ATOM 5791 C CA . ARG E 1 219 ? -60.357 -33.309 -107.908 1.00 27.08 219 ARG E CA 1
ATOM 5792 C C . ARG E 1 219 ? -60.176 -33.313 -109.426 1.00 29.02 219 ARG E C 1
ATOM 5793 O O . ARG E 1 219 ? -61.132 -33.539 -110.156 1.00 30.07 219 ARG E O 1
ATOM 5801 N N . ASP F 2 1 ? -67.228 -27.810 -47.193 1.00 25.15 1 ASP F N 1
ATOM 5802 C CA . ASP F 2 1 ? -68.193 -27.223 -48.161 1.00 23.69 1 ASP F CA 1
ATOM 5803 C C . ASP F 2 1 ? -69.410 -28.121 -48.299 1.00 23.60 1 ASP F C 1
ATOM 5804 O O . ASP F 2 1 ? -69.331 -29.334 -48.056 1.00 24.27 1 ASP F O 1
ATOM 5809 N N . VAL F 2 2 ? -70.531 -27.526 -48.703 1.00 22.96 2 VAL F N 1
ATOM 5810 C CA . VAL F 2 2 ? -71.747 -28.284 -48.975 1.00 23.15 2 VAL F CA 1
ATOM 5811 C C . VAL F 2 2 ? -71.553 -29.184 -50.206 1.00 22.70 2 VAL F C 1
ATOM 5812 O O . VAL F 2 2 ? -71.141 -28.734 -51.283 1.00 22.20 2 VAL F O 1
ATOM 5816 N N . LEU F 2 3 ? -71.833 -30.466 -50.030 1.00 23.44 3 LEU F N 1
ATOM 5817 C CA . LEU F 2 3 ? -71.669 -31.438 -51.096 1.00 23.47 3 LEU F CA 1
ATOM 5818 C C . LEU F 2 3 ? -72.996 -31.537 -51.827 1.00 22.25 3 LEU F C 1
ATOM 5819 O O . LEU F 2 3 ? -74.020 -31.816 -51.202 1.00 22.33 3 LEU F O 1
ATOM 5824 N N . MET F 2 4 ? -72.978 -31.296 -53.138 1.00 21.19 4 MET F N 1
ATOM 5825 C CA . MET F 2 4 ? -74.141 -31.541 -53.994 1.00 20.40 4 MET F CA 1
ATOM 5826 C C . MET F 2 4 ? -73.912 -32.793 -54.845 1.00 20.94 4 MET F C 1
ATOM 5827 O O . MET F 2 4 ? -72.931 -32.874 -55.594 1.00 20.96 4 MET F O 1
ATOM 5832 N N . THR F 2 5 ? -74.820 -33.760 -54.734 1.00 21.89 5 THR F N 1
ATOM 5833 C CA . THR F 2 5 ? -74.724 -35.011 -55.504 1.00 22.39 5 THR F CA 1
ATOM 5834 C C . THR F 2 5 ? -75.944 -35.206 -56.389 1.00 21.70 5 THR F C 1
ATOM 5835 O O . THR F 2 5 ? -77.068 -34.911 -55.978 1.00 22.55 5 THR F O 1
ATOM 5839 N N . GLN F 2 6 ? -75.720 -35.715 -57.595 1.00 20.40 6 GLN F N 1
ATOM 5840 C CA . GLN F 2 6 ? -76.806 -35.957 -58.540 1.00 19.23 6 GLN F CA 1
ATOM 5841 C C . GLN F 2 6 ? -76.958 -37.410 -58.889 1.00 20.01 6 GLN F C 1
ATOM 5842 O O . GLN F 2 6 ? -75.991 -38.172 -58.869 1.00 21.31 6 GLN F O 1
ATOM 5848 N N A THR F 2 7 ? -78.180 -37.780 -59.257 0.50 19.82 7 THR F N 1
ATOM 5849 N N B THR F 2 7 ? -78.191 -37.801 -59.184 0.50 19.95 7 THR F N 1
ATOM 5850 C CA A THR F 2 7 ? -78.528 -39.144 -59.613 0.50 20.66 7 THR F CA 1
ATOM 5851 C CA B THR F 2 7 ? -78.499 -39.141 -59.636 0.50 20.78 7 THR F CA 1
ATOM 5852 C C A THR F 2 7 ? -79.622 -39.113 -60.684 0.50 20.09 7 THR F C 1
ATOM 5853 C C B THR F 2 7 ? -79.526 -39.000 -60.755 0.50 20.00 7 THR F C 1
ATOM 5854 O O A THR F 2 7 ? -80.635 -38.440 -60.494 0.50 20.11 7 THR F O 1
ATOM 5855 O O B THR F 2 7 ? -80.352 -38.082 -60.704 0.50 19.58 7 THR F O 1
ATOM 5862 N N . PRO F 2 8 ? -79.431 -39.845 -61.805 1.00 20.18 8 PRO F N 1
ATOM 5863 C CA . PRO F 2 8 ? -78.312 -40.772 -62.090 1.00 20.26 8 PRO F CA 1
ATOM 5864 C C . PRO F 2 8 ? -77.114 -40.018 -62.685 1.00 18.99 8 PRO F C 1
ATOM 5865 O O . PRO F 2 8 ? -77.167 -38.798 -62.801 1.00 17.99 8 PRO F O 1
ATOM 5869 N N . LEU F 2 9 ? -76.051 -40.731 -63.057 1.00 19.13 9 LEU F N 1
ATOM 5870 C CA . LEU F 2 9 ? -74.920 -40.112 -63.751 1.00 18.59 9 LEU F CA 1
ATOM 5871 C C . LEU F 2 9 ? -75.246 -39.904 -65.234 1.00 18.24 9 LEU F C 1
ATOM 5872 O O . LEU F 2 9 ? -74.849 -38.894 -65.838 1.00 17.19 9 LEU F O 1
ATOM 5877 N N . SER F 2 10 ? -75.961 -40.865 -65.812 1.00 19.00 10 SER F N 1
ATOM 5878 C CA . SER F 2 10 ? -76.516 -40.700 -67.152 1.00 19.49 10 SER F CA 1
ATOM 5879 C C . SER F 2 10 ? -77.948 -41.203 -67.189 1.00 20.16 10 SER F C 1
ATOM 5880 O O . SER F 2 10 ? -78.308 -42.128 -66.456 1.00 20.79 10 SER F O 1
ATOM 5883 N N . LEU F 2 11 ? -78.744 -40.595 -68.060 1.00 20.20 11 LEU F N 1
ATOM 5884 C CA . LEU F 2 11 ? -80.184 -40.824 -68.113 1.00 21.52 11 LEU F CA 1
ATOM 5885 C C . LEU F 2 11 ? -80.606 -40.991 -69.572 1.00 22.19 11 LEU F C 1
ATOM 5886 O O . LEU F 2 11 ? -80.665 -40.002 -70.301 1.00 21.71 11 LEU F O 1
ATOM 5891 N N . PRO F 2 12 ? -80.904 -42.230 -70.006 1.00 23.75 12 PRO F N 1
ATOM 5892 C CA . PRO F 2 12 ? -81.387 -42.459 -71.370 1.00 24.48 12 PRO F CA 1
ATOM 5893 C C . PRO F 2 12 ? -82.900 -42.242 -71.451 1.00 24.71 12 PRO F C 1
ATOM 5894 O O . PRO F 2 12 ? -83.645 -42.756 -70.616 1.00 25.26 12 PRO F O 1
ATOM 5898 N N A VAL F 2 13 ? -83.345 -41.502 -72.460 0.50 24.60 13 VAL F N 1
ATOM 5899 N N B VAL F 2 13 ? -83.334 -41.462 -72.437 0.50 24.57 13 VAL F N 1
ATOM 5900 C CA A VAL F 2 13 ? -84.752 -41.129 -72.556 0.50 24.99 13 VAL F CA 1
ATOM 5901 C CA B VAL F 2 13 ? -84.741 -41.091 -72.572 0.50 25.00 13 VAL F CA 1
ATOM 5902 C C A VAL F 2 13 ? -85.198 -41.012 -74.008 0.50 25.94 13 VAL F C 1
ATOM 5903 C C B VAL F 2 13 ? -85.154 -41.097 -74.038 0.50 26.01 13 VAL F C 1
ATOM 5904 O O A VAL F 2 13 ? -84.509 -40.415 -74.836 0.50 25.52 13 VAL F O 1
ATOM 5905 O O B VAL F 2 13 ? -84.397 -40.669 -74.907 0.50 25.69 13 VAL F O 1
ATOM 5912 N N . SER F 2 14 ? -86.357 -41.589 -74.313 1.00 27.20 14 SER F N 1
ATOM 5913 C CA . SER F 2 14 ? -86.914 -41.516 -75.648 1.00 28.74 14 SER F CA 1
ATOM 5914 C C . SER F 2 14 ? -87.408 -40.107 -75.956 1.00 28.49 14 SER F C 1
ATOM 5915 O O . SER F 2 14 ? -87.857 -39.396 -75.058 1.00 27.69 14 SER F O 1
ATOM 5918 N N . LEU F 2 15 ? -87.319 -39.695 -77.221 1.00 29.92 15 LEU F N 1
ATOM 5919 C CA . LEU F 2 15 ? -87.912 -38.432 -77.645 1.00 30.41 15 LEU F CA 1
ATOM 5920 C C . LEU F 2 15 ? -89.385 -38.400 -77.267 1.00 31.08 15 LEU F C 1
ATOM 5921 O O . LEU F 2 15 ? -90.112 -39.375 -77.493 1.00 31.84 15 LEU F O 1
ATOM 5926 N N . GLY F 2 16 ? -89.808 -37.284 -76.681 1.00 30.08 16 GLY F N 1
ATOM 5927 C CA . GLY F 2 16 ? -91.192 -37.097 -76.261 1.00 31.29 16 GLY F CA 1
ATOM 5928 C C . GLY F 2 16 ? -91.485 -37.525 -74.837 1.00 30.97 16 GLY F C 1
ATOM 5929 O O . GLY F 2 16 ? -92.520 -37.160 -74.285 1.00 31.31 16 GLY F O 1
ATOM 5930 N N . ASP F 2 17 ? -90.581 -38.301 -74.240 1.00 30.18 17 ASP F N 1
ATOM 5931 C CA . ASP F 2 17 ? -90.801 -38.842 -72.900 1.00 30.56 17 ASP F CA 1
ATOM 5932 C C . ASP F 2 17 ? -90.328 -37.848 -71.844 1.00 28.70 17 ASP F C 1
ATOM 5933 O O . ASP F 2 17 ? -89.675 -36.858 -72.175 1.00 27.31 17 ASP F O 1
ATOM 5938 N N . GLN F 2 18 ? -90.646 -38.112 -70.576 1.00 29.17 18 GLN F N 1
ATOM 5939 C CA . GLN F 2 18 ? -90.185 -37.253 -69.485 1.00 28.65 18 GLN F CA 1
ATOM 5940 C C . GLN F 2 18 ? -88.867 -37.723 -68.876 1.00 27.10 18 GLN F C 1
ATOM 5941 O O . GLN F 2 18 ? -88.613 -38.915 -68.765 1.00 26.75 18 GLN F O 1
ATOM 5947 N N . ALA F 2 19 ? -88.034 -36.766 -68.482 1.00 25.57 19 ALA F N 1
ATOM 5948 C CA . ALA F 2 19 ? -86.798 -37.057 -67.778 1.00 24.46 19 ALA F CA 1
ATOM 5949 C C . ALA F 2 19 ? -86.886 -36.446 -66.388 1.00 23.61 19 ALA F C 1
ATOM 5950 O O . ALA F 2 19 ? -87.482 -35.376 -66.213 1.00 23.91 19 ALA F O 1
ATOM 5952 N N A SER F 2 20 ? -86.298 -37.123 -65.408 0.50 23.19 20 SER F N 1
ATOM 5953 N N B SER F 2 20 ? -86.308 -37.134 -65.407 0.50 23.49 20 SER F N 1
ATOM 5954 C CA A SER F 2 20 ? -86.238 -36.607 -64.049 0.50 22.22 20 SER F CA 1
ATOM 5955 C CA B SER F 2 20 ? -86.235 -36.636 -64.037 0.50 22.67 20 SER F CA 1
ATOM 5956 C C A SER F 2 20 ? -84.837 -36.798 -63.490 0.50 21.50 20 SER F C 1
ATOM 5957 C C B SER F 2 20 ? -84.817 -36.796 -63.516 0.50 21.75 20 SER F C 1
ATOM 5958 O O A SER F 2 20 ? -84.280 -37.896 -63.549 0.50 21.96 20 SER F O 1
ATOM 5959 O O B SER F 2 20 ? -84.225 -37.873 -63.622 0.50 22.15 20 SER F O 1
ATOM 5964 N N . ILE F 2 21 ? -84.282 -35.718 -62.954 1.00 20.29 21 ILE F N 1
ATOM 5965 C CA . ILE F 2 21 ? -82.918 -35.705 -62.426 1.00 19.71 21 ILE F CA 1
ATOM 5966 C C . ILE F 2 21 ? -82.977 -35.226 -60.979 1.00 19.42 21 ILE F C 1
ATOM 5967 O O . ILE F 2 21 ? -83.648 -34.242 -60.680 1.00 19.08 21 ILE F O 1
ATOM 5972 N N . SER F 2 22 ? -82.278 -35.933 -60.091 1.00 19.79 22 SER F N 1
ATOM 5973 C CA A SER F 2 22 ? -82.325 -35.622 -58.664 0.50 20.40 22 SER F CA 1
ATOM 5974 C CA B SER F 2 22 ? -82.318 -35.649 -58.654 0.50 20.41 22 SER F CA 1
ATOM 5975 C C . SER F 2 22 ? -81.020 -35.003 -58.167 1.00 19.84 22 SER F C 1
ATOM 5976 O O . SER F 2 22 ? -79.937 -35.329 -58.651 1.00 19.13 22 SER F O 1
ATOM 5981 N N . CYS F 2 23 ? -81.156 -34.099 -57.204 1.00 19.95 23 CYS F N 1
ATOM 5982 C CA . CYS F 2 23 ? -80.050 -33.387 -56.614 1.00 20.20 23 CYS F CA 1
ATOM 5983 C C . CYS F 2 23 ? -80.234 -33.427 -55.102 1.00 21.33 23 CYS F C 1
ATOM 5984 O O . CYS F 2 23 ? -81.315 -33.131 -54.585 1.00 21.79 23 CYS F O 1
ATOM 5987 N N . ARG F 2 24 ? -79.187 -33.825 -54.392 1.00 22.16 24 ARG F N 1
ATOM 5988 C CA . ARG F 2 24 ? -79.258 -33.980 -52.943 1.00 23.53 24 ARG F CA 1
ATOM 5989 C C . ARG F 2 24 ? -78.110 -33.201 -52.333 1.00 23.22 24 ARG F C 1
ATOM 5990 O O . ARG F 2 24 ? -76.983 -33.254 -52.835 1.00 22.98 24 ARG F O 1
ATOM 5998 N N . SER F 2 25 ? -78.397 -32.467 -51.265 1.00 22.94 25 SER F N 1
ATOM 5999 C CA . SER F 2 25 ? -77.366 -31.682 -50.616 1.00 22.46 25 SER F CA 1
ATOM 6000 C C . SER F 2 25 ? -76.988 -32.324 -49.297 1.00 24.02 25 SER F C 1
ATOM 6001 O O . SER F 2 25 ? -77.777 -33.081 -48.713 1.00 24.27 25 SER F O 1
ATOM 6004 N N . SER F 2 26 ? -75.781 -32.016 -48.830 1.00 24.31 26 SER F N 1
ATOM 6005 C CA . SER F 2 26 ? -75.290 -32.580 -47.569 1.00 26.20 26 SER F CA 1
ATOM 6006 C C . SER F 2 26 ? -75.844 -31.857 -46.333 1.00 27.49 26 SER F C 1
ATOM 6007 O O . SER F 2 26 ? -75.699 -32.343 -45.207 1.00 28.66 26 SER F O 1
ATOM 6010 N N . GLN F 2 27 ? -76.463 -30.694 -46.553 1.00 26.67 27 GLN F N 1
ATOM 6011 C CA . GLN F 2 27 ? -77.237 -29.981 -45.521 1.00 28.20 27 GLN F CA 1
ATOM 6012 C C . GLN F 2 27 ? -78.339 -29.142 -46.173 1.00 26.45 27 GLN F C 1
ATOM 6013 O O . GLN F 2 27 ? -78.291 -28.902 -47.371 1.00 24.80 27 GLN F O 1
ATOM 6019 N N . SER F 2 28 ? -79.327 -28.702 -45.395 1.00 27.15 28 SER F N 1
ATOM 6020 C CA . SER F 2 28 ? -80.427 -27.903 -45.958 1.00 25.82 28 SER F CA 1
ATOM 6021 C C . SER F 2 28 ? -79.930 -26.681 -46.723 1.00 23.86 28 SER F C 1
ATOM 6022 O O . SER F 2 28 ? -79.021 -25.987 -46.274 1.00 23.68 28 SER F O 1
ATOM 6025 N N . ILE F 2 29 ? -80.536 -26.438 -47.885 1.00 21.80 29 ILE F N 1
ATOM 6026 C CA . ILE F 2 29 ? -80.167 -25.301 -48.728 1.00 20.11 29 ILE F CA 1
ATOM 6027 C C . ILE F 2 29 ? -81.050 -24.084 -48.411 1.00 20.42 29 ILE F C 1
ATOM 6028 O O . ILE F 2 29 ? -80.894 -23.019 -49.006 1.00 19.50 29 ILE F O 1
ATOM 6033 N N . VAL F 2 30 ? -81.961 -24.240 -47.454 1.00 22.00 30 VAL F N 1
ATOM 6034 C CA . VAL F 2 30 ? -82.695 -23.099 -46.918 1.00 23.11 30 VAL F CA 1
ATOM 6035 C C . VAL F 2 30 ? -81.717 -22.131 -46.237 1.00 23.66 30 VAL F C 1
ATOM 6036 O O . VAL F 2 30 ? -80.995 -22.502 -45.309 1.00 24.82 30 VAL F O 1
ATOM 6040 N N . HIS F 2 31 ? -81.718 -20.891 -46.705 1.00 23.16 31 HIS F N 1
ATOM 6041 C CA . HIS F 2 31 ? -80.889 -19.825 -46.163 1.00 24.12 31 HIS F CA 1
ATOM 6042 C C . HIS F 2 31 ? -81.524 -19.223 -44.934 1.00 26.24 31 HIS F C 1
ATOM 6043 O O . HIS F 2 31 ? -82.743 -19.315 -44.748 1.00 27.06 31 HIS F O 1
ATOM 6050 N N . ASN F 2 32 ? -80.711 -18.582 -44.098 1.00 27.94 32 ASN F N 1
ATOM 6051 C CA . ASN F 2 32 ? -81.218 -17.853 -42.923 1.00 30.52 32 ASN F CA 1
ATOM 6052 C C . ASN F 2 32 ? -82.268 -16.790 -43.276 1.00 30.31 32 ASN F C 1
ATOM 6053 O O . ASN F 2 32 ? -83.156 -16.506 -42.474 1.00 32.10 32 ASN F O 1
ATOM 6058 N N . ASN F 2 33 ? -82.183 -16.226 -44.483 1.00 28.23 33 ASN F N 1
ATOM 6059 C CA . ASN F 2 33 ? -83.185 -15.263 -44.950 1.00 28.22 33 ASN F CA 1
ATOM 6060 C C . ASN F 2 33 ? -84.490 -15.896 -45.458 1.00 28.26 33 ASN F C 1
ATOM 6061 O O . ASN F 2 33 ? -85.418 -15.190 -45.850 1.00 29.35 33 ASN F O 1
ATOM 6066 N N . GLY F 2 34 ? -84.558 -17.226 -45.448 1.00 27.77 34 GLY F N 1
ATOM 6067 C CA . GLY F 2 34 ? -85.796 -17.930 -45.767 1.00 27.58 34 GLY F CA 1
ATOM 6068 C C . GLY F 2 34 ? -85.884 -18.435 -47.192 1.00 26.21 34 GLY F C 1
ATOM 6069 O O . GLY F 2 34 ? -86.746 -19.254 -47.500 1.00 26.51 34 GLY F O 1
ATOM 6070 N N . ASN F 2 35 ? -84.995 -17.945 -48.057 1.00 24.33 35 ASN F N 1
ATOM 6071 C CA . ASN F 2 35 ? -84.959 -18.374 -49.457 1.00 22.89 35 ASN F CA 1
ATOM 6072 C C . ASN F 2 35 ? -84.155 -19.663 -49.630 1.00 21.15 35 ASN F C 1
ATOM 6073 O O . ASN F 2 35 ? -83.382 -20.035 -48.748 1.00 21.30 35 ASN F O 1
ATOM 6078 N N . THR F 2 36 ? -84.373 -20.355 -50.745 1.00 19.41 36 THR F N 1
ATOM 6079 C CA . THR F 2 36 ? -83.585 -21.542 -51.088 1.00 17.99 36 THR F CA 1
ATOM 6080 C C . THR F 2 36 ? -82.967 -21.341 -52.464 1.00 16.52 36 THR F C 1
ATOM 6081 O O . THR F 2 36 ? -83.684 -21.304 -53.475 1.00 15.98 36 THR F O 1
ATOM 6085 N N . TYR F 2 37 ? -81.641 -21.216 -52.501 1.00 15.52 37 TYR F N 1
ATOM 6086 C CA . TYR F 2 37 ? -80.951 -20.862 -53.724 1.00 14.39 37 TYR F CA 1
ATOM 6087 C C . TYR F 2 37 ? -80.427 -22.095 -54.436 1.00 13.92 37 TYR F C 1
ATOM 6088 O O . TYR F 2 37 ? -79.236 -22.400 -54.357 1.00 14.29 37 TYR F O 1
ATOM 6097 N N . ILE F 2 38 ? -81.334 -22.807 -55.105 1.00 13.67 38 ILE F N 1
ATOM 6098 C CA . ILE F 2 38 ? -80.975 -23.931 -55.969 1.00 13.10 38 ILE F CA 1
ATOM 6099 C C . ILE F 2 38 ? -81.107 -23.501 -57.421 1.00 12.84 38 ILE F C 1
ATOM 6100 O O . ILE F 2 38 ? -82.131 -22.941 -57.814 1.00 13.18 38 ILE F O 1
ATOM 6105 N N . GLU F 2 39 ? -80.073 -23.776 -58.199 1.00 12.51 39 GLU F N 1
ATOM 6106 C CA . GLU F 2 39 ? -80.096 -23.528 -59.637 1.00 12.36 39 GLU F CA 1
ATOM 6107 C C . GLU F 2 39 ? -79.798 -24.782 -60.446 1.00 12.15 39 GLU F C 1
ATOM 6108 O O . GLU F 2 39 ? -79.152 -25.709 -59.964 1.00 12.43 39 GLU F O 1
ATOM 6114 N N . TRP F 2 40 ? -80.261 -24.784 -61.695 1.00 12.19 40 TRP F N 1
ATOM 6115 C CA . TRP F 2 40 ? -79.953 -25.852 -62.633 1.00 11.85 40 TRP F CA 1
ATOM 6116 C C . TRP F 2 40 ? -79.412 -25.252 -63.895 1.00 11.78 40 TRP F C 1
ATOM 6117 O O . TRP F 2 40 ? -79.989 -24.290 -64.432 1.00 12.06 40 TRP F O 1
ATOM 6128 N N . TYR F 2 41 ? -78.293 -25.809 -64.361 1.00 11.49 41 TYR F N 1
ATOM 6129 C CA . TYR F 2 41 ? -77.585 -25.378 -65.582 1.00 11.74 41 TYR F CA 1
ATOM 6130 C C . TYR F 2 41 ? -77.512 -26.529 -66.580 1.00 12.12 41 TYR F C 1
ATOM 6131 O O . TYR F 2 41 ? -77.416 -27.683 -66.169 1.00 11.95 41 TYR F O 1
ATOM 6140 N N . LEU F 2 42 ? -77.552 -26.220 -67.878 1.00 12.59 42 LEU F N 1
ATOM 6141 C CA . LEU F 2 42 ? -77.318 -27.223 -68.919 1.00 13.50 42 LEU F CA 1
ATOM 6142 C C . LEU F 2 42 ? -76.064 -26.853 -69.683 1.00 14.49 42 LEU F C 1
ATOM 6143 O O . LEU F 2 42 ? -75.915 -25.710 -70.114 1.00 14.66 42 LEU F O 1
ATOM 6148 N N . GLN F 2 43 ? -75.171 -27.819 -69.868 1.00 15.11 43 GLN F N 1
ATOM 6149 C CA . GLN F 2 43 ? -73.987 -27.577 -70.672 1.00 16.51 43 GLN F CA 1
ATOM 6150 C C . GLN F 2 43 ? -73.890 -28.533 -71.844 1.00 18.02 43 GLN F C 1
ATOM 6151 O O . GLN F 2 43 ? -73.865 -29.750 -71.676 1.00 17.92 43 GLN F O 1
ATOM 6157 N N . LYS F 2 44 ? -73.824 -27.961 -73.039 1.00 20.06 44 LYS F N 1
ATOM 6158 C CA . LYS F 2 44 ? -73.604 -28.728 -74.259 1.00 22.73 44 LYS F CA 1
ATOM 6159 C C . LYS F 2 44 ? -72.106 -28.810 -74.568 1.00 24.06 44 LYS F C 1
ATOM 6160 O O . LYS F 2 44 ? -71.346 -27.934 -74.147 1.00 24.34 44 LYS F O 1
ATOM 6166 N N . PRO F 2 45 ? -71.668 -29.871 -75.276 1.00 25.78 45 PRO F N 1
ATOM 6167 C CA . PRO F 2 45 ? -70.233 -30.036 -75.528 1.00 26.81 45 PRO F CA 1
ATOM 6168 C C . PRO F 2 45 ? -69.594 -28.808 -76.163 1.00 28.04 45 PRO F C 1
ATOM 6169 O O . PRO F 2 45 ? -70.134 -28.243 -77.124 1.00 28.61 45 PRO F O 1
ATOM 6173 N N . GLY F 2 46 ? -68.458 -28.392 -75.605 1.00 28.11 46 GLY F N 1
ATOM 6174 C CA . GLY F 2 46 ? -67.697 -27.271 -76.146 1.00 29.09 46 GLY F CA 1
ATOM 6175 C C . GLY F 2 46 ? -68.362 -25.918 -75.962 1.00 28.47 46 GLY F C 1
ATOM 6176 O O . GLY F 2 46 ? -67.964 -24.944 -76.597 1.00 29.84 46 GLY F O 1
ATOM 6177 N N . GLN F 2 47 ? -69.376 -25.863 -75.098 1.00 26.43 47 GLN F N 1
ATOM 6178 C CA . GLN F 2 47 ? -70.072 -24.619 -74.777 1.00 25.37 47 GLN F CA 1
ATOM 6179 C C . GLN F 2 47 ? -70.032 -24.352 -73.276 1.00 22.99 47 GLN F C 1
ATOM 6180 O O . GLN F 2 47 ? -69.908 -25.287 -72.460 1.00 22.00 47 GLN F O 1
ATOM 6186 N N A SER F 2 48 ? -70.163 -23.077 -72.913 0.50 22.37 48 SER F N 1
ATOM 6187 N N B SER F 2 48 ? -70.146 -23.077 -72.904 0.50 22.27 48 SER F N 1
ATOM 6188 C CA A SER F 2 48 ? -70.300 -22.678 -71.517 0.50 20.65 48 SER F CA 1
ATOM 6189 C CA B SER F 2 48 ? -70.268 -22.700 -71.498 0.50 20.50 48 SER F CA 1
ATOM 6190 C C A SER F 2 48 ? -71.668 -23.138 -71.019 0.50 19.21 48 SER F C 1
ATOM 6191 C C B SER F 2 48 ? -71.656 -23.112 -71.012 0.50 19.13 48 SER F C 1
ATOM 6192 O O A SER F 2 48 ? -72.588 -23.280 -71.824 0.50 19.45 48 SER F O 1
ATOM 6193 O O B SER F 2 48 ? -72.581 -23.192 -71.821 0.50 19.41 48 SER F O 1
ATOM 6198 N N . PRO F 2 49 ? -71.811 -23.379 -69.699 1.00 17.86 49 PRO F N 1
ATOM 6199 C CA . PRO F 2 49 ? -73.133 -23.738 -69.174 1.00 16.85 49 PRO F CA 1
ATOM 6200 C C . PRO F 2 49 ? -74.153 -22.607 -69.361 1.00 16.92 49 PRO F C 1
ATOM 6201 O O . PRO F 2 49 ? -73.775 -21.435 -69.451 1.00 17.08 49 PRO F O 1
ATOM 6205 N N . LYS F 2 50 ? -75.429 -22.978 -69.444 1.00 16.91 50 LYS F N 1
ATOM 6206 C CA . LYS F 2 50 ? -76.520 -22.014 -69.604 1.00 17.61 50 LYS F CA 1
ATOM 6207 C C . LYS F 2 50 ? -77.529 -22.270 -68.504 1.00 15.60 50 LYS F C 1
ATOM 6208 O O . LYS F 2 50 ? -77.878 -23.422 -68.238 1.00 15.20 50 LYS F O 1
ATOM 6214 N N . LEU F 2 51 ? -78.014 -21.197 -67.885 1.00 15.02 51 LEU F N 1
ATOM 6215 C CA . LEU F 2 51 ? -79.031 -21.297 -66.838 1.00 14.12 51 LEU F CA 1
ATOM 6216 C C . LEU F 2 51 ? -80.371 -21.837 -67.333 1.00 14.06 51 LEU F C 1
ATOM 6217 O O . LEU F 2 51 ? -80.848 -21.435 -68.413 1.00 15.08 51 LEU F O 1
ATOM 6222 N N . LEU F 2 52 ? -80.993 -22.716 -66.541 1.00 13.18 52 LEU F N 1
ATOM 6223 C CA . LEU F 2 52 ? -82.386 -23.132 -66.793 1.00 13.60 52 LEU F CA 1
ATOM 6224 C C . LEU F 2 52 ? -83.332 -22.644 -65.697 1.00 13.39 52 LEU F C 1
ATOM 6225 O O . LEU F 2 52 ? -84.363 -22.048 -65.975 1.00 14.07 52 LEU F O 1
ATOM 6230 N N . ILE F 2 53 ? -82.964 -22.931 -64.451 1.00 12.80 53 ILE F N 1
ATOM 6231 C CA . ILE F 2 53 ? -83.844 -22.756 -63.296 1.00 13.08 53 ILE F CA 1
ATOM 6232 C C . ILE F 2 53 ? -83.039 -22.103 -62.184 1.00 12.48 53 ILE F C 1
ATOM 6233 O O . ILE F 2 53 ? -81.882 -22.463 -61.969 1.00 11.80 53 ILE F O 1
ATOM 6238 N N . TYR F 2 54 ? -83.649 -21.162 -61.473 1.00 13.04 54 TYR F N 1
ATOM 6239 C CA . TYR F 2 54 ? -83.035 -20.573 -60.282 1.00 12.79 54 TYR F CA 1
ATOM 6240 C C . TYR F 2 54 ? -84.049 -20.515 -59.124 1.00 13.60 54 TYR F C 1
ATOM 6241 O O . TYR F 2 54 ? -85.260 -20.598 -59.337 1.00 14.14 54 TYR F O 1
ATOM 6250 N N . LYS F 2 55 ? -83.542 -20.364 -57.899 1.00 13.42 55 LYS F N 1
ATOM 6251 C CA . LYS F 2 55 ? -84.382 -20.376 -56.689 1.00 14.63 55 LYS F CA 1
ATOM 6252 C C . LYS F 2 55 ? -85.392 -21.536 -56.711 1.00 14.77 55 LYS F C 1
ATOM 6253 O O . LYS F 2 55 ? -86.595 -21.350 -56.498 1.00 15.80 55 LYS F O 1
ATOM 6259 N N . VAL F 2 56 ? -84.858 -22.728 -56.983 1.00 14.06 56 VAL F N 1
ATOM 6260 C CA . VAL F 2 56 ? -85.568 -24.021 -56.985 1.00 14.38 56 VAL F CA 1
ATOM 6261 C C . VAL F 2 56 ? -86.489 -24.236 -58.186 1.00 14.82 56 VAL F C 1
ATOM 6262 O O . VAL F 2 56 ? -86.430 -25.282 -58.821 1.00 14.53 56 VAL F O 1
ATOM 6266 N N . SER F 2 57 ? -87.333 -23.245 -58.483 1.00 15.31 57 SER F N 1
ATOM 6267 C CA . SER F 2 57 ? -88.456 -23.451 -59.396 1.00 16.54 57 SER F CA 1
ATOM 6268 C C . SER F 2 57 ? -88.725 -22.319 -60.378 1.00 16.97 57 SER F C 1
ATOM 6269 O O . SER F 2 57 ? -89.708 -22.375 -61.123 1.00 18.42 57 SER F O 1
ATOM 6272 N N . ASN F 2 58 ? -87.901 -21.279 -60.365 1.00 16.63 58 ASN F N 1
ATOM 6273 C CA . ASN F 2 58 ? -88.113 -20.158 -61.288 1.00 17.48 58 ASN F CA 1
ATOM 6274 C C . ASN F 2 58 ? -87.417 -20.445 -62.605 1.00 16.64 58 ASN F C 1
ATOM 6275 O O . ASN F 2 58 ? -86.241 -20.770 -62.619 1.00 15.56 58 ASN F O 1
ATOM 6280 N N . ARG F 2 59 ? -88.147 -20.346 -63.708 1.00 17.75 59 ARG F N 1
ATOM 6281 C CA A ARG F 2 59 ? -87.558 -20.547 -65.028 0.50 17.54 59 ARG F CA 1
ATOM 6282 C CA B ARG F 2 59 ? -87.570 -20.560 -65.021 0.50 17.61 59 ARG F CA 1
ATOM 6283 C C . ARG F 2 59 ? -87.011 -19.237 -65.556 1.00 17.78 59 ARG F C 1
ATOM 6284 O O . ARG F 2 59 ? -87.685 -18.212 -65.519 1.00 18.13 59 ARG F O 1
ATOM 6299 N N . PHE F 2 60 ? -85.787 -19.274 -66.065 1.00 17.07 60 PHE F N 1
ATOM 6300 C CA . PHE F 2 60 ? -85.171 -18.090 -66.630 1.00 17.66 60 PHE F CA 1
ATOM 6301 C C . PHE F 2 60 ? -85.807 -17.754 -67.980 1.00 18.87 60 PHE F C 1
ATOM 6302 O O . PHE F 2 60 ? -86.339 -18.639 -68.662 1.00 18.97 60 PHE F O 1
ATOM 6310 N N . SER F 2 61 ? -85.743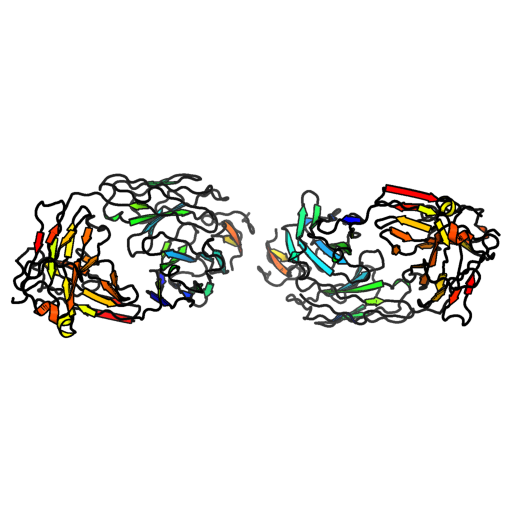 -16.478 -68.353 1.00 19.68 61 SER F N 1
ATOM 6311 C CA . SER F 2 61 ? -86.246 -16.014 -69.649 1.00 21.56 61 SER F CA 1
ATOM 6312 C C . SER F 2 61 ? -85.633 -16.844 -70.768 1.00 21.45 61 SER F C 1
ATOM 6313 O O . SER F 2 61 ? -84.442 -17.107 -70.759 1.00 20.89 61 SER F O 1
ATOM 6316 N N . GLY F 2 62 ? -86.456 -17.258 -71.723 1.00 22.48 62 GLY F N 1
ATOM 6317 C CA . GLY F 2 62 ? -85.965 -17.963 -72.903 1.00 23.10 62 GLY F CA 1
ATOM 6318 C C . GLY F 2 62 ? -85.845 -19.463 -72.726 1.00 22.09 62 GLY F C 1
ATOM 6319 O O . GLY F 2 62 ? -85.653 -20.182 -73.703 1.00 22.58 62 GLY F O 1
ATOM 6320 N N . VAL F 2 63 ? -85.982 -19.942 -71.490 1.00 20.82 63 VAL F N 1
ATOM 6321 C CA . VAL F 2 63 ? -85.907 -21.380 -71.210 1.00 20.47 63 VAL F CA 1
ATOM 6322 C C . VAL F 2 63 ? -87.282 -21.988 -71.479 1.00 21.96 63 VAL F C 1
ATOM 6323 O O . VAL F 2 63 ? -88.276 -21.506 -70.938 1.00 22.12 63 VAL F O 1
ATOM 6327 N N . PRO F 2 64 ? -87.346 -23.036 -72.327 1.00 22.89 64 PRO F N 1
ATOM 6328 C CA . PRO F 2 64 ? -88.626 -23.659 -72.669 1.00 24.48 64 PRO F CA 1
ATOM 6329 C C . PRO F 2 64 ? -89.419 -24.039 -71.421 1.00 24.13 64 PRO F C 1
ATOM 6330 O O . PRO F 2 64 ? -88.842 -24.517 -70.444 1.00 22.89 64 PRO F O 1
ATOM 6334 N N . ASP F 2 65 ? -90.734 -23.865 -71.460 1.00 25.68 65 ASP F N 1
ATOM 6335 C CA . ASP F 2 65 ? -91.543 -24.188 -70.285 1.00 26.12 65 ASP F CA 1
ATOM 6336 C C . ASP F 2 65 ? -91.696 -25.689 -70.010 1.00 26.30 65 ASP F C 1
ATOM 6337 O O . ASP F 2 65 ? -92.386 -26.080 -69.072 1.00 27.45 65 ASP F O 1
ATOM 6342 N N . ARG F 2 66 ? -91.025 -26.520 -70.813 1.00 25.53 66 ARG F N 1
ATOM 6343 C CA . ARG F 2 66 ? -90.934 -27.962 -70.567 1.00 24.88 66 ARG F CA 1
ATOM 6344 C C . ARG F 2 66 ? -90.011 -28.318 -69.400 1.00 23.22 66 ARG F C 1
ATOM 6345 O O . ARG F 2 66 ? -90.080 -29.432 -68.872 1.00 23.15 66 ARG F O 1
ATOM 6353 N N . PHE F 2 67 ? -89.134 -27.386 -69.026 1.00 21.92 67 PHE F N 1
ATOM 6354 C CA . PHE F 2 67 ? -88.256 -27.545 -67.876 1.00 20.69 67 PHE F CA 1
ATOM 6355 C C . PHE F 2 67 ? -88.964 -27.022 -66.625 1.00 20.70 67 PHE F C 1
ATOM 6356 O O . PHE F 2 67 ? -89.598 -25.966 -66.657 1.00 21.48 67 PHE F O 1
ATOM 6364 N N . SER F 2 68 ? -88.884 -27.780 -65.539 1.00 20.40 68 SER F N 1
ATOM 6365 C CA . SER F 2 68 ? -89.421 -27.333 -64.246 1.00 20.79 68 SER F CA 1
ATOM 6366 C C . SER F 2 68 ? -88.554 -27.846 -63.108 1.00 19.66 68 SER F C 1
ATOM 6367 O O . SER F 2 68 ? -87.928 -28.904 -63.217 1.00 19.27 68 SER F O 1
ATOM 6370 N N . GLY F 2 69 ? -88.521 -27.088 -62.016 1.00 18.87 69 GLY F N 1
ATOM 6371 C CA . GLY F 2 69 ? -87.704 -27.437 -60.863 1.00 17.93 69 GLY F CA 1
ATOM 6372 C C . GLY F 2 69 ? -88.582 -27.512 -59.635 1.00 18.60 69 GLY F C 1
ATOM 6373 O O . GLY F 2 69 ? -89.559 -26.763 -59.520 1.00 19.14 69 GLY F O 1
ATOM 6374 N N . SER F 2 70 ? -88.261 -28.435 -58.735 1.00 18.82 70 SER F N 1
ATOM 6375 C CA . SER F 2 70 ? -88.965 -28.526 -57.453 1.00 20.15 70 SER F CA 1
ATOM 6376 C C . SER F 2 70 ? -88.065 -29.078 -56.352 1.00 19.90 70 SER F C 1
ATOM 6377 O O . SER F 2 70 ? -86.890 -29.376 -56.572 1.00 18.71 70 SER F O 1
ATOM 6380 N N . GLY F 2 71 ? -88.638 -29.217 -55.162 1.00 21.32 71 GLY F N 1
ATOM 6381 C CA . GLY F 2 71 ? -87.905 -29.774 -54.030 1.00 21.91 71 GLY F CA 1
ATOM 6382 C C . GLY F 2 71 ? -87.813 -28.789 -52.886 1.00 22.42 71 GLY F C 1
ATOM 6383 O O . GLY F 2 71 ? -88.292 -27.662 -52.980 1.00 22.64 71 GLY F O 1
ATOM 6384 N N . SER F 2 72 ? -87.197 -29.223 -51.796 1.00 23.08 72 SER F N 1
ATOM 6385 C CA . SER F 2 72 ? -87.036 -28.386 -50.620 1.00 23.62 72 SER F CA 1
ATOM 6386 C C . SER F 2 72 ? -85.989 -28.986 -49.694 1.00 23.95 72 SER F C 1
ATOM 6387 O O . SER F 2 72 ? -85.771 -30.209 -49.686 1.00 24.22 72 SER F O 1
ATOM 6390 N N . GLY F 2 73 ? -85.349 -28.104 -48.926 1.00 23.69 73 GLY F N 1
ATOM 6391 C CA . GLY F 2 73 ? -84.391 -28.491 -47.910 1.00 24.48 73 GLY F CA 1
ATOM 6392 C C . GLY F 2 73 ? -83.154 -29.133 -48.492 1.00 23.58 73 GLY F C 1
ATOM 6393 O O . GLY F 2 73 ? -82.205 -28.456 -48.876 1.00 21.71 73 GLY F O 1
ATOM 6394 N N . THR F 2 74 ? -83.203 -30.452 -48.582 1.00 24.62 74 THR F N 1
ATOM 6395 C CA . THR F 2 74 ? -82.034 -31.244 -48.857 1.00 25.16 74 THR F CA 1
ATOM 6396 C C . THR F 2 74 ? -82.183 -32.023 -50.195 1.00 24.54 74 THR F C 1
ATOM 6397 O O . THR F 2 74 ? -81.213 -32.585 -50.720 1.00 23.96 74 THR F O 1
ATOM 6401 N N . ASP F 2 75 ? -83.387 -31.999 -50.771 1.00 24.23 75 ASP F N 1
ATOM 6402 C CA . ASP F 2 75 ? -83.701 -32.834 -51.931 1.00 24.02 75 ASP F CA 1
ATOM 6403 C C . ASP F 2 75 ? -84.439 -32.064 -53.020 1.00 22.25 75 ASP F C 1
ATOM 6404 O O . ASP F 2 75 ? -85.489 -31.472 -52.769 1.00 22.19 75 ASP F O 1
ATOM 6409 N N . PHE F 2 76 ? -83.858 -32.071 -54.221 1.00 20.28 76 PHE F N 1
ATOM 6410 C CA . PHE F 2 76 ? -84.351 -31.265 -55.343 1.00 19.00 76 PHE F CA 1
ATOM 6411 C C . PHE F 2 76 ? -84.443 -32.067 -56.630 1.00 19.03 76 PHE F C 1
ATOM 6412 O O . PHE F 2 76 ? -83.727 -33.054 -56.818 1.00 19.02 76 PHE F O 1
ATOM 6420 N N . THR F 2 77 ? -85.331 -31.632 -57.520 1.00 18.72 77 THR F N 1
ATOM 6421 C CA . THR F 2 77 ? -85.603 -32.375 -58.739 1.00 18.88 77 THR F CA 1
ATOM 6422 C C . THR F 2 77 ? -85.769 -31.410 -59.900 1.00 17.90 77 THR F C 1
ATOM 6423 O O . THR F 2 77 ? -86.389 -30.354 -59.753 1.00 18.28 77 THR F O 1
ATOM 6427 N N . LEU F 2 78 ? -85.182 -31.778 -61.034 1.00 17.26 78 LEU F N 1
ATOM 6428 C CA . LEU F 2 78 ? -85.446 -31.132 -62.324 1.00 17.17 78 LEU F CA 1
ATOM 6429 C C . LEU F 2 78 ? -86.194 -32.109 -63.215 1.00 18.27 78 LEU F C 1
ATOM 6430 O O . LEU F 2 78 ? -85.805 -33.266 -63.346 1.00 17.83 78 LEU F O 1
ATOM 6435 N N . LYS F 2 79 ? -87.257 -31.629 -63.845 1.00 19.63 79 LYS F N 1
ATOM 6436 C CA . LYS F 2 79 ? -88.047 -32.460 -64.744 1.00 21.99 79 LYS F CA 1
ATOM 6437 C C . LYS F 2 79 ? -88.082 -31.835 -66.128 1.00 22.87 79 LYS F C 1
ATOM 6438 O O . LYS F 2 79 ? -88.235 -30.620 -66.273 1.00 22.63 79 LYS F O 1
ATOM 6444 N N . ILE F 2 80 ? -87.900 -32.674 -67.143 1.00 24.19 80 ILE F N 1
ATOM 6445 C CA . ILE F 2 80 ? -87.950 -32.232 -68.521 1.00 25.93 80 ILE F CA 1
ATOM 6446 C C . ILE F 2 80 ? -89.042 -33.041 -69.173 1.00 28.18 80 ILE F C 1
ATOM 6447 O O . ILE F 2 80 ? -88.874 -34.237 -69.416 1.00 29.00 80 ILE F O 1
ATOM 6452 N N A SER F 2 81 ? -90.168 -32.396 -69.444 0.50 29.56 81 SER F N 1
ATOM 6453 N N B SER F 2 81 ? -90.172 -32.390 -69.433 0.50 29.47 81 SER F N 1
ATOM 6454 C CA A SER F 2 81 ? -91.251 -33.055 -70.144 0.50 31.65 81 SER F CA 1
ATOM 6455 C CA B SER F 2 81 ? -91.271 -33.016 -70.152 0.50 31.51 81 SER F CA 1
ATOM 6456 C C A SER F 2 81 ? -91.007 -32.948 -71.641 0.50 32.07 81 SER F C 1
ATOM 6457 C C B SER F 2 81 ? -90.966 -32.965 -71.642 0.50 31.93 81 SER F C 1
ATOM 6458 O O A SER F 2 81 ? -90.393 -31.985 -72.108 0.50 31.75 81 SER F O 1
ATOM 6459 O O B SER F 2 81 ? -90.274 -32.054 -72.106 0.50 31.49 81 SER F O 1
ATOM 6464 N N . ARG F 2 82 ? -91.455 -33.960 -72.377 1.00 33.45 82 ARG F N 1
ATOM 6465 C CA . ARG F 2 82 ? -91.340 -33.995 -73.839 1.00 34.64 82 ARG F CA 1
ATOM 6466 C C . ARG F 2 82 ? -89.917 -33.722 -74.316 1.00 32.65 82 ARG F C 1
ATOM 6467 O O . ARG F 2 82 ? -89.663 -32.745 -75.029 1.00 32.97 82 ARG F O 1
ATOM 6475 N N . VAL F 2 83 ? -88.991 -34.584 -73.907 1.00 29.78 83 VAL F N 1
ATOM 6476 C CA . VAL F 2 83 ? -87.592 -34.444 -74.282 1.00 28.49 83 VAL F CA 1
ATOM 6477 C C . VAL F 2 83 ? -87.421 -34.280 -75.792 1.00 29.68 83 VAL F C 1
ATOM 6478 O O . VAL F 2 83 ? -88.022 -35.014 -76.584 1.00 30.83 83 VAL F O 1
ATOM 6482 N N . GLU F 2 84 ? -86.611 -33.290 -76.164 1.00 29.51 84 GLU F N 1
ATOM 6483 C CA . GLU F 2 84 ? -86.286 -32.982 -77.553 1.00 31.06 84 GLU F CA 1
ATOM 6484 C C . GLU F 2 84 ? -84.779 -33.113 -77.766 1.00 29.29 84 GLU F C 1
ATOM 6485 O O . GLU F 2 84 ? -84.010 -33.038 -76.808 1.00 27.25 84 GLU F O 1
ATOM 6491 N N . ALA F 2 85 ? -84.349 -33.301 -79.016 1.00 30.17 85 ALA F N 1
ATOM 6492 C CA . ALA F 2 85 ? -82.921 -33.447 -79.338 1.00 29.60 85 ALA F CA 1
ATOM 6493 C C . ALA F 2 85 ? -82.041 -32.336 -78.761 1.00 28.04 85 ALA F C 1
ATOM 6494 O O . ALA F 2 85 ? -80.898 -32.564 -78.358 1.00 27.22 85 ALA F O 1
ATOM 6496 N N . GLU F 2 86 ? -82.589 -31.129 -78.703 1.00 27.43 86 GLU F N 1
ATOM 6497 C CA . GLU F 2 86 ? -81.843 -29.975 -78.225 1.00 26.60 86 GLU F CA 1
ATOM 6498 C C . GLU F 2 86 ? -81.602 -29.999 -76.711 1.00 23.89 86 GLU F C 1
ATOM 6499 O O . GLU F 2 86 ? -80.879 -29.161 -76.186 1.00 23.22 86 GLU F O 1
ATOM 6505 N N . ASP F 2 87 ? -82.212 -30.957 -76.018 1.00 22.46 87 ASP F N 1
ATOM 6506 C CA . ASP F 2 87 ? -82.083 -31.077 -74.564 1.00 20.84 87 ASP F CA 1
ATOM 6507 C C . ASP F 2 87 ? -80.824 -31.858 -74.174 1.00 19.93 87 ASP F C 1
ATOM 6508 O O . ASP F 2 87 ? -80.476 -31.943 -72.991 1.00 18.72 87 ASP F O 1
ATOM 6513 N N . LEU F 2 88 ? -80.163 -32.438 -75.174 1.00 20.71 88 LEU F N 1
ATOM 6514 C CA . LEU F 2 88 ? -78.943 -33.223 -74.958 1.00 20.48 88 LEU F CA 1
ATOM 6515 C C . LEU F 2 88 ? -77.861 -32.402 -74.289 1.00 19.15 88 LEU F C 1
ATOM 6516 O O . LEU F 2 88 ? -77.644 -31.250 -74.630 1.00 19.59 88 LEU F O 1
ATOM 6521 N N . GLY F 2 89 ? -77.170 -33.014 -73.342 1.00 17.77 89 GLY F N 1
ATOM 6522 C CA . GLY F 2 89 ? -76.035 -32.359 -72.709 1.00 16.71 89 GLY F CA 1
ATOM 6523 C C . GLY F 2 89 ? -75.944 -32.830 -71.287 1.00 15.61 89 GLY F C 1
ATOM 6524 O O . GLY F 2 89 ? -76.572 -33.833 -70.915 1.00 15.78 89 GLY F O 1
ATOM 6525 N N . VAL F 2 90 ? -75.171 -32.105 -70.486 1.00 14.77 90 VAL F N 1
ATOM 6526 C CA . VAL F 2 90 ? -75.005 -32.458 -69.082 1.00 14.15 90 VAL F CA 1
ATOM 6527 C C . VAL F 2 90 ? -75.688 -31.411 -68.216 1.00 13.24 90 VAL F C 1
ATOM 6528 O O . VAL F 2 90 ? -75.456 -30.215 -68.382 1.00 13.18 90 VAL F O 1
ATOM 6532 N N . TYR F 2 91 ? -76.522 -31.876 -67.288 1.00 12.97 91 TYR F N 1
ATOM 6533 C CA . TYR F 2 91 ? -77.286 -31.005 -66.389 1.00 12.40 91 TYR F CA 1
ATOM 6534 C C . TYR F 2 91 ? -76.610 -30.951 -65.032 1.00 12.13 91 TYR F C 1
ATOM 6535 O O . TYR F 2 91 ? -76.265 -31.988 -64.487 1.00 11.91 91 TYR F O 1
ATOM 6544 N N . TYR F 2 92 ? -76.439 -29.742 -64.496 1.00 11.92 92 TYR F N 1
ATOM 6545 C CA . TYR F 2 92 ? -75.785 -29.557 -63.198 1.00 12.03 92 TYR F CA 1
ATOM 6546 C C . TYR F 2 92 ? -76.723 -28.817 -62.264 1.00 12.17 92 TYR F C 1
ATOM 6547 O O . TYR F 2 92 ? -77.267 -27.768 -62.625 1.00 11.93 92 TYR F O 1
ATOM 6556 N N . CYS F 2 93 ? -76.946 -29.368 -61.076 1.00 12.99 93 CYS F N 1
ATOM 6557 C CA . CYS F 2 93 ? -77.566 -28.546 -60.044 1.00 13.46 93 CYS F CA 1
ATOM 6558 C C . CYS F 2 93 ? -76.491 -27.707 -59.356 1.00 12.76 93 CYS F C 1
ATOM 6559 O O . CYS F 2 93 ? -75.292 -27.903 -59.570 1.00 12.50 93 CYS F O 1
ATOM 6562 N N . PHE F 2 94 ? -76.920 -26.747 -58.551 1.00 12.31 94 PHE F N 1
ATOM 6563 C CA . PHE F 2 94 ? -75.987 -25.793 -57.946 1.00 12.16 94 PHE F CA 1
ATOM 6564 C C . PHE F 2 94 ? -76.648 -25.242 -56.703 1.00 12.28 94 PHE F C 1
ATOM 6565 O O . PHE F 2 94 ? -77.850 -24.992 -56.726 1.00 12.20 94 PHE F O 1
ATOM 6573 N N . GLN F 2 95 ? -75.885 -25.076 -55.617 1.00 12.31 95 GLN F N 1
ATOM 6574 C CA . GLN F 2 95 ? -76.409 -24.360 -54.450 1.00 12.66 95 GLN F CA 1
ATOM 6575 C C . GLN F 2 95 ? -75.680 -23.036 -54.246 1.00 12.49 95 GLN 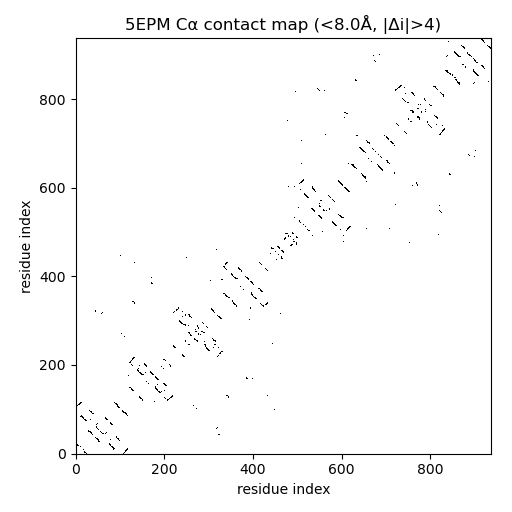F C 1
ATOM 6576 O O . GLN F 2 95 ? -74.437 -22.984 -54.206 1.00 12.20 95 GLN F O 1
ATOM 6582 N N . GLY F 2 96 ? -76.468 -21.971 -54.138 1.00 12.61 96 GLY F N 1
ATOM 6583 C CA . GLY F 2 96 ? -75.925 -20.645 -53.895 1.00 13.06 96 GLY F CA 1
ATOM 6584 C C . GLY F 2 96 ? -76.371 -20.085 -52.559 1.00 13.89 96 GLY F C 1
ATOM 6585 O O . GLY F 2 96 ? -76.530 -18.875 -52.412 1.00 14.29 96 GLY F O 1
ATOM 6586 N N . SER F 2 97 ? -76.571 -20.959 -51.576 1.00 14.70 97 SER F N 1
ATOM 6587 C CA . SER F 2 97 ? -77.011 -20.524 -50.243 1.00 15.79 97 SER F CA 1
ATOM 6588 C C . SER F 2 97 ? -75.856 -20.410 -49.254 1.00 16.91 97 SER F C 1
ATOM 6589 O O . SER F 2 97 ? -75.812 -19.484 -48.431 1.00 18.10 97 SER F O 1
ATOM 6592 N N . HIS F 2 98 ? -74.940 -21.367 -49.317 1.00 16.83 98 HIS F N 1
ATOM 6593 C CA . HIS F 2 98 ? -73.879 -21.481 -48.327 1.00 18.25 98 HIS F CA 1
ATOM 6594 C C . HIS F 2 98 ? -72.554 -21.315 -48.984 1.00 17.67 98 HIS F C 1
ATOM 6595 O O . HIS F 2 98 ? -72.220 -22.044 -49.901 1.00 17.28 98 HIS F O 1
ATOM 6602 N N . VAL F 2 99 ? -71.788 -20.344 -48.505 1.00 17.88 99 VAL F N 1
ATOM 6603 C CA . VAL F 2 99 ? -70.462 -20.053 -49.034 1.00 18.08 99 VAL F CA 1
ATOM 6604 C C . VAL F 2 99 ? -69.449 -21.111 -48.548 1.00 18.87 99 VAL F C 1
ATOM 6605 O O . VAL F 2 99 ? -69.421 -21.421 -47.359 1.00 19.98 99 VAL F O 1
ATOM 6609 N N . PRO F 2 100 ? -68.613 -21.669 -49.456 1.00 18.68 100 PRO F N 1
ATOM 6610 C CA . PRO F 2 100 ? -68.562 -21.422 -50.897 1.00 17.57 100 PRO F CA 1
ATOM 6611 C C . PRO F 2 100 ? -69.644 -22.175 -51.662 1.00 16.40 100 PRO F C 1
ATOM 6612 O O . PRO F 2 100 ? -69.967 -23.325 -51.331 1.00 16.66 100 PRO F O 1
ATOM 6616 N N . PHE F 2 101 ? -70.168 -21.526 -52.691 1.00 15.07 101 PHE F N 1
ATOM 6617 C CA . PHE F 2 101 ? -71.212 -22.108 -53.524 1.00 14.24 101 PHE F CA 1
ATOM 6618 C C . PHE F 2 101 ? -70.650 -23.318 -54.266 1.00 14.07 101 PHE F C 1
ATOM 6619 O O . PHE F 2 101 ? -69.448 -23.379 -54.535 1.00 14.65 101 PHE F O 1
ATOM 6627 N N . THR F 2 102 ? -71.505 -24.289 -54.572 1.00 13.65 102 THR F N 1
ATOM 6628 C CA . THR F 2 102 ? -71.019 -25.566 -55.135 1.00 13.87 102 THR F CA 1
ATOM 6629 C C . THR F 2 102 ? -71.947 -26.123 -56.208 1.00 13.03 102 THR F C 1
ATOM 6630 O O . THR F 2 102 ? -73.167 -26.021 -56.089 1.00 12.54 102 THR F O 1
ATOM 6634 N N . PHE F 2 103 ? -71.342 -26.748 -57.225 1.00 13.26 103 PHE F N 1
ATOM 6635 C CA . PHE F 2 103 ? -72.068 -27.484 -58.263 1.00 13.29 103 PHE F CA 1
ATOM 6636 C C . PHE F 2 103 ? -72.216 -28.947 -57.890 1.00 13.68 103 PHE F C 1
ATOM 6637 O O . PHE F 2 103 ? -71.335 -29.539 -57.237 1.00 14.76 103 PHE F O 1
ATOM 6645 N N . GLY F 2 104 ? -73.335 -29.522 -58.319 1.00 13.57 104 GLY F N 1
ATOM 6646 C CA . GLY F 2 104 ? -73.524 -30.965 -58.342 1.00 14.17 104 GLY F CA 1
ATOM 6647 C C . GLY F 2 104 ? -72.611 -31.608 -59.371 1.00 14.53 104 GLY F C 1
ATOM 6648 O O . GLY F 2 104 ? -71.949 -30.912 -60.162 1.00 14.53 104 GLY F O 1
ATOM 6649 N N A SER F 2 105 ? -72.608 -32.942 -59.368 0.50 14.99 105 SER F N 1
ATOM 6650 N N B SER F 2 105 ? -72.555 -32.933 -59.382 0.50 15.28 105 SER F N 1
ATOM 6651 C CA A SER F 2 105 ? -71.670 -33.764 -60.134 0.50 15.63 105 SER F CA 1
ATOM 6652 C CA B SER F 2 105 ? -71.567 -33.604 -60.214 0.50 16.05 105 SER F CA 1
ATOM 6653 C C A SER F 2 105 ? -72.056 -34.013 -61.599 0.50 15.44 105 SER F C 1
ATOM 6654 C C B SER F 2 105 ? -71.970 -33.775 -61.684 0.50 15.57 105 SER F C 1
ATOM 6655 O O A SER F 2 105 ? -71.288 -34.618 -62.353 0.50 16.06 105 SER F O 1
ATOM 6656 O O B SER F 2 105 ? -71.130 -34.090 -62.528 0.50 16.09 105 SER F O 1
ATOM 6661 N N . GLY F 2 106 ? -73.244 -33.563 -61.992 1.00 14.77 106 GLY F N 1
ATOM 6662 C CA . GLY F 2 106 ? -73.704 -33.678 -63.385 1.00 14.19 106 GLY F CA 1
ATOM 6663 C C . GLY F 2 106 ? -74.452 -34.945 -63.764 1.00 14.42 106 GLY F C 1
ATOM 6664 O O . GLY F 2 106 ? -74.108 -36.069 -63.331 1.00 14.84 106 GLY F O 1
ATOM 6665 N N . THR F 2 107 ? -75.477 -34.759 -64.597 1.00 13.95 107 THR F N 1
ATOM 6666 C CA . THR F 2 107 ? -76.235 -35.872 -65.158 1.00 14.58 107 THR F CA 1
ATOM 6667 C C . THR F 2 107 ? -76.307 -35.679 -66.660 1.00 14.66 107 THR F C 1
ATOM 6668 O O . THR F 2 107 ? -76.761 -34.639 -67.136 1.00 13.82 107 THR F O 1
ATOM 6672 N N . LYS F 2 108 ? -75.850 -36.681 -67.398 1.00 15.61 108 LYS F N 1
ATOM 6673 C CA . LYS F 2 108 ? -75.830 -36.617 -68.854 1.00 16.69 108 LYS F CA 1
ATOM 6674 C C . LYS F 2 108 ? -77.107 -37.219 -69.414 1.00 17.32 108 LYS F C 1
ATOM 6675 O O . LYS F 2 108 ? -77.402 -38.394 -69.188 1.00 17.57 108 LYS F O 1
ATOM 6681 N N . LEU F 2 109 ? -77.856 -36.407 -70.152 1.00 17.68 109 LEU F N 1
ATOM 6682 C CA . LEU F 2 109 ? -79.081 -36.867 -70.788 1.00 19.23 109 LEU F CA 1
ATOM 6683 C C . LEU F 2 109 ? -78.741 -37.449 -72.128 1.00 21.06 109 LEU F C 1
ATOM 6684 O O . LEU F 2 109 ? -78.124 -36.772 -72.947 1.00 22.16 109 LEU F O 1
ATOM 6689 N N . GLU F 2 110 ? -79.168 -38.683 -72.362 1.00 21.88 110 GLU F N 1
ATOM 6690 C CA . GLU F 2 110 ? -78.939 -39.336 -73.645 1.00 23.73 110 GLU F CA 1
ATOM 6691 C C . GLU F 2 110 ? -80.273 -39.624 -74.299 1.00 23.81 110 GLU F C 1
ATOM 6692 O O . GLU F 2 110 ? -81.225 -39.968 -73.616 1.00 23.47 110 GLU F O 1
ATOM 6698 N N . ILE F 2 111 ? -80.343 -39.485 -75.615 1.00 24.20 111 ILE F N 1
ATOM 6699 C CA . ILE F 2 111 ? -81.614 -39.685 -76.289 1.00 25.19 111 ILE F CA 1
ATOM 6700 C C . ILE F 2 111 ? -81.660 -41.025 -76.998 1.00 26.52 111 ILE F C 1
ATOM 6701 O O . ILE F 2 111 ? -80.706 -41.405 -77.676 1.00 26.80 111 ILE F O 1
ATOM 6706 N N . LYS F 2 112 ? -82.765 -41.744 -76.797 1.00 27.57 112 LYS F N 1
ATOM 6707 C CA . LYS F 2 112 ? -83.048 -42.973 -77.524 1.00 29.92 112 LYS F CA 1
ATOM 6708 C C . LYS F 2 112 ? -83.899 -42.609 -78.729 1.00 31.61 112 LYS F C 1
ATOM 6709 O O . LYS F 2 112 ? -84.864 -41.864 -78.606 1.00 31.58 112 LYS F O 1
ATOM 6715 N N . ARG F 2 113 ? -83.536 -43.124 -79.894 1.00 21.70 113 ARG F N 1
ATOM 6716 C CA . ARG F 2 113 ? -84.255 -42.813 -81.122 1.00 22.02 113 ARG F CA 1
ATOM 6717 C C . ARG F 2 113 ? -84.230 -44.050 -82.023 1.00 21.64 113 ARG F C 1
ATOM 6718 O O . ARG F 2 113 ? -83.602 -45.052 -81.675 1.00 21.30 113 ARG F O 1
ATOM 6726 N N . ALA F 2 114 ? -84.892 -43.962 -83.174 1.00 21.42 114 ALA F N 1
ATOM 6727 C CA . ALA F 2 114 ? -84.950 -45.065 -84.136 1.00 21.57 114 ALA F CA 1
ATOM 6728 C C . ALA F 2 114 ? -83.567 -45.374 -84.679 1.00 20.37 114 ALA F C 1
ATOM 6729 O O . ALA F 2 114 ? -82.745 -44.471 -84.845 1.00 19.84 114 ALA F O 1
ATOM 6731 N N . ASP F 2 115 ? -83.305 -46.647 -84.959 1.00 20.40 115 ASP F N 1
ATOM 6732 C CA . ASP F 2 115 ? -82.051 -47.026 -85.603 1.00 19.77 115 ASP F CA 1
ATOM 6733 C C . ASP F 2 115 ? -81.838 -46.275 -86.924 1.00 18.74 115 ASP F C 1
ATOM 6734 O O . ASP F 2 115 ? -82.807 -45.923 -87.622 1.00 19.48 115 ASP F O 1
ATOM 6739 N N . ALA F 2 116 ? -80.572 -46.021 -87.248 1.00 17.02 116 ALA F N 1
ATOM 6740 C CA . ALA F 2 116 ? -80.186 -45.396 -88.517 1.00 16.51 116 ALA F CA 1
ATOM 6741 C C . ALA F 2 116 ? -78.851 -45.963 -88.968 1.00 16.05 116 ALA F C 1
ATOM 6742 O O . ALA F 2 116 ? -77.928 -46.087 -88.174 1.00 15.59 116 ALA F O 1
ATOM 6744 N N . ALA F 2 117 ? -78.767 -46.337 -90.248 1.00 16.37 117 ALA F N 1
ATOM 6745 C CA . ALA F 2 117 ? -77.532 -46.844 -90.834 1.00 16.38 117 ALA F CA 1
ATOM 6746 C C . ALA F 2 117 ? -76.596 -45.671 -91.135 1.00 15.76 117 ALA F C 1
ATOM 6747 O O . ALA F 2 117 ? -77.064 -44.597 -91.481 1.00 15.86 117 ALA F O 1
ATOM 6749 N N . PRO F 2 118 ? -75.276 -45.881 -91.031 1.00 16.00 118 PRO F N 1
ATOM 6750 C CA . PRO F 2 118 ? -74.329 -44.801 -91.342 1.00 15.55 118 PRO F CA 1
ATOM 6751 C C . PRO F 2 118 ? -74.305 -44.446 -92.832 1.00 16.23 118 PRO F C 1
ATOM 6752 O O . PRO F 2 118 ? -74.521 -45.320 -93.690 1.00 17.14 118 PRO F O 1
ATOM 6756 N N . THR F 2 119 ? -74.073 -43.169 -93.119 1.00 15.95 119 THR F N 1
ATOM 6757 C CA . THR F 2 119 ? -73.737 -42.710 -94.459 1.00 16.48 119 THR F CA 1
ATOM 6758 C C . THR F 2 119 ? -72.214 -42.707 -94.509 1.00 16.09 119 THR F C 1
ATOM 6759 O O . THR F 2 119 ? -71.559 -42.012 -93.723 1.00 15.11 119 THR F O 1
ATOM 6763 N N . VAL F 2 120 ? -71.659 -43.523 -95.400 1.00 16.34 120 VAL F N 1
ATOM 6764 C CA . VAL F 2 120 ? -70.211 -43.755 -95.421 1.00 16.08 120 VAL F CA 1
ATOM 6765 C C . VAL F 2 120 ? -69.580 -43.079 -96.635 1.00 16.32 120 VAL F C 1
ATOM 6766 O O . VAL F 2 120 ? -70.068 -43.239 -97.764 1.00 17.37 120 VAL F O 1
ATOM 6770 N N . SER F 2 121 ? -68.515 -42.309 -96.390 1.00 15.71 121 SER F N 1
ATOM 6771 C CA . SER F 2 121 ? -67.790 -41.594 -97.444 1.00 16.40 121 SER F CA 1
ATOM 6772 C C . SER F 2 121 ? -66.296 -41.786 -97.254 1.00 15.96 121 SER F C 1
ATOM 6773 O O . SER F 2 121 ? -65.791 -41.713 -96.122 1.00 15.43 121 SER F O 1
ATOM 6776 N N . ILE F 2 122 ? -65.601 -42.061 -98.354 1.00 16.40 122 ILE F N 1
ATOM 6777 C CA . ILE F 2 122 ? -64.149 -42.274 -98.318 1.00 16.18 122 ILE F CA 1
ATOM 6778 C C . ILE F 2 122 ? -63.449 -41.181 -99.121 1.00 16.35 122 ILE F C 1
ATOM 6779 O O . ILE F 2 122 ? -63.944 -40.755 -100.168 1.00 17.12 122 ILE F O 1
ATOM 6784 N N . PHE F 2 123 ? -62.297 -40.739 -98.623 1.00 15.59 123 PHE F N 1
ATOM 6785 C CA . PHE F 2 123 ? -61.555 -39.661 -99.256 1.00 16.03 123 PHE F CA 1
ATOM 6786 C C . PHE F 2 123 ? -60.100 -40.035 -99.428 1.00 16.58 123 PHE F C 1
ATOM 6787 O O . PHE F 2 123 ? -59.417 -40.351 -98.446 1.00 16.19 123 PHE F O 1
ATOM 6795 N N . PRO F 2 124 ? -59.610 -39.984 -100.675 1.00 17.97 124 PRO F N 1
ATOM 6796 C CA . PRO F 2 124 ? -58.191 -40.199 -100.920 1.00 18.93 124 PRO F CA 1
ATOM 6797 C C . PRO F 2 124 ? -57.388 -39.048 -100.321 1.00 18.84 124 PRO F C 1
ATOM 6798 O O . PRO F 2 124 ? -57.967 -37.996 -99.994 1.00 18.22 124 PRO F O 1
ATOM 6802 N N . PRO F 2 125 ? -56.071 -39.245 -100.147 1.00 19.65 125 PRO F N 1
ATOM 6803 C CA . PRO F 2 125 ? -55.224 -38.157 -99.675 1.00 19.90 125 PRO F CA 1
ATOM 6804 C C . PRO F 2 125 ? -55.357 -36.972 -100.609 1.00 20.58 125 PRO F C 1
ATOM 6805 O O . PRO F 2 125 ? -55.518 -37.153 -101.827 1.00 21.71 125 PRO F O 1
ATOM 6809 N N . SER F 2 126 ? -55.318 -35.765 -100.051 1.00 20.52 126 SER F N 1
ATOM 6810 C CA . SER F 2 126 ? -55.287 -34.563 -100.876 1.00 21.58 126 SER F CA 1
ATOM 6811 C C . SER F 2 126 ? -53.935 -34.443 -101.569 1.00 23.13 126 SER F C 1
ATOM 6812 O O . SER F 2 126 ? -52.916 -34.914 -101.050 1.00 23.06 126 SER F O 1
ATOM 6815 N N . SER F 2 127 ? -53.922 -33.824 -102.747 1.00 24.69 127 SER F N 1
ATOM 6816 C CA . SER F 2 127 ? -52.668 -33.593 -103.452 1.00 26.50 127 SER F CA 1
ATOM 6817 C C . SER F 2 127 ? -51.751 -32.726 -102.591 1.00 26.68 127 SER F C 1
ATOM 6818 O O . SER F 2 127 ? -50.531 -32.904 -102.611 1.00 27.40 127 SER F O 1
ATOM 6821 N N . GLU F 2 128 ? -52.357 -31.817 -101.820 1.00 26.28 128 GLU F N 1
ATOM 6822 C CA . GLU F 2 128 ? -51.623 -30.935 -100.896 1.00 26.80 128 GLU F CA 1
ATOM 6823 C C . GLU F 2 128 ? -50.788 -31.738 -99.892 1.00 25.91 128 GLU F C 1
ATOM 6824 O O . GLU F 2 128 ? -49.611 -31.442 -99.689 1.00 26.41 128 GLU F O 1
ATOM 6830 N N . GLN F 2 129 ? -51.400 -32.750 -99.274 1.00 24.50 129 GLN F N 1
ATOM 6831 C CA . GLN F 2 129 ? -50.715 -33.586 -98.289 1.00 24.28 129 GLN F CA 1
ATOM 6832 C C . GLN F 2 129 ? -49.631 -34.447 -98.927 1.00 25.49 129 GLN F C 1
ATOM 6833 O O . GLN F 2 129 ? -48.549 -34.623 -98.364 1.00 25.73 129 GLN F O 1
ATOM 6839 N N . LEU F 2 130 ? -49.925 -34.980 -100.108 1.00 26.13 130 LEU F N 1
ATOM 6840 C CA . LEU F 2 130 ? -48.966 -35.829 -100.804 1.00 27.92 130 LEU F CA 1
ATOM 6841 C C . LEU F 2 130 ? -47.681 -35.075 -101.144 1.00 29.97 130 LEU F C 1
ATOM 6842 O O . LEU F 2 130 ? -46.586 -35.629 -101.035 1.00 31.24 130 LEU F O 1
ATOM 6847 N N . THR F 2 131 ? -47.820 -33.804 -101.521 1.00 30.88 131 THR F N 1
ATOM 6848 C CA . THR F 2 131 ? -46.679 -32.959 -101.848 1.00 33.27 131 THR F CA 1
ATOM 6849 C C . THR F 2 131 ? -45.710 -32.831 -100.664 1.00 33.67 131 THR F C 1
ATOM 6850 O O . THR F 2 131 ? -44.504 -32.688 -100.858 1.00 35.44 131 THR F O 1
ATOM 6854 N N . SER F 2 132 ? -46.236 -32.894 -99.445 1.00 32.69 132 SER F N 1
ATOM 6855 C CA . SER F 2 132 ? -45.388 -32.771 -98.263 1.00 33.18 132 SER F CA 1
ATOM 6856 C C . SER F 2 132 ? -44.951 -34.121 -97.685 1.00 32.87 132 SER F C 1
ATOM 6857 O O . SER F 2 132 ? -44.268 -34.169 -96.666 1.00 33.70 132 SER F O 1
ATOM 6860 N N . GLY F 2 133 ? -45.344 -35.215 -98.334 1.00 31.93 133 GLY F N 1
ATOM 6861 C CA . GLY F 2 133 ? -44.781 -36.531 -98.013 1.00 31.80 133 GLY F CA 1
ATOM 6862 C C . GLY F 2 133 ? -45.672 -37.511 -97.275 1.00 30.52 133 GLY F C 1
ATOM 6863 O O . GLY F 2 133 ? -45.274 -38.656 -97.041 1.00 30.96 133 GLY F O 1
ATOM 6864 N N . GLY F 2 134 ? -46.874 -37.066 -96.906 1.00 28.59 134 GLY F N 1
ATOM 6865 C CA . GLY F 2 134 ? -47.813 -37.889 -96.145 1.00 26.97 134 GLY F CA 1
ATOM 6866 C C . GLY F 2 134 ? -49.027 -38.297 -96.954 1.00 25.54 134 GLY F C 1
ATOM 6867 O O . GLY F 2 134 ? -49.284 -37.751 -98.025 1.00 25.78 134 GLY F O 1
ATOM 6868 N N . ALA F 2 135 ? -49.773 -39.267 -96.441 1.00 24.69 135 ALA F N 1
ATOM 6869 C CA . ALA F 2 135 ? -50.950 -39.783 -97.130 1.00 23.62 135 ALA F CA 1
ATOM 6870 C C . ALA F 2 135 ? -51.962 -40.325 -96.142 1.00 22.61 135 ALA F C 1
ATOM 6871 O O . ALA F 2 135 ? -51.840 -41.465 -95.672 1.00 22.97 135 ALA F O 1
ATOM 6873 N N . SER F 2 136 ? -52.957 -39.497 -95.823 1.00 21.01 136 SER F N 1
ATOM 6874 C CA . SER F 2 136 ? -54.039 -39.907 -94.948 1.00 19.89 136 SER F CA 1
ATOM 6875 C C . SER F 2 136 ? -55.255 -40.209 -95.791 1.00 19.11 136 SER F C 1
ATOM 6876 O O . SER F 2 136 ? -55.638 -39.399 -96.636 1.00 19.38 136 SER F O 1
ATOM 6879 N N . VAL F 2 137 ? -55.836 -41.379 -95.560 1.00 18.79 137 VAL F N 1
ATOM 6880 C CA . VAL F 2 137 ? -57.097 -41.778 -96.172 1.00 18.45 137 VAL F CA 1
ATOM 6881 C C . VAL F 2 137 ? -58.172 -41.650 -95.097 1.00 17.42 137 VAL F C 1
ATOM 6882 O O . VAL F 2 137 ? -58.003 -42.143 -93.979 1.00 17.40 137 VAL F O 1
ATOM 6886 N N . VAL F 2 138 ? -59.257 -40.954 -95.430 1.00 16.92 138 VAL F N 1
ATOM 6887 C CA . VAL F 2 138 ? -60.265 -40.598 -94.435 1.00 16.20 138 VAL F CA 1
ATOM 6888 C C . VAL F 2 138 ? -61.609 -41.219 -94.775 1.00 15.87 138 VAL F C 1
ATOM 6889 O O . VAL F 2 138 ? -62.074 -41.161 -95.921 1.00 15.92 138 VAL F O 1
ATOM 6893 N N A CYS F 2 139 ? -62.248 -41.809 -93.772 0.50 15.31 139 CYS F N 1
ATOM 6894 N N B CYS F 2 139 ? -62.203 -41.833 -93.765 0.50 15.76 139 CYS F N 1
ATOM 6895 C CA A CYS F 2 139 ? -63.569 -42.404 -93.950 0.50 15.30 139 CYS F CA 1
ATOM 6896 C CA B CYS F 2 139 ? -63.560 -42.306 -93.856 0.50 15.95 139 CYS F CA 1
ATOM 6897 C C A CYS F 2 139 ? -64.548 -41.897 -92.886 0.50 14.48 139 CYS F C 1
ATOM 6898 C C B CYS F 2 139 ? -64.432 -41.599 -92.862 0.50 14.84 139 CYS F C 1
ATOM 6899 O O A CYS F 2 139 ? -64.320 -42.098 -91.691 0.50 14.26 139 CYS F O 1
ATOM 6900 O O B CYS F 2 139 ? -64.041 -41.388 -91.708 0.50 14.35 139 CYS F O 1
ATOM 6905 N N . PHE F 2 140 ? -65.617 -41.226 -93.325 1.00 14.16 140 PHE F N 1
ATOM 6906 C CA . PHE F 2 140 ? -66.649 -40.709 -92.428 1.00 14.04 140 PHE F CA 1
ATOM 6907 C C . PHE F 2 140 ? -67.791 -41.705 -92.396 1.00 14.20 140 PHE F C 1
ATOM 6908 O O . PHE F 2 140 ? -68.206 -42.211 -93.435 1.00 14.60 140 PHE F O 1
ATOM 6916 N N . LEU F 2 141 ? -68.266 -41.992 -91.187 1.00 14.71 141 LEU F N 1
ATOM 6917 C CA . LEU F 2 141 ? -69.417 -42.863 -90.979 1.00 14.89 141 LEU F CA 1
ATOM 6918 C C . LEU F 2 141 ? -70.418 -42.005 -90.215 1.00 14.89 141 LEU F C 1
ATOM 6919 O O . LEU F 2 141 ? -70.321 -41.843 -88.993 1.00 14.87 141 LEU F O 1
ATOM 6924 N N . ASN F 2 142 ? -71.370 -41.438 -90.947 1.00 14.53 142 ASN F N 1
ATOM 6925 C CA . ASN F 2 142 ? -72.159 -40.329 -90.424 1.00 14.70 142 ASN F CA 1
ATOM 6926 C C . ASN F 2 142 ? -73.622 -40.642 -90.166 1.00 14.82 142 ASN F C 1
ATOM 6927 O O . ASN F 2 142 ? -74.270 -41.348 -90.944 1.00 15.10 142 ASN F O 1
ATOM 6932 N N . ASN F 2 143 ? -74.121 -40.072 -89.070 1.00 14.66 143 ASN F N 1
ATOM 6933 C CA . ASN F 2 143 ? -75.548 -40.057 -88.718 1.00 14.94 143 ASN F CA 1
ATOM 6934 C C . ASN F 2 143 ? -76.167 -41.429 -88.544 1.00 14.77 143 ASN F C 1
ATOM 6935 O O . ASN F 2 143 ? -77.187 -41.751 -89.169 1.00 15.21 143 ASN F O 1
ATOM 6940 N N . PHE F 2 144 ? -75.549 -42.230 -87.683 1.00 14.26 144 PHE F N 1
ATOM 6941 C CA . PHE F 2 144 ? -76.042 -43.571 -87.390 1.00 14.70 144 PHE F CA 1
ATOM 6942 C C . PHE F 2 144 ? -76.552 -43.702 -85.953 1.00 15.06 144 PHE F C 1
ATOM 6943 O O . PHE F 2 144 ? -76.265 -42.869 -85.087 1.00 14.81 144 PHE F O 1
ATOM 6951 N N . TYR F 2 145 ? -77.328 -44.752 -85.706 1.00 15.64 145 TYR F N 1
ATOM 6952 C CA . TYR F 2 145 ? -77.823 -45.045 -84.361 1.00 16.31 145 TYR F CA 1
ATOM 6953 C C . TYR F 2 145 ? -78.191 -46.523 -84.374 1.00 17.12 145 TYR F C 1
ATOM 6954 O O . TYR F 2 145 ? -78.810 -46.973 -85.343 1.00 16.94 145 TYR F O 1
ATOM 6963 N N . PRO F 2 146 ? -77.819 -47.277 -83.324 1.00 18.26 146 PRO F N 1
ATOM 6964 C CA . PRO F 2 146 ? -77.161 -46.871 -82.070 1.00 18.91 146 PRO F CA 1
ATOM 6965 C C . PRO F 2 146 ? -75.651 -46.601 -82.164 1.00 19.23 146 PRO F C 1
ATOM 6966 O O . PRO F 2 146 ? -75.053 -46.734 -83.235 1.00 18.39 146 PRO F O 1
ATOM 6970 N N . LYS F 2 147 ? -75.047 -46.238 -81.034 1.00 20.19 147 LYS F N 1
ATOM 6971 C CA . LYS F 2 147 ? -73.685 -45.713 -81.010 1.00 21.03 147 LYS F CA 1
ATOM 6972 C C . LYS F 2 147 ? -72.582 -46.715 -81.386 1.00 21.04 147 LYS F C 1
ATOM 6973 O O . LYS F 2 147 ? -71.565 -46.318 -81.928 1.00 20.85 147 LYS F O 1
ATOM 6979 N N . ASP F 2 148 ? -72.794 -48.004 -81.118 1.00 21.81 148 ASP F N 1
ATOM 6980 C CA . ASP F 2 148 ? -71.763 -49.014 -81.405 1.00 22.81 148 ASP F CA 1
ATOM 6981 C C . ASP F 2 148 ? -71.541 -49.201 -82.906 1.00 21.58 148 ASP F C 1
ATOM 6982 O O . ASP F 2 148 ? -72.473 -49.454 -83.651 1.00 20.59 148 ASP F O 1
ATOM 6987 N N . ILE F 2 149 ? -70.296 -49.046 -83.341 1.00 21.34 149 ILE F N 1
ATOM 6988 C CA . ILE F 2 149 ? -69.953 -49.233 -84.743 1.00 21.39 149 ILE F CA 1
ATOM 6989 C C . ILE F 2 149 ? -68.514 -49.749 -84.835 1.00 22.54 149 ILE F C 1
ATOM 6990 O O . ILE F 2 149 ? -67.716 -49.592 -83.899 1.00 22.80 149 ILE F O 1
ATOM 6995 N N . ASN F 2 150 ? -68.202 -50.397 -85.944 1.00 23.08 150 ASN F N 1
ATOM 6996 C CA . ASN F 2 150 ? -66.851 -50.870 -86.182 1.00 24.56 150 ASN F CA 1
ATOM 6997 C C . ASN F 2 150 ? -66.426 -50.611 -87.613 1.00 23.64 150 ASN F C 1
ATOM 6998 O O . ASN F 2 150 ? -67.224 -50.691 -88.544 1.00 22.89 150 ASN F O 1
ATOM 7003 N N . VAL F 2 151 ? -65.157 -50.265 -87.775 1.00 23.45 151 VAL F N 1
ATOM 7004 C CA . VAL F 2 151 ? -64.603 -49.976 -89.078 1.00 23.24 151 VAL F CA 1
ATOM 7005 C C . VAL F 2 151 ? -63.398 -50.878 -89.299 1.00 24.47 151 VAL F C 1
ATOM 7006 O O . VAL F 2 151 ? -62.622 -51.137 -88.373 1.00 24.96 151 VAL F O 1
ATOM 7010 N N . LYS F 2 152 ? -63.286 -51.379 -90.521 1.00 24.69 152 LYS F N 1
ATOM 7011 C CA . LYS F 2 152 ? -62.159 -52.184 -90.924 1.00 26.68 152 LYS F CA 1
ATOM 7012 C C . LYS F 2 152 ? -61.613 -51.601 -92.214 1.00 26.03 152 LYS F C 1
ATOM 7013 O O . LYS F 2 152 ? -62.369 -51.302 -93.141 1.00 25.39 152 LYS F O 1
ATOM 7019 N N . TRP F 2 153 ? -60.298 -51.419 -92.256 1.00 26.20 153 TRP F N 1
ATOM 7020 C CA . TRP F 2 153 ? -59.630 -50.954 -93.456 1.00 26.08 153 TRP F CA 1
ATOM 7021 C C . TRP F 2 153 ? -59.048 -52.105 -94.203 1.00 28.11 153 TRP F C 1
ATOM 7022 O O . TRP F 2 153 ? -58.596 -53.079 -93.604 1.00 29.74 153 TRP F O 1
ATOM 7033 N N . LYS F 2 154 ? -59.069 -52.001 -95.525 1.00 28.62 154 LYS F N 1
ATOM 7034 C CA . LYS F 2 154 ? -58.412 -52.965 -96.388 1.00 31.26 154 LYS F CA 1
ATOM 7035 C C . LYS F 2 154 ? -57.595 -52.242 -97.443 1.00 31.30 154 LYS F C 1
ATOM 7036 O O . LYS F 2 154 ? -58.006 -51.201 -97.960 1.00 29.63 154 LYS F O 1
ATOM 7042 N N . ILE F 2 155 ? -56.427 -52.800 -97.747 1.00 33.22 155 ILE F N 1
ATOM 7043 C CA . ILE F 2 155 ? -55.575 -52.283 -98.808 1.00 33.76 155 ILE F CA 1
ATOM 7044 C C . ILE F 2 155 ? -55.278 -53.453 -99.737 1.00 36.58 155 ILE F C 1
ATOM 7045 O O . ILE F 2 155 ? -54.705 -54.455 -99.308 1.00 37.97 155 ILE F O 1
ATOM 7050 N N . ASP F 2 156 ? -55.691 -53.323 -100.997 1.00 37.43 156 ASP F N 1
ATOM 7051 C CA . ASP F 2 156 ? -55.591 -54.414 -101.981 1.00 40.76 156 ASP F CA 1
ATOM 7052 C C . ASP F 2 156 ? -56.173 -55.729 -101.441 1.00 42.56 156 ASP F C 1
ATOM 7053 O O . ASP F 2 156 ? -55.601 -56.804 -101.634 1.00 45.60 156 ASP F O 1
ATOM 7058 N N . GLY F 2 157 ? -57.304 -55.622 -100.747 1.00 41.91 157 GLY F N 1
ATOM 7059 C CA . GLY F 2 157 ? -58.013 -56.786 -100.224 1.00 43.93 157 GLY F CA 1
ATOM 7060 C C . GLY F 2 157 ? -57.546 -57.265 -98.862 1.00 44.70 157 GLY F C 1
ATOM 7061 O O . GLY F 2 157 ? -58.252 -58.020 -98.192 1.00 45.73 157 GLY F O 1
ATOM 7062 N N . SER F 2 158 ? -56.359 -56.829 -98.453 1.00 44.82 158 SER F N 1
ATOM 7063 C CA . SER F 2 158 ? -55.773 -57.254 -97.189 1.00 45.81 158 SER F CA 1
ATOM 7064 C C . SER F 2 158 ? -56.132 -56.288 -96.058 1.00 43.37 158 SER F C 1
ATOM 7065 O O . SER F 2 158 ? -55.968 -55.081 -96.207 1.00 40.83 158 SER F O 1
ATOM 7068 N N . GLU F 2 159 ? -56.610 -56.828 -94.935 1.00 43.69 159 GLU F N 1
ATOM 7069 C CA . GLU F 2 159 ? -56.957 -56.026 -93.756 1.00 42.35 159 GLU F CA 1
ATOM 7070 C C . GLU F 2 159 ? -55.750 -55.250 -93.216 1.00 42.18 159 GLU F C 1
ATOM 7071 O O . GLU F 2 159 ? -54.667 -55.808 -93.072 1.00 43.78 159 GLU F O 1
ATOM 7077 N N . ARG F 2 160 ? -55.933 -53.964 -92.923 1.00 39.91 160 ARG F N 1
ATOM 7078 C CA . ARG F 2 160 ? -54.858 -53.202 -92.289 1.00 40.23 160 ARG F CA 1
ATOM 7079 C C . ARG F 2 160 ? -55.214 -52.682 -90.905 1.00 39.54 160 ARG F C 1
ATOM 7080 O O . ARG F 2 160 ? -56.266 -52.074 -90.711 1.00 38.03 160 ARG F O 1
ATOM 7088 N N . GLN F 2 161 ? -54.309 -52.924 -89.959 1.00 41.97 161 GLN F N 1
ATOM 7089 C CA . GLN F 2 161 ? -54.492 -52.565 -88.553 1.00 41.91 161 GLN F CA 1
ATOM 7090 C C . GLN F 2 161 ? -53.755 -51.274 -88.177 1.00 39.83 161 GLN F C 1
ATOM 7091 O O . GLN F 2 161 ? -54.326 -50.388 -87.534 1.00 38.81 161 GLN F O 1
ATOM 7097 N N . ASN F 2 162 ? -52.489 -51.182 -88.580 1.00 39.22 162 ASN F N 1
ATOM 7098 C CA . ASN F 2 162 ? -51.600 -50.103 -88.154 1.00 37.64 162 ASN F CA 1
ATOM 7099 C C . ASN F 2 162 ? -51.861 -48.776 -88.840 1.00 34.07 162 ASN F C 1
ATOM 7100 O O . ASN F 2 162 ? -52.125 -48.730 -90.037 1.00 33.08 162 ASN F O 1
ATOM 7105 N N . GLY F 2 163 ? -51.764 -47.701 -88.066 1.00 32.31 163 GLY F N 1
ATOM 7106 C CA . GLY F 2 163 ? -51.834 -46.344 -88.598 1.00 29.88 163 GLY F CA 1
ATOM 7107 C C . GLY F 2 163 ? -53.236 -45.782 -88.674 1.00 27.30 163 GLY F C 1
ATOM 7108 O O . GLY F 2 163 ? -53.466 -44.771 -89.337 1.00 25.66 163 GLY F O 1
ATOM 7109 N N . VAL F 2 164 ? -54.175 -46.438 -87.993 1.00 26.94 164 VAL F N 1
ATOM 7110 C CA . VAL F 2 164 ? -55.570 -46.016 -87.987 1.00 25.06 164 VAL F CA 1
ATOM 7111 C C . VAL F 2 164 ? -55.873 -45.235 -86.712 1.00 24.87 164 VAL F C 1
ATOM 7112 O O . VAL F 2 164 ? -55.532 -45.677 -85.610 1.00 26.06 164 VAL F O 1
ATOM 7116 N N . LEU F 2 165 ? -56.492 -44.069 -86.864 1.00 23.27 165 LEU F N 1
ATOM 7117 C CA . LEU F 2 165 ? -56.997 -43.333 -85.708 1.00 23.54 165 LEU F CA 1
ATOM 7118 C C . LEU F 2 165 ? -58.473 -43.022 -85.866 1.00 21.52 165 LEU F C 1
ATOM 7119 O O . LEU F 2 165 ? -58.915 -42.565 -86.923 1.00 20.69 165 LEU F O 1
ATOM 7124 N N . ASN F 2 166 ? -59.225 -43.274 -84.803 1.00 20.89 166 ASN F N 1
ATOM 7125 C CA . ASN F 2 166 ? -60.668 -43.121 -84.832 1.00 19.54 166 ASN F CA 1
ATOM 7126 C C . ASN F 2 166 ? -61.152 -42.044 -83.869 1.00 18.90 166 ASN F C 1
ATOM 7127 O O . ASN F 2 166 ? -60.544 -41.803 -82.825 1.00 19.80 166 ASN F O 1
ATOM 7132 N N . SER F 2 167 ? -62.251 -41.397 -84.231 1.00 17.75 167 SER F N 1
ATOM 7133 C CA . SER F 2 167 ? -62.850 -40.401 -83.365 1.00 17.91 167 SER F CA 1
ATOM 7134 C C . SER F 2 167 ? -64.361 -40.448 -83.492 1.00 16.96 167 SER F C 1
ATOM 7135 O O . SER F 2 167 ? -64.895 -40.597 -84.587 1.00 15.72 167 SER F O 1
ATOM 7138 N N . TRP F 2 168 ? -65.038 -40.305 -82.358 1.00 17.91 168 TRP F N 1
ATOM 7139 C CA . TRP F 2 168 ? -66.500 -40.400 -82.309 1.00 17.52 168 TRP F CA 1
ATOM 7140 C C . TRP F 2 168 ? -67.076 -39.121 -81.787 1.00 17.63 168 TRP F C 1
ATOM 7141 O O . TRP F 2 168 ? -66.582 -38.575 -80.798 1.00 17.79 168 TRP F O 1
ATOM 7152 N N . THR F 2 169 ? -68.131 -38.630 -82.431 1.00 16.86 169 THR F N 1
ATOM 7153 C CA . THR F 2 169 ? -68.822 -37.439 -81.951 1.00 17.83 169 THR F CA 1
ATOM 7154 C C . THR F 2 169 ? -69.723 -37.715 -80.752 1.00 18.75 169 THR F C 1
ATOM 7155 O O . THR F 2 169 ? -70.125 -38.855 -80.493 1.00 18.38 169 THR F O 1
ATOM 7159 N N . ASP F 2 170 ? -70.038 -36.639 -80.031 1.00 20.21 170 ASP F N 1
ATOM 7160 C CA . ASP F 2 170 ? -71.121 -36.644 -79.078 1.00 21.36 170 ASP F CA 1
ATOM 7161 C C . ASP F 2 170 ? -72.422 -36.757 -79.873 1.00 20.31 170 ASP F C 1
ATOM 7162 O O . ASP F 2 170 ? -72.463 -36.422 -81.054 1.00 19.55 170 ASP F O 1
ATOM 7167 N N . GLN F 2 171 ? -73.473 -37.232 -79.221 1.00 20.21 171 GLN F N 1
ATOM 7168 C CA . GLN F 2 171 ? -74.788 -37.342 -79.841 1.00 19.52 171 GLN F CA 1
ATOM 7169 C C . GLN F 2 171 ? -75.228 -36.002 -80.454 1.00 19.94 171 GLN F C 1
ATOM 7170 O O . GLN F 2 171 ? -75.080 -34.951 -79.828 1.00 20.38 171 GLN F O 1
ATOM 7176 N N . ASP F 2 172 ? -75.747 -36.046 -81.680 1.00 19.15 172 ASP F N 1
ATOM 7177 C CA . ASP F 2 172 ? -76.058 -34.828 -82.435 1.00 20.32 172 ASP F CA 1
ATOM 7178 C C . ASP F 2 172 ? -77.249 -34.085 -81.824 1.00 21.63 172 ASP F C 1
ATOM 7179 O O . ASP F 2 172 ? -78.241 -34.702 -81.465 1.00 21.32 172 ASP F O 1
ATOM 7184 N N . SER F 2 173 ? -77.137 -32.761 -81.719 1.00 23.13 173 SER F N 1
ATOM 7185 C CA A SER F 2 173 ? -78.175 -31.952 -81.076 0.50 25.06 173 SER F CA 1
ATOM 7186 C CA B SER F 2 173 ? -78.161 -31.924 -81.087 0.50 24.90 173 SER F CA 1
ATOM 7187 C C . SER F 2 173 ? -79.407 -31.730 -81.953 1.00 25.36 173 SER F C 1
ATOM 7188 O O . SER F 2 173 ? -80.423 -31.213 -81.480 1.00 27.18 173 SER F O 1
ATOM 7193 N N . LYS F 2 174 ? -79.324 -32.121 -83.223 1.00 24.19 174 LYS F N 1
ATOM 7194 C CA . LYS F 2 174 ? -80.471 -31.978 -84.130 1.00 24.72 174 LYS F CA 1
ATOM 7195 C C . LYS F 2 174 ? -81.218 -33.281 -84.361 1.00 23.09 174 LYS F C 1
ATOM 7196 O O . LYS F 2 174 ? -82.448 -33.304 -84.302 1.00 23.10 174 LYS F O 1
ATOM 7202 N N . ASP F 2 175 ? -80.485 -34.363 -84.621 1.00 21.07 175 ASP F N 1
ATOM 7203 C CA . ASP F 2 175 ? -81.134 -35.622 -84.970 1.00 20.14 175 ASP F CA 1
ATOM 7204 C C . ASP F 2 175 ? -80.814 -36.799 -84.042 1.00 18.99 175 ASP F C 1
ATOM 7205 O O . ASP F 2 175 ? -81.249 -37.919 -84.301 1.00 18.00 175 ASP F O 1
ATOM 7210 N N . SER F 2 176 ? -80.068 -36.527 -82.970 1.00 18.43 176 SER F N 1
ATOM 7211 C CA . SER F 2 176 ? -79.765 -37.520 -81.923 1.00 18.40 176 SER F CA 1
ATOM 7212 C C . SER F 2 176 ? -78.952 -38.721 -82.420 1.00 16.99 176 SER F C 1
ATOM 7213 O O . SER F 2 176 ? -78.946 -39.771 -81.769 1.00 16.96 176 SER F O 1
ATOM 7216 N N . THR F 2 177 ? -78.282 -38.578 -83.566 1.00 15.92 177 THR F N 1
ATOM 7217 C CA . THR F 2 177 ? -77.440 -39.664 -84.086 1.00 14.93 177 THR F CA 1
ATOM 7218 C C . THR F 2 177 ? -75.987 -39.498 -83.654 1.00 14.55 177 THR F C 1
ATOM 7219 O O . THR F 2 177 ? -75.628 -38.517 -82.995 1.00 14.91 177 THR F O 1
ATOM 7223 N N . TYR F 2 178 ? -75.167 -40.472 -84.038 1.00 14.20 178 TYR F N 1
ATOM 7224 C CA . TYR F 2 178 ? -73.730 -40.463 -83.798 1.00 14.15 178 TYR F CA 1
ATOM 7225 C C . TYR F 2 178 ? -72.992 -40.492 -85.124 1.00 13.98 178 TYR F C 1
ATOM 7226 O O . TYR F 2 178 ? -73.538 -40.931 -86.157 1.00 13.47 178 TYR F O 1
ATOM 7235 N N . SER F 2 179 ? -71.747 -40.029 -85.094 1.00 14.01 179 SER F N 1
ATOM 7236 C CA . SER F 2 179 ? -70.883 -40.123 -86.267 1.00 13.76 179 SER F CA 1
ATOM 7237 C C . SER F 2 179 ? -69.495 -40.537 -85.831 1.00 14.02 179 SER F C 1
ATOM 7238 O O . SER F 2 179 ? -69.127 -40.385 -84.664 1.00 14.70 179 SER F O 1
ATOM 7241 N N . MET F 2 180 ? -68.725 -41.083 -86.768 1.00 14.14 180 MET F N 1
ATOM 7242 C CA . MET F 2 180 ? -67.369 -41.516 -86.477 1.00 14.84 180 MET F CA 1
ATOM 7243 C C . MET F 2 180 ? -66.477 -41.191 -87.660 1.00 14.45 180 MET F C 1
ATOM 7244 O O . MET F 2 180 ? -66.904 -41.284 -88.813 1.00 14.60 180 MET F O 1
ATOM 7249 N N A SER F 2 181 ? -65.251 -40.769 -87.377 0.50 14.45 181 SER F N 1
ATOM 7250 N N B SER F 2 181 ? -65.232 -40.824 -87.369 0.50 14.67 181 SER F N 1
ATOM 7251 C CA A SER F 2 181 ? -64.261 -40.645 -88.429 0.50 14.25 181 SER F CA 1
ATOM 7252 C CA B SER F 2 181 ? -64.233 -40.575 -88.400 0.50 14.54 181 SER F CA 1
ATOM 7253 C C A SER F 2 181 ? -63.218 -41.729 -88.224 0.50 14.90 181 SER F C 1
ATOM 7254 C C B SER F 2 181 ? -63.088 -41.571 -88.229 0.50 15.19 181 SER F C 1
ATOM 7255 O O A SER F 2 181 ? -62.940 -42.147 -87.098 0.50 15.34 181 SER F O 1
ATOM 7256 O O B SER F 2 181 ? -62.608 -41.775 -87.109 0.50 15.68 181 SER F O 1
ATOM 7261 N N . SER F 2 182 ? -62.663 -42.202 -89.326 1.00 15.08 182 SER F N 1
ATOM 7262 C CA . SER F 2 182 ? -61.543 -43.133 -89.283 1.00 16.07 182 SER F CA 1
ATOM 7263 C C . SER F 2 182 ? -60.500 -42.643 -90.275 1.00 16.17 182 SER F C 1
ATOM 7264 O O . SER F 2 182 ? -60.820 -42.415 -91.441 1.00 15.83 182 SER F O 1
ATOM 7267 N N . THR F 2 183 ? -59.271 -42.463 -89.804 1.00 16.76 183 THR F N 1
ATOM 7268 C CA . THR F 2 183 ? -58.194 -41.933 -90.644 1.00 17.45 183 THR F CA 1
ATOM 7269 C C . THR F 2 183 ? -57.033 -42.902 -90.653 1.00 18.77 183 THR F C 1
ATOM 7270 O O . THR F 2 183 ? -56.475 -43.219 -89.601 1.00 19.69 183 THR F O 1
ATOM 7274 N N . LEU F 2 184 ? -56.681 -43.363 -91.849 1.00 19.19 184 LEU F N 1
ATOM 7275 C CA . LEU F 2 184 ? -55.536 -44.247 -92.047 1.00 20.85 184 LEU F CA 1
ATOM 7276 C C . LEU F 2 184 ? -54.393 -43.401 -92.572 1.00 21.34 184 LEU F C 1
ATOM 7277 O O . LEU F 2 184 ? -54.498 -42.823 -93.653 1.00 21.01 184 LEU F O 1
ATOM 7282 N N . THR F 2 185 ? -53.316 -43.311 -91.799 1.00 22.15 185 THR F N 1
ATOM 7283 C CA . THR F 2 185 ? -52.184 -42.462 -92.162 1.00 23.07 185 THR F CA 1
ATOM 7284 C C . THR F 2 185 ? -50.970 -43.281 -92.570 1.00 24.77 185 THR F C 1
ATOM 7285 O O . THR F 2 185 ? -50.445 -44.088 -91.792 1.00 25.83 185 THR F O 1
ATOM 7289 N N . LEU F 2 186 ? -50.549 -43.072 -93.811 1.00 25.11 186 LEU F N 1
ATOM 7290 C CA . LEU F 2 186 ? -49.355 -43.716 -94.346 1.00 27.25 186 LEU F CA 1
ATOM 7291 C C . LEU F 2 186 ? -48.358 -42.661 -94.818 1.00 27.42 186 LEU F C 1
ATOM 7292 O O . LEU F 2 186 ? -48.672 -41.471 -94.861 1.00 26.34 186 LEU F O 1
ATOM 7297 N N . THR F 2 187 ? -47.149 -43.101 -95.153 1.00 29.22 187 THR F N 1
ATOM 7298 C CA . THR F 2 187 ? -46.220 -42.264 -95.902 1.00 29.95 187 THR F CA 1
ATOM 7299 C C . THR F 2 187 ? -46.683 -42.256 -97.358 1.00 29.93 187 THR F C 1
ATOM 7300 O O . THR F 2 187 ? -47.368 -43.186 -97.806 1.00 29.69 187 THR F O 1
ATOM 7304 N N . LYS F 2 188 ? -46.321 -41.208 -98.091 1.00 30.39 188 LYS F N 1
ATOM 7305 C CA . LYS F 2 188 ? -46.597 -41.133 -99.528 1.00 31.41 188 LYS F CA 1
ATOM 7306 C C . LYS F 2 188 ? -46.073 -42.372 -100.264 1.00 33.21 188 LYS F C 1
ATOM 7307 O O . LYS F 2 188 ? -46.755 -42.928 -101.128 1.00 33.21 188 LYS F O 1
ATOM 7313 N N . ASP F 2 189 ? -44.865 -42.797 -99.905 1.00 35.00 189 ASP F N 1
ATOM 7314 C CA . ASP F 2 189 ? -44.227 -43.956 -100.533 1.00 37.25 189 ASP F CA 1
ATOM 7315 C C . ASP F 2 189 ? -45.014 -45.246 -100.311 1.00 37.39 189 A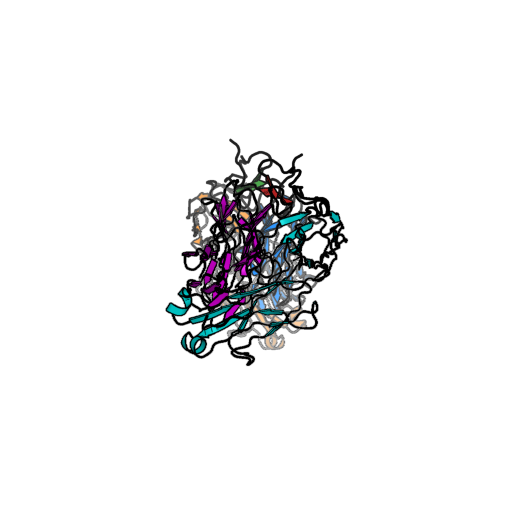SP F C 1
ATOM 7316 O O . ASP F 2 189 ? -45.224 -46.012 -101.255 1.00 37.88 189 ASP F O 1
ATOM 7321 N N . GLU F 2 190 ? -45.459 -45.469 -99.073 1.00 36.40 190 GLU F N 1
ATOM 7322 C CA . GLU F 2 190 ? -46.305 -46.615 -98.741 1.00 36.82 190 GLU F CA 1
ATOM 7323 C C . GLU F 2 190 ? -47.637 -46.572 -99.481 1.00 34.80 190 GLU F C 1
ATOM 7324 O O . GLU F 2 190 ? -48.100 -47.594 -99.987 1.00 35.28 190 GLU F O 1
ATOM 7330 N N . TYR F 2 191 ? -48.245 -45.386 -99.535 1.00 32.41 191 TYR F N 1
ATOM 7331 C CA . TYR F 2 191 ? -49.532 -45.193 -100.217 1.00 30.93 191 TYR F CA 1
ATOM 7332 C C . TYR F 2 191 ? -49.440 -45.552 -101.701 1.00 32.56 191 TYR F C 1
ATOM 7333 O O . TYR F 2 191 ? -50.333 -46.204 -102.248 1.00 32.23 191 TYR F O 1
ATOM 7342 N N . GLU F 2 192 ? -48.344 -45.146 -102.338 1.00 34.23 192 GLU F N 1
ATOM 7343 C CA . GLU F 2 192 ? -48.163 -45.384 -103.768 1.00 36.53 192 GLU F CA 1
ATOM 7344 C C . GLU F 2 192 ? -47.654 -46.793 -104.114 1.00 38.80 192 GLU F C 1
ATOM 7345 O O . GLU F 2 192 ? -47.421 -47.101 -105.284 1.00 40.20 192 GLU F O 1
ATOM 7351 N N . ARG F 2 193 ? -47.518 -47.647 -103.099 1.00 39.25 193 ARG F N 1
ATOM 7352 C CA . ARG F 2 193 ? -47.174 -49.059 -103.305 1.00 42.00 193 ARG F CA 1
ATOM 7353 C C . ARG F 2 193 ? -48.413 -49.920 -103.581 1.00 42.07 193 ARG F C 1
ATOM 7354 O O . ARG F 2 193 ? -48.297 -51.062 -104.030 1.00 43.76 193 ARG F O 1
ATOM 7362 N N . HIS F 2 194 ? -49.594 -49.366 -103.302 1.00 40.08 194 HIS F N 1
ATOM 7363 C CA . HIS F 2 194 ? -50.849 -50.117 -103.394 1.00 40.14 194 HIS F CA 1
ATOM 7364 C C . HIS F 2 194 ? -51.908 -49.387 -104.162 1.00 38.89 194 HIS F C 1
ATOM 7365 O O . HIS F 2 194 ? -51.831 -48.173 -104.341 1.00 37.70 194 HIS F O 1
ATOM 7372 N N . ASN F 2 195 ? -52.914 -50.126 -104.622 1.00 39.32 195 ASN F N 1
ATOM 7373 C CA . ASN F 2 195 ? -53.912 -49.577 -105.536 1.00 39.07 195 ASN F CA 1
ATOM 7374 C C . ASN F 2 195 ? -55.292 -49.347 -104.912 1.00 36.63 195 ASN F C 1
ATOM 7375 O O . ASN F 2 195 ? -55.839 -48.243 -104.986 1.00 35.25 195 ASN F O 1
ATOM 7380 N N . SER F 2 196 ? -55.840 -50.389 -104.297 1.00 36.05 196 SER F N 1
ATOM 7381 C CA . SER F 2 196 ? -57.206 -50.357 -103.781 1.00 34.13 196 SER F CA 1
ATOM 7382 C C . SER F 2 196 ? -57.247 -50.045 -102.283 1.00 31.59 196 SER F C 1
ATOM 7383 O O . SER F 2 196 ? -56.576 -50.706 -101.489 1.00 31.80 196 SER F O 1
ATOM 7386 N N . TYR F 2 197 ? -58.034 -49.033 -101.913 1.00 28.75 197 TYR F N 1
ATOM 7387 C CA . TYR F 2 197 ? -58.258 -48.670 -100.509 1.00 26.80 197 TYR F CA 1
ATOM 7388 C C . TYR F 2 197 ? -59.733 -48.768 -100.166 1.00 25.64 197 TYR F C 1
ATOM 7389 O O . TYR F 2 197 ? -60.579 -48.257 -100.899 1.00 25.70 197 TYR F O 1
ATOM 7398 N N . THR F 2 198 ? -60.031 -49.427 -99.050 1.00 25.34 198 THR F N 1
ATOM 7399 C CA . THR F 2 198 ? -61.405 -49.770 -98.701 1.00 24.95 198 THR F CA 1
ATOM 7400 C C . THR F 2 198 ? -61.708 -49.544 -97.228 1.00 23.53 198 THR F C 1
ATOM 7401 O O . THR F 2 198 ? -60.933 -49.935 -96.352 1.00 23.97 198 THR F O 1
ATOM 7405 N N A CYS F 2 199 ? -62.801 -48.845 -96.922 0.50 21.85 199 CYS F N 1
ATOM 7406 N N B CYS F 2 199 ? -62.876 -48.946 -97.030 0.50 22.62 199 CYS F N 1
ATOM 7407 C CA A CYS F 2 199 ? -63.281 -48.782 -95.531 0.50 20.82 199 CYS F CA 1
ATOM 7408 C CA B CYS F 2 199 ? -63.521 -48.720 -95.764 0.50 21.80 199 CYS F CA 1
ATOM 7409 C C A CYS F 2 199 ? -64.656 -49.439 -95.430 0.50 20.98 199 CYS F C 1
ATOM 7410 C C B CYS F 2 199 ? -64.642 -49.720 -95.640 0.50 22.21 199 CYS F C 1
ATOM 7411 O O A CYS F 2 199 ? -65.564 -49.106 -96.196 0.50 20.38 199 CYS F O 1
ATOM 7412 O O B CYS F 2 199 ? -65.435 -49.840 -96.571 0.50 22.73 199 CYS F O 1
ATOM 7417 N N . GLU F 2 200 ? -64.761 -50.387 -94.497 1.00 21.93 200 GLU F N 1
ATOM 7418 C CA . GLU F 2 200 ? -65.940 -51.242 -94.277 1.00 22.67 200 GLU F CA 1
ATOM 7419 C C . GLU F 2 200 ? -66.581 -50.900 -92.940 1.00 21.54 200 GLU F C 1
ATOM 7420 O O . GLU F 2 200 ? -65.937 -51.007 -91.902 1.00 21.91 200 GLU F O 1
ATOM 7426 N N . ALA F 2 201 ? -67.849 -50.494 -92.973 1.00 20.50 201 ALA F N 1
ATOM 7427 C CA . ALA F 2 201 ? -68.589 -50.124 -91.766 1.00 19.50 201 ALA F CA 1
ATOM 7428 C C . ALA F 2 201 ? -69.521 -51.252 -91.311 1.00 20.08 201 ALA F C 1
ATOM 7429 O O . ALA F 2 201 ? -70.428 -51.637 -92.045 1.00 20.63 201 ALA F O 1
ATOM 7431 N N . THR F 2 202 ? -69.308 -51.765 -90.098 1.00 20.19 202 THR F N 1
ATOM 7432 C CA . THR F 2 202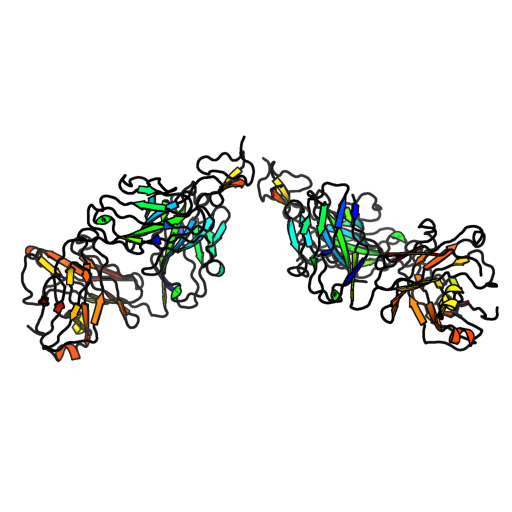 ? -70.201 -52.788 -89.533 1.00 21.23 202 THR F CA 1
ATOM 7433 C C . THR F 2 202 ? -71.090 -52.165 -88.463 1.00 20.20 202 THR F C 1
ATOM 7434 O O . THR F 2 202 ? -70.596 -51.567 -87.492 1.00 19.47 202 THR F O 1
ATOM 7438 N N . HIS F 2 203 ? -72.403 -52.314 -88.647 1.00 19.87 203 HIS F N 1
ATOM 7439 C CA . HIS F 2 203 ? -73.388 -51.691 -87.766 1.00 18.99 203 HIS F CA 1
ATOM 7440 C C . HIS F 2 203 ? -74.593 -52.598 -87.687 1.00 19.93 203 HIS F C 1
ATOM 7441 O O . HIS F 2 203 ? -74.893 -53.306 -88.648 1.00 20.69 203 HIS F O 1
ATOM 7448 N N A LYS F 2 204 ? -75.291 -52.590 -86.552 0.50 20.17 204 LYS F N 1
ATOM 7449 N N B LYS F 2 204 ? -75.280 -52.584 -86.542 0.50 20.32 204 LYS F N 1
ATOM 7450 C CA A LYS F 2 204 ? -76.406 -53.531 -86.331 0.50 21.34 204 LYS F CA 1
ATOM 7451 C CA B LYS F 2 204 ? -76.433 -53.474 -86.289 0.50 21.55 204 LYS F CA 1
ATOM 7452 C C A LYS F 2 204 ? -77.554 -53.386 -87.339 0.50 21.29 204 LYS F C 1
ATOM 7453 C C B LYS F 2 204 ? -77.523 -53.395 -87.361 0.50 21.45 204 LYS F C 1
ATOM 7454 O O A LYS F 2 204 ? -78.374 -54.294 -87.485 0.50 22.72 204 LYS F O 1
ATOM 7455 O O B LYS F 2 204 ? -78.272 -54.350 -87.571 0.50 22.90 204 LYS F O 1
ATOM 7466 N N . THR F 2 205 ? -77.604 -52.248 -88.027 1.00 20.11 205 THR F N 1
ATOM 7467 C CA . THR F 2 205 ? -78.641 -51.980 -89.047 1.00 20.25 205 THR F CA 1
ATOM 7468 C C . THR F 2 205 ? -78.561 -52.826 -90.325 1.00 21.44 205 THR F C 1
ATOM 7469 O O . THR F 2 205 ? -79.541 -52.919 -91.074 1.00 21.91 205 THR F O 1
ATOM 7473 N N A SER F 2 206 ? -77.404 -53.429 -90.585 0.50 22.01 206 SER F N 1
ATOM 7474 N N B SER F 2 206 ? -77.404 -53.431 -90.584 0.50 21.99 206 SER F N 1
ATOM 7475 C CA A SER F 2 206 ? -77.290 -54.351 -91.713 0.50 23.66 206 SER F CA 1
ATOM 7476 C CA B SER F 2 206 ? -77.280 -54.345 -91.720 0.50 23.61 206 SER F CA 1
ATOM 7477 C C A SER F 2 206 ? -76.423 -55.559 -91.384 0.50 25.18 206 SER F C 1
ATOM 7478 C C B SER F 2 206 ? -76.427 -55.561 -91.377 0.50 25.16 206 SER F C 1
ATOM 7479 O O A SER F 2 206 ? -75.434 -55.444 -90.662 0.50 24.92 206 SER F O 1
ATOM 7480 O O B SER F 2 206 ? -75.451 -55.453 -90.638 0.50 24.92 206 SER F O 1
ATOM 7485 N N . THR F 2 207 ? -76.793 -56.713 -91.930 1.00 27.20 207 THR F N 1
ATOM 7486 C CA . THR F 2 207 ? -76.034 -57.946 -91.704 1.00 29.32 207 THR F CA 1
ATOM 7487 C C . THR F 2 207 ? -74.644 -57.842 -92.331 1.00 29.76 207 THR F C 1
ATOM 7488 O O . THR F 2 207 ? -73.639 -58.223 -91.713 1.00 30.76 207 THR F O 1
ATOM 7492 N N . SER F 2 208 ? -74.604 -57.299 -93.544 1.00 29.45 208 SER F N 1
ATOM 7493 C CA . SER F 2 208 ? -73.370 -57.120 -94.295 1.00 29.47 208 SER F CA 1
ATOM 7494 C C . SER F 2 208 ? -72.888 -55.675 -94.184 1.00 27.13 208 SER F C 1
ATOM 7495 O O . SER F 2 208 ? -73.706 -54.751 -94.094 1.00 25.63 208 SER F O 1
ATOM 7498 N N . PRO F 2 209 ? -71.559 -55.466 -94.171 1.00 26.65 209 PRO F N 1
ATOM 7499 C CA . PRO F 2 209 ? -71.040 -54.114 -93.962 1.00 24.83 209 PRO F CA 1
ATOM 7500 C C . PRO F 2 209 ? -71.317 -53.188 -95.137 1.00 24.23 209 PRO F C 1
ATOM 7501 O O . PRO F 2 209 ? -71.547 -53.659 -96.246 1.00 25.74 209 PRO F O 1
ATOM 7505 N N . ILE F 2 210 ? -71.302 -51.882 -94.883 1.00 22.92 210 ILE F N 1
ATOM 7506 C CA . ILE F 2 210 ? -71.296 -50.886 -95.946 1.00 22.72 210 ILE F CA 1
ATOM 7507 C C . ILE F 2 210 ? -69.843 -50.698 -96.372 1.00 23.09 210 ILE F C 1
ATOM 7508 O O . ILE F 2 210 ? -68.982 -50.409 -95.534 1.00 22.94 210 ILE F O 1
ATOM 7513 N N . VAL F 2 211 ? -69.582 -50.882 -97.664 1.00 24.35 211 VAL F N 1
ATOM 7514 C CA . VAL F 2 211 ? -68.226 -50.847 -98.210 1.00 25.10 211 VAL F CA 1
ATOM 7515 C C . VAL F 2 211 ? -68.050 -49.667 -99.167 1.00 24.94 211 VAL F C 1
ATOM 7516 O O . VAL F 2 211 ? -68.784 -49.547 -100.150 1.00 25.59 211 VAL F O 1
ATOM 7520 N N . LYS F 2 212 ? -67.086 -48.795 -98.867 1.00 24.24 212 LYS F N 1
ATOM 7521 C CA . LYS F 2 212 ? -66.703 -47.712 -99.775 1.00 24.14 212 LYS F CA 1
ATOM 7522 C C . LYS F 2 212 ? -65.234 -47.862 -100.157 1.00 24.73 212 LYS F C 1
ATOM 7523 O O . LYS F 2 212 ? -64.386 -48.137 -99.298 1.00 24.12 212 LYS F O 1
ATOM 7529 N N A SER F 2 213 ? -64.937 -47.666 -101.440 0.50 25.66 213 SER F N 1
ATOM 7530 N N B SER F 2 213 ? -64.955 -47.687 -101.447 0.50 25.64 213 SER F N 1
ATOM 7531 C CA A SER F 2 213 ? -63.607 -47.955 -101.973 0.50 26.88 213 SER F CA 1
ATOM 7532 C CA B SER F 2 213 ? -63.629 -47.928 -102.008 0.50 26.83 213 SER F CA 1
ATOM 7533 C C A SER F 2 213 ? -63.226 -47.038 -103.131 0.50 27.64 213 SER F C 1
ATOM 7534 C C B SER F 2 213 ? -63.226 -46.850 -103.003 0.50 27.31 213 SER F C 1
ATOM 7535 O O A SER F 2 213 ? -64.093 -46.583 -103.877 0.50 27.97 213 SER F O 1
ATOM 7536 O O B SER F 2 213 ? -64.068 -46.107 -103.507 0.50 27.20 213 SER F O 1
ATOM 7541 N N . PHE F 2 214 ? -61.926 -46.775 -103.276 1.00 28.08 214 PHE F N 1
ATOM 7542 C CA . PHE F 2 214 ? -61.409 -46.070 -104.454 1.00 29.59 214 PHE F CA 1
ATOM 7543 C C . PHE F 2 214 ? -60.127 -46.747 -104.924 1.00 32.17 214 PHE F C 1
ATOM 7544 O O . PHE F 2 214 ? -59.471 -47.460 -104.161 1.00 32.18 214 PHE F O 1
ATOM 7552 N N . ASN F 2 215 ? -59.785 -46.521 -106.186 1.00 35.08 215 ASN F N 1
ATOM 7553 C CA . ASN F 2 215 ? -58.509 -46.961 -106.711 1.00 38.51 215 ASN F CA 1
ATOM 7554 C C . ASN F 2 215 ? -57.595 -45.776 -106.931 1.00 39.70 215 ASN F C 1
ATOM 7555 O O . ASN F 2 215 ? -57.997 -44.777 -107.528 1.00 40.41 215 ASN F O 1
ATOM 7560 N N . ARG F 2 216 ? -56.370 -45.895 -106.427 1.00 41.00 216 ARG F N 1
ATOM 7561 C CA . ARG F 2 216 ? -55.349 -44.866 -106.577 1.00 42.78 216 ARG F CA 1
ATOM 7562 C C . ARG F 2 216 ? -55.052 -44.629 -108.063 1.00 46.46 216 ARG F C 1
ATOM 7563 O O . ARG F 2 216 ? -54.916 -43.488 -108.496 1.00 47.36 216 ARG F O 1
ATOM 7571 N N . ASN F 2 217 ? -54.998 -45.712 -108.837 1.00 50.34 217 ASN F N 1
ATOM 7572 C CA . ASN F 2 217 ? -54.796 -45.647 -110.290 1.00 54.81 217 ASN F CA 1
ATOM 7573 C C . ASN F 2 217 ? -55.985 -45.078 -111.087 1.00 56.73 217 ASN F C 1
ATOM 7574 O O . ASN F 2 217 ? -56.088 -45.292 -112.297 1.00 59.40 217 ASN F O 1
ATOM 7579 N N . GLU F 2 218 ? -56.871 -44.352 -110.407 1.00 56.93 218 GLU F N 1
ATOM 7580 C CA . GLU F 2 218 ? -58.015 -43.703 -111.051 1.00 58.85 218 GLU F CA 1
ATOM 7581 C C . GLU F 2 218 ? -58.071 -42.216 -110.721 1.00 58.67 218 GLU F C 1
ATOM 7582 O O . GLU F 2 218 ? -58.840 -41.467 -111.327 1.00 60.53 218 GLU F O 1
#

Radius of gyration: 45.69 Å; Cα contacts (8 Å, |Δi|>4): 2628; chains: 6; bounding box: 75×79×141 Å

CATH classification: 2.60.40.10 (+1 more: 2.60.40.10)

InterPro domains:
  IPR013140 Huwentoxin, conserved site-1 [PS60021] (2-29)

Foldseek 3Di:
DAWEWDAEDEAEQQAKDKTKIQDDDDQLQQWKKWKWWAAVPGDIDTAKIARQVVGDIDGDPVNVPAWDWHADNVRSMIIIMGGNDDQVRFTWMKMFIQDNVRPGTDYIYPTYGYGHDPADFDAWDKDWAADDVPDDDDQKDKTKIKTWFGDDDDKDKDKPNPPADPQKDKDDWDDDPRGTITMMMGMDGPVCPPVPWIKMWMADVVVRDIDIGIRDHD/DKAKEKPPQEAEDEAQAKDKIKIFIPWWQQAPVRFRWKWKWFDDPPDDIDTADTSQAHGDPPRDPQFGKHDGTGMIMTMHGRDDLLRFTWMWMWRPRDPPTDIYPIYTYAYDDDFDFWDKDKDWADPVQVVVFKTKIKMKGDFGPDPDKDKWKDFPRHTDDPQKDKDKDDQDSHNRGIMMMIMHMDTSVVVVVTFKIKMWMDDPVDPGTDIDMGTPPD/DAAEFFQAADQVHGRHDPQWHQDPVRRTIDGDD/DAAEAFAAADQVHHRHDPQWHQDPVPRGIDGDD/DAWEWAAEDEAAAQAKDKTKIFDDDDQLQQWKKWKWWAAVPGDIHTAKIARQNVGPIDGDPVCVVAKDWHADNVRSMIIIMGGRDDQVRFTWMKMFIQDNVRPDTDYIYPTYGYGHHPFDFDAWDKAWAADDVVDDDDQKGKIKIKTWFGDDDDKDKDKPVPPQDPQKDKDDWDDDPRGTITMMMHMDGPVPPPVPWIKMWMADSHVRDIDIGIHDHD/DKAKAKPDQEAEEEAQAKDKIKIFIPWFQQAPVRFRWKWKWFDAPPGDIDTADTSQFHGDPPHDPQWGKHDGTGMIMIMGGRDDLQRFGWMWMWRDRDPPTDIYPIYGYAYDDDFDFWDKDKDWADPVQVVVWKTKIKMKGDFGPDPDKDKWKDFPNHTDDPQKDKDKDDQDSHRRGIMMMIMRMDTSVVVVVTFKIKMWMDDPVDPGTDIDIDTPVD

Organism: Ceratogyrus marshalli (NCBI:txid316287)

B-factor: mean 21.45, std 7.63, range [9.32, 83.08]

Solvent-accessible surface area: 42293 Å² total

GO terms:
  GO:0090729 toxin activity (F, IDA)
  GO:0005576 extracellular region (C, IDA)
  GO:0044493 venom-mediated inhibition of voltage-gated sodium channel activity (P, IDA)
  GO:0019871 sodium channel inhibitor activity (F, IDA)

Nearest PDB structures (foldseek):
  5epm-assembly2_E  TM=9.574E-01  e=2.463E-41  Mus musculus
  4i2x-assembly2_D  TM=9.719E-01  e=1.633E-36  Homo sapiens
  1uyw-assembly2_M  TM=9.646E-01  e=5.626E-35  Mus musculus
  4aeh-assembly1_H  TM=7.926E-01  e=6.947E-36  Mus musculus
  4m43-assembly1_H  TM=6.722E-01  e=5.626E-35  Mus musculus

Secondary structure (DSSP, 8-state):
-EEE--SEEEE-TT--EEEEEEEESS-GGGS-EEEEEE-TTS-EEEEEEEETTTTEEEE-GGGTTTEEEEEEGGGTEEEEEE-S--GGG-EEEEEEEEPTTSSSEEEE---EEEEE--PPPBPPEEEEEPPPTTPPP-SEEEEEEEEEEEBSS--EEEEGGGTB-TTEEEPPPEEETTEEEEEEEEEEEGGGTTTS--EEEEEEGGGTEEEEEE----/---EEEE-SEEEEETTS-EEEEEEESS--B-TTS-B-EEEEEE-TTS--EEEEETTTEEPTT--TTEEEEEETTEEEEEE-S--GGG-EEEEEEE-SSSSPEE---EEEEEE---BPPEEEEEPPPHHHHHTTEEEEEEEEEEEBSS--EEEEEETTEEE-SSEEEEEPPPPTTT--EEEEEEEEEEHHHHTT--EEEEEEE-TT-SSPEEEEEES--/--B-TT-B--GGG--BPTTEEE-TTT-BEEE--/--B-TT-B--GGG--BPTTEEE-TTT-BEEE--/-EEE--SEEEE-TT--EEEEEEEESS-GGGS-EEEEEE-TTS--EEEEEEETTTTEEEE-TTTTTTEEEEEEGGGTEEEEEE-S--GGG-EEEEEEEEPTTSSSEEEE---EEEEE-SSPPBPPEEEEE-PPTTPPP-SEEEEEEEEEEEBSS--EEEEGGGTB-TTEEEPPPEEETTEEEEEEEEEEEGGGTTTS--EEEEEEGGGTEEEEEE----/---EEEE-SEEEEETTS-EEEEEEESS--B-TTS-B-EEEEEE-TTS--EEEEETTTEEPTTS-TTEEEEEETTEEEEEESS--GGG-EEEEEEE-SSSSPEE---EEEEEE---BPPEEEEEPPPHHHHHTTEEEEEEEEEEEBSS--EEEEEETTEEE-TTEEEEEPPPPTTT--EEEEEEEEEEHHHHTT--EEEEEEE-TT-SSPEEEEEETT-